Protein AF-A0A814JCG9-F1 (afdb_monomer_lite)

Radius of gyration: 29.74 Å; chains: 1; bounding box: 91×69×77 Å

Structure (mmCIF, N/CA/C/O backbone):
data_AF-A0A814JCG9-F1
#
_entry.id   AF-A0A814JCG9-F1
#
loop_
_atom_site.group_PDB
_atom_site.id
_atom_site.type_symbol
_atom_site.label_atom_id
_atom_site.label_alt_id
_atom_site.label_comp_id
_atom_site.label_asym_id
_atom_site.label_entity_id
_atom_site.label_seq_id
_atom_site.pdbx_PDB_ins_code
_atom_site.Cartn_x
_atom_site.Cartn_y
_atom_site.Cartn_z
_atom_site.occupancy
_atom_site.B_iso_or_equiv
_atom_site.auth_seq_id
_atom_site.auth_comp_id
_atom_site.auth_asym_id
_atom_site.auth_atom_id
_atom_site.pdbx_PDB_model_num
ATOM 1 N N . MET A 1 1 ? -32.265 27.132 -8.161 1.00 47.56 1 MET A N 1
ATOM 2 C CA . MET A 1 1 ? -31.954 26.602 -9.508 1.00 47.56 1 MET A CA 1
ATOM 3 C C . MET A 1 1 ? -32.590 27.454 -10.585 1.00 47.56 1 MET A C 1
ATOM 5 O O . MET A 1 1 ? -31.844 28.057 -11.340 1.00 47.56 1 MET A O 1
ATOM 9 N N . ILE A 1 2 ? -33.918 27.601 -10.576 1.00 60.59 2 ILE A N 1
ATOM 10 C CA . ILE A 1 2 ? -34.645 28.432 -11.548 1.00 60.59 2 ILE A CA 1
ATOM 11 C C . ILE A 1 2 ? -34.163 29.892 -11.542 1.00 60.59 2 ILE A C 1
ATOM 13 O O . ILE A 1 2 ? -33.773 30.413 -12.579 1.00 60.59 2 ILE A O 1
ATOM 17 N N . GLU A 1 3 ? -34.081 30.522 -10.365 1.00 50.41 3 GLU A N 1
ATOM 18 C CA . GLU A 1 3 ? -33.690 31.939 -10.248 1.00 50.41 3 GLU A CA 1
ATOM 19 C C . GLU A 1 3 ? -32.188 32.201 -10.460 1.00 50.41 3 GLU A C 1
ATOM 21 O O . GLU A 1 3 ? -31.817 33.239 -10.993 1.00 50.41 3 GLU A O 1
ATOM 26 N N . ASN A 1 4 ? -31.318 31.258 -10.075 1.00 42.62 4 ASN A N 1
ATOM 27 C CA . ASN A 1 4 ? -29.864 31.487 -10.028 1.00 42.62 4 ASN A CA 1
ATOM 28 C C . ASN A 1 4 ? -29.079 30.859 -11.193 1.00 42.62 4 ASN A C 1
ATOM 30 O O . ASN A 1 4 ? -27.949 31.268 -11.436 1.00 42.62 4 ASN A O 1
ATOM 34 N N . ASN A 1 5 ? -29.644 29.867 -11.897 1.00 46.78 5 ASN A N 1
ATOM 35 C CA . ASN A 1 5 ? -28.917 29.060 -12.890 1.00 46.78 5 ASN A CA 1
ATOM 36 C C . ASN A 1 5 ? -29.642 28.969 -14.251 1.00 46.78 5 ASN A C 1
ATOM 38 O O . ASN A 1 5 ? -29.221 28.194 -15.105 1.00 46.78 5 ASN A O 1
ATOM 42 N N . GLY A 1 6 ? -30.747 29.697 -14.456 1.00 54.34 6 GLY A N 1
ATOM 43 C CA . GLY A 1 6 ? -31.464 29.750 -15.740 1.00 54.34 6 GLY A CA 1
ATOM 44 C C . GLY A 1 6 ? -32.166 28.452 -16.178 1.00 54.34 6 GLY A C 1
ATOM 45 O O . GLY A 1 6 ? -32.612 28.361 -17.319 1.00 54.34 6 GLY A O 1
ATOM 46 N N . THR A 1 7 ? -32.273 27.452 -15.298 1.00 62.78 7 THR A N 1
ATOM 47 C CA . THR A 1 7 ? -33.024 26.205 -15.543 1.00 62.78 7 THR A CA 1
ATOM 48 C C . THR A 1 7 ? -34.526 26.463 -15.458 1.00 62.78 7 THR A C 1
ATOM 50 O O . THR A 1 7 ? -34.973 27.243 -14.615 1.00 62.78 7 THR A O 1
ATOM 53 N N . LYS A 1 8 ? -35.339 25.831 -16.311 1.00 77.19 8 LYS A N 1
ATOM 54 C CA . LYS A 1 8 ? -36.787 26.071 -16.290 1.00 77.19 8 LYS A CA 1
ATOM 55 C C . LYS A 1 8 ? -37.430 25.190 -15.228 1.00 77.19 8 LYS A C 1
ATOM 57 O O . LYS A 1 8 ? -37.039 24.046 -15.035 1.00 77.19 8 LYS A O 1
ATOM 62 N N . ALA A 1 9 ? -38.457 25.709 -14.559 1.00 80.06 9 ALA A N 1
ATOM 63 C CA . ALA A 1 9 ? -39.228 24.939 -13.582 1.00 80.06 9 ALA A CA 1
ATOM 64 C C . ALA A 1 9 ? -39.777 23.630 -14.181 1.00 80.06 9 ALA A C 1
ATOM 66 O O . ALA A 1 9 ? -39.804 22.601 -13.508 1.00 80.06 9 ALA A O 1
ATOM 67 N N . ALA A 1 10 ? -40.110 23.664 -15.474 1.00 82.56 10 ALA A N 1
ATOM 68 C CA . ALA A 1 10 ? -40.616 22.539 -16.250 1.00 82.56 10 ALA A CA 1
ATOM 69 C C . ALA A 1 10 ? -39.631 21.360 -16.381 1.00 82.56 10 ALA A C 1
ATOM 71 O O . ALA A 1 10 ? -40.060 20.254 -16.695 1.00 82.56 10 ALA A O 1
ATOM 72 N N . ASP A 1 11 ? -38.338 21.575 -16.122 1.00 79.88 11 ASP A N 1
ATOM 73 C CA . ASP A 1 11 ? -37.295 20.553 -16.269 1.00 79.88 11 ASP A CA 1
ATOM 74 C C . ASP A 1 11 ? -37.143 19.675 -15.008 1.00 79.88 11 ASP A C 1
ATOM 76 O O . ASP A 1 11 ? -36.337 18.747 -14.984 1.00 79.88 11 ASP A O 1
ATOM 80 N N . PHE A 1 12 ? -37.898 19.959 -13.939 1.00 75.44 12 PHE A N 1
ATOM 81 C CA . PHE A 1 12 ? -37.776 19.277 -12.649 1.00 75.44 12 PHE A CA 1
ATOM 82 C C . PHE A 1 12 ? -38.872 18.235 -12.424 1.00 75.44 12 PHE A C 1
ATOM 84 O O . PHE A 1 12 ? -40.057 18.537 -12.557 1.00 75.44 12 PHE A O 1
ATOM 91 N N . HIS A 1 13 ? -38.472 17.037 -11.985 1.00 85.94 13 HIS A N 1
ATOM 92 C CA . HIS A 1 13 ? -39.360 15.992 -11.470 1.00 85.94 13 HIS A CA 1
ATOM 93 C C . HIS A 1 13 ? -39.052 15.733 -9.991 1.00 85.94 13 HIS A C 1
ATOM 95 O O . HIS A 1 13 ? -37.948 15.324 -9.642 1.00 85.94 13 HIS A O 1
ATOM 101 N N . VAL A 1 14 ? -40.026 15.985 -9.121 1.00 79.94 14 VAL A N 1
ATOM 102 C CA . VAL A 1 14 ? -39.952 15.716 -7.682 1.00 79.94 14 VAL A CA 1
ATOM 103 C C . VAL A 1 14 ? -40.661 14.398 -7.385 1.00 79.94 14 VAL A C 1
ATOM 105 O O . VAL A 1 14 ? -41.837 14.256 -7.698 1.00 79.94 14 VAL A O 1
ATOM 108 N N . ILE A 1 15 ? -39.971 13.433 -6.784 1.00 81.88 15 ILE A N 1
ATOM 109 C CA . ILE A 1 15 ? -40.561 12.161 -6.350 1.00 81.88 15 ILE A CA 1
ATOM 110 C C . ILE A 1 15 ? -40.419 12.094 -4.837 1.00 81.88 15 ILE A C 1
ATOM 112 O O . ILE A 1 15 ? -39.309 12.258 -4.335 1.00 81.88 15 ILE A O 1
ATOM 116 N N . ASP A 1 16 ? -41.518 11.883 -4.117 1.00 72.38 16 ASP A N 1
ATOM 117 C CA . ASP A 1 16 ? -41.474 11.878 -2.655 1.00 72.38 16 ASP A CA 1
ATOM 118 C C . ASP A 1 16 ? -42.528 10.942 -2.056 1.00 72.38 16 ASP A C 1
ATOM 120 O O . ASP A 1 16 ? -43.611 10.779 -2.626 1.00 72.38 16 ASP A O 1
ATOM 124 N N . HIS A 1 17 ? -42.217 10.327 -0.914 1.00 75.62 17 HIS A N 1
ATOM 125 C CA . HIS A 1 17 ? -42.997 9.238 -0.321 1.00 75.62 17 HIS A CA 1
ATOM 126 C C . HIS A 1 17 ? -43.702 9.650 0.981 1.00 75.62 17 HIS A C 1
ATOM 128 O O . HIS A 1 17 ? -43.148 10.367 1.819 1.00 75.62 17 HIS A O 1
ATOM 134 N N . SER A 1 18 ? -44.917 9.143 1.198 1.00 72.38 18 SER A N 1
ATOM 135 C CA . SER A 1 18 ? -45.689 9.339 2.423 1.00 72.38 18 SER A CA 1
ATOM 136 C C . SER A 1 18 ? -45.964 10.816 2.723 1.00 72.38 18 SER A C 1
ATOM 138 O O . SER A 1 18 ? -46.528 11.528 1.894 1.00 72.38 18 SER A O 1
ATOM 140 N N . LEU A 1 19 ? -45.601 11.311 3.910 1.00 72.12 19 LEU A N 1
ATOM 141 C CA . LEU A 1 19 ? -45.735 12.731 4.248 1.00 72.12 19 LEU A CA 1
ATOM 142 C C . LEU A 1 19 ? -44.965 13.635 3.263 1.00 72.12 19 LEU A C 1
ATOM 144 O O . LEU A 1 19 ? -45.388 14.760 2.992 1.00 72.12 19 LEU A O 1
ATOM 148 N N . GLY A 1 20 ? -43.868 13.127 2.695 1.00 72.38 20 GLY A N 1
ATOM 149 C CA . GLY A 1 20 ? -43.043 13.832 1.721 1.00 72.38 20 GLY A CA 1
ATOM 150 C C . GLY A 1 20 ? -43.800 14.202 0.446 1.00 72.38 20 GLY A C 1
ATOM 151 O O . GLY A 1 20 ? -43.599 15.285 -0.098 1.00 72.38 20 GLY A O 1
ATOM 152 N N . SER A 1 21 ? -44.792 13.411 0.029 1.00 79.88 21 SER A N 1
ATOM 153 C CA . SER A 1 21 ? -45.622 13.757 -1.132 1.00 79.88 21 SER A CA 1
ATOM 154 C C . SER A 1 21 ? -46.377 15.085 -0.939 1.00 79.88 21 SER A C 1
ATOM 156 O O . SER A 1 21 ? -46.539 15.854 -1.886 1.00 79.88 21 SER A O 1
ATOM 158 N N . TYR A 1 22 ? -46.778 15.418 0.294 1.00 79.25 22 TYR A N 1
ATOM 159 C CA . TYR A 1 22 ? -47.397 16.712 0.618 1.00 79.25 22 TYR A CA 1
ATOM 160 C C . TYR A 1 22 ? -46.386 17.860 0.647 1.00 79.25 22 TYR A C 1
ATOM 162 O O . TYR A 1 22 ? -46.714 18.991 0.278 1.00 79.25 22 TYR A O 1
ATOM 170 N N . ILE A 1 23 ? -45.144 17.569 1.039 1.00 78.69 23 ILE A N 1
ATOM 171 C CA . ILE A 1 23 ? -44.028 18.520 0.981 1.00 78.69 23 ILE A CA 1
ATOM 172 C C . ILE A 1 23 ? -43.690 18.838 -0.481 1.00 78.69 23 ILE A C 1
ATOM 174 O O . ILE A 1 23 ? -43.517 20.010 -0.821 1.00 78.69 23 ILE A O 1
ATOM 178 N N . ALA A 1 24 ? -43.687 17.832 -1.360 1.00 81.88 24 ALA A N 1
ATOM 179 C CA . ALA A 1 24 ? -43.536 18.015 -2.800 1.00 81.88 24 ALA A CA 1
ATOM 180 C C . ALA A 1 24 ? -44.654 18.899 -3.379 1.00 81.88 24 ALA A C 1
ATOM 182 O O . ALA A 1 24 ? -44.363 19.846 -4.110 1.00 81.88 24 ALA A O 1
ATOM 183 N N . GLY A 1 25 ? -45.910 18.681 -2.969 1.00 81.00 25 GLY A N 1
ATOM 184 C CA . GLY A 1 25 ? -47.028 19.561 -3.334 1.00 81.00 25 GLY A CA 1
ATOM 185 C C . GLY A 1 25 ? -46.833 21.002 -2.854 1.00 81.00 25 GLY A C 1
ATOM 186 O O . GLY A 1 25 ? -46.975 21.962 -3.608 1.00 81.00 25 GLY A O 1
ATOM 187 N N . CYS A 1 26 ? -46.387 21.177 -1.609 1.00 79.75 26 CYS A N 1
ATOM 188 C CA . CYS A 1 26 ? -46.010 22.478 -1.056 1.00 79.75 26 CYS A CA 1
ATOM 189 C C . CYS A 1 26 ? -44.882 23.175 -1.839 1.00 79.75 26 CYS A C 1
ATOM 191 O O . CYS A 1 26 ? -44.876 24.409 -1.916 1.00 79.75 26 CYS A O 1
ATOM 193 N N . ALA A 1 27 ? -43.922 22.424 -2.380 1.00 78.94 27 ALA A N 1
ATOM 194 C CA . ALA A 1 27 ? -42.872 22.965 -3.238 1.00 78.94 27 ALA A CA 1
ATOM 195 C C . ALA A 1 27 ? -43.447 23.410 -4.590 1.00 78.94 27 ALA A C 1
ATOM 197 O O . ALA A 1 27 ? -43.184 24.532 -5.018 1.00 78.94 27 ALA A O 1
ATOM 198 N N . GLY A 1 28 ? -44.300 22.582 -5.195 1.00 83.00 28 GLY A N 1
ATOM 199 C CA . GLY A 1 28 ? -45.026 22.887 -6.424 1.00 83.00 28 GLY A CA 1
ATOM 200 C C . GLY A 1 28 ? -45.833 24.185 -6.368 1.00 83.00 28 GLY A C 1
ATOM 201 O O . GLY A 1 28 ? -45.657 25.072 -7.199 1.00 83.00 28 GLY A O 1
ATOM 202 N N . LYS A 1 29 ? -46.599 24.390 -5.290 1.00 82.38 29 LYS A N 1
ATOM 203 C CA . LYS A 1 29 ? -47.368 25.633 -5.062 1.00 82.38 29 LYS A CA 1
ATOM 204 C C . LYS A 1 29 ? -46.521 26.901 -4.993 1.00 82.38 29 LYS A C 1
ATOM 206 O O . LYS A 1 29 ? -47.017 27.994 -5.251 1.00 82.38 29 LYS A O 1
ATOM 211 N N . ARG A 1 30 ? -45.260 26.774 -4.577 1.00 80.44 30 ARG A N 1
ATOM 212 C CA . ARG A 1 30 ? -44.331 27.904 -4.431 1.00 80.44 30 ARG A CA 1
ATOM 213 C C . ARG A 1 30 ? -43.476 28.117 -5.679 1.00 80.44 30 ARG A C 1
ATOM 215 O O . ARG A 1 30 ? -42.821 29.150 -5.780 1.00 80.44 30 ARG A O 1
ATOM 222 N N . VAL A 1 31 ? -43.481 27.169 -6.618 1.00 81.00 31 VAL A N 1
ATOM 223 C CA . VAL A 1 31 ? -42.652 27.184 -7.825 1.00 81.00 31 VAL A CA 1
ATOM 224 C C . VAL A 1 31 ? -43.546 27.081 -9.057 1.00 81.00 31 VAL A C 1
ATOM 226 O O . VAL A 1 31 ? -43.929 26.000 -9.497 1.00 81.00 31 VAL A O 1
ATOM 229 N N . VAL A 1 32 ? -43.856 28.237 -9.644 1.00 80.12 32 VAL A N 1
ATOM 230 C CA . VAL A 1 32 ? -44.742 28.325 -10.811 1.00 80.12 32 VAL A CA 1
ATOM 231 C C . VAL A 1 32 ? -44.135 27.579 -12.005 1.00 80.12 32 VAL A C 1
ATOM 233 O O . VAL A 1 32 ? -43.017 27.871 -12.431 1.00 80.12 32 VAL A O 1
ATOM 236 N N . GLY A 1 33 ? -44.899 26.637 -12.568 1.00 80.56 33 GLY A N 1
ATOM 237 C CA . GLY A 1 33 ? -44.522 25.882 -13.768 1.00 80.56 33 GLY A CA 1
ATOM 238 C C . GLY A 1 33 ? -43.599 24.686 -13.520 1.00 80.56 33 GLY A C 1
ATOM 239 O O . GLY A 1 33 ? -42.881 24.297 -14.439 1.00 80.56 33 GLY A O 1
ATOM 240 N N . LEU A 1 34 ? -43.583 24.127 -12.303 1.00 85.44 34 LEU A N 1
ATOM 241 C CA . LEU A 1 34 ? -42.811 22.925 -11.967 1.00 85.44 34 LEU A CA 1
ATOM 242 C C . LEU A 1 34 ? -43.152 21.756 -12.910 1.00 85.44 34 LEU A C 1
ATOM 244 O O . LEU A 1 34 ? -44.320 21.529 -13.193 1.00 85.44 34 LEU A O 1
ATOM 248 N N . GLY A 1 35 ? -42.153 21.015 -13.392 1.00 83.00 35 GLY A N 1
ATOM 249 C CA . GLY A 1 35 ? -42.321 19.985 -14.425 1.00 83.00 35 GLY A CA 1
ATOM 250 C C . GLY A 1 35 ? -43.193 18.810 -14.006 1.00 83.00 35 GLY A C 1
ATOM 251 O O . GLY A 1 35 ? -44.208 18.524 -14.641 1.00 83.00 35 GLY A O 1
ATOM 252 N N . ARG A 1 36 ? -42.814 18.116 -12.934 1.00 87.38 36 ARG A N 1
ATOM 253 C CA . ARG A 1 36 ? -43.552 16.949 -12.457 1.00 87.38 36 ARG A CA 1
ATOM 254 C C . ARG A 1 36 ? -43.433 16.732 -10.956 1.00 87.38 36 ARG A C 1
ATOM 256 O O . ARG A 1 36 ? -42.362 16.936 -10.390 1.00 87.38 36 ARG A O 1
ATOM 263 N N . ILE A 1 37 ? -44.494 16.221 -10.337 1.00 84.25 37 ILE A N 1
ATOM 264 C CA . ILE A 1 37 ? -44.458 15.618 -9.000 1.00 84.25 37 ILE A CA 1
ATOM 265 C C . ILE A 1 37 ? -44.995 14.183 -9.079 1.00 84.25 37 ILE A C 1
ATOM 267 O O . ILE A 1 37 ? -46.083 13.983 -9.601 1.00 84.25 37 ILE A O 1
ATOM 271 N N . SER A 1 38 ? -44.272 13.202 -8.531 1.00 82.12 38 SER A N 1
ATOM 272 C CA . SER A 1 38 ? -44.800 11.860 -8.251 1.00 82.12 38 SER A CA 1
ATOM 273 C C . SER A 1 38 ? -44.864 11.626 -6.743 1.00 82.12 38 SER A C 1
ATOM 275 O O . SER A 1 38 ? -43.833 11.471 -6.088 1.00 82.12 38 SER A O 1
ATOM 277 N N . GLY A 1 39 ? -46.072 11.607 -6.186 1.00 79.50 39 GLY A N 1
ATOM 278 C CA . GLY A 1 39 ? -46.306 11.256 -4.788 1.00 79.50 39 GLY A CA 1
ATOM 279 C C . GLY A 1 39 ? -46.424 9.744 -4.621 1.00 79.50 39 GLY A C 1
ATOM 280 O O . GLY A 1 39 ? -47.354 9.149 -5.154 1.00 79.50 39 GLY A O 1
ATOM 281 N N . LEU A 1 40 ? -45.507 9.115 -3.892 1.00 72.25 40 LEU A N 1
ATOM 282 C CA . LEU A 1 40 ? -45.556 7.686 -3.583 1.00 72.25 40 LEU A CA 1
ATOM 283 C C . LEU A 1 40 ? -46.268 7.492 -2.231 1.00 72.25 40 LEU A C 1
ATOM 285 O O . LEU A 1 40 ? -45.784 7.967 -1.211 1.00 72.25 40 LEU A O 1
ATOM 289 N N . ASP A 1 41 ? -47.424 6.835 -2.205 1.00 67.44 41 ASP A N 1
ATOM 290 C CA . ASP A 1 41 ? -48.246 6.616 -0.997 1.00 67.44 41 ASP A CA 1
ATOM 291 C C . ASP A 1 41 ? -48.487 7.833 -0.087 1.00 67.44 41 ASP A C 1
ATOM 293 O O . ASP A 1 41 ? -48.177 7.770 1.106 1.00 67.44 41 ASP A O 1
ATOM 297 N N . PRO A 1 42 ? -49.071 8.941 -0.575 1.00 70.88 42 PRO A N 1
ATOM 298 C CA . PRO A 1 42 ? -49.378 10.084 0.281 1.00 70.88 42 PRO A CA 1
ATOM 299 C C . PRO A 1 42 ? -50.212 9.673 1.510 1.00 70.88 42 PRO A C 1
ATOM 301 O O . PRO A 1 42 ? -51.210 8.962 1.392 1.00 70.88 42 PRO A O 1
ATOM 304 N N . THR A 1 43 ? -49.798 10.114 2.702 1.00 68.50 43 THR A N 1
ATOM 305 C CA . THR A 1 43 ? -50.458 9.784 3.984 1.00 68.50 43 THR A CA 1
ATOM 306 C C . THR A 1 43 ? -51.875 10.368 4.084 1.00 68.50 43 THR A C 1
ATOM 308 O O . THR A 1 43 ? -52.043 11.559 4.312 1.00 68.50 43 THR A O 1
ATOM 311 N N . GLY A 1 44 ? -52.906 9.523 4.015 1.00 55.88 44 GLY A N 1
ATOM 312 C CA . GLY A 1 44 ? -54.311 9.945 4.137 1.00 55.88 44 GLY A CA 1
ATOM 313 C C . GLY A 1 44 ? -54.698 10.633 5.464 1.00 55.88 44 GLY A C 1
ATOM 314 O O . GLY A 1 44 ? -55.284 11.722 5.437 1.00 55.88 44 GLY A O 1
ATOM 315 N N . PRO A 1 45 ? -54.365 10.071 6.646 1.00 55.44 45 PRO A N 1
ATOM 316 C CA . PRO A 1 45 ? -54.723 10.673 7.931 1.00 55.44 45 PRO A CA 1
ATOM 317 C C . PRO A 1 45 ? -54.247 12.126 8.058 1.00 55.44 45 PRO A C 1
ATOM 319 O O . PRO A 1 45 ? -53.071 12.412 7.857 1.00 55.44 45 PRO A O 1
ATOM 322 N N . TYR A 1 46 ? -55.162 13.027 8.431 1.00 58.56 46 TYR A N 1
ATOM 323 C CA . TYR A 1 46 ? -54.960 14.483 8.559 1.00 58.56 46 TYR A CA 1
ATOM 324 C C . TYR A 1 46 ? -54.800 15.278 7.251 1.00 58.56 46 TYR A C 1
ATOM 326 O O . TYR A 1 46 ? -54.765 16.506 7.318 1.00 58.56 46 TYR A O 1
ATOM 334 N N . PHE A 1 47 ? -54.758 14.626 6.084 1.00 64.69 47 PHE A N 1
ATOM 335 C CA . PHE A 1 47 ? -54.664 15.282 4.768 1.00 64.69 47 PHE A CA 1
ATOM 336 C C . PHE A 1 47 ? -55.829 14.934 3.826 1.00 64.69 47 PHE A C 1
ATOM 338 O O . PHE A 1 47 ? -56.022 15.581 2.795 1.00 64.69 47 PHE A O 1
ATOM 345 N N . GLU A 1 48 ? -56.640 13.939 4.176 1.00 62.56 48 GLU A N 1
ATOM 346 C CA . GLU A 1 48 ? -57.907 13.649 3.510 1.00 62.56 48 GLU A CA 1
ATOM 347 C C . GLU A 1 48 ? -58.926 14.769 3.734 1.00 62.56 48 GLU A C 1
ATOM 349 O O . GLU A 1 48 ? -59.123 15.242 4.853 1.00 62.56 48 GLU A O 1
ATOM 354 N N . ASN A 1 49 ? -59.601 15.180 2.656 1.00 62.84 49 ASN A N 1
ATOM 355 C CA . ASN A 1 49 ? -60.603 16.254 2.653 1.00 62.84 49 ASN A CA 1
ATOM 356 C C . ASN A 1 49 ? -60.106 17.596 3.217 1.00 62.84 49 ASN A C 1
ATOM 358 O O . ASN A 1 49 ? -60.914 18.450 3.585 1.00 62.84 49 ASN A O 1
ATOM 362 N N . THR A 1 50 ? -58.790 17.802 3.276 1.00 70.62 50 THR A N 1
ATOM 363 C CA . THR A 1 50 ? -58.219 19.091 3.650 1.00 70.62 50 THR A CA 1
ATOM 364 C C . THR A 1 50 ? -58.114 20.012 2.444 1.00 70.62 50 THR A C 1
ATOM 366 O O . THR A 1 50 ? -58.196 19.597 1.281 1.00 70.62 50 THR A O 1
ATOM 369 N N . ASP A 1 51 ? -57.977 21.302 2.730 1.00 76.81 51 ASP A N 1
ATOM 370 C CA . ASP A 1 51 ? -57.816 22.322 1.704 1.00 76.81 51 ASP A CA 1
ATOM 371 C C . ASP A 1 51 ? -56.620 21.980 0.789 1.00 76.81 51 ASP A C 1
ATOM 373 O O . ASP A 1 51 ? -55.564 21.595 1.307 1.00 76.81 51 ASP A O 1
ATOM 377 N N . PRO A 1 52 ? -56.741 22.115 -0.551 1.00 77.25 52 PRO A N 1
ATOM 378 C CA . PRO A 1 52 ? -55.620 21.947 -1.474 1.00 77.25 52 PRO A CA 1
ATOM 379 C C . PRO A 1 52 ? -54.342 22.656 -1.018 1.00 77.25 52 PRO A C 1
ATOM 381 O O . PRO A 1 52 ? -53.261 22.120 -1.231 1.00 77.25 52 PRO A O 1
ATOM 384 N N . ALA A 1 53 ? -54.438 23.794 -0.318 1.00 73.06 53 ALA A N 1
ATOM 385 C CA . ALA A 1 53 ? -53.308 24.537 0.242 1.00 73.06 53 ALA A CA 1
ATOM 386 C C . ALA A 1 53 ? -52.382 23.712 1.155 1.00 73.06 53 ALA A C 1
ATOM 388 O O . ALA A 1 53 ? -51.197 24.037 1.258 1.00 73.06 53 ALA A O 1
ATOM 389 N N . VAL A 1 54 ? -52.889 22.659 1.804 1.00 69.50 54 VAL A N 1
ATOM 390 C CA . VAL A 1 54 ? -52.135 21.843 2.773 1.00 69.50 54 VAL A CA 1
ATOM 391 C C . VAL A 1 54 ? -51.929 20.391 2.335 1.00 69.50 54 VAL A C 1
ATOM 393 O O . VAL A 1 54 ? -51.341 19.617 3.086 1.00 69.50 54 VAL A O 1
ATOM 396 N N . ARG A 1 55 ? -52.364 20.014 1.126 1.00 73.75 55 ARG A N 1
ATOM 397 C CA . ARG A 1 55 ? -52.196 18.661 0.565 1.00 73.75 55 ARG A CA 1
ATOM 398 C C . ARG A 1 55 ? -51.627 18.691 -0.857 1.00 73.75 55 ARG A C 1
ATOM 400 O O . ARG A 1 55 ? -51.517 19.754 -1.453 1.00 73.75 55 ARG A O 1
ATOM 407 N N . LEU A 1 56 ? -51.249 17.531 -1.389 1.00 80.94 56 LEU A N 1
ATOM 408 C CA . LEU A 1 56 ? -50.772 17.376 -2.756 1.00 80.94 56 LEU A CA 1
ATOM 409 C C . LEU A 1 56 ? -51.979 17.502 -3.679 1.00 80.94 56 LEU A C 1
ATOM 411 O O . LEU A 1 56 ? -53.000 16.840 -3.466 1.00 80.94 56 LEU A O 1
ATOM 415 N N . ASP A 1 57 ? -51.856 18.371 -4.666 1.00 84.81 57 ASP A N 1
ATOM 416 C CA . ASP A 1 57 ? -52.925 18.720 -5.585 1.00 84.81 57 ASP A CA 1
ATOM 417 C C . ASP A 1 57 ? -52.450 18.573 -7.040 1.00 84.81 57 ASP A C 1
ATOM 419 O O . ASP A 1 57 ? -51.284 18.851 -7.329 1.00 84.81 57 ASP A O 1
ATOM 423 N N . PRO A 1 58 ? -53.322 18.163 -7.981 1.00 81.50 58 PRO A N 1
ATOM 424 C CA . PRO A 1 58 ? -52.972 18.058 -9.395 1.00 81.50 58 PRO A CA 1
ATOM 425 C C . PRO A 1 58 ? -52.412 19.340 -10.023 1.00 81.50 58 PRO A C 1
ATOM 427 O O . PRO A 1 58 ? -51.749 19.267 -11.054 1.00 81.50 58 PRO A O 1
ATOM 430 N N . THR A 1 59 ? -52.677 20.505 -9.424 1.00 83.06 59 THR A N 1
ATOM 431 C CA . THR A 1 59 ? -52.180 21.807 -9.893 1.00 83.06 59 THR A CA 1
ATOM 432 C C . THR A 1 59 ? -50.769 22.152 -9.410 1.00 83.06 59 THR A C 1
ATOM 434 O O . THR A 1 59 ? -50.202 23.148 -9.860 1.00 83.06 59 THR A O 1
ATOM 437 N N . ASP A 1 60 ? -50.171 21.331 -8.540 1.00 82.50 60 ASP A N 1
ATOM 438 C CA . ASP A 1 60 ? -48.866 21.617 -7.937 1.00 82.50 60 ASP A CA 1
ATOM 439 C C . ASP A 1 60 ? -47.694 21.482 -8.942 1.00 82.50 60 ASP A C 1
ATOM 441 O O . ASP A 1 60 ? -46.601 21.981 -8.692 1.00 82.50 60 ASP A O 1
ATOM 445 N N . ALA A 1 61 ? -47.892 20.852 -10.104 1.00 87.88 61 ALA A N 1
ATOM 446 C CA . ALA A 1 61 ? -46.926 20.802 -11.208 1.00 87.88 61 ALA A CA 1
ATOM 447 C C . ALA A 1 61 ? -47.644 20.663 -12.565 1.00 87.88 61 ALA A C 1
ATOM 449 O O . ALA A 1 61 ? -48.846 20.416 -12.615 1.00 87.88 61 ALA A O 1
ATOM 450 N N . LEU A 1 62 ? -46.910 20.773 -13.680 1.00 82.62 62 LEU A N 1
ATOM 451 C CA . LEU A 1 62 ? -47.426 20.511 -15.032 1.00 82.62 62 LEU A CA 1
ATOM 452 C C . LEU A 1 62 ? -47.939 19.071 -15.171 1.00 82.62 62 LEU A C 1
ATOM 454 O O . LEU A 1 62 ? -48.854 18.814 -15.951 1.00 82.62 62 LEU A O 1
ATOM 458 N N . PHE A 1 63 ? -47.358 18.141 -14.414 1.00 73.44 63 PHE A N 1
ATOM 459 C CA . PHE A 1 63 ? -47.871 16.790 -14.255 1.00 73.44 63 PHE A CA 1
ATOM 460 C C . PHE A 1 63 ? -47.725 16.349 -12.800 1.00 73.44 63 PHE A C 1
ATOM 462 O O . PHE A 1 63 ? -46.620 16.320 -12.268 1.00 73.44 63 PHE A O 1
ATOM 469 N N . VAL A 1 64 ? -48.824 15.988 -12.149 1.00 78.50 64 VAL A N 1
ATOM 470 C CA . VAL A 1 64 ? -48.787 15.385 -10.816 1.00 78.50 64 VAL A CA 1
ATOM 471 C C . VAL A 1 64 ? -49.400 14.004 -10.915 1.00 78.50 64 VAL A C 1
ATOM 473 O O . VAL A 1 64 ? -50.551 13.861 -11.327 1.00 78.50 64 VAL A O 1
ATOM 476 N N . ASP A 1 65 ? -48.636 12.991 -10.537 1.00 77.81 65 ASP A N 1
ATOM 477 C CA . ASP A 1 65 ? -49.133 11.637 -10.378 1.00 77.81 65 ASP A CA 1
ATOM 478 C C . ASP A 1 65 ? -48.959 11.162 -8.945 1.00 77.81 65 ASP A C 1
ATOM 480 O O . ASP A 1 65 ? -48.036 11.545 -8.229 1.00 77.81 65 ASP A O 1
ATOM 484 N N . VAL A 1 66 ? -49.896 10.330 -8.516 1.00 69.06 66 VAL A N 1
ATOM 485 C CA . VAL A 1 66 ? -49.842 9.678 -7.220 1.00 69.06 66 VAL A CA 1
ATOM 486 C C . VAL A 1 66 ? -49.841 8.184 -7.460 1.00 69.06 66 VAL A C 1
ATOM 488 O O . VAL A 1 66 ? -50.716 7.653 -8.143 1.00 69.06 66 VAL A O 1
ATOM 491 N N . ILE A 1 67 ? -48.839 7.519 -6.907 1.00 68.06 67 ILE A N 1
ATOM 492 C CA . ILE A 1 67 ? -48.662 6.079 -6.992 1.00 68.06 67 ILE A CA 1
ATOM 493 C C . ILE A 1 67 ? -48.953 5.538 -5.598 1.00 68.06 67 ILE A C 1
ATOM 495 O O . ILE A 1 67 ? -48.140 5.674 -4.689 1.00 68.06 67 ILE A O 1
ATOM 499 N N . HIS A 1 68 ? -50.144 4.973 -5.417 1.00 54.50 68 HIS A N 1
ATOM 500 C CA . HIS A 1 68 ? -50.521 4.292 -4.181 1.00 54.50 68 HIS A CA 1
ATOM 501 C C . HIS A 1 68 ? -50.066 2.828 -4.248 1.00 54.50 68 HIS A C 1
ATOM 503 O O . HIS A 1 68 ? -50.503 2.084 -5.125 1.00 54.50 68 HIS A O 1
ATOM 509 N N . THR A 1 69 ? -49.217 2.406 -3.316 1.00 47.97 69 THR A N 1
ATOM 510 C CA . THR A 1 69 ? -48.819 1.015 -3.074 1.00 47.97 69 THR A CA 1
ATOM 511 C C . THR A 1 69 ? -49.624 0.340 -1.945 1.00 47.97 69 THR A C 1
ATOM 513 O O . THR A 1 69 ? -49.535 -0.882 -1.800 1.00 47.97 69 THR A O 1
ATOM 516 N N . ASP A 1 70 ? -50.474 1.077 -1.203 1.00 48.28 70 ASP A N 1
ATOM 517 C CA . ASP A 1 70 ? -51.413 0.549 -0.184 1.00 48.28 70 ASP A CA 1
ATOM 518 C C . ASP A 1 70 ? -52.891 0.924 -0.456 1.00 48.28 70 ASP A C 1
ATOM 520 O O . ASP A 1 70 ? -53.500 1.749 0.225 1.00 48.28 70 ASP A O 1
ATOM 524 N N . GLY A 1 71 ? -53.490 0.324 -1.491 1.00 39.88 71 GLY A N 1
ATOM 525 C CA . GLY A 1 71 ? -54.931 0.411 -1.746 1.00 39.88 71 GLY A CA 1
ATOM 526 C C . GLY A 1 71 ? -55.712 -0.657 -0.973 1.00 39.88 71 GLY A C 1
ATOM 527 O O . GLY A 1 71 ? -55.708 -1.828 -1.358 1.00 39.88 71 GLY A O 1
ATOM 528 N N . ALA A 1 72 ? -56.435 -0.274 0.083 1.00 37.50 72 ALA A N 1
ATOM 529 C CA . ALA A 1 72 ? -57.502 -1.117 0.621 1.00 37.50 72 ALA A CA 1
ATOM 530 C C . ALA A 1 72 ? -58.595 -1.298 -0.451 1.00 37.50 72 ALA A C 1
ATOM 532 O O . ALA A 1 72 ? -58.964 -0.344 -1.131 1.00 37.50 72 ALA A O 1
ATOM 533 N N . HIS A 1 73 ? -59.078 -2.536 -0.608 1.00 35.91 73 HIS A N 1
ATOM 534 C CA . HIS A 1 73 ? -60.060 -2.976 -1.605 1.00 35.91 73 HIS A CA 1
ATOM 535 C C . HIS A 1 73 ? -61.082 -1.903 -2.027 1.00 35.91 73 HIS A C 1
ATOM 537 O O . HIS A 1 73 ? -62.041 -1.660 -1.303 1.00 35.91 73 HIS A O 1
ATOM 543 N N . ASN A 1 74 ? -60.925 -1.366 -3.242 1.00 33.81 74 ASN A N 1
ATOM 544 C CA . ASN A 1 74 ? -62.021 -1.026 -4.156 1.00 33.81 74 ASN A CA 1
ATOM 545 C C . ASN A 1 74 ? -61.508 -0.991 -5.614 1.00 33.81 74 ASN A C 1
ATOM 547 O O . ASN A 1 74 ? -60.926 -0.022 -6.073 1.00 33.81 74 ASN A O 1
ATOM 551 N N . LEU A 1 75 ? -61.708 -2.141 -6.269 1.00 32.06 75 LEU A N 1
ATOM 552 C CA . LEU A 1 75 ? -61.748 -2.503 -7.696 1.00 32.06 75 LEU A CA 1
ATOM 553 C C . LEU A 1 75 ? -60.969 -1.723 -8.796 1.00 32.06 75 LEU A C 1
ATOM 555 O O . LEU A 1 75 ? -61.265 -0.581 -9.118 1.00 32.06 75 LEU A O 1
ATOM 559 N N . LEU A 1 76 ? -60.217 -2.555 -9.541 1.00 32.12 76 LEU A N 1
ATOM 560 C CA . LEU A 1 76 ? -59.820 -2.542 -10.965 1.00 32.12 76 LEU A CA 1
ATOM 561 C C . LEU A 1 76 ? -58.524 -1.821 -11.419 1.00 32.12 76 LEU A C 1
ATOM 563 O O . LEU A 1 76 ? -58.487 -0.610 -11.580 1.00 32.12 76 LEU A O 1
ATOM 567 N N . LEU A 1 77 ? -57.570 -2.682 -11.837 1.00 28.89 77 LEU A N 1
ATOM 568 C CA . LEU A 1 77 ? -56.449 -2.516 -12.792 1.00 28.89 77 LEU A CA 1
ATOM 569 C C . LEU A 1 77 ? -55.029 -2.207 -12.240 1.00 28.89 77 LEU A C 1
ATOM 571 O O . LEU A 1 77 ? -54.558 -1.086 -12.316 1.00 28.89 77 LEU A O 1
ATOM 575 N N . GLY A 1 78 ? -54.328 -3.273 -11.809 1.00 30.72 78 GLY A N 1
ATOM 576 C CA . GLY A 1 78 ? -52.998 -3.698 -12.313 1.00 30.72 78 GLY A CA 1
ATOM 577 C C . GLY A 1 78 ? -51.686 -2.989 -11.893 1.00 30.72 78 GLY A C 1
ATOM 578 O O . GLY A 1 78 ? -51.404 -1.922 -12.416 1.00 30.72 78 GLY A O 1
ATOM 579 N N . LEU A 1 79 ? -50.830 -3.741 -11.158 1.00 28.97 79 LEU A N 1
ATOM 580 C CA . LEU A 1 79 ? -49.348 -3.631 -10.957 1.00 28.97 79 LEU A CA 1
ATOM 581 C C . LEU A 1 79 ? -48.852 -2.435 -10.097 1.00 28.97 79 LEU A C 1
ATOM 583 O O . LEU A 1 79 ? -49.355 -1.337 -10.252 1.00 28.97 79 LEU A O 1
ATOM 587 N N . ASP A 1 80 ? -47.869 -2.494 -9.183 1.00 32.31 80 ASP A N 1
ATOM 588 C CA . ASP A 1 80 ? -46.933 -3.510 -8.667 1.00 32.31 80 ASP A CA 1
ATOM 589 C C . ASP A 1 80 ? -46.492 -3.090 -7.230 1.00 32.31 80 ASP A C 1
ATOM 591 O O . ASP A 1 80 ? -46.345 -1.904 -6.937 1.00 32.31 80 ASP A O 1
ATOM 595 N N . TYR A 1 81 ? -46.300 -4.058 -6.324 1.00 38.84 81 TYR A N 1
ATOM 596 C CA . TYR A 1 81 ? -46.150 -3.916 -4.855 1.00 38.84 81 TYR A CA 1
ATOM 597 C C . TYR A 1 81 ? -44.686 -4.055 -4.381 1.00 38.84 81 TYR A C 1
ATOM 599 O O . TYR A 1 81 ? -44.131 -5.132 -4.602 1.00 38.84 81 TYR A O 1
ATOM 607 N N . ILE A 1 82 ? -44.072 -3.102 -3.638 1.00 39.19 82 ILE A N 1
ATOM 608 C CA . ILE A 1 82 ? -42.701 -3.328 -3.088 1.00 39.19 82 ILE A CA 1
ATOM 609 C C . ILE A 1 82 ? -42.428 -3.023 -1.590 1.00 39.19 82 ILE A C 1
ATOM 611 O O . ILE A 1 82 ? -41.786 -3.867 -0.967 1.00 39.19 82 ILE A O 1
ATOM 615 N N . GLU A 1 83 ? -42.862 -1.951 -0.917 1.00 39.31 83 GLU A N 1
ATOM 616 C CA . GLU A 1 83 ? -42.129 -1.584 0.328 1.00 39.31 83 GLU A CA 1
ATOM 617 C C . GLU A 1 83 ? -42.568 -2.228 1.664 1.00 39.31 83 GLU A C 1
ATOM 619 O O . GLU A 1 83 ? -41.717 -2.669 2.438 1.00 39.31 83 GLU A O 1
ATOM 624 N N . ARG A 1 84 ? -43.863 -2.351 1.989 1.00 36.44 84 ARG A N 1
ATOM 625 C CA . ARG A 1 84 ? -4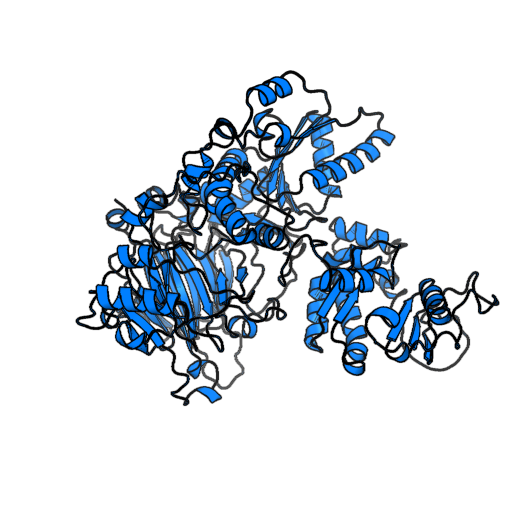4.262 -2.692 3.382 1.00 36.44 84 ARG A CA 1
ATOM 626 C C . ARG A 1 84 ? -44.410 -4.175 3.716 1.00 36.44 84 ARG A C 1
ATOM 628 O O . ARG A 1 84 ? -44.265 -4.559 4.878 1.00 36.44 84 ARG A O 1
ATOM 635 N N . LYS A 1 85 ? -44.708 -5.030 2.735 1.00 37.00 85 LYS A N 1
ATOM 636 C CA . LYS A 1 85 ? -44.892 -6.471 2.984 1.00 37.00 85 LYS A CA 1
ATOM 637 C C . LYS A 1 85 ? -43.582 -7.248 2.984 1.00 37.00 85 LYS A C 1
ATOM 639 O O . LYS A 1 85 ? -43.524 -8.271 3.650 1.00 37.00 85 LYS A O 1
ATOM 644 N N . PHE A 1 86 ? -42.539 -6.788 2.293 1.00 42.88 86 PHE A N 1
ATOM 645 C CA . PHE A 1 86 ? -41.312 -7.573 2.148 1.00 42.88 86 PHE A CA 1
ATOM 646 C C . PHE A 1 86 ? -40.493 -7.635 3.445 1.00 42.88 86 PHE A C 1
ATOM 648 O O . PHE A 1 86 ? -40.151 -8.728 3.884 1.00 42.88 86 PHE A O 1
ATOM 655 N N . LEU A 1 87 ? -40.284 -6.500 4.123 1.00 40.06 87 LEU A N 1
ATOM 656 C CA . LEU A 1 87 ? -39.606 -6.470 5.428 1.00 40.06 87 LEU A CA 1
ATOM 657 C C . LEU A 1 87 ? -40.366 -7.288 6.492 1.00 40.06 87 LEU A C 1
ATOM 659 O O . LEU A 1 87 ? -39.749 -8.041 7.239 1.00 40.06 87 LEU A O 1
ATOM 663 N N . LYS A 1 88 ? -41.709 -7.242 6.485 1.00 38.59 88 LYS A N 1
ATOM 664 C CA . LYS A 1 88 ? -42.577 -8.070 7.352 1.00 38.59 88 LYS A CA 1
ATOM 665 C C . LYS A 1 88 ? -42.655 -9.551 6.957 1.00 38.59 88 LYS A C 1
ATOM 667 O O . LYS A 1 88 ? -42.929 -10.387 7.808 1.00 38.59 88 LYS A O 1
ATOM 672 N N . ALA A 1 89 ? -42.488 -9.891 5.679 1.00 43.50 89 ALA A N 1
ATOM 673 C CA . ALA A 1 89 ? -42.513 -11.278 5.210 1.00 43.50 89 ALA A CA 1
ATOM 674 C C . ALA A 1 89 ? -41.162 -11.977 5.421 1.00 43.50 89 ALA A C 1
ATOM 676 O O . ALA A 1 89 ? -41.147 -13.185 5.650 1.00 43.50 89 ALA A O 1
ATOM 677 N N . TYR A 1 90 ? -40.055 -11.227 5.377 1.00 45.00 90 TYR A N 1
ATOM 678 C CA . TYR A 1 90 ? -38.710 -11.738 5.650 1.00 45.00 90 TYR A CA 1
ATOM 679 C C . TYR A 1 90 ? -38.442 -11.865 7.161 1.00 45.00 90 TYR A C 1
ATOM 681 O O . TYR A 1 90 ? -37.878 -12.863 7.600 1.00 45.00 90 TYR A O 1
ATOM 689 N N . TYR A 1 91 ? -38.943 -10.928 7.977 1.00 42.91 91 TYR A N 1
ATOM 690 C CA . TYR A 1 91 ? -38.914 -11.029 9.437 1.00 42.91 91 TYR A CA 1
ATOM 691 C C . TYR A 1 91 ? -40.276 -11.456 9.997 1.00 42.91 91 TYR A C 1
ATOM 693 O O . TYR A 1 91 ? -41.172 -10.645 10.212 1.00 42.91 91 TYR A O 1
ATOM 701 N N . ARG A 1 92 ? -40.409 -12.738 10.355 1.00 42.81 92 ARG A N 1
ATOM 702 C CA . ARG A 1 92 ? -41.473 -13.232 11.258 1.00 42.81 92 ARG A CA 1
ATOM 703 C C . ARG A 1 92 ? -41.268 -12.796 12.727 1.00 42.81 92 ARG A C 1
ATOM 705 O O . ARG A 1 92 ? -41.783 -13.446 13.634 1.00 42.81 92 ARG A O 1
ATOM 712 N N . SER A 1 93 ? -40.526 -11.719 12.987 1.00 43.00 93 SER A N 1
ATOM 713 C CA . SER A 1 93 ? -40.262 -11.177 14.324 1.00 43.00 93 SER A CA 1
ATOM 714 C C . SER A 1 93 ? -40.501 -9.661 14.372 1.00 43.00 93 SER A C 1
ATOM 716 O O . SER A 1 93 ? -40.385 -8.965 13.370 1.00 43.00 93 SER A O 1
ATOM 718 N N . ASN A 1 94 ? -40.901 -9.181 15.552 1.00 43.66 94 ASN A N 1
ATOM 719 C CA . ASN A 1 94 ? -41.496 -7.875 15.889 1.00 43.66 94 ASN A CA 1
ATOM 720 C C . ASN A 1 94 ? -40.665 -6.596 15.573 1.00 43.66 94 ASN A C 1
ATOM 722 O O . ASN A 1 94 ? -40.557 -5.726 16.436 1.00 43.66 94 ASN A O 1
ATOM 726 N N . ILE A 1 95 ? -40.083 -6.423 14.383 1.00 48.34 95 ILE A N 1
ATOM 727 C CA . ILE A 1 95 ? -39.383 -5.178 14.007 1.00 48.34 95 ILE A CA 1
ATOM 728 C C . ILE A 1 95 ? -40.401 -4.186 13.424 1.00 48.34 95 ILE A C 1
ATOM 730 O O . ILE A 1 95 ? -41.073 -4.478 12.434 1.00 48.34 95 ILE A O 1
ATOM 734 N N . ILE A 1 96 ? -40.558 -3.033 14.084 1.00 49.00 96 ILE A N 1
ATOM 735 C CA . ILE A 1 96 ? -41.660 -2.083 13.846 1.00 49.00 96 ILE A CA 1
ATOM 736 C C . ILE A 1 96 ? -41.230 -0.879 12.973 1.00 49.00 96 ILE A C 1
ATOM 738 O O . ILE A 1 96 ? -42.103 -0.260 12.365 1.00 49.00 96 ILE A O 1
ATOM 742 N N . ASP A 1 97 ? -39.930 -0.583 12.799 1.00 54.53 97 ASP A N 1
ATOM 743 C CA . ASP A 1 97 ? -39.459 0.533 11.951 1.00 54.53 97 ASP A CA 1
ATOM 744 C C . ASP A 1 97 ? -38.042 0.353 11.343 1.00 54.53 97 ASP A C 1
ATOM 746 O O . ASP A 1 97 ? -37.284 -0.542 11.718 1.00 54.53 97 ASP A O 1
ATOM 750 N N . GLY A 1 98 ? -37.695 1.203 10.361 1.00 51.09 98 GLY A N 1
ATOM 751 C CA . GLY A 1 98 ? -36.407 1.186 9.647 1.00 51.09 98 GLY A CA 1
ATOM 752 C C . GLY A 1 98 ? -35.218 1.761 10.429 1.00 51.09 98 GLY A C 1
ATOM 753 O O . GLY A 1 98 ? -34.077 1.429 10.118 1.00 51.09 98 GLY A O 1
ATOM 754 N N . HIS A 1 99 ? -35.459 2.558 11.476 1.00 50.84 99 HIS A N 1
ATOM 755 C CA . HIS A 1 99 ? -34.401 3.011 12.384 1.00 50.84 99 HIS A CA 1
ATOM 756 C C . HIS A 1 99 ? -33.846 1.840 13.199 1.00 50.84 99 HIS A C 1
ATOM 758 O O . HIS A 1 99 ? -32.630 1.705 13.328 1.00 50.84 99 HIS A O 1
ATOM 764 N N . SER A 1 100 ? -34.727 0.952 13.667 1.00 62.84 100 SER A N 1
ATOM 765 C CA . SER A 1 100 ? -34.349 -0.287 14.343 1.00 62.84 100 SER A CA 1
ATOM 766 C C . SER A 1 100 ? -33.534 -1.208 13.433 1.00 62.84 100 SER A C 1
ATOM 768 O O . SER A 1 100 ? -32.594 -1.841 13.904 1.00 62.84 100 SER A O 1
ATOM 770 N N . LEU A 1 101 ? -33.831 -1.246 12.128 1.00 66.88 101 LEU A N 1
ATOM 771 C CA . LEU A 1 101 ? -33.062 -2.043 11.168 1.00 66.88 101 LEU A CA 1
ATOM 772 C C . LEU A 1 101 ? -31.656 -1.468 10.932 1.00 66.88 101 LEU A C 1
ATOM 774 O O . LEU A 1 101 ? -30.686 -2.221 10.967 1.00 66.88 101 LEU A O 1
ATOM 778 N N . THR A 1 102 ? -31.522 -0.149 10.746 1.00 63.56 102 THR A N 1
ATOM 779 C CA . THR A 1 102 ? -30.207 0.516 10.636 1.00 63.56 102 THR A CA 1
ATOM 780 C C . THR A 1 102 ? -29.387 0.330 11.909 1.00 63.56 102 THR A C 1
ATOM 782 O O . THR A 1 102 ? -28.190 0.066 11.837 1.00 63.56 102 THR A O 1
ATOM 785 N N . GLU A 1 103 ? -30.018 0.421 13.081 1.00 65.31 103 GLU A N 1
ATOM 786 C CA . GLU A 1 103 ? -29.359 0.147 14.358 1.00 65.31 103 GLU A CA 1
ATOM 787 C C . GLU A 1 103 ? -28.899 -1.317 14.447 1.00 65.31 103 GLU A C 1
ATOM 789 O O . GLU A 1 103 ? -27.764 -1.579 14.835 1.00 65.31 103 GLU A O 1
ATOM 794 N N . GLN A 1 104 ? -29.741 -2.280 14.062 1.00 67.12 104 GLN A N 1
ATOM 795 C CA . GLN A 1 104 ? -29.383 -3.703 14.033 1.00 67.12 104 GLN A CA 1
ATOM 796 C C . GLN A 1 104 ? -28.221 -3.984 13.073 1.00 67.12 104 GLN A C 1
ATOM 798 O O . GLN A 1 104 ? -27.267 -4.655 13.464 1.00 67.12 104 GLN A O 1
ATOM 803 N N . ALA A 1 105 ? -28.245 -3.415 11.865 1.00 71.38 105 ALA A N 1
ATOM 804 C CA . ALA A 1 105 ? -27.165 -3.565 10.891 1.00 71.38 105 ALA A CA 1
ATOM 805 C C . ALA A 1 105 ? -25.847 -2.944 11.385 1.00 71.38 105 ALA A C 1
ATOM 807 O O . ALA A 1 105 ? -24.804 -3.592 11.335 1.00 71.38 105 ALA A O 1
ATOM 808 N N . SER A 1 106 ? -25.898 -1.741 11.968 1.00 69.62 106 SER A N 1
ATOM 809 C CA . SER A 1 106 ? -24.747 -1.093 12.624 1.00 69.62 106 SER A CA 1
ATOM 810 C C . SER A 1 106 ? -24.220 -1.849 13.843 1.00 69.62 106 SER A C 1
ATOM 812 O O . SER A 1 106 ? -23.090 -1.615 14.267 1.00 69.62 106 SER A O 1
ATOM 814 N N . ASN A 1 107 ? -25.011 -2.771 14.392 1.00 69.19 107 ASN A N 1
ATOM 815 C CA . ASN A 1 107 ? -24.622 -3.668 15.476 1.00 69.19 107 ASN A CA 1
ATOM 816 C C . ASN A 1 107 ? -24.210 -5.068 14.985 1.00 69.19 107 ASN A C 1
ATOM 818 O O . ASN A 1 107 ? -24.022 -5.952 15.820 1.00 69.19 107 ASN A O 1
ATOM 822 N N . GLY A 1 108 ? -24.082 -5.281 13.670 1.00 59.59 108 GLY A N 1
ATOM 823 C CA . GLY A 1 108 ? -23.616 -6.540 13.085 1.00 59.59 108 GLY A CA 1
ATOM 824 C C . GLY A 1 108 ? -24.690 -7.612 12.863 1.00 59.59 108 GLY A C 1
ATOM 825 O O . GLY A 1 108 ? -24.337 -8.763 12.625 1.00 59.59 108 GLY A O 1
ATOM 826 N N . ASP A 1 109 ? -25.988 -7.290 12.935 1.00 75.44 109 ASP A N 1
ATOM 827 C CA . ASP A 1 109 ? -27.038 -8.271 12.620 1.00 75.44 109 ASP A CA 1
ATOM 828 C C . ASP A 1 109 ? -26.976 -8.661 11.133 1.00 75.44 109 ASP A C 1
ATOM 830 O O . ASP A 1 109 ? -27.236 -7.846 10.242 1.00 75.44 109 ASP A O 1
ATOM 834 N N . GLN A 1 110 ? -26.627 -9.922 10.861 1.00 67.62 110 GLN A N 1
ATOM 835 C CA . GLN A 1 110 ? -26.443 -10.426 9.497 1.00 67.62 110 GLN A CA 1
ATOM 836 C C . GLN A 1 110 ? -27.713 -10.322 8.653 1.00 67.62 110 GLN A C 1
ATOM 838 O O . GLN A 1 110 ? -27.631 -9.997 7.469 1.00 67.62 110 GLN A O 1
ATOM 843 N N . ASN A 1 111 ? -28.886 -10.566 9.241 1.00 70.44 111 ASN A N 1
ATOM 844 C CA . ASN A 1 111 ? -30.147 -10.495 8.511 1.00 70.44 111 ASN A CA 1
ATOM 845 C C . ASN A 1 111 ? -30.484 -9.040 8.157 1.00 70.44 111 ASN A C 1
ATOM 847 O O . ASN A 1 111 ? -30.988 -8.781 7.064 1.00 70.44 111 ASN A O 1
ATOM 851 N N . ALA A 1 112 ? -30.155 -8.088 9.034 1.00 70.31 112 ALA A N 1
ATOM 852 C CA . ALA A 1 112 ? -30.373 -6.666 8.799 1.00 70.31 112 ALA A CA 1
ATOM 853 C C . ALA A 1 112 ? -29.412 -6.128 7.733 1.00 70.31 112 ALA A C 1
ATOM 855 O O . ALA A 1 112 ? -29.839 -5.417 6.823 1.00 70.31 112 ALA A O 1
ATOM 856 N N . ILE A 1 113 ? -28.133 -6.518 7.790 1.00 68.19 113 ILE A N 1
ATOM 857 C CA . ILE A 1 113 ? -27.147 -6.176 6.755 1.00 68.19 113 ILE A CA 1
ATOM 858 C C . ILE A 1 113 ? -27.570 -6.776 5.407 1.00 68.19 113 ILE A C 1
ATOM 860 O O . ILE A 1 113 ? -27.643 -6.049 4.417 1.00 68.19 113 ILE A O 1
ATOM 864 N N . GLN A 1 114 ? -27.935 -8.063 5.360 1.00 72.81 114 GLN A N 1
ATOM 865 C CA . GLN A 1 114 ? -28.443 -8.698 4.137 1.00 72.81 114 GLN A CA 1
ATOM 866 C C . GLN A 1 114 ? -29.726 -8.032 3.627 1.00 72.81 114 GLN A C 1
ATOM 868 O O . GLN A 1 114 ? -29.905 -7.885 2.418 1.00 72.81 114 GLN A O 1
ATOM 873 N N . ALA A 1 115 ? -30.612 -7.584 4.519 1.00 70.62 115 ALA A N 1
ATOM 874 C CA . ALA A 1 115 ? -31.808 -6.850 4.130 1.00 70.62 115 ALA A CA 1
ATOM 875 C C . ALA A 1 115 ? -31.455 -5.533 3.423 1.00 70.62 115 ALA A C 1
ATOM 877 O O . ALA A 1 115 ? -32.063 -5.229 2.395 1.00 70.62 115 ALA A O 1
ATOM 878 N N . PHE A 1 116 ? -30.448 -4.795 3.904 1.00 76.19 116 PHE A N 1
ATOM 879 C CA . PHE A 1 116 ? -29.943 -3.604 3.214 1.00 76.19 116 PHE A CA 1
ATOM 880 C C . PHE A 1 116 ? -29.306 -3.934 1.862 1.00 76.19 116 PHE A C 1
ATOM 882 O O . PHE A 1 116 ? -29.590 -3.239 0.888 1.00 76.19 116 PHE A O 1
ATOM 889 N N . GLN A 1 117 ? -28.536 -5.018 1.755 1.00 72.94 117 GLN A N 1
ATOM 890 C CA . GLN A 1 117 ? -27.955 -5.460 0.479 1.00 72.94 117 GLN A CA 1
ATOM 891 C C . GLN A 1 117 ? -29.044 -5.809 -0.551 1.00 72.94 117 GLN A C 1
ATOM 893 O O . GLN A 1 117 ? -29.016 -5.340 -1.690 1.00 72.94 117 GLN A O 1
ATOM 898 N N . ILE A 1 118 ? -30.065 -6.573 -0.148 1.00 72.12 118 ILE A N 1
ATOM 899 C CA . ILE A 1 118 ? -31.206 -6.922 -1.012 1.00 72.12 118 ILE A CA 1
ATOM 900 C C . ILE A 1 118 ? -32.005 -5.668 -1.385 1.00 72.12 118 ILE A C 1
ATOM 902 O O . ILE A 1 118 ? -32.398 -5.507 -2.545 1.00 72.12 118 ILE A O 1
ATOM 906 N N . PHE A 1 119 ? -32.249 -4.776 -0.422 1.00 76.62 119 PHE A N 1
ATOM 907 C CA . PHE A 1 119 ? -32.913 -3.498 -0.664 1.00 76.62 119 PHE A CA 1
ATOM 908 C C . PHE A 1 119 ? -32.148 -2.670 -1.701 1.00 76.62 119 PHE A C 1
ATOM 910 O O . PHE A 1 119 ? -32.754 -2.203 -2.660 1.00 76.62 119 PHE A O 1
ATOM 917 N N . ALA A 1 120 ? -30.826 -2.566 -1.570 1.00 75.62 120 ALA A N 1
ATOM 918 C CA . ALA A 1 120 ? -29.960 -1.845 -2.494 1.00 75.62 120 ALA A CA 1
ATOM 919 C C . ALA A 1 120 ? -30.043 -2.393 -3.928 1.00 75.62 120 ALA A C 1
ATOM 921 O O . ALA A 1 120 ? -30.206 -1.624 -4.877 1.00 75.62 120 ALA A O 1
ATOM 922 N N . GLN A 1 121 ? -30.020 -3.720 -4.092 1.00 73.44 121 GLN A N 1
ATOM 923 C CA . GLN A 1 121 ? -30.177 -4.357 -5.405 1.00 73.44 121 GLN A CA 1
ATOM 924 C C . GLN A 1 121 ? -31.556 -4.081 -6.015 1.00 73.44 121 GLN A C 1
ATOM 926 O O . GLN A 1 121 ? -31.689 -3.806 -7.207 1.00 73.44 121 GLN A O 1
ATOM 931 N N . ARG A 1 122 ? -32.620 -4.120 -5.213 1.00 73.69 122 ARG A N 1
ATOM 932 C CA . ARG A 1 122 ? -33.975 -3.847 -5.713 1.00 73.69 122 ARG A CA 1
ATOM 933 C C . ARG A 1 122 ? -34.193 -2.379 -6.037 1.00 73.69 122 ARG A C 1
ATOM 935 O O . ARG A 1 122 ? -34.774 -2.087 -7.077 1.00 73.69 122 ARG A O 1
ATOM 942 N N . LEU A 1 123 ? -33.691 -1.481 -5.193 1.00 76.81 123 LEU A N 1
ATOM 943 C CA . LEU A 1 123 ? -33.713 -0.044 -5.430 1.00 76.81 123 LEU A CA 1
ATOM 944 C C . LEU A 1 123 ? -32.982 0.293 -6.733 1.00 76.81 123 LEU A C 1
ATOM 946 O O . LEU A 1 123 ? -33.519 1.029 -7.553 1.00 76.81 123 LEU A O 1
ATOM 950 N N . GLY A 1 124 ? -31.813 -0.309 -6.971 1.00 78.81 124 GLY A N 1
ATOM 951 C CA . GLY A 1 124 ? -31.096 -0.165 -8.236 1.00 78.81 124 GLY A CA 1
ATOM 952 C C . GLY A 1 124 ? -31.960 -0.567 -9.433 1.00 78.81 124 GLY A C 1
ATOM 953 O O . GLY A 1 124 ? -32.195 0.250 -10.317 1.00 78.81 124 GLY A O 1
ATOM 954 N N . ASN A 1 125 ? -32.510 -1.785 -9.425 1.00 77.19 125 ASN A N 1
ATOM 955 C CA . ASN A 1 125 ? -33.368 -2.276 -10.512 1.00 77.19 125 ASN A CA 1
ATOM 956 C C . ASN A 1 125 ? -34.623 -1.414 -10.727 1.00 77.19 125 ASN A C 1
ATOM 958 O O . ASN A 1 125 ? -35.046 -1.228 -11.865 1.00 77.19 125 ASN A O 1
ATOM 962 N N . PHE A 1 126 ? -35.207 -0.885 -9.650 1.00 77.25 126 PHE A N 1
ATOM 963 C CA . PHE A 1 126 ? -36.351 0.018 -9.721 1.00 77.25 126 PHE A CA 1
ATOM 964 C C . PHE A 1 126 ? -35.991 1.353 -10.380 1.00 77.25 126 PHE A C 1
ATOM 966 O O . PHE A 1 126 ? -36.773 1.867 -11.172 1.00 77.25 126 PHE A O 1
ATOM 973 N N . LEU A 1 127 ? -34.817 1.911 -10.076 1.00 74.38 127 LEU A N 1
ATOM 974 C CA . LEU A 1 127 ? -34.393 3.210 -10.599 1.00 74.38 127 LEU A CA 1
ATOM 975 C C . LEU A 1 127 ? -33.964 3.152 -12.073 1.00 74.38 127 LEU A C 1
ATOM 977 O O . LEU A 1 127 ? -34.132 4.148 -12.777 1.00 74.38 127 LEU A O 1
ATOM 981 N N . VAL A 1 128 ? -33.450 2.014 -12.558 1.00 81.38 128 VAL A N 1
ATOM 982 C CA . VAL A 1 128 ? -32.904 1.856 -13.925 1.00 81.38 128 VAL A CA 1
ATOM 983 C C . VAL A 1 128 ? -33.835 2.391 -15.028 1.00 81.38 128 VAL A C 1
ATOM 985 O O . VAL A 1 128 ? -33.388 3.255 -15.786 1.00 81.38 128 VAL A O 1
ATOM 988 N N . PRO A 1 129 ? -35.125 2.001 -15.114 1.00 74.62 129 PRO A N 1
ATOM 989 C CA . PRO A 1 129 ? -36.008 2.492 -16.173 1.00 74.62 129 PRO A CA 1
ATOM 990 C C . PRO A 1 129 ? -36.207 4.011 -16.143 1.00 74.62 129 PRO A C 1
ATOM 992 O O . PRO A 1 129 ? -36.404 4.637 -17.184 1.00 74.62 129 PRO A O 1
ATOM 995 N N . TYR A 1 130 ? -36.160 4.620 -14.955 1.00 68.19 130 TYR A N 1
ATOM 996 C CA . TYR A 1 130 ? -36.286 6.066 -14.798 1.00 68.19 130 TYR A CA 1
ATOM 997 C C . TYR A 1 130 ? -34.995 6.768 -15.214 1.00 68.19 130 TYR A C 1
ATOM 999 O O . TYR A 1 130 ? -35.052 7.721 -15.988 1.00 68.19 130 TYR A O 1
ATOM 1007 N N . ILE A 1 131 ? -33.842 6.259 -14.778 1.00 75.38 131 ILE A N 1
ATOM 1008 C CA . ILE A 1 131 ? -32.528 6.788 -15.160 1.00 75.38 131 ILE A CA 1
ATOM 1009 C C . ILE A 1 131 ? -32.377 6.800 -16.682 1.00 75.38 131 ILE A C 1
ATOM 1011 O O . ILE A 1 131 ? -32.007 7.822 -17.260 1.00 75.38 131 ILE A O 1
ATOM 1015 N N . GLU A 1 132 ? -32.712 5.692 -17.342 1.00 75.88 132 GLU A N 1
ATOM 1016 C CA . GLU A 1 132 ? -32.631 5.572 -18.799 1.00 75.88 132 GLU A CA 1
ATOM 1017 C C . GLU A 1 132 ? -33.612 6.515 -19.502 1.00 75.88 132 GLU A C 1
ATOM 1019 O O . GLU A 1 132 ? -33.234 7.244 -20.424 1.00 75.88 132 GLU A O 1
ATOM 1024 N N . LYS A 1 133 ? -34.871 6.551 -19.045 1.00 67.31 133 LYS A N 1
ATOM 1025 C CA . LYS A 1 133 ? -35.919 7.380 -19.652 1.00 67.31 133 LYS A CA 1
ATOM 1026 C C . LYS A 1 133 ? -35.625 8.874 -19.541 1.00 67.31 133 LYS A C 1
ATOM 1028 O O . LYS A 1 133 ? -35.897 9.616 -20.484 1.00 67.31 133 LYS A O 1
ATOM 1033 N N . PHE A 1 134 ? -35.096 9.312 -18.403 1.00 61.38 134 PHE A N 1
ATOM 1034 C CA . PHE A 1 134 ? -34.800 10.718 -18.135 1.00 61.38 134 PHE A CA 1
ATOM 1035 C C . PHE A 1 134 ? -33.363 11.112 -18.479 1.00 61.38 134 PHE A C 1
ATOM 1037 O O . PHE A 1 134 ? -33.021 12.282 -18.325 1.00 61.38 134 PHE A O 1
ATOM 1044 N N . LYS A 1 135 ? -32.544 10.170 -18.973 1.00 68.44 135 LYS A N 1
ATOM 1045 C CA . LYS A 1 135 ? -31.109 10.372 -19.229 1.00 68.44 135 LYS A CA 1
ATOM 1046 C C . LYS A 1 135 ? -30.417 10.990 -18.011 1.00 68.44 135 LYS A C 1
ATOM 1048 O O . LYS A 1 135 ? -29.739 12.005 -18.114 1.00 68.44 135 LYS A O 1
ATOM 1053 N N . THR A 1 136 ? -30.680 10.418 -16.841 1.00 68.75 136 THR A N 1
ATOM 1054 C CA . THR A 1 136 ? -30.227 10.967 -15.564 1.00 68.75 136 THR A CA 1
ATOM 1055 C C . THR A 1 136 ? -28.713 10.830 -15.425 1.00 68.75 136 THR A C 1
ATOM 1057 O O . THR A 1 136 ? -28.196 9.717 -15.399 1.00 68.75 136 THR A O 1
ATOM 1060 N N . ASP A 1 137 ? -28.017 11.957 -15.271 1.00 57.28 137 ASP A N 1
ATOM 1061 C CA . ASP A 1 137 ? -26.562 11.988 -15.061 1.00 57.28 137 ASP A CA 1
ATOM 1062 C C . ASP A 1 137 ? -26.162 11.772 -13.586 1.00 57.28 137 ASP A C 1
ATOM 1064 O O . ASP A 1 137 ? -25.079 11.264 -13.290 1.00 57.28 137 ASP A O 1
ATOM 1068 N N . LEU A 1 138 ? -27.043 12.143 -12.647 1.00 61.12 138 LEU A N 1
ATOM 1069 C CA . LEU A 1 138 ? -26.787 12.136 -11.205 1.00 61.12 138 LEU A CA 1
ATOM 1070 C C . LEU A 1 138 ? -28.050 11.788 -10.403 1.00 61.12 138 LEU A C 1
ATOM 1072 O O . LEU A 1 138 ? -29.106 12.387 -10.596 1.00 61.12 138 LEU A O 1
ATOM 1076 N N . ILE A 1 139 ? -27.907 10.886 -9.437 1.00 71.06 139 ILE A N 1
ATOM 1077 C CA . ILE A 1 139 ? -28.893 10.559 -8.406 1.00 71.06 139 ILE A CA 1
ATOM 1078 C C . ILE A 1 139 ? -28.378 11.066 -7.065 1.00 71.06 139 ILE A C 1
ATOM 1080 O O . ILE A 1 139 ? -27.222 10.842 -6.716 1.00 71.06 139 ILE A O 1
ATOM 1084 N N . VAL A 1 140 ? -29.247 11.709 -6.288 1.00 62.75 140 VAL A N 1
ATOM 1085 C CA . VAL A 1 140 ? -28.948 12.160 -4.925 1.00 62.75 140 VAL A CA 1
ATOM 1086 C C . VAL A 1 140 ? -29.867 11.438 -3.943 1.00 62.75 140 VAL A C 1
ATOM 1088 O O . VAL A 1 140 ? -31.086 11.548 -4.040 1.00 62.75 140 VAL A O 1
ATOM 1091 N N . ILE A 1 141 ? -29.280 10.721 -2.987 1.00 68.75 141 ILE A N 1
ATOM 1092 C CA . ILE A 1 141 ? -29.972 9.964 -1.941 1.00 68.75 141 ILE A CA 1
ATOM 1093 C C . ILE A 1 141 ? -29.839 10.718 -0.615 1.00 68.75 141 ILE A C 1
ATOM 1095 O O . ILE A 1 141 ? -28.736 10.977 -0.132 1.00 68.75 141 ILE A O 1
ATOM 1099 N N . GLY A 1 142 ? -30.971 11.088 -0.023 1.00 62.88 142 GLY A N 1
ATOM 1100 C CA . GLY A 1 142 ? -31.041 11.791 1.261 1.00 62.88 142 GLY A CA 1
ATOM 1101 C C . GLY A 1 142 ? -31.965 11.095 2.262 1.00 62.88 142 GLY A C 1
ATOM 1102 O O . GLY A 1 142 ? -32.487 10.010 2.007 1.00 62.88 142 GLY A O 1
ATOM 1103 N N . GLY A 1 143 ? -32.181 11.736 3.412 1.00 62.25 143 GLY A N 1
ATOM 1104 C CA . GLY A 1 143 ? -33.106 11.250 4.440 1.00 62.25 143 GLY A CA 1
ATOM 1105 C C . GLY A 1 143 ? -32.609 10.003 5.183 1.00 62.25 143 GLY A C 1
ATOM 1106 O O . GLY A 1 143 ? -31.408 9.765 5.293 1.00 62.25 143 GLY A O 1
ATOM 1107 N N . GLY A 1 144 ? -33.535 9.201 5.719 1.00 57.38 144 GLY A N 1
ATOM 1108 C CA . GLY A 1 144 ? -33.210 8.018 6.531 1.00 57.38 144 GLY A CA 1
ATOM 1109 C C . GLY A 1 144 ? -32.382 6.954 5.799 1.00 57.38 144 GLY A C 1
ATOM 1110 O O . GLY A 1 144 ? -31.556 6.294 6.422 1.00 57.38 144 GLY A O 1
ATOM 1111 N N . ILE A 1 145 ? -32.521 6.841 4.473 1.00 64.38 145 ILE A N 1
ATOM 1112 C CA . ILE A 1 145 ? -31.738 5.905 3.645 1.00 64.38 145 ILE A CA 1
ATOM 1113 C C . ILE A 1 145 ? -30.242 6.251 3.687 1.00 64.38 145 ILE A C 1
ATOM 1115 O O . ILE A 1 145 ? -29.405 5.351 3.723 1.00 64.38 145 ILE A O 1
ATOM 1119 N N . ALA A 1 146 ? -29.890 7.540 3.764 1.00 63.97 146 ALA A N 1
ATOM 1120 C CA . ALA A 1 146 ? -28.496 7.971 3.858 1.00 63.97 146 ALA A CA 1
ATOM 1121 C C . ALA A 1 146 ? -27.808 7.487 5.151 1.00 63.97 146 ALA A C 1
ATOM 1123 O O . ALA A 1 146 ? -26.592 7.317 5.166 1.00 63.97 146 ALA A O 1
ATOM 1124 N N . GLN A 1 147 ? -28.566 7.198 6.217 1.00 60.22 147 GLN A N 1
ATOM 1125 C CA . GLN A 1 147 ? -28.016 6.652 7.468 1.00 60.22 147 GLN A CA 1
ATOM 1126 C C . GLN A 1 147 ? -27.543 5.202 7.313 1.00 60.22 147 GLN A C 1
ATOM 1128 O O . GLN A 1 147 ? -26.653 4.763 8.035 1.00 60.22 147 GLN A O 1
ATOM 1133 N N . ALA A 1 148 ? -28.110 4.469 6.355 1.00 69.94 148 ALA A N 1
ATOM 1134 C CA . ALA A 1 148 ? -27.722 3.102 6.032 1.00 69.94 148 ALA A CA 1
ATOM 1135 C C . ALA A 1 148 ? -26.773 3.026 4.822 1.00 69.94 148 ALA A C 1
ATOM 1137 O O . ALA A 1 148 ? -26.529 1.930 4.321 1.00 69.94 148 ALA A O 1
ATOM 1138 N N . TRP A 1 149 ? -26.232 4.165 4.352 1.00 71.38 149 TRP A N 1
ATOM 1139 C CA . TRP A 1 149 ? -25.447 4.256 3.113 1.00 71.38 149 TRP A CA 1
ATOM 1140 C C . TRP A 1 149 ? -24.341 3.200 3.024 1.00 71.38 149 TRP A C 1
ATOM 1142 O O . TRP A 1 149 ? -24.244 2.486 2.031 1.00 71.38 149 TRP A O 1
ATOM 1152 N N . TYR A 1 150 ? -23.568 3.031 4.097 1.00 65.81 150 TYR A N 1
ATOM 1153 C CA . TYR A 1 150 ? -22.447 2.086 4.146 1.00 65.81 150 TYR A CA 1
ATOM 1154 C C . TYR A 1 150 ? -22.858 0.614 3.961 1.00 65.81 150 TYR A C 1
ATOM 1156 O O . TYR A 1 150 ? -22.017 -0.204 3.595 1.00 65.81 150 TYR A O 1
ATOM 1164 N N . PHE A 1 151 ? -24.131 0.272 4.185 1.00 71.81 151 PHE A N 1
ATOM 1165 C CA . PHE A 1 151 ? -24.674 -1.074 3.961 1.00 71.81 151 PHE A CA 1
ATOM 1166 C C . PHE A 1 151 ? -25.270 -1.260 2.560 1.00 71.81 151 PHE A C 1
ATOM 1168 O O . PHE A 1 151 ? -25.447 -2.396 2.129 1.00 71.81 151 PHE A O 1
ATOM 1175 N N . ILE A 1 152 ? -25.591 -0.170 1.855 1.00 76.25 152 ILE A N 1
ATOM 1176 C CA . ILE A 1 152 ? -26.289 -0.195 0.556 1.00 76.25 152 ILE A CA 1
ATOM 1177 C C . ILE A 1 152 ? -25.404 0.225 -0.622 1.00 76.25 152 ILE A C 1
ATOM 1179 O O . ILE A 1 152 ? -25.682 -0.163 -1.755 1.00 76.25 152 ILE A O 1
ATOM 1183 N N . GLU A 1 153 ? -24.350 1.009 -0.377 1.00 73.81 153 GLU A N 1
ATOM 1184 C CA . GLU A 1 153 ? -23.520 1.655 -1.401 1.00 73.81 153 GLU A CA 1
ATOM 1185 C C . GLU A 1 153 ? -23.025 0.666 -2.455 1.00 73.81 153 GLU A C 1
ATOM 1187 O O . GLU A 1 153 ? -23.196 0.888 -3.655 1.00 73.81 153 GLU A O 1
ATOM 1192 N N . ASN A 1 154 ? -22.413 -0.432 -2.006 1.00 68.44 154 ASN A N 1
ATOM 1193 C CA . ASN A 1 154 ? -21.744 -1.365 -2.901 1.00 68.44 154 ASN A CA 1
ATOM 1194 C C . ASN A 1 154 ? -22.756 -2.061 -3.825 1.00 68.44 154 ASN A C 1
ATOM 1196 O O . ASN A 1 154 ? -22.639 -1.994 -5.047 1.00 68.44 154 ASN A O 1
ATOM 1200 N N . ASP A 1 155 ? -23.796 -2.658 -3.246 1.00 78.50 155 ASP A N 1
ATOM 1201 C CA . ASP A 1 155 ? -24.837 -3.390 -3.970 1.00 78.50 155 ASP A CA 1
ATOM 1202 C C . ASP A 1 155 ? -25.682 -2.500 -4.894 1.00 78.50 155 ASP A C 1
ATOM 1204 O O . ASP A 1 155 ? -26.018 -2.906 -6.015 1.00 78.50 155 ASP A O 1
ATOM 1208 N N . LEU A 1 156 ? -25.990 -1.270 -4.468 1.00 78.44 156 LEU A N 1
ATOM 1209 C CA . LEU A 1 156 ? -26.725 -0.306 -5.287 1.00 78.44 156 LEU A CA 1
ATOM 1210 C C . LEU A 1 156 ? -25.890 0.116 -6.498 1.00 78.44 156 LEU A C 1
ATOM 1212 O O . LEU A 1 156 ? -26.372 0.061 -7.631 1.00 78.44 156 LEU A O 1
ATOM 1216 N N . ASN A 1 157 ? -24.622 0.477 -6.275 1.00 70.19 157 ASN A N 1
ATOM 1217 C CA . ASN A 1 157 ? -23.710 0.866 -7.348 1.00 70.19 157 ASN A CA 1
ATOM 1218 C C . ASN A 1 157 ? -23.465 -0.285 -8.329 1.00 70.19 157 ASN A C 1
ATOM 1220 O O . ASN A 1 157 ? -23.466 -0.059 -9.538 1.00 70.19 157 ASN A O 1
ATOM 1224 N N . ILE A 1 158 ? -23.283 -1.513 -7.832 1.00 71.50 158 ILE A N 1
ATOM 1225 C CA . ILE A 1 158 ? -23.149 -2.711 -8.674 1.00 71.50 158 ILE A CA 1
ATOM 1226 C C . ILE A 1 158 ? -24.388 -2.885 -9.553 1.00 71.50 158 ILE A C 1
ATOM 1228 O O . ILE A 1 158 ? -24.259 -3.187 -10.738 1.00 71.50 158 ILE A O 1
ATOM 1232 N N . THR A 1 159 ? -25.583 -2.699 -8.992 1.00 76.38 159 THR A N 1
ATOM 1233 C CA . THR A 1 159 ? -26.832 -2.913 -9.728 1.00 76.38 159 THR A CA 1
ATOM 1234 C C . THR A 1 159 ? -27.060 -1.845 -10.789 1.00 76.38 159 THR A C 1
ATOM 1236 O O . THR A 1 159 ? -27.310 -2.184 -11.942 1.00 76.38 159 THR A O 1
ATOM 1239 N N . LEU A 1 160 ? -26.916 -0.566 -10.438 1.00 77.62 160 LEU A N 1
ATOM 1240 C CA . LEU A 1 160 ? -27.114 0.538 -11.380 1.00 77.62 160 LEU A CA 1
ATOM 1241 C C . LEU A 1 160 ? -26.124 0.474 -12.547 1.00 77.62 160 LEU A C 1
ATOM 1243 O O . LEU A 1 160 ? -26.521 0.640 -13.699 1.00 77.62 160 LEU A O 1
ATOM 1247 N N . LYS A 1 161 ? -24.861 0.128 -12.273 1.00 71.12 161 LYS A N 1
ATOM 1248 C CA . LYS A 1 161 ? -23.815 0.003 -13.301 1.00 71.12 161 LYS A CA 1
ATOM 1249 C C . LYS A 1 161 ? -24.052 -1.122 -14.306 1.00 71.12 161 LYS A C 1
ATOM 1251 O O . LYS A 1 161 ? -23.470 -1.075 -15.386 1.00 71.12 161 LYS A O 1
ATOM 1256 N N . LYS A 1 162 ? -24.873 -2.129 -13.983 1.00 72.25 162 LYS A N 1
ATOM 1257 C CA . LYS A 1 162 ? -25.216 -3.189 -14.946 1.00 72.25 162 LYS A CA 1
ATOM 1258 C C . LYS A 1 162 ? -26.055 -2.668 -16.111 1.00 72.25 162 LYS A C 1
ATOM 1260 O O . LYS A 1 162 ? -25.993 -3.270 -17.179 1.00 72.25 162 LYS A O 1
ATOM 1265 N N . SER A 1 163 ? -26.796 -1.579 -15.912 1.00 68.81 163 SER A N 1
ATOM 1266 C CA . SER A 1 163 ? -27.780 -1.100 -16.889 1.00 68.81 163 SER A CA 1
ATOM 1267 C C . SER A 1 163 ? -27.541 0.342 -17.341 1.00 68.81 163 SER A C 1
ATOM 1269 O O . SER A 1 163 ? -27.814 0.671 -18.489 1.00 68.81 163 SER A O 1
ATOM 1271 N N . CYS A 1 164 ? -26.982 1.208 -16.489 1.00 70.06 164 CYS A N 1
ATOM 1272 C CA . CYS A 1 164 ? -26.856 2.637 -16.779 1.00 70.06 164 CYS A CA 1
ATOM 1273 C C . CYS A 1 164 ? -25.604 3.275 -16.148 1.00 70.06 164 CYS A C 1
ATOM 1275 O O . CYS A 1 164 ? -25.167 2.901 -15.060 1.00 70.06 164 CYS A O 1
ATOM 1277 N N . ASN A 1 165 ? -25.027 4.274 -16.826 1.00 67.25 165 ASN A N 1
ATOM 1278 C CA . ASN A 1 165 ? -23.873 5.032 -16.336 1.00 67.25 165 ASN A CA 1
ATOM 1279 C C . ASN A 1 165 ? -24.343 6.311 -15.625 1.00 67.25 165 ASN A C 1
ATOM 1281 O O . ASN A 1 165 ? -24.375 7.378 -16.230 1.00 67.25 165 ASN A O 1
ATOM 1285 N N . VAL A 1 166 ? -24.749 6.178 -14.362 1.00 73.44 166 VAL A N 1
ATOM 1286 C CA . VAL A 1 166 ? -25.264 7.278 -13.532 1.00 73.44 166 VAL A CA 1
ATOM 1287 C C . VAL A 1 166 ? -24.388 7.475 -12.297 1.00 73.44 166 VAL A C 1
ATOM 1289 O O . VAL A 1 166 ? -23.935 6.503 -11.685 1.00 73.44 166 VAL A O 1
ATOM 1292 N N . GLN A 1 167 ? -24.134 8.727 -11.915 1.00 60.09 167 GLN A N 1
ATOM 1293 C CA . GLN A 1 167 ? -23.455 9.023 -10.654 1.00 60.09 167 GLN A CA 1
ATOM 1294 C C . GLN A 1 167 ? -24.452 8.938 -9.499 1.00 60.09 167 GLN A C 1
ATOM 1296 O O . GLN A 1 167 ? -25.550 9.474 -9.595 1.00 60.09 167 GLN A O 1
ATOM 1301 N N . VAL A 1 168 ? -24.081 8.293 -8.394 1.00 69.50 168 VAL A N 1
ATOM 1302 C CA . VAL A 1 168 ? -24.908 8.241 -7.180 1.00 69.50 168 VAL A CA 1
ATOM 1303 C C . VAL A 1 168 ? -24.202 9.007 -6.077 1.00 69.50 168 VAL A C 1
ATOM 1305 O O . VAL A 1 168 ? -23.027 8.781 -5.798 1.00 69.50 168 VAL A O 1
ATOM 1308 N N . TYR A 1 169 ? -24.929 9.922 -5.458 1.00 60.12 169 TYR A N 1
ATOM 1309 C CA . TYR A 1 169 ? -24.459 10.790 -4.396 1.00 60.12 169 TYR A CA 1
ATOM 1310 C C . TYR A 1 169 ? -25.348 10.634 -3.167 1.00 60.12 169 TYR A C 1
ATOM 1312 O O . TYR A 1 169 ? -26.552 10.430 -3.302 1.00 60.12 169 TYR A O 1
ATOM 1320 N N . PHE A 1 170 ? -24.783 10.782 -1.970 1.00 64.44 170 PHE A N 1
ATOM 1321 C CA . PHE A 1 170 ? -25.543 10.749 -0.724 1.00 64.44 170 PHE A CA 1
ATOM 1322 C C . PHE A 1 170 ? -25.358 12.046 0.072 1.00 64.44 170 PHE A C 1
ATOM 1324 O O . PHE A 1 170 ? -24.268 12.615 0.124 1.00 64.44 170 PHE A O 1
ATOM 1331 N N . SER A 1 171 ? -26.428 12.528 0.705 1.00 56.97 171 SER A N 1
ATOM 1332 C CA . SER A 1 171 ? -26.397 13.721 1.558 1.00 56.97 171 SER A CA 1
ATOM 1333 C C . SER A 1 171 ? -26.627 13.350 3.023 1.00 56.97 171 SER A C 1
ATOM 1335 O O . SER A 1 171 ? -27.652 12.767 3.366 1.00 56.97 171 SER A O 1
ATOM 1337 N N . LEU A 1 172 ? -25.686 13.744 3.893 1.00 54.41 172 LEU A N 1
ATOM 1338 C CA . LEU A 1 172 ? -25.785 13.616 5.358 1.00 54.41 172 LEU A CA 1
ATOM 1339 C C . LEU A 1 172 ? -26.549 14.777 6.018 1.00 54.41 172 LEU A C 1
ATOM 1341 O O . LEU A 1 172 ? -26.638 14.852 7.243 1.00 54.41 172 LEU A O 1
ATOM 1345 N N . SER A 1 173 ? -27.077 15.718 5.232 1.00 49.50 173 SER A N 1
ATOM 1346 C CA . SER A 1 173 ? -27.874 16.814 5.776 1.00 49.50 173 SER A CA 1
ATOM 1347 C C . SER A 1 173 ? -29.193 16.254 6.314 1.00 49.50 173 SER A C 1
ATOM 1349 O O . SER A 1 173 ? -30.044 15.820 5.542 1.00 49.50 173 SER A O 1
ATOM 1351 N N . TYR A 1 174 ? -29.338 16.247 7.645 1.00 54.09 174 TYR A N 1
ATOM 1352 C CA . TYR A 1 174 ? -30.536 15.813 8.377 1.00 54.09 174 TYR A CA 1
ATOM 1353 C C . TYR A 1 174 ? -31.838 16.465 7.862 1.00 54.09 174 TYR A C 1
ATOM 1355 O O . TYR A 1 174 ? -31.807 17.423 7.087 1.00 54.09 174 TYR A O 1
ATOM 1363 N N . GLU A 1 175 ? -32.979 15.983 8.379 1.00 44.94 175 GLU A N 1
ATOM 1364 C CA . GLU A 1 175 ? -34.397 16.320 8.098 1.00 44.94 175 GLU A CA 1
ATOM 1365 C C . GLU A 1 175 ? -34.747 17.784 7.758 1.00 44.94 175 GLU A C 1
ATOM 1367 O O . GLU A 1 175 ? -35.799 18.050 7.182 1.00 44.94 175 GLU A O 1
ATOM 1372 N N . LYS A 1 176 ? -33.880 18.757 8.049 1.00 41.06 176 LYS A N 1
ATOM 1373 C CA . LYS A 1 176 ? -34.093 20.173 7.734 1.00 41.06 176 LYS A CA 1
ATOM 1374 C C . LYS A 1 176 ? -34.092 20.519 6.243 1.00 41.06 176 LYS A C 1
ATOM 1376 O O . LYS A 1 176 ? -34.453 21.646 5.919 1.00 41.06 176 LYS A O 1
ATOM 1381 N N . THR A 1 177 ? -33.726 19.614 5.330 1.00 49.47 177 THR A N 1
ATOM 1382 C CA . THR A 1 177 ? -33.526 20.014 3.923 1.00 49.47 177 THR A CA 1
ATOM 1383 C C . THR A 1 177 ? -33.710 18.886 2.898 1.00 49.47 177 THR A C 1
ATOM 1385 O O . THR A 1 177 ? -32.855 18.650 2.049 1.00 49.47 177 THR A O 1
ATOM 1388 N N . ILE A 1 178 ? -34.851 18.200 2.951 1.00 47.25 178 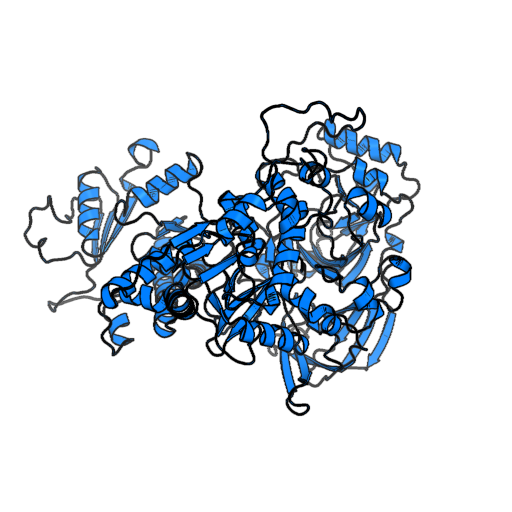ILE A N 1
ATOM 1389 C CA . ILE A 1 178 ? -35.101 16.965 2.182 1.00 47.25 178 ILE A CA 1
ATOM 1390 C C . ILE A 1 178 ? -34.984 17.145 0.650 1.00 47.25 178 ILE A C 1
ATOM 1392 O O . ILE A 1 178 ? -34.360 16.310 0.007 1.00 47.25 178 ILE A O 1
ATOM 1396 N N . CYS A 1 179 ? -35.449 18.254 0.057 1.00 43.59 179 CYS A N 1
ATOM 1397 C CA . CYS A 1 179 ? -35.267 18.504 -1.390 1.00 43.59 179 CYS A CA 1
ATOM 1398 C C . CYS A 1 179 ? -34.357 19.699 -1.703 1.00 43.59 179 CYS A C 1
ATOM 1400 O O . CYS A 1 179 ? -33.538 19.647 -2.620 1.00 43.59 179 CYS A O 1
ATOM 1402 N N . LEU A 1 180 ? -34.475 20.790 -0.938 1.00 41.28 180 LEU A N 1
ATOM 1403 C CA . LEU A 1 180 ? -33.725 22.018 -1.203 1.00 41.28 180 LEU A CA 1
ATOM 1404 C C . LEU A 1 180 ? -32.258 21.910 -0.779 1.00 41.28 180 LEU A C 1
ATOM 1406 O O . LEU A 1 180 ? -31.401 22.326 -1.543 1.00 41.28 180 LEU A O 1
ATOM 1410 N N . GLY A 1 181 ? -31.926 21.319 0.372 1.00 46.88 181 GLY A N 1
ATOM 1411 C CA . GLY A 1 181 ? -30.543 21.370 0.862 1.00 46.88 181 GLY A CA 1
ATOM 1412 C C . GLY A 1 181 ? -29.644 20.261 0.360 1.00 46.88 181 GLY A C 1
ATOM 1413 O O . GLY A 1 181 ? -28.467 20.539 0.240 1.00 46.88 181 GLY A O 1
ATOM 1414 N N . ALA A 1 182 ? -30.128 19.084 -0.043 1.00 46.56 182 ALA A N 1
ATOM 1415 C CA . ALA A 1 182 ? -29.257 18.106 -0.710 1.00 46.56 182 ALA A CA 1
ATOM 1416 C C . ALA A 1 182 ? -28.729 18.647 -2.060 1.00 46.56 182 ALA A C 1
ATOM 1418 O O . ALA A 1 182 ? -27.541 18.536 -2.366 1.00 46.56 182 ALA A O 1
ATOM 1419 N N . VAL A 1 183 ? -29.588 19.335 -2.824 1.00 48.25 183 VAL A N 1
ATOM 1420 C CA . VAL A 1 183 ? -29.234 19.945 -4.118 1.00 48.25 183 VAL A CA 1
ATOM 1421 C C . VAL A 1 183 ? -28.536 21.304 -3.951 1.00 48.25 183 VAL A C 1
ATOM 1423 O O . VAL A 1 183 ? -27.567 21.593 -4.651 1.00 48.25 183 VAL A O 1
ATOM 1426 N N . GLN A 1 184 ? -28.964 22.143 -2.999 1.00 41.56 184 GLN A N 1
ATOM 1427 C CA . GLN A 1 184 ? -28.324 23.434 -2.699 1.00 41.56 184 GLN A CA 1
ATOM 1428 C C . GLN A 1 184 ? -26.959 23.257 -2.017 1.00 41.56 184 GLN A C 1
ATOM 1430 O O . GLN A 1 184 ? -26.053 24.038 -2.299 1.00 41.56 184 GLN A O 1
ATOM 1435 N N . GLN A 1 185 ? -26.771 22.205 -1.209 1.00 44.78 185 GLN A N 1
ATOM 1436 C CA . GLN A 1 185 ? -25.466 21.776 -0.700 1.00 44.78 185 GLN A CA 1
ATOM 1437 C C . GLN A 1 185 ? -24.566 21.362 -1.862 1.00 44.78 185 GLN A C 1
ATOM 1439 O O . GLN A 1 185 ? -23.446 21.850 -1.926 1.00 44.78 185 GLN A O 1
ATOM 1444 N N . GLN A 1 186 ? -25.057 20.585 -2.832 1.00 46.47 186 GLN A N 1
ATOM 1445 C CA . GLN A 1 186 ? -24.253 20.196 -3.992 1.00 46.47 186 GLN A CA 1
ATOM 1446 C C . GLN A 1 186 ? -23.895 21.382 -4.897 1.00 46.47 186 GLN A C 1
ATOM 1448 O O . GLN A 1 186 ? -22.752 21.499 -5.319 1.00 46.47 186 GLN A O 1
ATOM 1453 N N . LEU A 1 187 ? -24.811 22.325 -5.131 1.00 44.31 187 LEU A N 1
ATOM 1454 C CA . LEU A 1 187 ? -24.502 23.559 -5.866 1.00 44.31 187 LEU A CA 1
ATOM 1455 C C . LEU A 1 187 ? -23.562 24.486 -5.077 1.00 44.31 187 LEU A C 1
ATOM 1457 O O . LEU A 1 187 ? -22.720 25.150 -5.673 1.00 44.31 187 LEU A O 1
ATOM 1461 N N . SER A 1 188 ? -23.642 24.503 -3.742 1.00 40.81 188 SER A N 1
ATOM 1462 C CA . SER A 1 188 ? -22.663 25.203 -2.900 1.00 40.81 188 SER A CA 1
ATOM 1463 C C . SER A 1 188 ? -21.299 24.500 -2.865 1.00 40.81 188 SER A C 1
ATOM 1465 O O . SER A 1 188 ? -20.286 25.180 -2.858 1.00 40.81 188 SER A O 1
ATOM 1467 N N . ILE A 1 189 ? -21.245 23.166 -2.942 1.00 43.56 189 ILE A N 1
ATOM 1468 C CA . ILE A 1 189 ? -20.012 22.363 -3.016 1.00 43.56 189 ILE A CA 1
ATOM 1469 C C . ILE A 1 189 ? -19.362 22.489 -4.402 1.00 43.56 189 ILE A C 1
ATOM 1471 O O . ILE A 1 189 ? -18.142 22.597 -4.488 1.00 43.56 189 ILE A O 1
ATOM 1475 N N . LEU A 1 190 ? -20.166 22.552 -5.467 1.00 43.16 190 LEU A N 1
ATOM 1476 C CA . LEU A 1 190 ? -19.714 22.753 -6.846 1.00 43.16 190 LEU A CA 1
ATOM 1477 C C . LEU A 1 190 ? -19.229 24.189 -7.116 1.00 43.16 190 LEU A C 1
ATOM 1479 O O . LEU A 1 190 ? -18.357 24.365 -7.960 1.00 43.16 190 LEU A O 1
ATOM 1483 N N . PHE A 1 191 ? -19.751 25.209 -6.414 1.00 41.44 191 PHE A N 1
ATOM 1484 C CA . PHE A 1 191 ? -19.454 26.623 -6.721 1.00 41.44 191 PHE A CA 1
ATOM 1485 C C . PHE A 1 191 ? -18.868 27.471 -5.572 1.00 41.44 191 PHE A C 1
ATOM 1487 O O . PHE A 1 191 ? -18.416 28.588 -5.825 1.00 41.44 191 PHE A O 1
ATOM 1494 N N . LYS A 1 192 ? -18.841 27.001 -4.317 1.00 36.78 192 LYS A N 1
ATOM 1495 C CA . LYS A 1 192 ? -18.344 27.752 -3.144 1.00 36.78 192 LYS A CA 1
ATOM 1496 C C . LYS A 1 192 ? -17.714 26.827 -2.088 1.00 36.78 192 LYS A C 1
ATOM 1498 O O . LYS A 1 192 ? -18.337 26.493 -1.093 1.00 36.78 192 LYS A O 1
ATOM 1503 N N . SER A 1 193 ? -16.442 26.477 -2.272 1.00 37.69 193 SER A N 1
ATOM 1504 C CA . SER A 1 193 ? -15.480 26.155 -1.195 1.00 37.69 193 SER A CA 1
ATOM 1505 C C . SER A 1 193 ? -15.911 25.200 -0.050 1.00 37.69 193 SER A C 1
ATOM 1507 O O . SER A 1 193 ? -16.580 25.602 0.896 1.00 37.69 193 SER A O 1
ATOM 1509 N N . LYS A 1 194 ? -15.315 23.995 -0.025 1.00 35.94 194 LYS A N 1
ATOM 1510 C CA . LYS A 1 194 ? -14.919 23.249 1.195 1.00 35.94 194 LYS A CA 1
ATOM 1511 C C . LYS A 1 194 ? -16.002 23.003 2.274 1.00 35.94 194 LYS A C 1
ATOM 1513 O O . LYS A 1 194 ? -15.801 23.372 3.427 1.00 35.94 194 LYS A O 1
ATOM 1518 N N . ASN A 1 195 ? -17.053 22.241 1.966 1.00 37.81 195 ASN A N 1
ATOM 1519 C CA . ASN A 1 195 ? -17.680 21.374 2.978 1.00 37.81 195 ASN A CA 1
ATOM 1520 C C . ASN A 1 195 ? -17.189 19.949 2.727 1.00 37.81 195 ASN A C 1
ATOM 1522 O O . ASN A 1 195 ? -17.573 19.301 1.758 1.00 37.81 195 ASN A O 1
ATOM 1526 N N . LYS A 1 196 ? -16.213 19.543 3.537 1.00 49.31 196 LYS A N 1
ATOM 1527 C CA . LYS A 1 196 ? -15.319 18.422 3.262 1.00 49.31 196 LYS A CA 1
ATOM 1528 C C . LYS A 1 196 ? -16.025 17.101 3.553 1.00 49.31 196 LYS A C 1
ATOM 1530 O O . LYS A 1 196 ? -16.357 16.823 4.703 1.00 49.31 196 LYS A O 1
ATOM 1535 N N . PHE A 1 197 ? -16.226 16.280 2.524 1.00 65.19 197 PHE A N 1
ATOM 1536 C CA . PHE A 1 197 ? -16.409 14.839 2.706 1.00 65.19 197 PHE A CA 1
ATOM 1537 C C . PHE A 1 197 ? -15.333 14.317 3.656 1.00 65.19 197 PHE A C 1
ATOM 1539 O O . PHE A 1 197 ? -14.214 14.817 3.622 1.00 65.19 197 PHE A O 1
ATOM 1546 N N . ILE A 1 198 ? -15.625 13.303 4.475 1.00 73.94 198 ILE A N 1
ATOM 1547 C CA . ILE A 1 198 ? -14.581 12.691 5.314 1.00 73.94 198 ILE A CA 1
ATOM 1548 C C . ILE A 1 198 ? -13.409 12.229 4.437 1.00 73.94 198 ILE A C 1
ATOM 1550 O O . ILE A 1 198 ? -12.263 12.376 4.837 1.00 73.94 198 ILE A O 1
ATOM 1554 N N . ARG A 1 199 ? -13.686 11.745 3.221 1.00 85.50 199 ARG A N 1
ATOM 1555 C CA . ARG A 1 199 ? -12.705 11.221 2.266 1.00 85.50 199 ARG A CA 1
ATOM 1556 C C . ARG A 1 199 ? -12.993 11.713 0.847 1.00 85.50 199 ARG A C 1
ATOM 1558 O O . ARG A 1 199 ? -14.157 11.814 0.467 1.00 85.50 199 ARG A O 1
ATOM 1565 N N . GLN A 1 200 ? -11.952 11.994 0.062 1.00 85.12 200 GLN A N 1
ATOM 1566 C CA . GLN A 1 200 ? -12.059 12.377 -1.351 1.00 85.12 200 GLN A CA 1
ATOM 1567 C C . GLN A 1 200 ? -11.509 11.252 -2.230 1.00 85.12 200 GLN A C 1
ATOM 1569 O O . GLN A 1 200 ? -10.303 11.147 -2.447 1.00 85.12 200 GLN A O 1
ATOM 1574 N N . THR A 1 201 ? -12.405 10.390 -2.711 1.00 84.19 201 THR A N 1
ATOM 1575 C CA . THR A 1 201 ? -12.075 9.255 -3.580 1.00 84.19 201 THR A CA 1
ATOM 1576 C C . THR A 1 201 ? -13.326 8.686 -4.238 1.00 84.19 201 THR A C 1
ATOM 1578 O O . THR A 1 201 ? -14.432 8.864 -3.735 1.00 84.19 201 THR A O 1
ATOM 1581 N N . CYS A 1 202 ? -13.141 7.969 -5.345 1.00 79.19 202 CYS A N 1
ATOM 1582 C CA . CYS A 1 202 ? -14.174 7.125 -5.943 1.00 79.19 202 CYS A CA 1
ATOM 1583 C C . CYS A 1 202 ? -14.108 5.664 -5.457 1.00 79.19 202 CYS A C 1
ATOM 1585 O O . CYS A 1 202 ? -14.956 4.868 -5.856 1.00 79.19 202 CYS A O 1
ATOM 1587 N N . GLN A 1 203 ? -13.103 5.295 -4.652 1.00 81.69 203 GLN A N 1
ATOM 1588 C CA . GLN A 1 203 ? -12.915 3.934 -4.143 1.00 81.69 203 GLN A CA 1
ATOM 1589 C C . GLN A 1 203 ? -13.835 3.638 -2.956 1.00 81.69 203 GLN A C 1
ATOM 1591 O O . GLN A 1 203 ? -13.971 4.452 -2.039 1.00 81.69 203 GLN A O 1
ATOM 1596 N N . ASN A 1 204 ? -14.397 2.432 -2.932 1.00 81.94 204 ASN A N 1
ATOM 1597 C CA . ASN A 1 204 ? -15.270 1.976 -1.852 1.00 81.94 204 ASN A CA 1
ATOM 1598 C C . ASN A 1 204 ? -14.475 1.714 -0.560 1.00 81.94 204 ASN A C 1
ATOM 1600 O O . ASN A 1 204 ? -13.298 1.340 -0.599 1.00 81.94 204 ASN A O 1
ATOM 1604 N N . LEU A 1 205 ? -15.131 1.877 0.592 1.00 85.50 205 LEU A N 1
ATOM 1605 C CA . LEU A 1 205 ? -14.606 1.378 1.868 1.00 85.50 205 LEU A CA 1
ATOM 1606 C C . LEU A 1 205 ? -14.543 -0.158 1.861 1.00 85.50 205 LEU A C 1
ATOM 1608 O O . LEU A 1 205 ? -15.231 -0.810 1.073 1.00 85.50 205 LEU A O 1
ATOM 1612 N N . LEU A 1 206 ? -13.732 -0.746 2.747 1.00 89.88 206 LEU A N 1
ATOM 1613 C CA . LEU A 1 206 ? -13.815 -2.186 2.996 1.00 89.88 206 LEU A CA 1
ATOM 1614 C C . LEU A 1 206 ? -15.215 -2.508 3.548 1.00 89.88 206 LEU A C 1
ATOM 1616 O O . LEU A 1 206 ? -15.618 -1.884 4.543 1.00 89.88 206 LEU A O 1
ATOM 1620 N N . PRO A 1 207 ? -15.956 -3.455 2.946 1.00 88.69 207 PRO A N 1
ATOM 1621 C CA . PRO A 1 207 ? -17.242 -3.876 3.483 1.00 88.69 207 PRO A CA 1
ATOM 1622 C C . PRO A 1 207 ? -17.088 -4.457 4.892 1.00 88.69 207 PRO A C 1
ATOM 1624 O O . PRO A 1 207 ? -16.060 -5.036 5.226 1.00 88.69 207 PRO A O 1
ATOM 1627 N N . VAL A 1 208 ? -18.124 -4.320 5.722 1.00 88.94 208 VAL A N 1
ATOM 1628 C CA . VAL A 1 208 ? -18.141 -4.925 7.067 1.00 88.94 208 VAL A CA 1
ATOM 1629 C C . VAL A 1 208 ? -18.175 -6.451 6.978 1.00 88.94 208 VAL A C 1
ATOM 1631 O O . VAL A 1 208 ? -17.553 -7.114 7.796 1.00 88.94 208 VAL A O 1
ATOM 1634 N N . ILE A 1 209 ? -18.878 -6.999 5.981 1.00 89.56 209 ILE A N 1
ATOM 1635 C CA . ILE A 1 209 ? -19.009 -8.439 5.733 1.00 89.56 209 ILE A CA 1
ATOM 1636 C C . ILE A 1 209 ? -18.530 -8.752 4.321 1.00 89.56 209 ILE A C 1
ATOM 1638 O O . ILE A 1 209 ? -18.948 -8.091 3.365 1.00 89.56 209 ILE A O 1
ATOM 1642 N N . LYS A 1 210 ? -17.702 -9.787 4.169 1.00 87.75 210 LYS A N 1
ATOM 1643 C CA . LYS A 1 210 ? -17.323 -10.281 2.842 1.00 87.75 210 LYS A CA 1
ATOM 1644 C C . LYS A 1 210 ? -18.504 -10.979 2.174 1.00 87.75 210 LYS A C 1
ATOM 1646 O O . LYS A 1 210 ? -19.056 -11.940 2.703 1.00 87.75 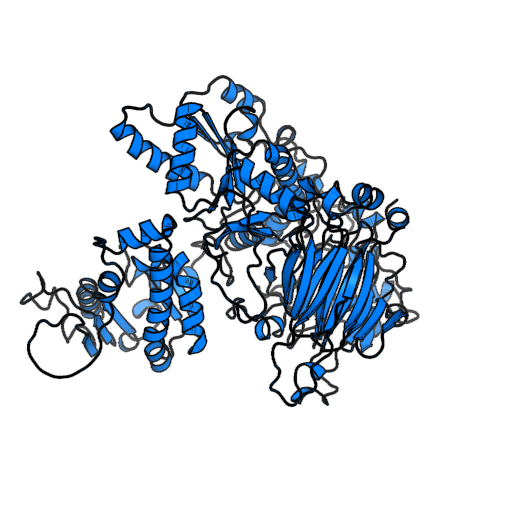210 LYS A O 1
ATOM 1651 N N . THR A 1 211 ? -18.871 -10.532 0.977 1.00 74.50 211 THR A N 1
ATOM 1652 C CA . THR A 1 211 ? -19.800 -11.271 0.120 1.00 74.50 211 THR A CA 1
ATOM 1653 C C . THR A 1 211 ? -19.078 -12.452 -0.529 1.00 74.50 211 THR A C 1
ATOM 1655 O O . THR A 1 211 ? -17.965 -12.318 -1.037 1.00 74.50 211 THR A O 1
ATOM 1658 N N . ILE A 1 212 ? -19.704 -13.633 -0.502 1.00 61.38 212 ILE A N 1
ATOM 1659 C CA . ILE A 1 212 ? -19.151 -14.876 -1.059 1.00 61.38 212 ILE A CA 1
ATOM 1660 C C . ILE A 1 212 ? -19.231 -14.804 -2.589 1.00 61.38 212 ILE A C 1
ATOM 1662 O O . ILE A 1 212 ? -20.191 -15.256 -3.206 1.00 61.38 212 ILE A O 1
ATOM 1666 N N . ASN A 1 213 ? -18.260 -14.151 -3.213 1.00 55.31 213 ASN A N 1
ATOM 1667 C CA . ASN A 1 213 ? -17.974 -14.257 -4.639 1.00 55.31 213 ASN A CA 1
ATOM 1668 C C . ASN A 1 213 ? -16.529 -13.769 -4.838 1.00 55.31 213 ASN A C 1
ATOM 1670 O O . ASN A 1 213 ? -16.124 -12.761 -4.275 1.00 55.31 213 ASN A O 1
ATOM 1674 N N . THR A 1 214 ? -15.694 -14.438 -5.623 1.00 56.47 214 THR A N 1
ATOM 1675 C CA . THR A 1 214 ? -15.819 -14.375 -7.078 1.00 56.47 214 THR A CA 1
ATOM 1676 C C . THR A 1 214 ? -14.945 -15.437 -7.753 1.00 56.47 214 THR A C 1
ATOM 1678 O O . THR A 1 214 ? -13.850 -15.751 -7.302 1.00 56.47 214 THR A O 1
ATOM 1681 N N . ASN A 1 215 ? -15.374 -15.911 -8.924 1.00 61.03 215 ASN A N 1
ATOM 1682 C CA . ASN A 1 215 ? -14.523 -16.642 -9.873 1.00 61.03 215 ASN A CA 1
ATOM 1683 C C . ASN A 1 215 ? -13.463 -15.740 -10.559 1.00 61.03 215 ASN A C 1
ATOM 1685 O O . ASN A 1 215 ? -12.884 -16.146 -11.568 1.00 61.03 215 ASN A O 1
ATOM 1689 N N . HIS A 1 216 ? -13.229 -14.531 -10.042 1.00 77.31 216 HIS A N 1
ATOM 1690 C CA . HIS A 1 216 ? -12.457 -13.439 -10.637 1.00 77.31 216 HIS A CA 1
ATOM 1691 C C . HIS A 1 216 ? -11.509 -12.838 -9.591 1.00 77.31 216 HIS A C 1
ATOM 1693 O O . HIS A 1 216 ? -11.527 -13.264 -8.443 1.00 77.31 216 HIS A O 1
ATOM 1699 N N . TYR A 1 217 ? -10.720 -11.840 -9.993 1.00 86.62 217 TYR A N 1
ATOM 1700 C CA . TYR A 1 217 ? -9.826 -11.094 -9.110 1.00 86.62 217 TYR A CA 1
ATOM 1701 C C . TYR A 1 217 ? -10.527 -10.618 -7.820 1.00 86.62 217 TYR A C 1
ATOM 1703 O O . TYR A 1 217 ? -11.505 -9.857 -7.876 1.00 86.62 217 TYR A O 1
ATOM 1711 N N . ASP A 1 218 ? -10.017 -11.049 -6.666 1.00 87.94 218 ASP A N 1
ATOM 1712 C CA . ASP A 1 218 ? -10.532 -10.687 -5.345 1.00 87.94 218 ASP A CA 1
ATOM 1713 C C . ASP A 1 218 ? -9.973 -9.324 -4.907 1.00 87.94 218 ASP A C 1
ATOM 1715 O O . ASP A 1 218 ? -8.772 -9.155 -4.717 1.00 87.94 218 ASP A O 1
ATOM 1719 N N . LEU A 1 219 ? -10.842 -8.330 -4.722 1.00 88.25 219 LEU A N 1
ATOM 1720 C CA . LEU A 1 219 ? -10.439 -7.002 -4.243 1.00 88.25 219 LEU A CA 1
ATOM 1721 C C . LEU A 1 219 ? -10.217 -6.966 -2.720 1.00 88.25 219 LEU A C 1
ATOM 1723 O O . LEU A 1 219 ? -9.532 -6.077 -2.214 1.00 88.25 219 LEU A O 1
ATOM 1727 N N . TYR A 1 220 ? -10.799 -7.918 -1.985 1.00 91.62 220 TYR A N 1
ATOM 1728 C CA . TYR A 1 220 ? -10.782 -7.965 -0.523 1.00 91.62 220 TYR A CA 1
ATOM 1729 C C . TYR A 1 220 ? -10.284 -9.335 -0.028 1.00 91.62 220 TYR A C 1
ATOM 1731 O O . TYR A 1 220 ? -11.018 -10.045 0.672 1.00 91.62 220 TYR A O 1
ATOM 1739 N N . PRO A 1 221 ? -9.045 -9.734 -0.383 1.00 93.00 221 PRO A N 1
ATOM 1740 C CA . PRO A 1 221 ? -8.467 -10.993 0.068 1.00 93.00 221 PRO A CA 1
ATOM 1741 C C . PRO A 1 221 ? -8.387 -10.991 1.595 1.00 93.00 221 PRO A C 1
ATOM 1743 O O . PRO A 1 221 ? -7.795 -10.090 2.183 1.00 93.00 221 PRO A O 1
ATOM 1746 N N . CYS A 1 222 ? -9.009 -11.980 2.236 1.00 94.06 222 CYS A N 1
ATOM 1747 C CA . CYS A 1 222 ? -9.116 -12.050 3.690 1.00 94.06 222 CYS A CA 1
ATOM 1748 C C . CYS A 1 222 ? -8.547 -13.361 4.229 1.00 94.06 222 CYS A C 1
ATOM 1750 O O . CYS A 1 222 ? -8.530 -14.382 3.536 1.00 94.06 222 CYS A O 1
ATOM 1752 N N . HIS A 1 223 ? -8.099 -13.314 5.479 1.00 94.88 223 HIS A N 1
ATOM 1753 C CA . HIS A 1 223 ? -7.510 -14.441 6.189 1.00 94.88 223 HIS A CA 1
ATOM 1754 C C . HIS A 1 223 ? -8.323 -14.737 7.438 1.00 94.88 223 HIS A C 1
ATOM 1756 O O . HIS A 1 223 ? -8.453 -13.892 8.321 1.00 94.88 223 HIS A O 1
ATOM 1762 N N . GLU A 1 224 ? -8.870 -15.942 7.499 1.00 92.94 224 GLU A N 1
ATOM 1763 C CA . GLU A 1 224 ? -9.685 -16.376 8.625 1.00 92.94 224 GLU A CA 1
ATOM 1764 C C . GLU A 1 224 ? -8.852 -16.464 9.910 1.00 92.94 224 GLU A C 1
ATOM 1766 O O . GLU A 1 224 ? -7.758 -17.041 9.919 1.00 92.94 224 GLU A O 1
ATOM 1771 N N . ILE A 1 225 ? -9.362 -15.873 10.991 1.00 94.25 225 ILE A N 1
ATOM 1772 C CA . ILE A 1 225 ? -8.753 -15.977 12.316 1.00 94.25 225 ILE A CA 1
ATOM 1773 C C . ILE A 1 225 ? -8.998 -17.378 12.893 1.00 94.25 225 ILE A C 1
ATOM 1775 O O . ILE A 1 225 ? -10.092 -17.918 12.754 1.00 94.25 225 ILE A O 1
ATOM 1779 N N . PRO A 1 226 ? -8.011 -17.975 13.581 1.00 87.50 226 PRO A N 1
ATOM 1780 C CA . PRO A 1 226 ? -8.147 -19.341 14.089 1.00 87.50 226 PRO A CA 1
ATOM 1781 C C . PRO A 1 226 ? -9.096 -19.453 15.292 1.00 87.50 226 PRO A C 1
ATOM 1783 O O . PRO A 1 226 ? -9.588 -20.537 15.595 1.00 87.50 226 PRO A O 1
ATOM 1786 N N . ILE A 1 227 ? -9.304 -18.357 16.026 1.00 90.00 227 ILE A N 1
ATOM 1787 C CA . ILE A 1 227 ? -10.131 -18.302 17.233 1.00 90.00 227 ILE A CA 1
ATOM 1788 C C . ILE A 1 227 ? -10.649 -16.880 17.443 1.00 90.00 227 ILE A C 1
ATOM 1790 O O . ILE A 1 227 ? -10.005 -15.919 17.028 1.00 90.00 227 ILE A O 1
ATOM 1794 N N . GLY A 1 228 ? -11.770 -16.753 18.154 1.00 92.44 228 GLY A N 1
ATOM 1795 C CA . GLY A 1 228 ? -12.370 -15.474 18.522 1.00 92.44 228 GLY A CA 1
ATOM 1796 C C . GLY A 1 228 ? -13.228 -14.887 17.408 1.00 92.44 228 GLY A C 1
ATOM 1797 O O . GLY A 1 228 ? -13.495 -15.545 16.414 1.00 92.44 228 GLY A O 1
ATOM 1798 N N . ASN A 1 229 ? -13.677 -13.650 17.612 1.00 95.00 229 ASN A N 1
ATOM 1799 C CA . ASN A 1 229 ? -14.590 -12.953 16.710 1.00 95.00 229 ASN A CA 1
ATOM 1800 C C . ASN A 1 229 ? -14.143 -11.506 16.506 1.00 95.00 229 ASN A C 1
ATOM 1802 O O . ASN A 1 229 ? -13.423 -10.942 17.342 1.00 95.00 229 ASN A O 1
ATOM 1806 N N . ILE A 1 230 ? -14.612 -10.905 15.415 1.00 97.94 230 ILE A N 1
ATOM 1807 C CA . ILE A 1 230 ? -14.456 -9.478 15.140 1.00 97.94 230 ILE A CA 1
ATOM 1808 C C . ILE A 1 230 ? -15.737 -8.773 15.599 1.00 97.94 230 ILE A C 1
ATOM 1810 O O . ILE A 1 230 ? -16.839 -9.088 15.155 1.00 97.94 230 ILE A O 1
ATOM 1814 N N . GLY A 1 231 ? -15.593 -7.818 16.516 1.00 97.19 231 GLY A N 1
ATOM 1815 C CA . GLY A 1 231 ? -16.695 -6.991 16.991 1.00 97.19 231 GLY A CA 1
ATOM 1816 C C . GLY A 1 231 ? -17.042 -5.880 16.001 1.00 97.19 231 GLY A C 1
ATOM 1817 O O . GLY A 1 231 ? -16.169 -5.362 15.296 1.00 97.19 231 GLY A O 1
ATOM 1818 N N . ILE A 1 232 ? -18.321 -5.494 15.963 1.00 95.56 232 ILE A N 1
ATOM 1819 C CA . ILE A 1 232 ? -18.861 -4.518 15.004 1.00 95.56 232 ILE A CA 1
ATOM 1820 C C . ILE A 1 232 ? -19.523 -3.346 15.724 1.00 95.56 232 ILE A C 1
ATOM 1822 O O . ILE A 1 232 ? -20.369 -3.515 16.606 1.00 95.56 232 ILE A O 1
ATOM 1826 N N . GLY A 1 233 ? -19.172 -2.145 15.273 1.00 92.12 233 GLY A N 1
ATOM 1827 C CA . GLY A 1 233 ? -19.847 -0.905 15.610 1.00 92.12 233 GLY A CA 1
ATOM 1828 C C . GLY A 1 233 ? -19.523 -0.374 17.003 1.00 92.12 233 GLY A C 1
ATOM 1829 O O . GLY A 1 233 ? -18.916 -1.031 17.855 1.00 92.12 233 GLY A O 1
ATOM 1830 N N . TYR A 1 234 ? -19.968 0.859 17.247 1.00 89.81 234 TYR A N 1
ATOM 1831 C CA . TYR A 1 234 ? -19.741 1.547 18.516 1.00 89.81 234 TYR A CA 1
ATOM 1832 C C . TYR A 1 234 ? -20.431 0.878 19.699 1.00 89.81 234 TYR A C 1
ATOM 1834 O O . TYR A 1 234 ? -19.888 0.902 20.794 1.00 89.81 234 TYR A O 1
ATOM 1842 N N . LYS A 1 235 ? -21.603 0.263 19.516 1.00 92.25 235 LYS A N 1
ATOM 1843 C CA . LYS A 1 235 ? -22.347 -0.339 20.631 1.00 92.25 235 LYS A CA 1
ATOM 1844 C C . LYS A 1 235 ? -21.555 -1.452 21.313 1.00 92.25 235 LYS A C 1
ATOM 1846 O O . LYS A 1 235 ? -21.348 -1.378 22.521 1.00 92.25 235 LYS A O 1
ATOM 1851 N N . GLN A 1 236 ? -21.087 -2.437 20.542 1.00 95.81 236 GLN A N 1
ATOM 1852 C CA . GLN A 1 236 ? -20.318 -3.561 21.081 1.00 95.81 236 GLN A CA 1
ATOM 1853 C C . GLN A 1 236 ? -18.953 -3.092 21.615 1.00 95.81 236 GLN A C 1
ATOM 1855 O O . GLN A 1 236 ? -18.513 -3.524 22.677 1.00 95.81 236 GLN A O 1
ATOM 1860 N N . LEU A 1 237 ? -18.304 -2.146 20.922 1.00 98.00 237 LEU A N 1
ATOM 1861 C CA . LEU A 1 237 ? -17.037 -1.572 21.382 1.00 98.00 237 LEU A CA 1
ATOM 1862 C C . LEU A 1 237 ? -17.201 -0.833 22.721 1.00 98.00 237 LEU A C 1
ATOM 1864 O O . LEU A 1 237 ? -16.410 -1.015 23.646 1.00 98.00 237 LEU A O 1
ATOM 1868 N N . ASN A 1 238 ? -18.246 -0.012 22.847 1.00 97.31 238 ASN A N 1
ATOM 1869 C CA . ASN A 1 238 ? -18.546 0.753 24.055 1.00 97.31 238 ASN A CA 1
ATOM 1870 C C . ASN A 1 238 ? -18.992 -0.150 25.211 1.00 97.31 238 ASN A C 1
ATOM 1872 O O . ASN A 1 238 ? -18.728 0.187 26.363 1.00 97.31 238 ASN A O 1
ATOM 1876 N N . GLU A 1 239 ? -19.620 -1.294 24.929 1.00 96.75 239 GLU A N 1
ATOM 1877 C CA . GLU A 1 239 ? -19.908 -2.340 25.920 1.00 96.75 239 GLU A CA 1
ATOM 1878 C C . GLU A 1 239 ? -18.631 -2.860 26.578 1.00 96.75 239 GLU A C 1
ATOM 1880 O O . GLU A 1 239 ? -18.521 -2.847 27.810 1.00 96.75 239 GLU A O 1
ATOM 1885 N N . GLU A 1 240 ? -17.635 -3.225 25.772 1.00 97.88 240 GLU A N 1
ATOM 1886 C CA . GLU A 1 240 ? -16.341 -3.665 26.290 1.00 97.88 240 GLU A CA 1
ATOM 1887 C C . GLU A 1 240 ? -15.579 -2.538 26.991 1.00 97.88 240 GLU A C 1
ATOM 1889 O O . GLU A 1 240 ? -15.078 -2.731 28.102 1.00 97.88 240 GLU A O 1
ATOM 1894 N N . MET A 1 241 ? -15.534 -1.334 26.413 1.00 97.94 241 MET A N 1
ATOM 1895 C CA . MET A 1 241 ? -14.881 -0.186 27.056 1.00 97.94 241 MET A CA 1
ATOM 1896 C C . MET A 1 241 ? -15.536 0.167 28.397 1.00 97.94 241 MET A C 1
ATOM 1898 O O . MET A 1 241 ? -14.832 0.420 29.375 1.00 97.94 241 MET A O 1
ATOM 1902 N N . PHE A 1 242 ? -16.867 0.120 28.485 1.00 96.50 242 PHE A N 1
ATOM 1903 C CA . PHE A 1 242 ? -17.604 0.329 29.731 1.00 96.50 242 PHE A CA 1
ATOM 1904 C C . PHE A 1 242 ? -17.229 -0.718 30.788 1.00 96.50 242 PHE A C 1
ATOM 1906 O O . PHE A 1 242 ? -16.926 -0.352 31.926 1.00 96.50 242 PHE A O 1
ATOM 1913 N N . ARG A 1 243 ? -17.175 -2.005 30.413 1.00 96.06 243 ARG A N 1
ATOM 1914 C CA . ARG A 1 243 ? -16.750 -3.094 31.308 1.00 96.06 243 ARG A CA 1
ATOM 1915 C C . ARG A 1 243 ? -15.326 -2.877 31.824 1.00 96.06 243 ARG A C 1
ATOM 1917 O O . ARG A 1 243 ? -15.073 -3.030 33.021 1.00 96.06 243 ARG A O 1
ATOM 1924 N N . LEU A 1 244 ? -14.403 -2.482 30.947 1.00 97.31 244 LEU A N 1
ATOM 1925 C CA . LEU A 1 244 ? -13.019 -2.173 31.317 1.00 97.31 244 LEU A CA 1
ATOM 1926 C C . LEU A 1 244 ? -12.943 -0.983 32.287 1.00 97.31 244 LEU A C 1
ATOM 1928 O O . LEU A 1 244 ? -12.208 -1.052 33.273 1.00 97.31 244 LEU A O 1
ATOM 1932 N N . ILE A 1 245 ? -13.742 0.067 32.074 1.00 95.75 245 ILE A N 1
ATOM 1933 C CA . ILE A 1 245 ? -13.830 1.217 32.988 1.00 95.75 245 ILE A CA 1
ATOM 1934 C C . ILE A 1 245 ? -14.399 0.801 34.352 1.00 95.75 245 ILE A C 1
ATOM 1936 O O . ILE A 1 245 ? -13.882 1.236 35.383 1.00 95.75 245 ILE A O 1
ATOM 1940 N N . GLU A 1 246 ? -15.427 -0.054 34.400 1.00 92.88 246 GLU A N 1
ATOM 1941 C CA . GLU A 1 246 ? -15.999 -0.527 35.670 1.00 92.88 246 GLU A CA 1
ATOM 1942 C C . GLU A 1 246 ? -14.955 -1.268 36.523 1.00 92.88 246 GLU A C 1
ATOM 1944 O O . GLU A 1 246 ? -14.895 -1.027 37.736 1.00 92.88 246 GLU A O 1
ATOM 1949 N N . ILE A 1 247 ? -14.116 -2.098 35.889 1.00 94.75 247 ILE A N 1
ATOM 1950 C CA . ILE A 1 247 ? -13.083 -2.917 36.544 1.00 94.75 247 ILE A CA 1
ATOM 1951 C C . ILE A 1 247 ? -11.854 -2.082 36.923 1.00 94.75 247 ILE A C 1
ATOM 1953 O O . ILE A 1 247 ? -11.411 -2.121 38.069 1.00 94.75 247 ILE A O 1
ATOM 1957 N N . HIS A 1 248 ? -11.299 -1.328 35.974 1.00 95.25 248 HIS A N 1
ATOM 1958 C CA . HIS A 1 248 ? -9.979 -0.706 36.119 1.00 95.25 248 HIS A CA 1
ATOM 1959 C C . HIS A 1 248 ? -10.030 0.769 36.523 1.00 95.25 248 HIS A C 1
ATOM 1961 O O . HIS A 1 248 ? -9.011 1.314 36.935 1.00 95.25 248 HIS A O 1
ATOM 1967 N N . LYS A 1 249 ? -11.192 1.428 36.409 1.00 94.00 249 LYS A N 1
ATOM 1968 C CA . LYS A 1 249 ? -11.422 2.872 36.639 1.00 94.00 249 LYS A CA 1
ATOM 1969 C C . LYS A 1 249 ? -10.670 3.829 35.708 1.00 94.00 249 LYS A C 1
ATOM 1971 O O . LYS A 1 249 ? -11.041 4.997 35.647 1.00 94.00 249 LYS A O 1
ATOM 1976 N N . ILE A 1 250 ? -9.670 3.353 34.977 1.00 95.88 250 ILE A N 1
ATOM 1977 C CA . ILE A 1 250 ? -8.922 4.085 33.959 1.00 95.88 250 ILE A CA 1
ATOM 1978 C C . ILE A 1 250 ? -8.896 3.276 32.659 1.00 95.88 250 ILE A C 1
ATOM 1980 O O . ILE A 1 250 ? -8.628 2.074 32.672 1.00 95.88 250 ILE A O 1
ATOM 1984 N N . LEU A 1 251 ? -9.165 3.946 31.540 1.00 98.12 251 LEU A N 1
ATOM 1985 C CA . LEU A 1 251 ? -9.056 3.394 30.190 1.00 98.12 251 LEU A CA 1
ATOM 1986 C C . LEU A 1 251 ? -8.120 4.271 29.357 1.00 98.12 251 LEU A C 1
ATOM 1988 O O . LEU A 1 251 ? -8.226 5.497 29.396 1.00 98.12 251 LEU A O 1
ATOM 1992 N N . LEU A 1 252 ? -7.213 3.652 28.603 1.00 98.56 252 LEU A N 1
ATOM 1993 C CA . LEU A 1 252 ? -6.325 4.358 27.681 1.00 98.56 252 LEU A CA 1
ATOM 1994 C C . LEU A 1 252 ? -6.796 4.120 26.249 1.00 98.56 252 LEU A C 1
ATOM 1996 O O . LEU A 1 252 ? -6.987 2.973 25.852 1.00 98.56 252 LEU A O 1
ATOM 2000 N N . ILE A 1 253 ? -6.940 5.190 25.476 1.00 98.38 253 ILE A N 1
ATOM 2001 C CA . ILE A 1 253 ? -7.271 5.152 24.054 1.00 98.38 253 ILE A CA 1
ATOM 2002 C C . ILE A 1 253 ? -6.150 5.871 23.302 1.00 98.38 253 ILE A C 1
ATOM 2004 O O . ILE A 1 253 ? -6.078 7.097 23.297 1.00 98.38 253 ILE A O 1
ATOM 2008 N N . ASP A 1 254 ? -5.256 5.095 22.701 1.00 98.00 254 ASP A N 1
ATOM 2009 C CA . ASP A 1 254 ? -4.147 5.584 21.876 1.00 98.00 254 ASP A CA 1
ATOM 2010 C C . ASP A 1 254 ? -4.442 5.282 20.398 1.00 98.00 254 ASP A C 1
ATOM 2012 O O . ASP A 1 254 ? -5.411 4.584 20.084 1.00 98.00 254 ASP A O 1
ATOM 2016 N N . GLY A 1 255 ? -3.643 5.797 19.470 1.00 95.94 255 GLY A N 1
ATOM 2017 C CA . GLY A 1 255 ? -3.911 5.522 18.062 1.00 95.94 255 GLY A CA 1
ATOM 2018 C C . GLY A 1 255 ? -2.969 6.166 17.064 1.00 95.94 255 GLY A C 1
ATOM 2019 O O . GLY A 1 255 ? -2.041 6.900 17.413 1.00 95.94 255 GLY A O 1
ATOM 2020 N N . PHE A 1 256 ? -3.227 5.850 15.801 1.00 95.56 256 PHE A N 1
ATOM 2021 C CA . PHE A 1 256 ? -2.434 6.283 14.660 1.00 95.56 256 PHE A CA 1
ATOM 2022 C C . PHE A 1 256 ? -2.897 7.643 14.117 1.00 95.56 256 PHE A C 1
ATOM 2024 O O . PHE A 1 256 ? -3.981 8.146 14.442 1.00 95.56 256 PHE A O 1
ATOM 2031 N N . VAL A 1 257 ? -2.062 8.259 13.279 1.00 93.31 257 VAL A N 1
ATOM 2032 C CA . VAL A 1 257 ? -2.376 9.532 12.619 1.00 93.31 257 VAL A CA 1
ATOM 2033 C C . VAL A 1 257 ? -3.627 9.411 11.738 1.00 93.31 257 VAL A C 1
ATOM 2035 O O . VAL A 1 257 ? -3.823 8.421 11.040 1.00 93.31 257 VAL A O 1
ATOM 2038 N N . GLY A 1 258 ? -4.505 10.419 11.796 1.00 89.06 258 GLY A N 1
ATOM 2039 C CA . GLY A 1 258 ? -5.798 10.431 11.094 1.00 89.06 258 GLY A CA 1
ATOM 2040 C C . GLY A 1 258 ? -6.992 9.908 11.894 1.00 89.06 258 GLY A C 1
ATOM 2041 O O . GLY A 1 258 ? -8.123 9.988 11.407 1.00 89.06 258 GLY A O 1
ATOM 2042 N N . THR A 1 259 ? -6.769 9.414 13.113 1.00 90.62 259 THR A N 1
ATOM 2043 C CA . THR A 1 259 ? -7.832 8.938 14.007 1.00 90.62 259 THR A CA 1
ATOM 2044 C C . THR A 1 259 ? -8.730 10.082 14.491 1.00 90.62 259 THR A C 1
ATOM 2046 O O . THR A 1 259 ? -8.251 11.115 14.968 1.00 90.62 259 THR A O 1
ATOM 2049 N N . TYR A 1 260 ? -10.051 9.878 14.447 1.00 86.88 260 TYR A N 1
ATOM 2050 C CA . TYR A 1 260 ? -11.044 10.808 14.999 1.00 86.88 260 TYR A CA 1
ATOM 2051 C C . TYR A 1 260 ? -11.342 10.512 16.470 1.00 86.88 260 TYR A C 1
ATOM 2053 O O . TYR A 1 260 ? -12.435 10.088 16.831 1.00 86.88 260 TYR A O 1
ATOM 2061 N N . PHE A 1 261 ? -10.359 10.756 17.339 1.00 84.94 261 PHE A N 1
ATOM 2062 C CA . PHE A 1 261 ? -10.477 10.523 18.785 1.00 84.94 261 PHE A CA 1
ATOM 2063 C C . PHE A 1 261 ? -11.727 11.160 19.413 1.00 84.94 261 PHE A C 1
ATOM 2065 O O . PHE A 1 261 ? -12.353 10.560 20.284 1.00 84.94 261 PHE A O 1
ATOM 2072 N N . ASP A 1 262 ? -12.123 12.342 18.939 1.00 81.50 262 ASP A N 1
ATOM 2073 C CA . ASP A 1 262 ? -13.301 13.060 19.430 1.00 81.50 262 ASP A CA 1
ATOM 2074 C C . ASP A 1 262 ? -14.610 12.279 19.208 1.00 81.50 262 ASP A C 1
ATOM 2076 O O . ASP A 1 262 ? -15.487 12.299 20.071 1.00 81.50 262 ASP A O 1
ATOM 2080 N N . GLU A 1 263 ? -14.724 11.535 18.101 1.00 83.56 263 GLU A N 1
ATOM 2081 C CA . GLU A 1 263 ? -15.888 10.689 17.799 1.00 83.56 263 GLU A CA 1
ATOM 2082 C C . GLU A 1 263 ? -15.976 9.509 18.777 1.00 83.56 263 GLU A C 1
ATOM 2084 O O . GLU A 1 263 ? -17.024 9.268 19.376 1.00 83.56 263 GLU A O 1
ATOM 2089 N N . TYR A 1 264 ? -14.851 8.835 19.039 1.00 89.00 264 TYR A N 1
ATOM 2090 C CA . TYR A 1 264 ? -14.789 7.747 20.021 1.00 89.00 264 TYR A CA 1
ATOM 2091 C C . TYR A 1 264 ? -15.087 8.231 21.445 1.00 89.00 264 TYR A C 1
ATOM 2093 O O . TYR A 1 264 ? -15.808 7.557 22.183 1.00 89.00 264 TYR A O 1
ATOM 2101 N N . ALA A 1 265 ? -14.574 9.403 21.836 1.00 82.50 265 ALA A N 1
ATOM 2102 C CA . ALA A 1 265 ? -14.899 10.005 23.128 1.00 82.50 265 ALA A CA 1
ATOM 2103 C C . ALA A 1 265 ? -16.394 10.334 23.237 1.00 82.50 265 ALA A C 1
ATOM 2105 O O . ALA A 1 265 ? -17.015 10.043 24.263 1.00 82.50 265 ALA A O 1
ATOM 2106 N N . TYR A 1 266 ? -16.976 10.913 22.183 1.00 82.12 266 TYR A N 1
ATOM 2107 C CA . TYR A 1 266 ? -18.394 11.253 22.132 1.00 82.12 266 TYR A CA 1
ATOM 2108 C C . TYR A 1 266 ? -19.286 10.013 22.268 1.00 82.12 266 TYR A C 1
ATOM 2110 O O . TYR A 1 266 ? -20.138 9.977 23.162 1.00 82.12 266 TYR A O 1
ATOM 2118 N N . GLU A 1 267 ? -19.065 8.986 21.443 1.00 87.38 267 GLU A N 1
ATOM 2119 C CA . GLU A 1 267 ? -19.878 7.765 21.449 1.00 87.38 267 GLU A CA 1
ATOM 2120 C C . GLU A 1 267 ? -19.749 6.996 22.770 1.00 87.38 267 GLU A C 1
ATOM 2122 O O . GLU A 1 267 ? -20.758 6.570 23.342 1.00 87.38 267 GLU A O 1
ATOM 2127 N N . LEU A 1 268 ? -18.536 6.891 23.326 1.00 91.50 268 LEU A N 1
ATOM 2128 C CA . LEU A 1 268 ? -18.327 6.274 24.636 1.00 91.50 268 LEU A CA 1
ATOM 2129 C C . LEU A 1 268 ? -19.024 7.062 25.750 1.00 91.50 268 LEU A C 1
ATOM 2131 O O . LEU A 1 268 ? -19.693 6.469 26.596 1.00 91.50 268 LEU A O 1
ATOM 2135 N N . ASN A 1 269 ? -18.902 8.392 25.767 1.00 83.69 269 ASN A N 1
ATOM 2136 C CA . ASN A 1 269 ? -19.550 9.222 26.782 1.00 83.69 269 ASN A CA 1
ATOM 2137 C C . ASN A 1 269 ? -21.080 9.118 26.699 1.00 83.69 269 ASN A C 1
ATOM 2139 O O . ASN A 1 269 ? -21.755 8.995 27.724 1.00 83.69 269 ASN A O 1
ATOM 2143 N N . LYS A 1 270 ? -21.636 9.134 25.484 1.00 83.94 270 LYS A N 1
ATOM 2144 C CA . LYS A 1 270 ? -23.066 8.922 25.236 1.00 83.94 270 LYS A CA 1
ATOM 2145 C C . LYS A 1 270 ? -23.521 7.578 25.812 1.00 83.94 270 LYS A C 1
ATOM 2147 O O . LYS A 1 270 ? -24.419 7.559 26.655 1.00 83.94 270 LYS A O 1
ATOM 2152 N N . TYR A 1 271 ? -22.837 6.492 25.451 1.00 89.44 271 TYR A N 1
ATOM 2153 C CA . TYR A 1 271 ? -23.128 5.147 25.953 1.00 89.44 271 TYR A CA 1
ATOM 2154 C C . TYR A 1 271 ? -23.011 5.055 27.484 1.00 89.44 271 TYR A C 1
ATOM 2156 O O . TYR A 1 271 ? -23.899 4.536 28.165 1.00 89.44 271 TYR A O 1
ATOM 2164 N N . TYR A 1 272 ? -21.935 5.602 28.055 1.00 85.75 272 TYR A N 1
ATOM 2165 C CA . TYR A 1 272 ? -21.682 5.589 29.494 1.00 85.75 272 TYR A CA 1
ATOM 2166 C C . TYR A 1 272 ? -22.800 6.324 30.257 1.00 85.75 272 TYR A C 1
ATOM 2168 O O . TYR A 1 272 ? -23.364 5.768 31.201 1.00 85.75 272 TYR A O 1
ATOM 2176 N N . ASN A 1 273 ? -23.213 7.514 29.805 1.00 82.56 273 ASN A N 1
ATOM 2177 C CA . ASN A 1 273 ? -24.290 8.295 30.431 1.00 82.56 273 ASN A CA 1
ATOM 2178 C C . ASN A 1 273 ? -25.649 7.575 30.428 1.00 82.56 273 ASN A C 1
ATOM 2180 O O . ASN A 1 273 ? -26.410 7.681 31.397 1.00 82.56 273 ASN A O 1
ATOM 2184 N N . GLU A 1 274 ? -25.956 6.807 29.382 1.00 86.56 274 GLU A N 1
ATOM 2185 C CA . GLU A 1 274 ? -27.158 5.964 29.342 1.00 86.56 274 GLU A CA 1
ATOM 2186 C C . GLU A 1 274 ? -27.129 4.853 30.403 1.00 86.56 274 GLU A C 1
ATOM 2188 O O . GLU A 1 274 ? -28.173 4.496 30.964 1.00 86.56 274 GLU A O 1
ATOM 2193 N N . LYS A 1 275 ? -25.941 4.325 30.726 1.00 86.50 275 LYS A N 1
ATOM 2194 C CA . LYS A 1 275 ? -25.755 3.306 31.770 1.00 86.50 275 LYS A CA 1
ATOM 2195 C C . LYS A 1 275 ? -25.732 3.898 33.178 1.00 86.50 275 LYS A C 1
ATOM 2197 O O . LYS A 1 275 ? -26.338 3.299 34.068 1.00 86.50 275 LYS A O 1
ATOM 2202 N N . ILE A 1 276 ? -25.120 5.070 33.395 1.00 80.69 276 ILE A N 1
ATOM 2203 C CA . ILE A 1 276 ? -25.100 5.733 34.716 1.00 80.69 276 ILE A CA 1
ATOM 2204 C C . ILE A 1 276 ? -26.521 5.969 35.230 1.00 80.69 276 ILE A C 1
ATOM 2206 O O . ILE A 1 276 ? -26.800 5.655 36.389 1.00 80.69 276 ILE A O 1
ATOM 2210 N N . LYS A 1 277 ? -27.431 6.471 34.377 1.00 74.38 277 LYS A N 1
ATOM 2211 C CA . LYS A 1 277 ? -28.837 6.730 34.748 1.00 74.38 277 LYS A CA 1
ATOM 2212 C C . LYS A 1 277 ? -29.529 5.503 35.352 1.00 74.38 277 LYS A C 1
ATOM 2214 O O . LYS A 1 277 ? -30.486 5.652 36.101 1.00 74.38 277 LYS A O 1
ATOM 2219 N N . LYS A 1 278 ? -29.038 4.299 35.041 1.00 70.50 278 LYS A N 1
ATOM 2220 C CA . LYS A 1 278 ? -29.562 3.019 35.531 1.00 70.50 278 LYS A CA 1
ATOM 2221 C C . LYS A 1 278 ? -28.809 2.468 36.753 1.00 70.50 278 LYS A C 1
ATOM 2223 O O . LYS A 1 278 ? -29.343 1.586 37.414 1.00 70.50 278 LYS A O 1
ATOM 2228 N N . LYS A 1 279 ? -27.588 2.942 37.042 1.00 73.56 279 LYS A N 1
ATOM 2229 C CA . LYS A 1 279 ? -26.662 2.345 38.031 1.00 73.56 279 LYS A CA 1
ATOM 2230 C C . LYS A 1 279 ? -26.115 3.306 39.107 1.00 73.56 279 LYS A C 1
ATOM 2232 O O . LYS A 1 279 ? -25.361 2.858 39.962 1.00 73.56 279 LYS A O 1
ATOM 2237 N N . ASN A 1 280 ? -26.476 4.594 39.092 1.00 73.00 280 ASN A N 1
ATOM 2238 C CA . ASN A 1 280 ? -25.999 5.616 40.045 1.00 73.00 280 ASN A CA 1
ATOM 2239 C C . ASN A 1 280 ? -24.454 5.715 40.145 1.00 73.00 280 ASN A C 1
ATOM 2241 O O . ASN A 1 280 ? -23.880 5.792 41.228 1.00 73.00 280 ASN A O 1
ATOM 2245 N N . LEU A 1 281 ? -23.781 5.657 38.993 1.00 75.31 281 LEU A N 1
ATOM 2246 C CA . LEU A 1 281 ? -22.323 5.753 38.849 1.00 75.31 281 LEU A CA 1
ATOM 2247 C C . LEU A 1 281 ? -21.840 7.217 38.768 1.00 75.31 281 LEU A C 1
ATOM 2249 O O . LEU A 1 281 ? -22.598 8.117 38.417 1.00 75.31 281 LEU A O 1
ATOM 2253 N N . SER A 1 282 ? -20.556 7.458 39.041 1.00 79.75 282 SER A N 1
ATOM 2254 C CA . SER A 1 282 ? -19.916 8.765 38.817 1.00 79.75 282 SER A CA 1
ATOM 2255 C C . SER A 1 282 ? -19.732 9.061 37.324 1.00 79.75 282 SER A C 1
ATOM 2257 O O . SER A 1 282 ? -19.502 8.138 36.536 1.00 79.75 282 SER A O 1
ATOM 2259 N N . SER A 1 283 ? -19.791 10.345 36.952 1.00 82.50 283 SER A N 1
ATOM 2260 C CA . SER A 1 283 ? -19.511 10.828 35.592 1.00 82.50 283 SER A CA 1
ATOM 2261 C C . SER A 1 283 ? -18.115 10.426 35.112 1.00 82.50 283 SER A C 1
ATOM 2263 O O . SER A 1 283 ? -17.175 10.363 35.902 1.00 82.50 283 SER A O 1
ATOM 2265 N N . LEU A 1 284 ? -17.988 10.187 33.806 1.00 85.69 284 LEU A N 1
ATOM 2266 C CA . LEU A 1 284 ? -16.723 9.842 33.164 1.00 85.69 284 LEU A CA 1
ATOM 2267 C C . LEU A 1 284 ? -15.921 11.107 32.836 1.00 85.69 284 LEU A C 1
ATOM 2269 O O . LEU A 1 284 ? -16.454 12.039 32.233 1.00 85.69 284 LEU A O 1
ATOM 2273 N N . ILE A 1 285 ? -14.645 11.134 33.217 1.00 85.12 285 ILE A N 1
ATOM 2274 C CA . ILE A 1 285 ? -13.739 12.262 32.950 1.00 85.12 285 ILE A CA 1
ATOM 2275 C C . ILE A 1 285 ? -12.821 11.914 31.778 1.00 85.12 285 ILE A C 1
ATOM 2277 O O . ILE A 1 285 ? -12.238 10.835 31.753 1.00 85.12 285 ILE A O 1
ATOM 2281 N N . PHE A 1 286 ? -12.656 12.832 30.826 1.00 87.19 286 PHE A N 1
ATOM 2282 C CA . PHE A 1 286 ? -11.771 12.650 29.674 1.00 87.19 286 PHE A CA 1
ATOM 2283 C C . PHE A 1 286 ? -10.547 13.559 29.780 1.00 87.19 286 PHE A C 1
ATOM 2285 O O . PHE A 1 286 ? -10.678 14.753 30.050 1.00 87.19 286 PHE A O 1
ATOM 2292 N N . TYR A 1 287 ? -9.366 13.000 29.523 1.00 83.81 287 TYR A N 1
ATOM 2293 C CA . TYR A 1 287 ? -8.114 13.741 29.399 1.00 83.81 287 TYR A CA 1
ATOM 2294 C C . TYR A 1 287 ? -7.528 13.523 28.006 1.00 83.81 287 TYR A C 1
ATOM 2296 O O . TYR A 1 287 ? -7.207 12.396 27.637 1.00 83.81 287 TYR A O 1
ATOM 2304 N N . ASP A 1 288 ? -7.382 14.605 27.244 1.00 85.94 288 ASP A N 1
ATOM 2305 C CA . ASP A 1 288 ? -6.879 14.564 25.872 1.00 85.94 288 ASP A CA 1
ATOM 2306 C C . ASP A 1 288 ? -5.367 14.805 25.816 1.00 85.94 288 ASP A C 1
ATOM 2308 O O . ASP A 1 288 ? -4.869 15.868 26.214 1.00 85.94 288 ASP A O 1
ATOM 2312 N N . THR A 1 289 ? -4.631 13.830 25.291 1.00 86.00 289 THR A N 1
ATOM 2313 C CA . THR A 1 289 ? -3.172 13.880 25.216 1.00 86.00 289 THR A CA 1
ATOM 2314 C C . THR A 1 289 ? -2.624 14.840 24.178 1.00 86.00 289 THR A C 1
ATOM 2316 O O . THR A 1 289 ? -1.489 15.309 24.302 1.00 86.00 289 THR A O 1
ATOM 2319 N N . ARG A 1 290 ? -3.442 15.236 23.199 1.00 84.38 290 ARG A N 1
ATOM 2320 C CA . ARG A 1 290 ? -3.052 16.229 22.189 1.00 84.38 290 ARG A CA 1
ATOM 2321 C C . ARG A 1 290 ? -2.686 17.575 22.830 1.00 84.38 290 ARG A C 1
ATOM 2323 O O . ARG A 1 290 ? -1.858 18.308 22.298 1.00 84.38 290 ARG A O 1
ATOM 2330 N N . THR A 1 291 ? -3.214 17.868 24.023 1.00 80.94 291 THR A N 1
ATOM 2331 C CA . THR A 1 291 ? -2.943 19.102 24.793 1.00 80.94 291 THR A CA 1
ATOM 2332 C C . THR A 1 291 ? -1.509 19.225 25.337 1.00 80.94 291 THR A C 1
ATOM 2334 O O . THR A 1 291 ? -1.088 20.307 25.779 1.00 80.94 291 THR A O 1
ATOM 2337 N N . PHE A 1 292 ? -0.738 18.135 25.312 1.00 81.94 292 PHE A N 1
ATOM 2338 C CA . PHE A 1 292 ? 0.654 18.101 25.758 1.00 81.94 292 PHE A CA 1
ATOM 2339 C C . PHE A 1 292 ? 1.653 17.730 24.657 1.00 81.94 292 PHE A C 1
ATOM 2341 O O . PHE A 1 292 ? 2.799 17.408 24.967 1.00 81.94 292 PHE A O 1
ATOM 2348 N N . LEU A 1 293 ? 1.267 17.839 23.384 1.00 82.56 293 LEU A N 1
ATOM 2349 C CA . LEU A 1 293 ? 2.213 17.753 22.271 1.00 82.56 293 LEU A CA 1
ATOM 2350 C C . LEU A 1 293 ? 3.124 18.998 22.221 1.00 82.56 293 LEU A C 1
ATOM 2352 O O . LEU A 1 293 ? 2.665 20.132 22.359 1.00 82.56 293 LEU A O 1
ATOM 2356 N N . LYS A 1 294 ? 4.429 18.786 22.016 1.00 82.25 294 LYS A N 1
ATOM 2357 C CA . LYS A 1 294 ? 5.489 19.810 21.927 1.00 82.25 294 LYS A CA 1
ATOM 2358 C C . LYS A 1 294 ? 6.000 19.961 20.496 1.00 82.25 294 LYS A C 1
ATOM 2360 O O . LYS A 1 294 ? 7.155 19.671 20.203 1.00 82.25 294 LYS A O 1
ATOM 2365 N N . ILE A 1 295 ? 5.147 20.430 19.595 1.00 72.88 295 ILE A N 1
ATOM 2366 C CA . ILE A 1 295 ? 5.479 20.468 18.163 1.00 72.88 295 ILE A CA 1
ATOM 2367 C C . ILE A 1 295 ? 6.554 21.537 17.838 1.00 72.88 295 ILE A C 1
ATOM 2369 O O . ILE A 1 295 ? 7.280 21.387 16.863 1.00 72.88 295 ILE A O 1
ATOM 2373 N N . ASP A 1 296 ? 6.739 22.565 18.673 1.00 65.19 296 ASP A N 1
ATOM 2374 C CA . ASP A 1 296 ? 7.528 23.765 18.315 1.00 65.19 296 ASP A CA 1
ATOM 2375 C C . ASP A 1 296 ? 8.914 23.884 18.995 1.00 65.19 296 ASP A C 1
ATOM 2377 O O . ASP A 1 296 ? 9.753 24.693 18.617 1.00 65.19 296 ASP A O 1
ATOM 2381 N N . ILE A 1 297 ? 9.212 23.083 20.022 1.00 55.78 297 ILE A N 1
ATOM 2382 C CA . ILE A 1 297 ? 10.244 23.487 21.001 1.00 55.78 297 ILE A CA 1
ATOM 2383 C C . ILE A 1 297 ? 11.687 23.412 20.465 1.00 55.78 297 ILE A C 1
ATOM 2385 O O . ILE A 1 297 ? 12.549 24.120 20.974 1.00 55.78 297 ILE A O 1
ATOM 2389 N N . ASN A 1 298 ? 11.968 22.605 19.431 1.00 59.69 298 ASN A N 1
ATOM 2390 C CA . ASN A 1 298 ? 13.351 22.331 19.012 1.00 59.69 298 ASN A CA 1
ATOM 2391 C C . ASN A 1 298 ? 13.637 22.430 17.498 1.00 59.69 298 ASN A C 1
ATOM 2393 O O . ASN A 1 298 ? 14.759 22.127 17.099 1.00 59.69 298 ASN A O 1
ATOM 2397 N N . ASN A 1 299 ? 12.666 22.783 16.640 1.00 70.19 299 ASN A N 1
ATOM 2398 C CA . ASN A 1 299 ? 12.800 22.808 15.165 1.00 70.19 299 ASN A CA 1
ATOM 2399 C C . ASN A 1 299 ? 13.379 21.520 14.507 1.00 70.19 299 ASN A C 1
ATOM 2401 O O . ASN A 1 299 ? 13.677 21.525 13.311 1.00 70.19 299 ASN A O 1
ATOM 2405 N N . LYS A 1 300 ? 13.528 20.400 15.236 1.00 80.88 300 LYS A N 1
ATOM 2406 C CA . LYS A 1 300 ? 14.182 19.164 14.750 1.00 80.88 300 LYS A CA 1
ATOM 2407 C C . LYS A 1 300 ? 13.502 18.596 13.505 1.00 80.88 300 LYS A C 1
ATOM 2409 O O . LYS A 1 300 ? 14.172 18.050 12.637 1.00 80.88 300 LYS A O 1
ATOM 2414 N N . GLN A 1 301 ? 12.186 18.756 13.396 1.00 86.31 301 GLN A N 1
ATOM 2415 C CA . GLN A 1 301 ? 11.382 18.298 12.265 1.00 86.31 301 GLN A CA 1
ATOM 2416 C C . GLN A 1 301 ? 11.831 18.935 10.943 1.00 86.31 301 GLN A C 1
ATOM 2418 O O . GLN A 1 301 ? 11.880 18.253 9.921 1.00 86.31 301 GLN A O 1
ATOM 2423 N N . LYS A 1 302 ? 12.229 20.218 10.962 1.00 82.94 302 LYS A N 1
ATOM 2424 C CA . LYS A 1 302 ? 12.690 20.939 9.763 1.00 82.94 302 LYS A CA 1
ATOM 2425 C C . LYS A 1 302 ? 13.960 20.316 9.170 1.00 82.94 302 LYS A C 1
ATOM 2427 O O . LYS A 1 302 ? 14.117 20.306 7.955 1.00 82.94 302 LYS A O 1
ATOM 2432 N N . LEU A 1 303 ? 14.825 19.719 10.000 1.00 85.50 303 LEU A N 1
ATOM 2433 C CA . LEU A 1 303 ? 16.029 19.013 9.535 1.00 85.50 303 LEU A CA 1
ATOM 2434 C C . LEU A 1 303 ? 15.692 17.772 8.696 1.00 85.50 303 LEU A C 1
ATOM 2436 O O . LEU A 1 303 ? 16.427 17.436 7.770 1.00 85.50 303 LEU A O 1
ATOM 2440 N N . TYR A 1 304 ? 14.585 17.099 9.015 1.00 88.56 304 TYR A N 1
ATOM 2441 C CA . TYR A 1 304 ? 14.119 15.918 8.289 1.00 88.56 304 TYR A CA 1
ATOM 2442 C C . TYR A 1 304 ? 13.289 16.291 7.069 1.00 88.56 304 TYR A C 1
ATOM 2444 O O . TYR A 1 304 ? 13.435 15.678 6.020 1.00 88.56 304 TYR A O 1
ATOM 2452 N N . LEU A 1 305 ? 12.465 17.333 7.149 1.00 85.62 305 LEU A N 1
ATOM 2453 C CA . LEU A 1 305 ? 11.713 17.790 5.982 1.00 85.62 305 LEU A CA 1
ATOM 2454 C C . LEU A 1 305 ? 12.602 18.474 4.936 1.00 85.62 305 LEU A C 1
ATOM 2456 O O . LEU A 1 305 ? 12.198 18.539 3.783 1.00 85.62 305 LEU A O 1
ATOM 2460 N N . GLN A 1 306 ? 13.814 18.918 5.284 1.00 74.50 306 GLN A N 1
ATOM 2461 C CA . GLN A 1 306 ? 14.708 19.638 4.365 1.00 74.50 306 GLN A CA 1
ATOM 2462 C C . GLN A 1 306 ? 14.007 20.869 3.743 1.00 74.50 306 GLN A C 1
ATOM 2464 O O . GLN A 1 306 ? 13.056 21.406 4.314 1.00 74.50 306 GLN A O 1
ATOM 2469 N N . TYR A 1 307 ? 14.485 21.346 2.589 1.00 63.12 307 TYR A N 1
ATOM 2470 C CA . TYR A 1 307 ? 13.931 22.490 1.860 1.00 63.12 307 TYR A CA 1
ATOM 2471 C C . TYR A 1 307 ? 12.409 22.388 1.661 1.00 63.12 307 TYR A C 1
ATOM 2473 O O . TYR A 1 307 ? 11.884 21.353 1.237 1.00 63.12 307 TYR A O 1
ATOM 2481 N N . SER A 1 308 ? 11.702 23.494 1.903 1.00 57.78 308 SER A N 1
ATOM 2482 C CA . SER A 1 308 ? 10.236 23.567 1.847 1.00 57.78 308 SER A CA 1
ATOM 2483 C C . SER A 1 308 ? 9.646 23.270 0.464 1.00 57.78 308 SER A C 1
ATOM 2485 O O . SER A 1 308 ? 8.508 22.824 0.392 1.00 57.78 308 SER A O 1
ATOM 2487 N N . LYS A 1 309 ? 10.409 23.458 -0.624 1.00 64.56 309 LYS A N 1
ATOM 2488 C CA . LYS A 1 309 ? 9.938 23.276 -2.011 1.00 64.56 309 LYS A CA 1
ATOM 2489 C C . LYS A 1 309 ? 10.129 21.862 -2.595 1.00 64.56 309 LYS A C 1
ATOM 2491 O O . LYS A 1 309 ? 9.490 21.528 -3.587 1.00 64.56 309 LYS A O 1
ATOM 2496 N N . SER A 1 310 ? 10.970 21.005 -2.003 1.00 78.50 310 SER A N 1
ATOM 2497 C CA . SER A 1 310 ? 11.203 19.639 -2.517 1.00 78.50 310 SER A CA 1
ATOM 2498 C C . SER A 1 310 ? 10.147 18.653 -2.016 1.00 78.50 310 SER A C 1
ATOM 2500 O O . SER A 1 310 ? 9.825 18.663 -0.831 1.00 78.50 310 SER A O 1
ATOM 2502 N N . ILE A 1 311 ? 9.661 17.740 -2.867 1.00 83.88 311 ILE A N 1
ATOM 2503 C CA . ILE A 1 311 ? 8.802 16.620 -2.426 1.00 83.88 311 ILE A CA 1
ATOM 2504 C C . ILE A 1 311 ? 9.535 15.651 -1.481 1.00 83.88 311 ILE A C 1
ATOM 2506 O O . ILE A 1 311 ? 8.886 14.924 -0.732 1.00 83.88 311 ILE A O 1
ATOM 2510 N N . PHE A 1 312 ? 10.872 15.646 -1.495 1.00 89.31 312 PHE A N 1
ATOM 2511 C CA . PHE A 1 312 ? 11.695 14.735 -0.704 1.00 89.31 312 PHE A CA 1
ATOM 2512 C C . PHE A 1 312 ? 12.085 15.320 0.655 1.00 89.31 312 PHE A C 1
ATOM 2514 O O . PHE A 1 312 ? 12.165 16.535 0.844 1.00 89.31 312 PHE A O 1
ATOM 2521 N N . GLY A 1 313 ? 12.352 14.417 1.591 1.00 90.62 313 GLY A N 1
ATOM 2522 C CA . GLY A 1 313 ? 12.909 14.669 2.911 1.00 90.62 313 GLY A CA 1
ATOM 2523 C C . GLY A 1 313 ? 13.789 13.494 3.343 1.00 90.62 313 GLY A C 1
ATOM 2524 O O . GLY A 1 313 ? 14.133 12.618 2.550 1.00 90.62 313 GLY A O 1
ATOM 2525 N N . LYS A 1 314 ? 14.150 13.469 4.620 1.00 91.88 314 LYS A N 1
ATOM 2526 C CA . LYS A 1 314 ? 14.927 12.423 5.279 1.00 91.88 314 LYS A CA 1
ATOM 2527 C C . LYS A 1 314 ? 14.060 11.724 6.316 1.00 91.88 314 LYS A C 1
ATOM 2529 O O . LYS A 1 314 ? 13.369 12.396 7.074 1.00 91.88 314 LYS A O 1
ATOM 2534 N N . LEU A 1 315 ? 14.115 10.397 6.378 1.00 92.06 315 LEU A N 1
ATOM 2535 C CA . LEU A 1 315 ? 13.349 9.624 7.359 1.00 92.06 315 LEU A CA 1
ATOM 2536 C C . LEU A 1 315 ? 13.762 9.965 8.800 1.00 92.06 315 LEU A C 1
ATOM 2538 O O . LEU A 1 315 ? 14.945 9.895 9.152 1.00 92.06 315 LEU A O 1
ATOM 2542 N N . ALA A 1 316 ? 12.783 10.269 9.655 1.00 92.62 316 ALA A N 1
ATOM 2543 C CA . ALA A 1 316 ? 12.969 10.610 11.067 1.00 92.62 316 ALA A CA 1
ATOM 2544 C C . ALA A 1 316 ? 13.215 9.411 11.996 1.00 92.62 316 ALA A C 1
ATOM 2546 O O . ALA A 1 316 ? 12.680 9.338 13.100 1.00 92.62 316 ALA A O 1
ATOM 2547 N N . ASN A 1 317 ? 14.088 8.491 11.585 1.00 87.62 317 ASN A N 1
ATOM 2548 C CA . ASN A 1 317 ? 14.361 7.240 12.304 1.00 87.62 317 ASN A CA 1
ATOM 2549 C C . ASN A 1 317 ? 14.993 7.435 13.698 1.00 87.62 317 ASN A C 1
ATOM 2551 O O . ASN A 1 317 ? 14.943 6.528 14.527 1.00 87.62 317 ASN A O 1
ATOM 2555 N N . ASN A 1 318 ? 15.583 8.606 13.963 1.00 88.94 318 ASN A N 1
ATOM 2556 C CA . ASN A 1 318 ? 16.259 8.906 15.230 1.00 88.94 318 ASN A CA 1
ATOM 2557 C C . ASN A 1 318 ? 15.412 9.745 16.199 1.00 88.94 318 ASN A C 1
ATOM 2559 O O . ASN A 1 318 ? 15.911 10.095 17.267 1.00 88.94 318 ASN A O 1
ATOM 2563 N N . LEU A 1 319 ? 14.177 10.107 15.837 1.00 91.56 319 LEU A N 1
ATOM 2564 C CA . LEU A 1 319 ? 13.267 10.797 16.751 1.00 91.56 319 LEU A CA 1
ATOM 2565 C C . LEU A 1 319 ? 12.405 9.781 17.512 1.00 91.56 319 LEU A C 1
ATOM 2567 O O . LEU A 1 319 ? 11.996 8.753 16.968 1.00 91.56 319 LEU A O 1
ATOM 2571 N N . ASN A 1 320 ? 12.123 10.068 18.780 1.00 91.44 320 ASN A N 1
ATOM 2572 C CA . ASN A 1 320 ? 11.242 9.276 19.629 1.00 91.44 320 ASN A CA 1
ATOM 2573 C C . ASN A 1 320 ? 9.982 10.082 19.967 1.00 91.44 320 ASN A C 1
ATOM 2575 O O . ASN A 1 320 ? 10.074 11.215 20.433 1.00 91.44 320 ASN A O 1
ATOM 2579 N N . PHE A 1 321 ? 8.797 9.488 19.785 1.00 93.62 321 PHE A N 1
ATOM 2580 C CA . PHE A 1 321 ? 7.532 10.184 20.038 1.00 93.62 321 PHE A CA 1
ATOM 2581 C C . PHE A 1 321 ? 7.442 10.755 21.463 1.00 93.62 321 PHE A C 1
ATOM 2583 O O . PHE A 1 321 ? 7.083 11.916 21.654 1.00 93.62 321 PHE A O 1
ATOM 2590 N N . LYS A 1 322 ? 7.813 9.959 22.470 1.00 92.75 322 LYS A N 1
ATOM 2591 C CA . LYS A 1 322 ? 7.748 10.349 23.879 1.00 92.75 322 LYS A CA 1
ATOM 2592 C C . LYS A 1 322 ? 8.758 11.439 24.217 1.00 92.75 322 LYS A C 1
ATOM 2594 O O . LYS A 1 322 ? 8.399 12.421 24.859 1.00 92.75 322 LYS A O 1
ATOM 2599 N N . ASP A 1 323 ? 10.011 11.255 23.819 1.00 90.62 323 ASP A N 1
ATOM 2600 C CA . ASP A 1 323 ? 11.092 12.129 24.281 1.00 90.62 323 ASP A CA 1
ATOM 2601 C C . ASP A 1 323 ? 11.145 13.448 23.500 1.00 90.62 323 ASP A C 1
ATOM 2603 O O . ASP A 1 323 ? 11.476 14.489 24.070 1.00 90.62 323 ASP A O 1
ATOM 2607 N N . ASP A 1 324 ? 10.782 13.428 22.213 1.00 90.69 324 ASP A N 1
ATOM 2608 C CA . ASP A 1 324 ? 10.868 14.604 21.346 1.00 90.69 324 ASP A CA 1
ATOM 2609 C C . ASP A 1 324 ? 9.552 15.385 21.229 1.00 90.69 324 ASP A C 1
ATOM 2611 O O . ASP A 1 324 ? 9.604 16.597 21.015 1.00 90.69 324 ASP A O 1
ATOM 2615 N N . PHE A 1 325 ? 8.385 14.740 21.387 1.00 90.50 325 PHE A N 1
ATOM 2616 C CA . PHE A 1 325 ? 7.088 15.367 21.085 1.00 90.50 325 PHE A CA 1
ATOM 2617 C C . PHE A 1 325 ? 6.107 15.428 22.258 1.00 90.50 325 PHE A C 1
ATOM 2619 O O . PHE A 1 325 ? 5.070 16.074 22.118 1.00 90.50 325 PHE A O 1
ATOM 2626 N N . ILE A 1 326 ? 6.405 14.836 23.419 1.00 89.44 326 ILE A N 1
ATOM 2627 C CA . ILE A 1 326 ? 5.518 14.886 24.593 1.00 89.44 326 ILE A CA 1
ATOM 2628 C C . ILE A 1 326 ? 6.068 15.825 25.665 1.00 89.44 326 ILE A C 1
ATOM 2630 O O . ILE A 1 326 ? 7.231 15.765 26.072 1.00 89.44 326 ILE A O 1
ATOM 2634 N N . ASP A 1 327 ? 5.206 16.692 26.198 1.00 87.81 327 ASP A N 1
ATOM 2635 C CA . ASP A 1 327 ? 5.518 17.477 27.381 1.00 87.81 327 ASP A CA 1
ATOM 2636 C C . ASP A 1 327 ? 5.532 16.617 28.640 1.00 87.81 327 ASP A C 1
ATOM 2638 O O . ASP A 1 327 ? 4.518 16.462 29.317 1.00 87.81 327 ASP A O 1
ATOM 2642 N N . LEU A 1 328 ? 6.713 16.100 28.983 1.00 89.81 328 LEU A N 1
ATOM 2643 C CA . LEU A 1 328 ? 6.914 15.283 30.179 1.00 89.81 328 LEU A CA 1
ATOM 2644 C C . LEU A 1 328 ? 6.462 15.972 31.478 1.00 89.81 328 LEU A C 1
ATOM 2646 O O . LEU A 1 328 ? 6.012 15.278 32.388 1.00 89.81 328 LEU A O 1
ATOM 2650 N N . ASN A 1 329 ? 6.507 17.307 31.573 1.00 86.31 329 ASN A N 1
ATOM 2651 C CA . ASN A 1 329 ? 6.026 18.017 32.762 1.00 86.31 329 ASN A CA 1
ATOM 2652 C C . ASN A 1 329 ? 4.499 17.941 32.864 1.00 86.31 329 ASN A C 1
ATOM 2654 O O . ASN A 1 329 ? 3.975 17.568 33.913 1.00 86.31 329 ASN A O 1
ATOM 2658 N N . LYS A 1 330 ? 3.784 18.226 31.766 1.00 86.38 330 LYS A N 1
ATOM 2659 C CA . LYS A 1 330 ? 2.318 18.085 31.706 1.00 86.38 330 LYS A CA 1
ATOM 2660 C C . LYS A 1 330 ? 1.887 16.629 31.875 1.00 86.38 330 LYS A C 1
ATOM 2662 O O . LYS A 1 330 ? 0.942 16.362 32.612 1.00 86.38 330 LYS A O 1
ATOM 2667 N N . LEU A 1 331 ? 2.605 15.691 31.255 1.00 87.94 331 LEU A N 1
ATOM 2668 C CA . LEU A 1 331 ? 2.360 14.256 31.385 1.00 87.94 331 LEU A CA 1
ATOM 2669 C C . LEU A 1 331 ? 2.483 13.806 32.849 1.00 87.94 331 LEU A C 1
ATOM 2671 O O . LEU A 1 331 ? 1.586 13.144 33.365 1.00 87.94 331 LEU A O 1
ATOM 2675 N N . ASN A 1 332 ? 3.568 14.181 33.534 1.00 87.94 332 ASN A N 1
ATOM 2676 C CA . ASN A 1 332 ? 3.786 13.830 34.939 1.00 87.94 332 ASN A CA 1
ATOM 2677 C C . ASN A 1 332 ? 2.788 14.528 35.871 1.00 87.94 332 ASN A C 1
ATOM 2679 O O . ASN A 1 332 ? 2.314 13.917 36.827 1.00 87.94 332 ASN A O 1
ATOM 2683 N N . TYR A 1 333 ? 2.424 15.779 35.579 1.00 83.75 333 TYR A N 1
ATOM 2684 C CA . TYR A 1 333 ? 1.372 16.476 36.313 1.00 83.75 333 TYR A CA 1
ATOM 2685 C C . TYR A 1 333 ? 0.034 15.741 36.195 1.00 83.75 333 TYR A C 1
ATOM 2687 O O . TYR A 1 333 ? -0.609 15.488 37.212 1.00 83.75 333 TYR A O 1
ATOM 2695 N N . LEU A 1 334 ? -0.349 15.332 34.982 1.00 86.19 334 LEU A N 1
ATOM 2696 C CA . LEU A 1 334 ? -1.573 14.572 34.752 1.00 86.19 334 LEU A CA 1
ATOM 2697 C C . LEU A 1 334 ? -1.552 13.236 35.504 1.00 86.19 334 LEU A C 1
ATOM 2699 O O . LEU A 1 334 ? -2.501 12.947 36.226 1.00 86.19 334 LEU A O 1
ATOM 2703 N N . LYS A 1 335 ? -0.454 12.469 35.418 1.00 89.31 335 LYS A N 1
ATOM 2704 C CA . LYS A 1 335 ? -0.281 11.197 36.151 1.00 89.31 335 LYS A CA 1
ATOM 2705 C C . LYS A 1 335 ? -0.556 11.324 37.649 1.00 89.31 335 LYS A C 1
ATOM 2707 O O . LYS A 1 335 ? -1.153 10.425 38.232 1.00 89.31 335 LYS A O 1
ATOM 2712 N N . ASN A 1 336 ? -0.137 12.432 38.255 1.00 88.44 336 ASN A N 1
ATOM 2713 C CA . ASN A 1 336 ? -0.270 12.661 39.692 1.00 88.44 336 ASN A CA 1
ATOM 2714 C C . ASN A 1 336 ? -1.640 13.235 40.105 1.00 88.44 336 ASN A C 1
ATOM 2716 O O . ASN A 1 336 ? -1.913 13.311 41.299 1.00 88.44 336 ASN A O 1
ATOM 2720 N N . ASN A 1 337 ? -2.490 13.646 39.154 1.00 86.19 337 ASN A N 1
ATOM 2721 C CA . ASN A 1 337 ? -3.739 14.377 39.418 1.00 86.19 337 ASN A CA 1
ATOM 2722 C C . ASN A 1 337 ? -4.954 13.790 38.668 1.00 86.19 337 ASN A C 1
ATOM 2724 O O . ASN A 1 337 ? -5.884 14.515 38.304 1.00 86.19 337 ASN A O 1
ATOM 2728 N N . LEU A 1 338 ? -4.958 12.478 38.420 1.00 88.06 338 LEU A N 1
ATOM 2729 C CA . LEU A 1 338 ? -6.096 11.803 37.795 1.00 88.06 338 LEU A CA 1
ATOM 2730 C C . LEU A 1 338 ? -7.291 11.716 38.746 1.00 88.06 338 LEU A C 1
ATOM 2732 O O . LEU A 1 338 ? -7.170 11.304 39.898 1.00 88.06 338 LEU A O 1
ATOM 2736 N N . SER A 1 339 ? -8.462 12.054 38.218 1.00 86.56 339 SER A N 1
ATOM 2737 C CA . SER A 1 339 ? -9.755 11.770 38.839 1.00 86.56 339 SER A CA 1
ATOM 2738 C C . SER A 1 339 ? -10.377 10.530 38.202 1.00 86.56 339 SER A C 1
ATOM 2740 O O . SER A 1 339 ? -10.166 10.276 37.019 1.00 86.56 339 SER A O 1
ATOM 2742 N N . TYR A 1 340 ? -11.139 9.755 38.974 1.00 89.38 340 TYR A N 1
ATOM 2743 C CA . TYR A 1 340 ? -11.685 8.468 38.537 1.00 89.38 340 TYR A CA 1
ATOM 2744 C C . TYR A 1 340 ? -13.221 8.439 38.633 1.00 89.38 340 TYR A C 1
ATOM 2746 O O . TYR A 1 340 ? -13.769 9.023 39.570 1.00 89.38 340 TYR A O 1
ATOM 2754 N N . PRO A 1 341 ? -13.920 7.713 37.738 1.00 91.69 341 PRO A N 1
ATOM 2755 C CA . PRO A 1 341 ? -13.378 7.004 36.578 1.00 91.69 341 PRO A CA 1
ATOM 2756 C C . PRO A 1 341 ? -12.974 7.960 35.443 1.00 91.69 341 PRO A C 1
ATOM 2758 O O . PRO A 1 341 ? -13.620 8.989 35.232 1.00 91.69 341 PRO A O 1
ATOM 2761 N N . CYS A 1 342 ? -11.924 7.617 34.693 1.00 90.88 342 CYS A N 1
ATOM 2762 C CA . CYS A 1 342 ? -11.464 8.434 33.568 1.00 90.88 342 CYS A CA 1
ATOM 2763 C C . CYS A 1 342 ? -11.031 7.649 32.328 1.00 90.88 342 CYS A C 1
ATOM 2765 O O . CYS A 1 342 ? -10.703 6.463 32.376 1.00 90.88 342 CYS A O 1
ATOM 2767 N N . VAL A 1 343 ? -11.007 8.370 31.210 1.00 95.19 343 VAL A N 1
ATOM 2768 C CA . VAL A 1 343 ? -10.448 7.953 29.929 1.00 95.19 343 VAL A CA 1
ATOM 2769 C C . VAL A 1 343 ? -9.329 8.917 29.560 1.00 95.19 343 VAL A C 1
ATOM 2771 O O . VAL A 1 343 ? -9.533 10.131 29.524 1.00 95.19 343 VAL A O 1
ATOM 2774 N N . ILE A 1 344 ? -8.151 8.378 29.270 1.00 96.31 344 ILE A N 1
ATOM 2775 C CA . ILE A 1 344 ? -7.063 9.130 28.645 1.00 96.31 344 ILE A CA 1
ATOM 2776 C C . ILE A 1 344 ? -7.116 8.827 27.156 1.00 96.31 344 ILE A C 1
ATOM 2778 O O . ILE A 1 344 ? -7.027 7.658 26.783 1.00 96.31 344 ILE A O 1
ATOM 2782 N N . ILE A 1 345 ? -7.263 9.844 26.315 1.00 94.62 345 ILE A N 1
ATOM 2783 C CA . ILE A 1 345 ? -7.475 9.661 24.881 1.00 94.62 345 ILE A CA 1
ATOM 2784 C C . ILE A 1 345 ? -6.530 10.522 24.044 1.00 94.62 345 ILE A C 1
ATOM 2786 O O . ILE A 1 345 ? -6.280 11.677 24.373 1.00 94.62 345 ILE A O 1
ATOM 2790 N N . GLY A 1 346 ? -6.028 9.950 22.952 1.00 89.94 346 GLY A N 1
ATOM 2791 C CA . GLY A 1 346 ? -5.159 10.605 21.982 1.00 89.94 346 GLY A CA 1
ATOM 2792 C C . GLY A 1 346 ? -3.782 9.938 21.880 1.00 89.94 346 GLY A C 1
ATOM 2793 O O . GLY A 1 346 ? -3.448 9.047 22.670 1.00 89.94 346 GLY A O 1
ATOM 2794 N N . PRO A 1 347 ? -2.948 10.376 20.920 1.00 93.38 347 PRO A N 1
ATOM 2795 C CA . PRO A 1 347 ? -1.625 9.807 20.722 1.00 93.38 347 PRO A CA 1
ATOM 2796 C C . PRO A 1 347 ? -0.767 9.979 21.985 1.00 93.38 347 PRO A C 1
ATOM 2798 O O . PRO A 1 347 ? -0.653 11.080 22.535 1.00 93.38 347 PRO A O 1
ATOM 2801 N N . GLY A 1 348 ? -0.180 8.887 22.475 1.00 93.69 348 GLY A N 1
ATOM 2802 C CA . GLY A 1 348 ? 0.626 8.878 23.702 1.00 93.69 348 GLY A CA 1
ATOM 2803 C C . GLY A 1 348 ? -0.164 8.714 25.005 1.00 93.69 348 GLY A C 1
ATOM 2804 O O . GLY A 1 348 ? 0.443 8.770 26.080 1.00 93.69 348 GLY A O 1
ATOM 2805 N N . ALA A 1 349 ? -1.482 8.468 24.953 1.00 95.75 349 ALA A N 1
ATOM 2806 C CA . ALA A 1 349 ? -2.283 8.054 26.119 1.00 95.75 349 ALA A CA 1
ATOM 2807 C C . ALA A 1 349 ? -1.664 6.854 26.848 1.00 95.75 349 ALA A C 1
ATOM 2809 O O . ALA A 1 349 ? -1.676 6.777 28.081 1.00 95.75 349 ALA A O 1
ATOM 2810 N N . SER A 1 350 ? -1.027 5.971 26.083 1.00 96.12 350 SER A N 1
ATOM 2811 C CA . SER A 1 350 ? -0.209 4.858 26.556 1.00 96.12 350 SER A CA 1
ATOM 2812 C C . SER A 1 350 ? 0.828 5.198 27.624 1.00 96.12 350 SER A C 1
ATOM 2814 O O . SER A 1 350 ? 1.139 4.353 28.465 1.00 96.12 350 SER A O 1
ATOM 2816 N N . PHE A 1 351 ? 1.379 6.411 27.619 1.00 95.19 351 PHE A N 1
ATOM 2817 C CA . PHE A 1 351 ? 2.459 6.778 28.528 1.00 95.19 351 PHE A CA 1
ATOM 2818 C C . PHE A 1 351 ? 1.987 7.122 29.938 1.00 95.19 351 PHE A C 1
ATOM 2820 O O . PHE A 1 351 ? 2.838 7.217 30.830 1.00 95.19 351 PHE A O 1
ATOM 2827 N N . ILE A 1 352 ? 0.678 7.305 30.162 1.00 92.94 352 ILE A N 1
ATOM 2828 C CA . ILE A 1 352 ? 0.116 7.603 31.487 1.00 92.94 352 ILE A CA 1
ATOM 2829 C C . ILE A 1 352 ? 0.291 6.423 32.435 1.00 92.94 352 ILE A C 1
ATOM 2831 O O . ILE A 1 352 ? 0.781 6.598 33.552 1.00 92.94 352 ILE A O 1
ATOM 2835 N N . ASN A 1 353 ? -0.068 5.225 31.987 1.00 88.19 353 ASN A N 1
ATOM 2836 C CA . ASN A 1 353 ? -0.065 4.036 32.821 1.00 88.19 353 ASN A CA 1
ATOM 2837 C C . ASN A 1 353 ? 0.202 2.790 31.961 1.00 88.19 353 ASN A C 1
ATOM 2839 O O . ASN A 1 353 ? -0.429 2.596 30.930 1.00 88.19 353 ASN A O 1
ATOM 2843 N N . GLN A 1 354 ? 1.141 1.936 32.370 1.00 86.19 354 GLN A N 1
ATOM 2844 C CA . GLN A 1 354 ? 1.510 0.759 31.574 1.00 86.19 354 GLN A CA 1
ATOM 2845 C C . GLN A 1 354 ? 0.602 -0.457 31.803 1.00 86.19 354 GLN A C 1
ATOM 2847 O O . GLN A 1 354 ? 0.558 -1.334 30.945 1.00 86.19 354 GLN A O 1
ATOM 2852 N N . THR A 1 355 ? -0.113 -0.518 32.928 1.00 90.00 355 THR A N 1
ATOM 2853 C CA . THR A 1 355 ? -0.905 -1.686 33.349 1.00 90.00 355 THR A CA 1
ATOM 2854 C C . THR A 1 355 ? -2.397 -1.551 33.059 1.00 90.00 355 THR A C 1
ATOM 2856 O O . THR A 1 355 ? -3.133 -2.528 33.164 1.00 90.00 355 THR A O 1
ATOM 2859 N N . SER A 1 356 ? -2.858 -0.350 32.710 1.00 96.31 356 SER A N 1
ATOM 2860 C CA . SER A 1 356 ? -4.266 -0.088 32.404 1.00 96.31 356 SER A CA 1
ATOM 2861 C C . SER A 1 356 ? -4.641 -0.598 31.010 1.00 96.31 356 SER A C 1
ATOM 2863 O O . SER A 1 356 ? -3.786 -0.582 30.117 1.00 96.31 356 SER A O 1
ATOM 2865 N N . PRO A 1 357 ? -5.907 -1.005 30.793 1.00 98.25 357 PRO A N 1
ATOM 2866 C CA . PRO A 1 357 ? -6.368 -1.462 29.489 1.00 98.25 357 PRO A CA 1
ATOM 2867 C C . PRO A 1 357 ? -6.111 -0.430 28.388 1.00 98.25 357 PRO A C 1
ATOM 2869 O O . PRO A 1 357 ? -6.376 0.763 28.569 1.00 98.25 357 PRO A O 1
ATOM 2872 N N . LEU A 1 358 ? -5.608 -0.907 27.249 1.00 98.69 358 LEU A N 1
ATOM 2873 C CA . LEU A 1 358 ? -5.278 -0.096 26.080 1.00 98.69 358 LEU A CA 1
ATOM 2874 C C . LEU A 1 358 ? -6.194 -0.442 24.909 1.00 98.69 358 LEU A C 1
ATOM 2876 O O . LEU A 1 358 ? -6.152 -1.558 24.392 1.00 98.69 358 LEU A O 1
ATOM 2880 N N . ILE A 1 359 ? -6.937 0.545 24.437 1.00 98.69 359 ILE A N 1
ATOM 2881 C CA . ILE A 1 359 ? -7.576 0.530 23.126 1.00 98.69 359 ILE A CA 1
ATOM 2882 C C . ILE A 1 359 ? -6.621 1.227 22.160 1.00 98.69 359 ILE A C 1
ATOM 2884 O O . ILE A 1 359 ? -6.201 2.354 22.427 1.00 98.69 359 ILE A O 1
ATOM 2888 N N . TYR A 1 360 ? -6.251 0.558 21.073 1.00 98.50 360 TYR A N 1
ATOM 2889 C CA . TYR A 1 360 ? -5.456 1.163 20.009 1.00 98.50 360 TYR A CA 1
ATOM 2890 C C . TYR A 1 360 ? -6.305 1.309 18.753 1.00 98.50 360 TYR A C 1
ATOM 2892 O O . TYR A 1 360 ? -6.812 0.315 18.232 1.00 98.50 360 TYR A O 1
ATOM 2900 N N . ILE A 1 361 ? -6.467 2.543 18.286 1.00 97.94 361 ILE A N 1
ATOM 2901 C CA . ILE A 1 361 ? -7.249 2.863 17.094 1.00 97.94 361 ILE A CA 1
ATOM 2902 C C . ILE A 1 361 ? -6.292 3.122 15.935 1.00 97.94 361 ILE A C 1
ATOM 2904 O O . ILE A 1 361 ? -5.464 4.031 15.997 1.00 97.94 361 ILE A O 1
ATOM 2908 N N . ASP A 1 362 ? -6.401 2.319 14.886 1.00 96.19 362 ASP A N 1
ATOM 2909 C CA . ASP A 1 362 ? -5.554 2.413 13.702 1.00 96.19 362 ASP A CA 1
ATOM 2910 C C . ASP A 1 362 ? -6.364 2.884 12.488 1.00 96.19 362 ASP A C 1
ATOM 2912 O O . ASP A 1 362 ? -7.597 2.774 12.437 1.00 96.19 362 ASP A O 1
ATOM 2916 N N . LEU A 1 363 ? -5.655 3.428 11.504 1.00 93.62 363 LEU A N 1
ATOM 2917 C CA . LEU A 1 363 ? -6.216 3.856 10.231 1.00 93.62 363 LEU A CA 1
ATOM 2918 C C . LEU A 1 363 ? -5.253 3.466 9.114 1.00 93.62 363 LEU A C 1
ATOM 2920 O O . LEU A 1 363 ? -4.070 3.805 9.144 1.00 93.62 363 LEU A O 1
ATOM 2924 N N . THR A 1 364 ? -5.775 2.786 8.100 1.00 91.44 364 THR A N 1
ATOM 2925 C CA . THR A 1 364 ? -4.986 2.401 6.932 1.00 91.44 364 THR A CA 1
ATOM 2926 C C . THR A 1 364 ? -4.519 3.645 6.167 1.00 91.44 364 THR A C 1
ATOM 2928 O O . THR A 1 364 ? -5.231 4.649 6.054 1.00 91.44 364 THR A O 1
ATOM 2931 N N . LYS A 1 365 ? -3.292 3.610 5.639 1.00 91.00 365 LYS A N 1
ATOM 2932 C CA . LYS A 1 365 ? -2.650 4.797 5.047 1.00 91.00 365 LYS A CA 1
ATOM 2933 C C . LYS A 1 365 ? -3.361 5.308 3.794 1.00 91.00 365 LYS A C 1
ATOM 2935 O O . LYS A 1 365 ? -3.441 6.519 3.600 1.00 91.00 365 LYS A O 1
ATOM 2940 N N . ASN A 1 366 ? -3.958 4.422 3.000 1.00 89.19 366 ASN A N 1
ATOM 2941 C CA . ASN A 1 366 ? -4.810 4.799 1.870 1.00 89.19 366 ASN A CA 1
ATOM 2942 C C . ASN A 1 366 ? -6.050 5.607 2.314 1.00 89.19 366 ASN A C 1
ATOM 2944 O O . ASN A 1 366 ? -6.430 6.576 1.660 1.00 89.19 366 ASN A O 1
ATOM 2948 N N . GLU A 1 367 ? -6.664 5.274 3.452 1.00 91.56 367 GLU A N 1
ATOM 2949 C CA . GLU A 1 367 ? -7.779 6.060 3.988 1.00 91.56 367 GLU A CA 1
ATOM 2950 C C . GLU A 1 367 ? -7.318 7.395 4.552 1.00 91.56 367 GLU A C 1
ATOM 2952 O O . GLU A 1 367 ? -7.962 8.419 4.311 1.00 91.56 367 GLU A O 1
ATOM 2957 N N . LEU A 1 368 ? -6.174 7.417 5.238 1.00 93.31 368 LEU A N 1
ATOM 2958 C CA . LEU A 1 368 ? -5.539 8.666 5.649 1.00 93.31 368 LEU A CA 1
ATOM 2959 C C . LEU A 1 368 ? -5.264 9.568 4.439 1.00 93.31 368 LEU A C 1
ATOM 2961 O O . LEU A 1 368 ? -5.581 10.755 4.477 1.00 93.31 368 LEU A O 1
ATOM 2965 N N . TYR A 1 369 ? -4.759 9.006 3.341 1.00 91.19 369 TYR A N 1
ATOM 2966 C CA . TYR A 1 369 ? -4.540 9.718 2.087 1.00 91.19 369 TYR A CA 1
ATOM 2967 C C . TYR A 1 369 ? -5.828 10.361 1.560 1.00 91.19 369 TYR A C 1
ATOM 2969 O O . TYR A 1 369 ? -5.837 11.551 1.236 1.00 91.19 369 TYR A O 1
ATOM 2977 N N . TYR A 1 370 ? -6.944 9.630 1.543 1.00 90.19 370 TYR A N 1
ATOM 2978 C CA . TYR A 1 370 ? -8.225 10.186 1.102 1.00 90.19 370 TYR A CA 1
ATOM 2979 C C . TYR A 1 370 ? -8.785 11.256 2.040 1.00 90.19 370 TYR A C 1
ATOM 2981 O O . TYR A 1 370 ? -9.408 12.212 1.563 1.00 90.19 370 TYR A O 1
ATOM 2989 N N . ARG A 1 371 ? -8.547 11.137 3.351 1.00 90.25 371 ARG A N 1
ATOM 2990 C CA . ARG A 1 371 ? -8.876 12.187 4.326 1.00 90.25 371 ARG A CA 1
ATOM 2991 C C . ARG A 1 371 ? -8.006 13.432 4.125 1.00 90.25 371 ARG A C 1
ATOM 2993 O O . ARG A 1 371 ? -8.503 14.551 4.216 1.00 90.25 371 ARG A O 1
ATOM 3000 N N . ILE A 1 372 ? -6.733 13.270 3.768 1.00 90.12 372 ILE A N 1
ATOM 3001 C CA . ILE A 1 372 ? -5.812 14.377 3.450 1.00 90.12 372 ILE A CA 1
ATOM 3002 C C . ILE A 1 372 ? -6.230 15.087 2.158 1.00 90.12 372 ILE A C 1
ATOM 3004 O O . ILE A 1 372 ? -6.260 16.318 2.131 1.00 90.12 372 ILE A O 1
ATOM 3008 N N . LEU A 1 373 ? -6.616 14.344 1.110 1.00 87.25 373 LEU A N 1
ATOM 3009 C CA . LEU A 1 373 ? -7.172 14.927 -0.119 1.00 87.25 373 LEU A CA 1
ATOM 3010 C C . LEU A 1 373 ? -8.416 15.770 0.189 1.00 87.25 373 LEU A C 1
ATOM 3012 O O . LEU A 1 373 ? -8.499 16.928 -0.221 1.00 87.25 373 LEU A O 1
ATOM 3016 N N . ALA A 1 374 ? -9.316 15.235 1.019 1.00 84.56 374 ALA A N 1
ATOM 3017 C CA . ALA A 1 374 ? -10.473 15.973 1.509 1.00 84.56 374 ALA A CA 1
ATOM 3018 C C . ALA A 1 374 ? -10.126 17.078 2.524 1.00 84.56 374 ALA A C 1
ATOM 3020 O O . ALA A 1 374 ? -10.990 17.877 2.882 1.00 84.56 374 ALA A O 1
ATOM 3021 N N . GLN A 1 375 ? -8.872 17.155 2.979 1.00 83.50 375 GLN A N 1
ATOM 3022 C CA . GLN A 1 375 ? -8.366 18.056 4.016 1.00 83.50 375 GLN A CA 1
ATOM 3023 C C . GLN A 1 375 ? -9.096 17.901 5.369 1.00 83.50 375 GLN A C 1
ATOM 3025 O O . GLN A 1 375 ? -9.324 18.891 6.067 1.00 83.50 375 GLN A O 1
ATOM 3030 N N . THR A 1 376 ? -9.520 16.694 5.731 1.00 82.69 376 THR A N 1
ATOM 3031 C CA . THR A 1 376 ? -10.177 16.353 7.013 1.00 82.69 376 THR A CA 1
ATOM 3032 C C . THR A 1 376 ? -9.241 15.657 8.000 1.00 82.69 376 THR A C 1
ATOM 3034 O O . THR A 1 376 ? -9.601 15.453 9.159 1.00 82.69 376 THR A O 1
ATOM 3037 N N . SER A 1 377 ? -8.035 15.305 7.563 1.00 88.69 377 SER A N 1
ATOM 3038 C CA . SER A 1 377 ? -6.936 14.825 8.401 1.00 88.69 377 SER A CA 1
ATOM 3039 C C . SER A 1 377 ? -5.645 15.520 7.985 1.00 88.69 377 SER A C 1
ATOM 3041 O O . SER A 1 377 ? -5.555 16.017 6.864 1.00 88.69 377 SER A O 1
ATOM 3043 N N . PHE A 1 378 ? -4.677 15.569 8.900 1.00 88.25 378 PHE A N 1
ATOM 3044 C CA . PHE A 1 378 ? -3.387 16.244 8.746 1.00 88.25 378 PHE A CA 1
ATOM 3045 C C . PHE A 1 378 ? -2.319 15.467 9.520 1.00 88.25 378 PHE A C 1
ATOM 3047 O O . PHE A 1 378 ? -2.657 14.679 10.410 1.00 88.25 378 PHE A O 1
ATOM 3054 N N . SER A 1 379 ? -1.049 15.702 9.200 1.00 90.50 379 SER A N 1
ATOM 3055 C CA . SER A 1 379 ? 0.064 15.230 10.029 1.00 90.50 379 SER A CA 1
ATOM 3056 C C . SER A 1 379 ? -0.044 15.798 11.454 1.00 90.50 379 SER A C 1
ATOM 3058 O O . SER A 1 379 ? -0.378 16.971 11.644 1.00 90.50 379 SER A O 1
ATOM 3060 N N . TYR A 1 380 ? 0.246 14.975 12.467 1.00 88.31 380 TYR A N 1
ATOM 3061 C CA . TYR A 1 380 ? 0.318 15.428 13.861 1.00 88.31 380 TYR A CA 1
ATOM 3062 C C . TYR A 1 380 ? 1.640 16.125 14.172 1.00 88.31 380 TYR A C 1
ATOM 3064 O O . TYR A 1 380 ? 1.700 16.939 15.094 1.00 88.31 380 TYR A O 1
ATOM 3072 N N . LEU A 1 381 ? 2.703 15.778 13.444 1.00 89.81 381 LEU A N 1
ATOM 3073 C CA . LEU A 1 381 ? 4.068 16.227 13.730 1.00 89.81 381 LEU A CA 1
ATOM 3074 C C . LEU A 1 381 ? 4.554 17.322 12.776 1.00 89.81 381 LEU A C 1
ATOM 3076 O O . LEU A 1 381 ? 5.710 17.747 12.869 1.00 89.81 381 LEU A O 1
ATOM 3080 N N . LYS A 1 382 ? 3.682 17.788 11.877 1.00 87.31 382 LYS A N 1
ATOM 3081 C CA . LYS A 1 382 ? 3.948 18.894 10.962 1.00 87.31 382 LYS A CA 1
ATOM 3082 C C . LYS A 1 382 ? 4.382 20.146 11.743 1.00 87.31 382 LYS A C 1
ATOM 3084 O O . LYS A 1 382 ? 3.681 20.548 12.674 1.00 87.31 382 LYS A O 1
ATOM 3089 N N . PRO A 1 383 ? 5.505 20.792 11.373 1.00 81.38 383 PRO A N 1
ATOM 3090 C CA . PRO A 1 383 ? 5.939 22.032 12.012 1.00 81.38 383 PRO A CA 1
ATOM 3091 C C . PRO A 1 383 ? 4.895 23.142 11.865 1.00 81.38 383 PRO A C 1
ATOM 3093 O O . PRO A 1 383 ? 4.297 23.295 10.799 1.00 81.38 383 PRO A O 1
ATOM 3096 N N . ILE A 1 384 ? 4.728 23.959 12.906 1.00 70.38 384 ILE A N 1
ATOM 3097 C CA . ILE A 1 384 ? 3.936 25.189 12.822 1.00 70.38 384 ILE A CA 1
ATOM 3098 C C . ILE A 1 384 ? 4.769 26.220 12.053 1.00 70.38 384 ILE A C 1
ATOM 3100 O O . ILE A 1 384 ? 5.901 26.527 12.429 1.00 70.38 384 ILE A O 1
ATOM 3104 N N . GLU A 1 385 ? 4.228 26.742 10.956 1.00 62.62 385 GLU A N 1
ATOM 3105 C CA . GLU A 1 385 ? 4.845 27.855 10.236 1.00 62.62 385 GLU A CA 1
ATOM 3106 C C . GLU A 1 385 ? 4.687 29.124 11.079 1.00 62.62 385 GLU A C 1
ATOM 3108 O O . GLU A 1 385 ? 3.587 29.648 11.256 1.00 62.62 385 GLU A O 1
ATOM 3113 N N . THR A 1 386 ? 5.784 29.613 11.656 1.00 45.31 386 THR A N 1
ATOM 3114 C CA . THR A 1 386 ? 5.823 30.966 12.202 1.00 45.31 386 THR A CA 1
ATOM 3115 C C . THR A 1 386 ? 5.906 31.933 11.022 1.00 45.31 386 THR A C 1
ATOM 3117 O O . THR A 1 386 ? 6.692 31.719 10.106 1.00 45.31 386 THR A O 1
ATOM 3120 N N . ASN A 1 387 ? 5.109 33.006 11.029 1.00 36.94 387 ASN A N 1
ATOM 3121 C CA . ASN A 1 387 ? 5.039 34.042 9.977 1.00 36.94 387 ASN A CA 1
ATOM 3122 C C . ASN A 1 387 ? 6.365 34.808 9.717 1.00 36.94 387 ASN A C 1
ATOM 3124 O O . ASN A 1 387 ? 6.354 35.890 9.135 1.00 36.94 387 ASN A O 1
ATOM 3128 N N . GLN A 1 388 ? 7.507 34.304 10.178 1.00 38.53 388 GLN A N 1
ATOM 3129 C CA . GLN A 1 388 ? 8.821 34.803 9.813 1.00 38.53 388 GLN A CA 1
ATOM 3130 C C . GLN A 1 388 ? 9.371 33.904 8.713 1.00 38.53 388 GLN A C 1
ATOM 3132 O O . GLN A 1 388 ? 9.852 32.804 8.974 1.00 38.53 388 GLN A O 1
ATOM 3137 N N . GLU A 1 389 ? 9.272 34.389 7.477 1.00 41.66 389 GLU A N 1
ATOM 3138 C CA . GLU A 1 389 ? 10.035 33.884 6.342 1.00 41.66 389 GLU A CA 1
ATOM 3139 C C . GLU A 1 389 ? 11.511 33.771 6.734 1.00 41.66 389 GLU A C 1
ATOM 3141 O O . GLU A 1 389 ? 12.253 34.758 6.744 1.00 41.66 389 GLU A O 1
ATOM 3146 N N . ASP A 1 390 ? 11.951 32.561 7.064 1.00 38.94 390 ASP A N 1
ATOM 3147 C CA . ASP A 1 390 ? 13.353 32.278 7.323 1.00 38.94 390 ASP A CA 1
ATOM 3148 C C . ASP A 1 390 ? 14.071 32.181 5.966 1.00 38.94 390 ASP A C 1
ATOM 3150 O O . ASP A 1 390 ? 14.409 31.114 5.454 1.00 38.94 390 ASP A O 1
ATOM 3154 N N . ASN A 1 391 ? 14.276 33.348 5.349 1.00 39.72 391 ASN A N 1
ATOM 3155 C CA . ASN A 1 391 ? 15.058 33.562 4.127 1.00 39.72 391 ASN A CA 1
ATOM 3156 C C . ASN A 1 391 ? 16.553 33.185 4.300 1.00 39.72 391 ASN A C 1
ATOM 3158 O O . ASN A 1 391 ? 17.348 33.387 3.382 1.00 39.72 391 ASN A O 1
ATOM 3162 N N . SER A 1 392 ? 16.948 32.647 5.460 1.00 37.62 392 SER A N 1
ATOM 3163 C CA . SER A 1 392 ? 18.327 32.328 5.847 1.00 37.62 392 SER A CA 1
ATOM 3164 C C . SER A 1 392 ? 18.816 30.944 5.388 1.00 37.62 392 SER A C 1
ATOM 3166 O O . SER A 1 392 ? 20.022 30.707 5.366 1.00 37.62 392 SER A O 1
ATOM 3168 N N . LEU A 1 393 ? 17.919 30.055 4.936 1.00 39.47 393 LEU A N 1
ATOM 3169 C CA . LEU A 1 393 ? 18.262 28.767 4.303 1.00 39.47 393 LEU A CA 1
ATOM 3170 C C . LEU A 1 393 ? 18.315 28.844 2.764 1.00 39.47 393 LEU A C 1
ATOM 3172 O O . LEU A 1 393 ? 18.185 27.832 2.077 1.00 39.47 393 LEU A O 1
ATOM 3176 N N . LYS A 1 394 ? 18.538 30.038 2.201 1.00 37.53 394 LYS A N 1
ATOM 3177 C CA . LYS A 1 394 ? 18.944 30.186 0.797 1.00 37.53 394 LYS A CA 1
ATOM 3178 C C . LYS A 1 394 ? 20.425 29.827 0.674 1.00 37.53 394 LYS A C 1
ATOM 3180 O O . LYS A 1 394 ? 21.298 30.683 0.788 1.00 37.53 394 LYS A O 1
ATOM 3185 N N . SER A 1 395 ? 20.731 28.548 0.465 1.00 35.16 395 SER A N 1
ATOM 3186 C CA . SER A 1 395 ? 22.027 28.177 -0.105 1.00 35.16 395 SER A CA 1
ATOM 3187 C C . SER A 1 395 ? 22.092 28.709 -1.537 1.00 35.16 395 SER A C 1
ATOM 3189 O O . SER A 1 395 ? 21.197 28.437 -2.329 1.00 35.16 395 SER A O 1
ATOM 3191 N N . ASN A 1 396 ? 23.157 29.437 -1.876 1.00 33.94 396 ASN A N 1
ATOM 3192 C CA . ASN A 1 396 ? 23.385 30.084 -3.179 1.00 33.94 396 ASN A CA 1
ATOM 3193 C C . ASN A 1 396 ? 23.566 29.127 -4.381 1.00 33.94 396 ASN A C 1
ATOM 3195 O O . ASN A 1 396 ? 24.003 29.566 -5.438 1.00 33.94 396 ASN A O 1
ATOM 3199 N N . ASN A 1 397 ? 23.238 27.845 -4.241 1.00 40.19 397 ASN A N 1
ATOM 3200 C CA . ASN A 1 397 ? 23.332 26.846 -5.297 1.00 40.19 397 ASN A CA 1
ATOM 3201 C C . ASN A 1 397 ? 22.031 26.038 -5.297 1.00 40.19 397 ASN A C 1
ATOM 3203 O O . ASN A 1 397 ? 21.868 25.215 -4.401 1.00 40.19 397 ASN A O 1
ATOM 3207 N N . ASP A 1 398 ? 21.105 26.323 -6.217 1.00 43.66 398 ASP A N 1
ATOM 3208 C CA . ASP A 1 398 ? 20.414 25.316 -7.049 1.00 43.66 398 ASP A CA 1
ATOM 3209 C C . ASP A 1 398 ? 19.160 25.915 -7.732 1.00 43.66 398 ASP A C 1
ATOM 3211 O O . ASP A 1 398 ? 18.288 26.511 -7.107 1.00 43.66 398 ASP A O 1
ATOM 3215 N N . ASN A 1 399 ? 19.095 25.753 -9.058 1.00 43.91 399 ASN A N 1
ATOM 3216 C CA . ASN A 1 399 ? 18.161 26.379 -10.007 1.00 43.91 399 ASN A CA 1
ATOM 3217 C C . ASN A 1 399 ? 16.749 25.731 -10.043 1.00 43.91 399 ASN A C 1
ATOM 3219 O O . ASN A 1 399 ? 16.191 25.528 -11.126 1.00 43.91 399 ASN A O 1
ATOM 3223 N N . ASP A 1 400 ? 16.165 25.370 -8.897 1.00 48.94 400 ASP A N 1
ATOM 3224 C CA . ASP A 1 400 ? 14.848 24.699 -8.790 1.00 48.94 400 ASP A CA 1
ATOM 3225 C C . ASP A 1 400 ? 13.707 25.655 -8.364 1.00 48.94 400 ASP A C 1
ATOM 3227 O O . ASP A 1 400 ? 12.759 25.276 -7.677 1.00 48.94 400 ASP A O 1
ATOM 3231 N N . ASP A 1 401 ? 13.789 26.926 -8.770 1.00 46.84 401 ASP A N 1
ATOM 3232 C CA . ASP A 1 401 ? 13.068 28.025 -8.114 1.00 46.84 401 ASP A CA 1
ATOM 3233 C C . ASP A 1 401 ? 11.548 28.158 -8.369 1.00 46.84 401 ASP A C 1
ATOM 3235 O O . ASP A 1 401 ? 10.893 28.869 -7.602 1.00 46.84 401 ASP A O 1
ATOM 3239 N N . ASP A 1 402 ? 10.943 27.433 -9.317 1.00 51.91 402 ASP A N 1
ATOM 3240 C CA . ASP A 1 402 ? 9.565 27.727 -9.775 1.00 51.91 402 ASP A CA 1
ATOM 3241 C C . ASP A 1 402 ? 8.441 26.797 -9.263 1.00 51.91 402 ASP A C 1
ATOM 3243 O O . ASP A 1 402 ? 7.273 27.032 -9.575 1.00 51.91 402 ASP A O 1
ATOM 3247 N N . TYR A 1 403 ? 8.727 25.750 -8.475 1.00 58.97 403 TYR A N 1
ATOM 3248 C CA . TYR A 1 403 ? 7.685 24.816 -8.005 1.00 58.97 403 TYR A CA 1
ATOM 3249 C C . TYR A 1 403 ? 7.381 24.966 -6.506 1.00 58.97 403 TYR A C 1
ATOM 3251 O O . TYR A 1 403 ? 8.224 24.683 -5.654 1.00 58.97 403 TYR A O 1
ATOM 3259 N N . GLU A 1 404 ? 6.154 25.374 -6.175 1.00 66.19 404 GLU A N 1
ATOM 3260 C CA . GLU A 1 404 ? 5.627 25.373 -4.807 1.00 66.19 404 GLU A CA 1
ATOM 3261 C C . GLU A 1 404 ? 4.801 24.100 -4.566 1.00 66.19 404 GLU A C 1
ATOM 3263 O O . GLU A 1 404 ? 3.882 23.778 -5.327 1.00 66.19 404 GLU A O 1
ATOM 3268 N N . LEU A 1 405 ? 5.123 23.353 -3.503 1.00 73.88 405 LEU A N 1
ATOM 3269 C CA . LEU A 1 405 ? 4.350 22.172 -3.124 1.00 73.88 405 LEU A CA 1
ATOM 3270 C C . LEU A 1 405 ? 2.918 22.575 -2.788 1.00 73.88 405 LEU A C 1
ATOM 3272 O O . LEU A 1 405 ? 2.681 23.476 -1.987 1.00 73.88 405 LEU A O 1
ATOM 3276 N N . SER A 1 406 ? 1.945 21.841 -3.325 1.00 79.81 406 SER A N 1
ATOM 3277 C CA . SER A 1 406 ? 0.575 21.994 -2.848 1.00 79.81 406 SER A CA 1
ATOM 3278 C C . SER A 1 406 ? 0.492 21.622 -1.363 1.00 79.81 406 SER A C 1
ATOM 3280 O O . SER A 1 406 ? 1.224 20.755 -0.879 1.00 79.81 406 SER A O 1
ATOM 3282 N N . SER A 1 407 ? -0.451 22.232 -0.639 1.00 80.56 407 SER A N 1
ATOM 3283 C CA . SER A 1 407 ? -0.690 21.920 0.779 1.00 80.56 407 SER A CA 1
ATOM 3284 C C . SER A 1 407 ? -0.849 20.411 1.020 1.00 80.56 407 SER A C 1
ATOM 3286 O O . SER A 1 407 ? -0.278 19.881 1.966 1.00 80.56 407 SER A O 1
ATOM 3288 N N . VAL A 1 408 ? -1.538 19.706 0.119 1.00 85.31 408 VAL A N 1
ATOM 3289 C CA . VAL A 1 408 ? -1.719 18.248 0.157 1.00 85.31 408 VAL A CA 1
ATOM 3290 C C . VAL A 1 408 ? -0.394 17.495 -0.007 1.00 85.31 408 VAL A C 1
ATOM 3292 O O . VAL A 1 408 ? -0.141 16.540 0.723 1.00 85.31 408 VAL A O 1
ATOM 3295 N N . MET A 1 409 ? 0.463 17.897 -0.953 1.00 85.50 409 MET A N 1
ATOM 3296 C CA . MET A 1 409 ? 1.777 17.266 -1.142 1.00 85.50 409 MET A CA 1
ATOM 3297 C C . MET A 1 409 ? 2.679 17.476 0.075 1.00 85.50 409 MET A C 1
ATOM 3299 O O . MET A 1 409 ? 3.384 16.554 0.480 1.00 85.50 409 MET A O 1
ATOM 3303 N N . TYR A 1 410 ? 2.621 18.658 0.690 1.00 86.69 410 TYR A N 1
ATOM 3304 C CA . TYR A 1 410 ? 3.387 18.936 1.899 1.00 86.69 410 TYR A CA 1
ATOM 3305 C C . TYR A 1 410 ? 2.906 18.108 3.103 1.00 86.69 410 TYR A C 1
ATOM 3307 O O . TYR A 1 410 ? 3.733 17.595 3.855 1.00 86.69 410 TYR A O 1
ATOM 3315 N N . GLU A 1 411 ? 1.594 17.891 3.255 1.00 90.44 411 GLU A N 1
ATOM 3316 C CA . GLU A 1 411 ? 1.065 16.956 4.262 1.00 90.44 411 GLU A CA 1
ATOM 3317 C C . GLU A 1 411 ? 1.577 15.527 4.032 1.00 90.44 411 GLU A C 1
ATOM 3319 O O . GLU A 1 411 ? 2.084 14.903 4.960 1.00 90.44 411 GLU A O 1
ATOM 3324 N N . LYS A 1 412 ? 1.531 15.022 2.789 1.00 90.88 412 LYS A N 1
ATOM 3325 C CA . LYS A 1 412 ? 2.062 13.686 2.445 1.00 90.88 412 LYS A CA 1
ATOM 3326 C C . LYS A 1 412 ? 3.551 13.558 2.770 1.00 90.88 412 LYS A C 1
ATOM 3328 O O . LYS A 1 412 ? 3.977 12.544 3.315 1.00 90.88 412 LYS A O 1
ATOM 3333 N N . LYS A 1 413 ? 4.328 14.606 2.482 1.00 90.56 413 LYS A N 1
ATOM 3334 C CA . LYS A 1 413 ? 5.746 14.690 2.844 1.00 90.56 413 LYS A CA 1
ATOM 3335 C C . LYS A 1 413 ? 5.934 14.592 4.363 1.00 90.56 413 LYS A C 1
ATOM 3337 O O . LYS A 1 413 ? 6.767 13.812 4.818 1.00 90.56 413 LYS A O 1
ATOM 3342 N N . CYS A 1 414 ? 5.149 15.329 5.149 1.00 92.12 414 CYS A N 1
ATOM 3343 C CA . CYS A 1 414 ? 5.204 15.241 6.611 1.00 92.12 414 CYS A CA 1
ATOM 3344 C C . CYS A 1 414 ? 4.874 13.827 7.099 1.00 92.12 414 CYS A C 1
ATOM 3346 O O . CYS A 1 414 ? 5.633 13.264 7.885 1.00 92.12 414 CYS A O 1
ATOM 3348 N N . LEU A 1 415 ? 3.813 13.221 6.564 1.00 94.00 415 LEU A N 1
ATOM 3349 C CA . LEU A 1 415 ? 3.419 11.864 6.926 1.00 94.00 415 LEU A CA 1
ATOM 3350 C C . LEU A 1 415 ? 4.532 10.845 6.656 1.00 94.00 415 LEU A C 1
ATOM 3352 O O . LEU A 1 415 ? 4.902 10.100 7.557 1.00 94.00 415 LEU A O 1
ATOM 3356 N N . TYR A 1 416 ? 5.104 10.842 5.450 1.00 92.81 416 TYR A N 1
ATOM 3357 C CA . TYR A 1 416 ? 6.119 9.858 5.070 1.00 92.81 416 TYR A CA 1
ATOM 3358 C C . TYR A 1 416 ? 7.424 10.015 5.862 1.00 92.81 416 TYR A C 1
ATOM 3360 O O . TYR A 1 416 ? 7.984 9.030 6.336 1.00 92.81 416 TYR A O 1
ATOM 3368 N N . PHE A 1 417 ? 7.923 11.246 6.020 1.00 92.94 417 PHE A N 1
ATOM 3369 C CA . PHE A 1 417 ? 9.249 11.478 6.604 1.00 92.94 417 PHE A CA 1
ATOM 3370 C C . PHE A 1 417 ? 9.243 11.672 8.124 1.00 92.94 417 PHE A C 1
ATOM 3372 O O . PHE A 1 417 ? 10.288 11.467 8.745 1.00 92.94 417 PHE A O 1
ATOM 3379 N N . LEU A 1 418 ? 8.109 12.046 8.730 1.00 92.56 418 LEU A N 1
ATOM 3380 C CA . LEU A 1 418 ? 7.983 12.286 10.173 1.00 92.56 418 LEU A CA 1
ATOM 3381 C C . LEU A 1 418 ? 7.004 11.313 10.832 1.00 92.56 418 LEU A C 1
ATOM 3383 O O . LEU A 1 418 ? 7.423 10.501 11.656 1.00 92.56 418 LEU A O 1
ATOM 3387 N N . ASP A 1 419 ? 5.712 11.395 10.502 1.00 94.25 419 ASP A N 1
ATOM 3388 C CA . ASP A 1 419 ? 4.677 10.687 11.261 1.00 94.25 419 ASP A CA 1
ATOM 3389 C C . ASP A 1 419 ? 4.824 9.169 11.144 1.00 94.25 419 ASP A C 1
ATOM 3391 O O . ASP A 1 419 ? 4.851 8.493 12.168 1.00 94.25 419 ASP A O 1
ATOM 3395 N N . TYR A 1 420 ? 4.965 8.614 9.937 1.00 93.81 420 TYR A N 1
ATOM 3396 C CA . TYR A 1 420 ? 5.016 7.163 9.750 1.00 93.81 420 TYR A CA 1
ATOM 3397 C C . TYR A 1 420 ? 6.209 6.514 10.466 1.00 93.81 420 TYR A C 1
ATOM 3399 O O . TYR A 1 420 ? 5.961 5.579 11.226 1.00 93.81 420 TYR A O 1
ATOM 3407 N N . PRO A 1 421 ? 7.469 6.985 10.337 1.00 92.44 421 PRO A N 1
ATOM 3408 C CA . PRO A 1 421 ? 8.592 6.395 11.070 1.00 92.44 421 PRO A CA 1
ATOM 3409 C C . PRO A 1 421 ? 8.395 6.403 12.592 1.00 92.44 421 PRO A C 1
ATOM 3411 O O . PRO A 1 421 ? 8.739 5.434 13.271 1.00 92.44 421 PRO A O 1
ATOM 3414 N N . ILE A 1 422 ? 7.808 7.476 13.129 1.00 94.31 422 ILE A N 1
ATOM 3415 C CA . ILE A 1 422 ? 7.654 7.692 14.572 1.00 94.31 422 ILE A CA 1
ATOM 3416 C C . ILE A 1 422 ? 6.457 6.908 15.128 1.00 94.31 422 ILE A C 1
ATOM 3418 O O . ILE A 1 422 ? 6.591 6.178 16.115 1.00 94.31 422 ILE A O 1
ATOM 3422 N N . PHE A 1 423 ? 5.289 7.027 14.496 1.00 94.75 423 PHE A N 1
ATOM 3423 C CA . PHE A 1 423 ? 4.070 6.360 14.944 1.00 94.75 423 PHE A CA 1
ATOM 3424 C C . PHE A 1 423 ? 4.075 4.864 14.645 1.00 94.75 423 PHE A C 1
ATOM 3426 O O . PHE A 1 423 ? 3.527 4.120 15.452 1.00 94.75 423 PHE A O 1
ATOM 3433 N N . ASN A 1 424 ? 4.722 4.391 13.570 1.00 93.69 424 ASN A N 1
ATOM 3434 C CA . ASN A 1 424 ? 4.877 2.948 13.354 1.00 93.69 424 ASN A CA 1
ATOM 3435 C C . ASN A 1 424 ? 5.713 2.328 14.473 1.00 93.69 424 ASN A C 1
ATOM 3437 O O . ASN A 1 424 ? 5.303 1.328 15.051 1.00 93.69 424 ASN A O 1
ATOM 3441 N N . LYS A 1 425 ? 6.824 2.965 14.865 1.00 93.00 425 LYS A N 1
ATOM 3442 C CA . LYS A 1 425 ? 7.629 2.496 15.999 1.00 93.00 425 LYS A CA 1
ATOM 3443 C C . LYS A 1 425 ? 6.814 2.443 17.296 1.00 93.00 425 LYS A C 1
ATOM 3445 O O . LYS A 1 425 ? 6.819 1.422 17.976 1.00 93.00 425 LYS A O 1
ATOM 3450 N N . LEU A 1 426 ? 6.063 3.505 17.607 1.00 94.31 426 LEU A N 1
ATOM 3451 C CA . LEU A 1 426 ? 5.179 3.520 18.777 1.00 94.31 426 LEU A CA 1
ATOM 3452 C C . LEU A 1 426 ? 4.135 2.397 18.709 1.00 94.31 426 LEU A C 1
ATOM 3454 O O . LEU A 1 426 ? 3.962 1.647 19.664 1.00 94.31 426 LEU A O 1
ATOM 3458 N N . LYS A 1 427 ? 3.450 2.258 17.573 1.00 94.00 427 LYS A N 1
ATOM 3459 C CA . LYS A 1 427 ? 2.428 1.234 17.331 1.00 94.00 427 LYS A CA 1
ATOM 3460 C C . LYS A 1 427 ? 2.974 -0.180 17.568 1.00 94.00 427 LYS A C 1
ATOM 3462 O O . LYS A 1 427 ? 2.321 -0.980 18.236 1.00 94.00 427 LYS A O 1
ATOM 3467 N N . GLN A 1 428 ? 4.193 -0.457 17.106 1.00 93.12 428 GLN A N 1
ATOM 3468 C CA . GLN A 1 428 ? 4.883 -1.736 17.307 1.00 93.12 428 GLN A CA 1
ATOM 3469 C C . GLN A 1 428 ? 5.253 -1.984 18.773 1.00 93.12 428 GLN A C 1
ATOM 3471 O O . GLN A 1 428 ? 5.013 -3.076 19.285 1.00 93.12 428 GLN A O 1
ATOM 3476 N N . GLU A 1 429 ? 5.776 -0.974 19.475 1.00 92.88 429 GLU A N 1
ATOM 3477 C CA . GLU A 1 429 ? 6.061 -1.054 20.917 1.00 92.88 429 GLU A CA 1
ATOM 3478 C C . GLU A 1 429 ? 4.788 -1.330 21.741 1.00 92.88 429 GLU A C 1
ATOM 3480 O O . GLU A 1 429 ? 4.838 -1.983 22.786 1.00 92.88 429 GLU A O 1
ATOM 3485 N N . LEU A 1 430 ? 3.634 -0.847 21.271 1.00 95.44 430 LEU A N 1
ATOM 3486 C CA . LEU A 1 430 ? 2.343 -0.998 21.940 1.00 95.44 430 LEU A CA 1
ATOM 3487 C C . LEU A 1 430 ? 1.632 -2.325 21.652 1.00 95.44 430 LEU A C 1
ATOM 3489 O O . LEU A 1 430 ? 0.817 -2.738 22.481 1.00 95.44 430 LEU A O 1
ATOM 3493 N N . LEU A 1 431 ? 1.935 -3.000 20.539 1.00 95.31 431 LEU A N 1
ATOM 3494 C CA . LEU A 1 431 ? 1.245 -4.216 20.087 1.00 95.31 431 LEU A CA 1
ATOM 3495 C C . LEU A 1 431 ? 1.061 -5.285 21.188 1.00 95.31 431 LEU A C 1
ATOM 3497 O O . LEU A 1 431 ? -0.073 -5.740 21.372 1.00 95.31 431 LEU A O 1
ATOM 3501 N N . PRO A 1 432 ? 2.084 -5.655 21.991 1.00 94.00 432 PRO A N 1
ATOM 3502 C CA . PRO A 1 432 ? 1.947 -6.735 22.975 1.00 94.00 432 PRO A CA 1
ATOM 3503 C C . PRO A 1 432 ? 0.982 -6.432 24.129 1.00 94.00 432 PRO A C 1
ATOM 3505 O O . PRO A 1 432 ? 0.564 -7.350 24.831 1.00 94.00 432 PRO A O 1
ATOM 3508 N N . ARG A 1 433 ? 0.644 -5.154 24.360 1.00 94.62 433 ARG A N 1
ATOM 3509 C CA . ARG A 1 433 ? -0.214 -4.719 25.478 1.00 94.62 433 ARG A CA 1
ATOM 3510 C C . ARG A 1 433 ? -1.579 -4.188 25.042 1.00 94.62 433 ARG A C 1
ATOM 3512 O O . ARG A 1 433 ? -2.357 -3.761 25.896 1.00 94.62 433 ARG A O 1
ATOM 3519 N N . MET A 1 434 ? -1.867 -4.171 23.740 1.00 97.50 434 MET A N 1
ATOM 3520 C CA . MET A 1 434 ? -3.186 -3.787 23.241 1.00 97.50 434 MET A CA 1
ATOM 3521 C C . MET A 1 434 ? -4.234 -4.719 23.853 1.00 97.50 434 MET A C 1
ATOM 3523 O O . MET A 1 434 ? -4.135 -5.938 23.766 1.00 97.50 434 MET A O 1
ATOM 3527 N N . THR A 1 435 ? -5.234 -4.145 24.512 1.00 98.50 435 THR A N 1
ATOM 3528 C CA . THR A 1 435 ? -6.404 -4.879 25.006 1.00 98.50 435 THR A CA 1
ATOM 3529 C C . THR A 1 435 ? -7.425 -5.050 23.887 1.00 98.50 435 THR A C 1
ATOM 3531 O O . THR A 1 435 ? -8.010 -6.124 23.753 1.00 98.50 435 THR A O 1
ATOM 3534 N N . ILE A 1 436 ? -7.606 -4.014 23.064 1.00 98.69 436 ILE A N 1
ATOM 3535 C CA . ILE A 1 436 ? -8.444 -4.024 21.861 1.00 98.69 436 ILE A CA 1
ATOM 3536 C C . ILE A 1 436 ? -7.704 -3.273 20.750 1.00 98.69 436 ILE A C 1
ATOM 3538 O O . ILE A 1 436 ? -7.161 -2.193 20.992 1.00 98.69 436 ILE A O 1
ATOM 3542 N N . TYR A 1 437 ? -7.705 -3.843 19.548 1.00 98.62 437 TYR A N 1
ATOM 3543 C CA . TYR A 1 437 ? -7.299 -3.177 18.312 1.00 98.62 437 TYR A CA 1
ATOM 3544 C C . TYR A 1 437 ? -8.550 -2.787 17.520 1.00 98.62 437 TYR A C 1
ATOM 3546 O O . TYR A 1 437 ? -9.470 -3.599 17.390 1.00 98.62 437 TYR A O 1
ATOM 3554 N N . VAL A 1 438 ? -8.597 -1.557 17.012 1.00 98.62 438 VAL A N 1
ATOM 3555 C CA . VAL A 1 438 ? -9.749 -1.000 16.291 1.00 98.62 438 VAL A CA 1
ATOM 3556 C C . VAL A 1 438 ? -9.323 -0.550 14.897 1.00 98.62 438 VAL A C 1
ATOM 3558 O O . VAL A 1 438 ? -8.439 0.292 14.761 1.00 98.62 438 VAL A O 1
ATOM 3561 N N . ASP A 1 439 ? -10.015 -1.054 13.879 1.00 97.81 439 ASP A N 1
ATOM 3562 C CA . ASP A 1 439 ? -9.959 -0.559 12.505 1.00 97.81 439 ASP A CA 1
ATOM 3563 C C . ASP A 1 439 ? -10.981 0.580 12.338 1.00 97.81 439 ASP A C 1
ATOM 3565 O O . ASP A 1 439 ? -12.201 0.368 12.374 1.00 97.81 439 ASP A O 1
ATOM 3569 N N . SER A 1 440 ? -10.469 1.806 12.183 1.00 93.88 440 SER A N 1
ATOM 3570 C CA . SER A 1 440 ? -11.268 3.038 12.098 1.00 93.88 440 SER A CA 1
ATOM 3571 C C . SER A 1 440 ? -11.572 3.501 10.671 1.00 93.88 440 SER A C 1
ATOM 3573 O O . SER A 1 440 ? -12.010 4.642 10.461 1.00 93.88 440 SER A O 1
ATOM 3575 N N . GLN A 1 441 ? -11.364 2.642 9.664 1.00 91.12 441 GLN A N 1
ATOM 3576 C CA . GLN A 1 441 ? -11.625 3.021 8.273 1.00 91.12 441 GLN A CA 1
ATOM 3577 C C . GLN A 1 441 ? -13.100 3.365 8.013 1.00 91.12 441 GLN A C 1
ATOM 3579 O O . GLN A 1 441 ? -13.392 4.192 7.152 1.00 91.12 441 GLN A O 1
ATOM 3584 N N . ARG A 1 442 ? -14.022 2.767 8.784 1.00 87.75 442 ARG A N 1
ATOM 3585 C CA . ARG A 1 442 ? -15.474 3.002 8.753 1.00 87.75 442 ARG A CA 1
ATOM 3586 C C . ARG A 1 442 ? -15.869 3.951 9.894 1.00 87.75 442 ARG A C 1
ATOM 3588 O O . ARG A 1 442 ? -16.029 3.464 11.012 1.00 87.75 442 ARG A O 1
ATOM 3595 N N . PRO A 1 443 ? -16.077 5.261 9.644 1.00 77.88 443 PRO A N 1
ATOM 3596 C CA . PRO A 1 443 ? -16.283 6.246 10.711 1.00 77.88 443 PRO A CA 1
ATOM 3597 C C . PRO A 1 443 ? -17.392 5.861 11.698 1.00 77.88 443 PRO A C 1
ATOM 3599 O O . PRO A 1 443 ? -17.157 5.817 12.893 1.00 77.88 443 PRO A O 1
ATOM 3602 N N . HIS A 1 444 ? -18.564 5.449 11.205 1.00 78.12 444 HIS A N 1
ATOM 3603 C CA . HIS A 1 444 ? -19.729 5.168 12.058 1.00 78.12 444 HIS A CA 1
ATOM 3604 C C . HIS A 1 444 ? -19.930 3.686 12.409 1.00 78.12 444 HIS A C 1
ATOM 3606 O O . HIS A 1 444 ? -20.883 3.331 13.101 1.00 78.12 444 HIS A O 1
ATOM 3612 N N . CYS A 1 445 ? -19.058 2.806 11.919 1.00 86.69 445 CYS A N 1
ATOM 3613 C CA . CYS A 1 445 ? -19.166 1.364 12.131 1.00 86.69 445 CYS A CA 1
ATOM 3614 C C . CYS A 1 445 ? -17.766 0.735 12.228 1.00 86.69 445 CYS A C 1
ATOM 3616 O O . CYS A 1 445 ? -17.393 -0.073 11.366 1.00 86.69 445 CYS A O 1
ATOM 3618 N N . PRO A 1 446 ? -16.962 1.124 13.238 1.00 94.31 446 PRO A N 1
ATOM 3619 C CA . PRO A 1 446 ? -15.632 0.562 13.413 1.00 94.31 446 PRO A CA 1
ATOM 3620 C C . PRO A 1 446 ? -15.730 -0.942 13.654 1.00 94.31 446 PRO A C 1
ATOM 3622 O O . PRO A 1 446 ? -16.668 -1.420 14.293 1.00 94.31 446 PRO A O 1
ATOM 3625 N N . THR A 1 447 ? -14.746 -1.689 13.175 1.00 98.00 447 THR A N 1
ATOM 3626 C CA . THR A 1 447 ? -14.590 -3.100 13.542 1.00 98.00 447 THR A CA 1
ATOM 3627 C C . THR A 1 447 ? -13.408 -3.229 14.476 1.00 98.00 447 THR A C 1
ATOM 3629 O O . THR A 1 447 ? -12.445 -2.465 14.383 1.00 98.00 447 THR A O 1
ATOM 3632 N N . TRP A 1 448 ? -13.462 -4.181 15.391 1.00 98.44 448 TRP A N 1
ATOM 3633 C CA . TRP A 1 448 ? -12.443 -4.299 16.424 1.00 98.44 448 TRP A CA 1
ATOM 3634 C C . TRP A 1 448 ? -12.226 -5.749 16.835 1.00 98.44 448 TRP A C 1
ATOM 3636 O O . TRP A 1 448 ? -13.068 -6.614 16.612 1.00 98.44 448 TRP A O 1
ATOM 3646 N N . ILE A 1 449 ? -11.072 -6.022 17.430 1.00 98.62 449 ILE A N 1
ATOM 3647 C CA . ILE A 1 449 ? -10.672 -7.360 17.862 1.00 98.62 449 ILE A CA 1
ATOM 3648 C C . ILE A 1 449 ? -9.940 -7.274 19.200 1.00 98.62 449 ILE A C 1
ATOM 3650 O O . ILE A 1 449 ? -9.189 -6.330 19.463 1.00 98.62 449 ILE A O 1
ATOM 3654 N N . HIS A 1 450 ? -10.151 -8.260 20.073 1.00 98.50 450 HIS A N 1
ATOM 3655 C CA . HIS A 1 450 ? -9.394 -8.358 21.318 1.00 98.50 450 HIS A CA 1
ATOM 3656 C C . HIS A 1 450 ? -7.908 -8.589 21.028 1.00 98.50 450 HIS A C 1
ATOM 3658 O O . HIS A 1 450 ? -7.545 -9.409 20.187 1.00 98.50 450 HIS A O 1
ATOM 3664 N N . GLY A 1 451 ? -7.028 -7.911 21.762 1.00 97.38 451 GLY A N 1
ATOM 3665 C CA . GLY A 1 451 ? -5.594 -7.941 21.480 1.00 97.38 451 GLY A CA 1
ATOM 3666 C C . GLY A 1 451 ? -4.948 -9.319 21.640 1.00 97.38 451 GLY A C 1
ATOM 3667 O O . GLY A 1 451 ? -4.016 -9.639 20.908 1.00 97.38 451 GLY A O 1
ATOM 3668 N N . HIS A 1 452 ? -5.460 -10.178 22.531 1.00 95.25 452 HIS A N 1
ATOM 3669 C CA . HIS A 1 452 ? -4.998 -11.569 22.623 1.00 95.25 452 HIS A CA 1
ATOM 3670 C C . HIS A 1 452 ? -5.292 -12.345 21.331 1.00 95.25 452 HIS A C 1
ATOM 3672 O O . HIS A 1 452 ? -4.386 -12.940 20.750 1.00 95.25 452 HIS A O 1
ATOM 3678 N N . THR A 1 453 ? -6.536 -12.261 20.854 1.00 97.31 453 THR A N 1
ATOM 3679 C CA . THR A 1 453 ? -6.983 -12.857 19.592 1.00 97.31 453 THR A CA 1
ATOM 3680 C C . THR A 1 453 ? -6.195 -12.306 18.406 1.00 97.31 453 THR A C 1
ATOM 3682 O O . THR A 1 453 ? -5.744 -13.064 17.552 1.00 97.31 453 THR A O 1
ATOM 3685 N N . PHE A 1 454 ? -5.959 -10.993 18.382 1.00 97.44 454 PHE A N 1
ATOM 3686 C CA . PHE A 1 454 ? -5.183 -10.345 17.332 1.00 97.44 454 PHE A CA 1
ATOM 3687 C C . PHE A 1 454 ? -3.746 -10.876 17.270 1.00 97.44 454 PHE A C 1
ATOM 3689 O O . PHE A 1 454 ? -3.300 -11.298 16.209 1.00 97.44 454 PHE A O 1
ATOM 3696 N N . ASN A 1 455 ? -3.043 -10.962 18.405 1.00 94.88 455 ASN A N 1
ATOM 3697 C CA . ASN A 1 455 ? -1.685 -11.518 18.450 1.00 94.88 455 ASN A CA 1
ATOM 3698 C C . ASN A 1 455 ? -1.630 -12.991 17.994 1.00 94.88 455 ASN A C 1
ATOM 3700 O O . ASN A 1 455 ? -0.684 -13.387 17.311 1.00 94.88 455 ASN A O 1
ATOM 3704 N N . GLN A 1 456 ? -2.643 -13.798 18.329 1.00 93.69 456 GLN A N 1
ATOM 3705 C CA . GLN A 1 456 ? -2.753 -15.176 17.836 1.00 93.69 456 GLN A CA 1
ATOM 3706 C C . GLN A 1 456 ? -2.972 -15.228 16.321 1.00 93.69 456 GLN A C 1
ATOM 3708 O O . GLN A 1 456 ? -2.334 -16.036 15.646 1.00 93.69 456 GLN A O 1
ATOM 3713 N N . ALA A 1 457 ? -3.812 -14.342 15.777 1.00 95.25 457 ALA A N 1
ATOM 3714 C CA . ALA A 1 457 ? -4.008 -14.220 14.336 1.00 95.25 457 ALA A CA 1
ATOM 3715 C C . ALA A 1 457 ? -2.696 -13.849 13.620 1.00 95.25 457 ALA A C 1
ATOM 3717 O O . ALA A 1 457 ? -2.351 -14.491 12.630 1.00 95.25 457 ALA A O 1
ATOM 3718 N N . LEU A 1 458 ? -1.911 -12.901 14.154 1.00 95.19 458 LEU A N 1
ATOM 3719 C CA . LEU A 1 458 ? -0.593 -12.551 13.599 1.00 95.19 458 LEU A CA 1
ATOM 3720 C C . LEU A 1 458 ? 0.360 -13.754 13.571 1.00 95.19 458 LEU A C 1
ATOM 3722 O O . LEU A 1 458 ? 1.022 -13.989 12.564 1.00 95.19 458 LEU A O 1
ATOM 3726 N N . ALA A 1 459 ? 0.415 -14.547 14.642 1.00 92.25 459 ALA A N 1
ATOM 3727 C CA . ALA A 1 459 ? 1.245 -15.750 14.669 1.00 92.25 459 ALA A CA 1
ATOM 3728 C C . ALA A 1 459 ? 0.767 -16.800 13.646 1.00 92.25 459 ALA A C 1
ATOM 3730 O O . ALA A 1 459 ? 1.584 -17.374 12.919 1.00 92.25 459 ALA A O 1
ATOM 3731 N N . TYR A 1 460 ? -0.548 -17.017 13.550 1.00 92.25 460 TYR A N 1
ATOM 3732 C CA . TYR A 1 460 ? -1.151 -17.967 12.613 1.00 92.25 460 TYR A CA 1
ATOM 3733 C C . TYR A 1 460 ? -0.888 -17.595 11.148 1.00 92.25 460 TYR A C 1
ATOM 3735 O O . TYR A 1 460 ? -0.500 -18.466 10.368 1.00 92.25 460 TYR A O 1
ATOM 3743 N N . LEU A 1 461 ? -1.000 -16.306 10.800 1.00 93.94 461 LEU A N 1
ATOM 3744 C CA . LEU A 1 461 ? -0.791 -15.784 9.443 1.00 93.94 461 LEU A CA 1
ATOM 3745 C C . LEU A 1 461 ? 0.558 -16.184 8.835 1.00 93.94 461 LEU A C 1
ATOM 3747 O O . LEU A 1 461 ? 0.661 -16.358 7.627 1.00 93.94 461 LEU A O 1
ATOM 3751 N N . THR A 1 462 ? 1.593 -16.377 9.653 1.00 92.56 462 THR A N 1
ATOM 3752 C CA . THR A 1 462 ? 2.914 -16.797 9.157 1.00 92.56 462 THR A CA 1
ATOM 3753 C C . THR A 1 462 ? 2.922 -18.184 8.513 1.00 92.56 462 THR A C 1
ATOM 3755 O O . THR A 1 462 ? 3.839 -18.485 7.755 1.00 92.56 462 THR A O 1
ATOM 3758 N N . ASN A 1 463 ? 1.906 -19.008 8.785 1.00 91.00 463 ASN A N 1
ATOM 3759 C CA . ASN A 1 463 ? 1.807 -20.399 8.339 1.00 91.00 463 ASN A CA 1
ATOM 3760 C C . ASN A 1 463 ? 0.804 -20.600 7.197 1.00 91.00 463 ASN A C 1
ATOM 3762 O O . ASN A 1 463 ? 0.474 -21.739 6.868 1.00 91.00 463 ASN A O 1
ATOM 3766 N N . VAL A 1 464 ? 0.301 -19.515 6.611 1.00 93.38 464 VAL A N 1
ATOM 3767 C CA . VAL A 1 464 ? -0.572 -19.551 5.435 1.00 93.38 464 VAL A CA 1
ATOM 3768 C C . VAL A 1 464 ? 0.027 -18.675 4.332 1.00 93.38 464 VAL A C 1
ATOM 3770 O O . VAL A 1 464 ? 0.771 -17.744 4.636 1.00 93.38 464 VAL A O 1
ATOM 3773 N N . PRO A 1 465 ? -0.253 -18.943 3.049 1.00 95.69 465 PRO A N 1
ATOM 3774 C CA . PRO A 1 465 ? 0.026 -17.992 1.987 1.00 95.69 465 PRO A CA 1
ATOM 3775 C C . PRO A 1 465 ? -0.784 -16.700 2.184 1.00 95.69 465 PRO A C 1
ATOM 3777 O O . PRO A 1 465 ? -1.994 -16.731 2.419 1.00 95.69 465 PRO A O 1
ATOM 3780 N N . ILE A 1 466 ? -0.111 -15.557 2.100 1.00 95.50 466 ILE A N 1
ATOM 3781 C CA . ILE A 1 466 ? -0.637 -14.245 2.477 1.00 95.50 466 ILE A CA 1
ATOM 3782 C C . ILE A 1 466 ? -0.886 -13.422 1.226 1.00 95.50 466 ILE A C 1
ATOM 3784 O O . ILE A 1 466 ? -0.055 -13.357 0.328 1.00 95.50 466 ILE A O 1
ATOM 3788 N N . ARG A 1 467 ? -2.009 -12.716 1.208 1.00 95.38 467 ARG A N 1
ATOM 3789 C CA . ARG A 1 467 ? -2.271 -11.656 0.245 1.00 95.38 467 ARG A CA 1
ATOM 3790 C C . ARG A 1 467 ? -2.675 -10.400 1.001 1.00 95.38 467 ARG A C 1
ATOM 3792 O O . ARG A 1 467 ? -3.466 -10.487 1.942 1.00 95.38 467 ARG A O 1
ATOM 3799 N N . VAL A 1 468 ? -2.081 -9.275 0.625 1.00 95.50 468 VAL A N 1
ATOM 3800 C CA . VAL A 1 468 ? -2.415 -7.958 1.174 1.00 95.50 468 VAL A CA 1
ATOM 3801 C C . VAL A 1 468 ? -3.604 -7.368 0.413 1.00 95.50 468 VAL A C 1
ATOM 3803 O O . VAL A 1 468 ? -3.928 -7.823 -0.684 1.00 95.50 468 VAL A O 1
ATOM 3806 N N . ARG A 1 469 ? -4.277 -6.369 0.985 1.00 94.19 469 ARG A N 1
ATOM 3807 C CA . ARG A 1 469 ? -5.349 -5.644 0.299 1.00 94.19 469 ARG A CA 1
ATOM 3808 C C . ARG A 1 469 ? -4.737 -4.793 -0.823 1.00 94.19 469 ARG A C 1
ATOM 3810 O O . ARG A 1 469 ? -3.996 -3.859 -0.501 1.00 94.19 469 ARG A O 1
ATOM 3817 N N . PRO A 1 470 ? -5.046 -5.062 -2.104 1.00 92.56 470 PRO A N 1
ATOM 3818 C CA . PRO A 1 470 ? -4.521 -4.271 -3.210 1.00 92.56 470 PRO A CA 1
ATOM 3819 C C . PRO A 1 470 ? -5.129 -2.863 -3.216 1.00 92.56 470 PRO A C 1
ATOM 3821 O O . PRO A 1 470 ? -6.276 -2.655 -2.798 1.00 92.56 470 PRO A O 1
ATOM 3824 N N . TRP A 1 471 ? -4.369 -1.889 -3.715 1.00 88.06 471 TRP A N 1
ATOM 3825 C CA . TRP A 1 471 ? -4.814 -0.501 -3.842 1.00 88.06 471 TRP A CA 1
ATOM 3826 C C . TRP A 1 471 ? -4.612 0.022 -5.267 1.00 88.06 471 TRP A C 1
ATOM 3828 O O . TRP A 1 471 ? -3.607 -0.270 -5.893 1.00 88.06 471 TRP A O 1
ATOM 3838 N N . PHE A 1 472 ? -5.568 0.797 -5.786 1.00 91.88 472 PHE A N 1
ATOM 3839 C CA . PHE A 1 472 ? -5.567 1.270 -7.174 1.00 91.88 472 PHE A CA 1
ATOM 3840 C C . PHE A 1 472 ? -5.617 2.793 -7.218 1.00 91.88 472 PHE A C 1
ATOM 3842 O O . PHE A 1 472 ? -6.538 3.402 -6.650 1.00 91.88 472 PHE A O 1
ATOM 3849 N N . GLU A 1 473 ? -4.684 3.402 -7.949 1.00 90.94 473 GLU A N 1
ATOM 3850 C CA . GLU A 1 473 ? -4.531 4.855 -8.019 1.00 90.94 473 GLU A CA 1
ATOM 3851 C C . GLU A 1 473 ? -4.603 5.375 -9.464 1.00 90.94 473 GLU A C 1
ATOM 3853 O O . GLU A 1 473 ? -4.015 4.828 -10.401 1.00 90.94 473 GLU A O 1
ATOM 3858 N N . ALA A 1 474 ? -5.379 6.445 -9.649 1.00 91.62 474 ALA A N 1
ATOM 3859 C CA . ALA A 1 474 ? -5.464 7.169 -10.911 1.00 91.62 474 ALA A CA 1
ATOM 3860 C C . ALA A 1 474 ? -4.201 8.010 -11.129 1.00 91.62 474 ALA A C 1
ATOM 3862 O O . ALA A 1 474 ? -3.599 8.506 -10.180 1.00 91.62 474 ALA A O 1
ATOM 3863 N N . GLY A 1 475 ? -3.826 8.241 -12.383 1.00 90.56 475 GLY A N 1
ATOM 3864 C CA . GLY A 1 475 ? -2.618 9.002 -12.691 1.00 90.56 475 GLY A CA 1
ATOM 3865 C C . GLY A 1 475 ? -2.693 9.703 -14.033 1.00 90.56 475 GLY A C 1
ATOM 3866 O O . GLY A 1 475 ? -3.493 9.353 -14.896 1.00 90.56 475 GLY A O 1
ATOM 3867 N N . SER A 1 476 ? -1.829 10.697 -14.235 1.00 90.75 476 SER A N 1
ATOM 3868 C CA . SER A 1 476 ? -1.805 11.494 -15.470 1.00 90.75 476 SER A CA 1
ATOM 3869 C C . SER A 1 476 ? -1.514 10.672 -16.730 1.00 90.75 476 SER A C 1
ATOM 3871 O O . SER A 1 476 ? -1.905 11.062 -17.825 1.00 90.75 476 SER A O 1
ATOM 3873 N N . TRP A 1 477 ? -0.846 9.531 -16.577 1.00 92.56 477 TRP A N 1
ATOM 3874 C CA . TRP A 1 477 ? -0.504 8.599 -17.650 1.00 92.56 477 TRP A CA 1
ATOM 3875 C C . TRP A 1 477 ? -1.379 7.343 -17.690 1.00 92.56 477 TRP A C 1
ATOM 3877 O O . TRP A 1 477 ? -1.223 6.545 -18.608 1.00 92.56 477 TRP A O 1
ATOM 3887 N N . GLY A 1 478 ? -2.270 7.170 -16.709 1.00 94.88 478 GLY A N 1
ATOM 3888 C CA . GLY A 1 478 ? -2.950 5.902 -16.466 1.00 94.88 478 GLY A CA 1
ATOM 3889 C C . GLY A 1 478 ? -3.841 5.438 -17.611 1.00 94.88 478 GLY A C 1
ATOM 3890 O O . GLY A 1 478 ? -4.478 6.255 -18.289 1.00 94.88 478 GLY A O 1
ATOM 3891 N N . GLY A 1 479 ? -3.901 4.123 -17.767 1.00 95.12 479 GLY A N 1
ATOM 3892 C CA . GLY A 1 479 ? -4.623 3.422 -18.810 1.00 95.12 479 GLY A CA 1
ATOM 3893 C C . GLY A 1 479 ? -5.992 2.880 -18.398 1.00 95.12 479 GLY A C 1
ATOM 3894 O O . GLY A 1 479 ? -6.633 3.326 -17.436 1.00 95.12 479 GLY A O 1
ATOM 3895 N N . GLN A 1 480 ? -6.479 1.946 -19.214 1.00 94.88 480 GLN A N 1
ATOM 3896 C CA . GLN A 1 480 ? -7.819 1.355 -19.126 1.00 94.88 480 GLN A CA 1
ATOM 3897 C C . GLN A 1 480 ? -7.802 -0.164 -18.906 1.00 94.88 480 GLN A C 1
ATOM 3899 O O . GLN A 1 480 ? -8.865 -0.764 -18.712 1.00 94.88 480 GLN A O 1
ATOM 3904 N N . TRP A 1 481 ? -6.633 -0.804 -18.931 1.00 94.88 481 TRP A N 1
ATOM 3905 C CA . TRP A 1 481 ? -6.540 -2.255 -18.820 1.00 94.88 481 TRP A CA 1
ATOM 3906 C C . TRP A 1 481 ? -6.974 -2.740 -17.436 1.00 94.88 481 TRP A C 1
ATOM 3908 O O . TRP A 1 481 ? -7.844 -3.612 -17.357 1.00 94.88 481 TRP A O 1
ATOM 3918 N N . LEU A 1 482 ? -6.502 -2.109 -16.354 1.00 93.56 482 LEU A N 1
ATOM 3919 C CA . LEU A 1 482 ? -6.890 -2.469 -14.980 1.00 93.56 482 LEU A CA 1
ATOM 3920 C C . LEU A 1 482 ? -8.411 -2.385 -14.776 1.00 93.56 482 LEU A C 1
ATOM 3922 O O . LEU A 1 482 ? -9.011 -3.270 -14.166 1.00 93.56 482 LEU A O 1
ATOM 3926 N N . LYS A 1 483 ? -9.067 -1.374 -15.366 1.00 90.81 483 LYS A N 1
ATOM 3927 C CA . LYS A 1 483 ? -10.537 -1.243 -15.347 1.00 90.81 483 LYS A CA 1
ATOM 3928 C C . LYS A 1 483 ? -11.229 -2.408 -16.043 1.00 90.81 483 LYS A C 1
ATOM 3930 O O . LYS A 1 483 ? -12.275 -2.862 -15.581 1.00 90.81 483 LYS A O 1
ATOM 3935 N N . SER A 1 484 ? -10.656 -2.869 -17.153 1.00 88.62 484 SER A N 1
ATOM 3936 C CA . SER A 1 484 ? -11.235 -3.931 -17.973 1.00 88.62 484 SER A CA 1
ATOM 3937 C C . SER A 1 484 ? -11.188 -5.299 -17.290 1.00 88.62 484 SER A C 1
ATOM 3939 O O . SER A 1 484 ? -12.142 -6.071 -17.423 1.00 88.62 484 SER A O 1
ATOM 3941 N N . ILE A 1 485 ? -10.122 -5.582 -16.532 1.00 84.88 485 ILE A N 1
ATOM 3942 C CA . ILE A 1 485 ? -9.931 -6.897 -15.909 1.00 84.88 485 ILE A CA 1
ATOM 3943 C C . ILE A 1 485 ? -10.498 -6.949 -14.484 1.00 84.88 485 ILE A C 1
ATOM 3945 O O . ILE A 1 485 ? -11.098 -7.953 -14.096 1.00 84.88 485 ILE A O 1
ATOM 3949 N N . CYS A 1 486 ? -10.413 -5.849 -13.730 1.00 86.12 486 CYS A N 1
ATOM 3950 C CA . CYS A 1 486 ? -10.896 -5.765 -12.354 1.00 86.12 486 CYS A CA 1
ATOM 3951 C C . CYS A 1 486 ? -12.263 -5.072 -12.297 1.00 86.12 486 CYS A C 1
ATOM 3953 O O . CYS A 1 486 ? -12.383 -3.922 -11.886 1.00 86.12 486 CYS A O 1
ATOM 3955 N N . LYS A 1 487 ? -13.344 -5.770 -12.663 1.00 78.62 487 LYS A N 1
ATOM 3956 C CA . LYS A 1 487 ? -14.700 -5.171 -12.719 1.00 78.62 487 LYS A CA 1
ATOM 3957 C C . LYS A 1 487 ? -15.208 -4.602 -11.386 1.00 78.62 487 LYS A C 1
ATOM 3959 O O . LYS A 1 487 ? -16.068 -3.724 -11.393 1.00 78.62 487 LYS A O 1
ATOM 3964 N N . ASN A 1 488 ? -14.671 -5.083 -10.266 1.00 77.06 488 ASN A N 1
ATOM 3965 C CA . ASN A 1 488 ? -15.087 -4.691 -8.919 1.00 77.06 488 ASN A CA 1
ATOM 3966 C C . ASN A 1 488 ? -14.404 -3.409 -8.403 1.00 77.06 488 ASN A C 1
ATOM 3968 O O . ASN A 1 488 ? -14.800 -2.914 -7.350 1.00 77.06 488 ASN A O 1
ATOM 3972 N N . ILE A 1 489 ? -13.418 -2.846 -9.118 1.00 85.44 489 ILE A N 1
ATOM 3973 C CA . ILE A 1 489 ? -12.866 -1.523 -8.772 1.00 85.44 489 ILE A CA 1
ATOM 3974 C C . ILE A 1 489 ? -13.792 -0.403 -9.256 1.00 85.44 489 ILE A C 1
ATOM 3976 O O . ILE A 1 489 ? -14.683 -0.605 -10.093 1.00 85.44 489 ILE A O 1
ATOM 3980 N N . SER A 1 490 ? -13.584 0.811 -8.745 1.00 83.00 490 SER A N 1
ATOM 3981 C CA . SER A 1 490 ? -14.428 1.944 -9.107 1.00 83.00 490 SER A CA 1
ATOM 3982 C C . SER A 1 490 ? -14.294 2.347 -10.575 1.00 83.00 490 SER A C 1
ATOM 3984 O O . SER A 1 490 ? -13.367 3.025 -11.003 1.00 83.00 490 SER A O 1
ATOM 3986 N N . GLN A 1 491 ? -15.312 2.009 -11.360 1.00 83.75 491 GLN A N 1
ATOM 3987 C CA . GLN A 1 491 ? -15.379 2.398 -12.772 1.00 83.75 491 GLN A CA 1
ATOM 3988 C C . GLN A 1 491 ? -15.582 3.908 -13.004 1.00 83.75 491 GLN A C 1
ATOM 3990 O O . GLN A 1 491 ? -15.452 4.367 -14.138 1.00 83.75 491 GLN A O 1
ATOM 3995 N N . LEU A 1 492 ? -15.863 4.673 -11.939 1.00 81.31 492 LEU A N 1
ATOM 3996 C CA . LEU A 1 492 ? -16.006 6.132 -11.982 1.00 81.31 492 LEU A CA 1
ATOM 3997 C C . LEU A 1 492 ? -14.656 6.852 -12.099 1.00 81.31 492 LEU A C 1
ATOM 3999 O O . LEU A 1 492 ? -14.624 8.003 -12.530 1.00 81.31 492 LEU A O 1
ATOM 4003 N N . SER A 1 493 ? -13.546 6.198 -11.732 1.00 84.69 493 SER A N 1
ATOM 4004 C CA . SER A 1 493 ? -12.218 6.762 -11.970 1.00 84.69 493 SER A CA 1
ATOM 4005 C C . SER A 1 493 ? -11.980 6.939 -13.470 1.00 84.69 493 SER A C 1
ATOM 4007 O O . SER A 1 493 ? -12.294 6.046 -14.267 1.00 84.69 493 SER A O 1
ATOM 4009 N N . LYS A 1 494 ? -11.388 8.072 -13.868 1.00 88.00 494 LYS A N 1
ATOM 4010 C CA . LYS A 1 494 ? -11.048 8.362 -15.273 1.00 88.00 494 LYS A CA 1
ATOM 4011 C C . LYS A 1 494 ? -10.152 7.267 -15.863 1.00 88.00 494 LYS A C 1
ATOM 4013 O O . LYS A 1 494 ? -10.391 6.794 -16.972 1.00 88.00 494 LYS A O 1
ATOM 4018 N N . ASN A 1 495 ? -9.149 6.854 -15.099 1.00 92.94 495 ASN A N 1
ATOM 4019 C CA . ASN A 1 495 ? -8.186 5.819 -15.447 1.00 92.94 495 ASN A CA 1
ATOM 4020 C C . ASN A 1 495 ? -7.611 5.178 -14.176 1.00 92.94 495 ASN A C 1
ATOM 4022 O O . ASN A 1 495 ? -7.951 5.589 -13.059 1.00 92.94 495 ASN A O 1
ATOM 4026 N N . TYR A 1 496 ? -6.734 4.196 -14.363 1.00 94.94 496 TYR A N 1
ATOM 4027 C CA . TYR A 1 496 ? -5.819 3.731 -13.327 1.00 94.94 496 TYR A CA 1
ATOM 4028 C C . TYR A 1 496 ? -4.416 3.670 -13.907 1.00 94.94 496 TYR A C 1
ATOM 4030 O O . TYR A 1 496 ? -4.210 3.130 -14.986 1.00 94.94 496 TYR A O 1
ATOM 4038 N N . ALA A 1 497 ? -3.478 4.294 -13.208 1.00 95.25 497 ALA A N 1
ATOM 4039 C CA . ALA A 1 497 ? -2.063 4.221 -13.535 1.00 95.25 497 ALA A CA 1
ATOM 4040 C C . ALA A 1 497 ? -1.412 3.075 -12.764 1.00 95.25 497 ALA A C 1
ATOM 4042 O O . ALA A 1 497 ? -0.642 2.314 -13.339 1.00 95.25 497 ALA A O 1
ATOM 4043 N N . TRP A 1 498 ? -1.795 2.917 -11.496 1.00 94.81 498 TRP A N 1
ATOM 4044 C CA . TRP A 1 498 ? -1.154 1.986 -10.583 1.00 94.81 498 TRP A CA 1
ATOM 4045 C C . TRP A 1 498 ? -2.105 0.936 -10.006 1.00 94.81 498 TRP A C 1
ATOM 4047 O O . TRP A 1 498 ? -3.270 1.246 -9.718 1.00 94.81 498 TRP A O 1
ATOM 4057 N N . SER A 1 499 ? -1.572 -0.266 -9.755 1.00 94.06 499 SER A N 1
ATOM 4058 C CA . SER A 1 499 ? -2.149 -1.260 -8.837 1.00 94.06 499 SER A CA 1
ATOM 4059 C C . SER A 1 499 ? -1.084 -1.767 -7.868 1.00 94.06 499 SER A C 1
ATOM 4061 O O . SER A 1 499 ? -0.231 -2.582 -8.219 1.00 94.06 499 SER A O 1
ATOM 4063 N N . TYR A 1 500 ? -1.181 -1.320 -6.620 1.00 92.44 500 TYR A N 1
ATOM 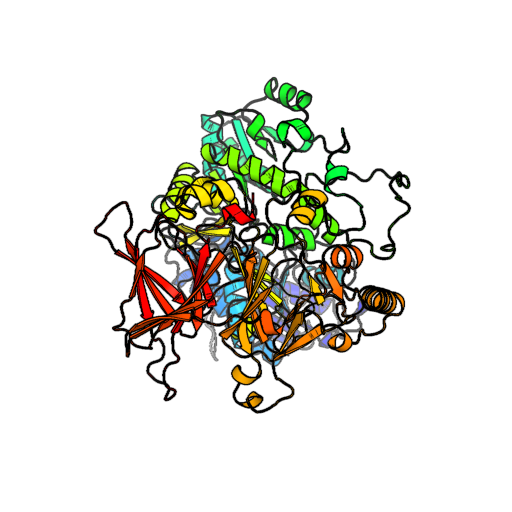4064 C CA . TYR A 1 500 ? -0.273 -1.660 -5.536 1.00 92.44 500 TYR A CA 1
ATOM 4065 C C . TYR A 1 500 ? -0.652 -3.033 -4.967 1.00 92.44 500 TYR A C 1
ATOM 4067 O O . TYR A 1 500 ? -1.426 -3.126 -4.006 1.00 92.44 500 TYR A O 1
ATOM 4075 N N . GLU A 1 501 ? -0.120 -4.101 -5.563 1.00 90.69 501 GLU A N 1
ATOM 4076 C CA . GLU A 1 501 ? -0.362 -5.485 -5.129 1.00 90.69 501 GLU A CA 1
ATOM 4077 C C . GLU A 1 501 ? 0.483 -5.894 -3.916 1.00 90.69 501 GLU A C 1
ATOM 4079 O O . GLU A 1 501 ? 0.010 -6.666 -3.088 1.00 90.69 501 GLU A O 1
ATOM 4084 N N . MET A 1 502 ? 1.730 -5.415 -3.816 1.00 91.94 502 MET A N 1
ATOM 4085 C CA . MET A 1 502 ? 2.643 -5.713 -2.699 1.00 91.94 502 MET A CA 1
ATOM 4086 C C . MET A 1 502 ? 3.555 -4.517 -2.382 1.00 91.94 502 MET A C 1
ATOM 4088 O O . MET A 1 502 ? 4.753 -4.668 -2.151 1.00 91.94 502 MET A O 1
ATOM 4092 N N . ILE A 1 503 ? 2.999 -3.306 -2.358 1.00 92.06 503 ILE A N 1
ATOM 4093 C CA . ILE A 1 503 ? 3.675 -2.114 -1.827 1.00 92.06 503 ILE A CA 1
ATOM 4094 C C . ILE A 1 503 ? 3.374 -2.043 -0.333 1.00 92.06 503 ILE A C 1
ATOM 4096 O O . ILE A 1 503 ? 2.602 -1.216 0.151 1.00 92.06 503 ILE A O 1
ATOM 4100 N N . THR A 1 504 ? 3.985 -2.954 0.420 1.00 90.00 504 THR A N 1
ATOM 4101 C CA . THR A 1 504 ? 3.666 -3.174 1.833 1.00 90.00 504 THR A CA 1
ATOM 4102 C C . THR A 1 504 ? 3.738 -1.943 2.745 1.00 90.00 504 THR A C 1
ATOM 4104 O O . THR A 1 504 ? 3.029 -1.941 3.751 1.00 90.00 504 THR A O 1
ATOM 4107 N N . PRO A 1 505 ? 4.525 -0.883 2.454 1.00 89.56 505 PRO A N 1
ATOM 4108 C CA . PRO A 1 505 ? 4.409 0.358 3.207 1.00 89.56 505 PRO A CA 1
ATOM 4109 C C . PRO A 1 505 ? 3.014 0.995 3.134 1.00 89.56 505 PRO A C 1
ATOM 4111 O O . PRO A 1 505 ? 2.674 1.720 4.060 1.00 89.56 505 PRO A O 1
ATOM 4114 N N . GLU A 1 506 ? 2.220 0.739 2.091 1.00 89.62 506 GLU A N 1
ATOM 4115 C CA . GLU A 1 506 ? 0.872 1.291 1.869 1.00 89.62 506 GLU A CA 1
ATOM 4116 C C . GLU A 1 506 ? -0.257 0.264 2.069 1.00 89.62 506 GLU A C 1
ATOM 4118 O O . GLU A 1 506 ? -1.395 0.648 2.347 1.00 89.62 506 GLU A O 1
ATOM 4123 N N . ASN A 1 507 ? 0.028 -1.037 1.943 1.00 93.19 507 ASN A N 1
ATOM 4124 C CA . ASN A 1 507 ? -0.996 -2.080 2.029 1.00 93.19 507 ASN A CA 1
ATOM 4125 C C . ASN A 1 507 ? -1.300 -2.538 3.474 1.00 93.19 507 ASN A C 1
ATOM 4127 O O . ASN A 1 507 ? -0.443 -2.548 4.364 1.00 93.19 507 ASN A O 1
ATOM 4131 N N . GLY A 1 508 ? -2.537 -2.993 3.686 1.00 94.62 508 GLY A N 1
ATOM 4132 C CA . GLY A 1 508 ? -2.971 -3.716 4.882 1.00 94.62 508 GLY A CA 1
ATOM 4133 C C . GLY A 1 508 ? -3.230 -5.202 4.621 1.00 94.62 508 GLY A C 1
ATOM 4134 O O . GLY A 1 508 ? -3.205 -5.673 3.485 1.00 94.62 508 GLY A O 1
ATOM 4135 N N . ILE A 1 509 ? -3.495 -5.954 5.685 1.00 96.69 509 ILE A N 1
ATOM 4136 C CA . ILE A 1 509 ? -3.974 -7.339 5.652 1.00 96.69 509 ILE A CA 1
ATOM 4137 C C . ILE A 1 509 ? -5.389 -7.349 6.229 1.00 96.69 509 ILE A C 1
ATOM 4139 O O . ILE A 1 509 ? -5.645 -6.736 7.264 1.00 96.69 509 ILE A O 1
ATOM 4143 N N . ILE A 1 510 ? -6.305 -8.061 5.572 1.00 97.56 510 ILE A N 1
ATOM 4144 C CA . ILE A 1 510 ? -7.684 -8.207 6.040 1.00 97.56 510 ILE A CA 1
ATOM 4145 C C . ILE A 1 510 ? -7.822 -9.539 6.781 1.00 97.56 510 ILE A C 1
ATOM 4147 O O . ILE A 1 510 ? -7.523 -10.601 6.233 1.00 97.56 510 ILE A O 1
ATOM 4151 N N . LEU A 1 511 ? -8.310 -9.485 8.015 1.00 97.75 511 LEU A N 1
ATOM 4152 C CA . LEU A 1 511 ? -8.769 -10.637 8.781 1.00 97.75 511 LEU A CA 1
ATOM 4153 C C . LEU A 1 511 ? -10.268 -10.847 8.574 1.00 97.75 511 LEU A C 1
ATOM 4155 O O . LEU A 1 511 ? -11.006 -9.881 8.368 1.00 97.75 511 LEU A O 1
ATOM 4159 N N . SER A 1 512 ? -10.708 -12.098 8.677 1.00 96.69 512 SER A N 1
ATOM 4160 C CA . SER A 1 512 ? -12.123 -12.452 8.765 1.00 96.69 512 SER A CA 1
ATOM 4161 C C . SER A 1 512 ? -12.409 -13.399 9.926 1.00 96.69 512 SER A C 1
ATOM 4163 O O . SER A 1 512 ? -11.545 -14.191 10.289 1.00 96.69 512 SER A O 1
ATOM 4165 N N . ASP A 1 513 ? -13.609 -13.337 10.499 1.00 95.50 513 ASP A N 1
ATOM 4166 C CA . ASP A 1 513 ? -14.111 -14.342 11.448 1.00 95.50 513 ASP A CA 1
ATOM 4167 C C . ASP A 1 513 ? -15.063 -15.347 10.770 1.00 95.50 513 ASP A C 1
ATOM 4169 O O . ASP A 1 513 ? -15.304 -15.270 9.563 1.00 95.50 513 ASP A O 1
ATOM 4173 N N . GLU A 1 514 ? -15.617 -16.285 11.545 1.00 91.75 514 GLU A N 1
ATOM 4174 C CA . GLU A 1 514 ? -16.562 -17.313 11.065 1.00 91.75 514 GLU A CA 1
ATOM 4175 C C . GLU A 1 514 ? -17.834 -16.724 10.420 1.00 91.75 514 GLU A C 1
ATOM 4177 O O . GLU A 1 514 ? -18.497 -17.366 9.605 1.00 91.75 514 GLU A O 1
ATOM 4182 N N . ASN A 1 515 ? -18.160 -15.476 10.763 1.00 89.94 515 ASN A N 1
ATOM 4183 C CA . ASN A 1 515 ? -19.313 -14.730 10.274 1.00 89.94 515 ASN A CA 1
ATOM 4184 C C . ASN A 1 515 ? -18.961 -13.837 9.072 1.00 89.94 515 ASN A C 1
ATOM 4186 O O . ASN A 1 515 ? -19.803 -13.062 8.611 1.00 89.94 515 ASN A O 1
ATOM 4190 N N . ASN A 1 516 ? -17.740 -13.970 8.538 1.00 91.62 516 ASN A N 1
ATOM 4191 C CA . ASN A 1 516 ? -17.170 -13.165 7.459 1.00 91.62 516 ASN A CA 1
ATOM 4192 C C . ASN A 1 516 ? -17.087 -11.664 7.774 1.00 91.62 516 ASN A C 1
ATOM 4194 O O . ASN A 1 516 ? -17.020 -10.855 6.841 1.00 91.62 516 ASN A O 1
ATOM 4198 N N . HIS A 1 517 ? -17.082 -11.273 9.051 1.00 94.75 517 HIS A N 1
ATOM 4199 C CA . HIS A 1 517 ? -16.822 -9.888 9.432 1.00 94.75 517 HIS A CA 1
ATOM 4200 C C . HIS A 1 517 ? -15.375 -9.534 9.105 1.00 94.75 517 HIS A C 1
ATOM 4202 O O . HIS A 1 517 ? -14.486 -10.343 9.347 1.00 94.75 517 HIS A O 1
ATOM 4208 N N . LEU A 1 518 ? -15.126 -8.344 8.562 1.00 96.81 518 LEU A N 1
ATOM 4209 C CA . LEU A 1 518 ? -13.805 -7.942 8.089 1.00 96.81 518 LEU A CA 1
ATOM 4210 C C . LEU A 1 518 ? -13.165 -6.894 8.995 1.00 96.81 518 LEU A C 1
ATOM 4212 O O . LEU A 1 518 ? -13.793 -5.901 9.360 1.00 96.81 518 LEU A O 1
ATOM 4216 N N . LEU A 1 519 ? -11.882 -7.085 9.285 1.00 97.69 519 LEU A N 1
ATOM 4217 C CA . LEU A 1 519 ? -11.044 -6.115 9.982 1.00 97.69 519 LEU A CA 1
ATOM 4218 C C . LEU A 1 519 ? -9.718 -5.992 9.246 1.00 97.69 519 LEU A C 1
ATOM 4220 O O . LEU A 1 519 ? -9.046 -6.995 9.022 1.00 97.69 519 LEU A O 1
ATOM 4224 N N . GLU A 1 520 ? -9.329 -4.775 8.883 1.00 97.56 520 GLU A N 1
ATOM 4225 C CA . GLU A 1 520 ? -8.025 -4.536 8.274 1.00 97.56 520 GLU A CA 1
ATOM 4226 C C . GLU A 1 520 ? -7.034 -3.986 9.286 1.00 97.56 520 GLU A C 1
ATOM 4228 O O . GLU A 1 520 ? -7.376 -3.191 10.161 1.00 97.56 520 GLU A O 1
ATOM 4233 N N . PHE A 1 521 ? -5.784 -4.402 9.136 1.00 96.25 521 PHE A N 1
ATOM 4234 C CA . PHE A 1 521 ? -4.673 -3.858 9.888 1.00 96.25 521 PHE A CA 1
ATOM 4235 C C . PHE A 1 521 ? -3.456 -3.674 8.983 1.00 96.25 521 PHE A C 1
ATOM 4237 O O . PHE A 1 521 ? -3.341 -4.277 7.917 1.00 96.25 521 PHE A O 1
ATOM 4244 N N . SER A 1 522 ? -2.545 -2.801 9.389 1.00 93.38 522 SER A N 1
ATOM 4245 C CA . SER A 1 522 ? -1.385 -2.420 8.583 1.00 93.38 522 SER A CA 1
ATOM 4246 C C . SER A 1 522 ? -0.327 -3.532 8.502 1.00 93.38 522 SER A C 1
ATOM 4248 O O . SER A 1 522 ? -0.036 -4.201 9.497 1.00 93.38 522 SER A O 1
ATOM 4250 N N . TRP A 1 523 ? 0.293 -3.713 7.326 1.00 93.88 523 TRP A N 1
ATOM 4251 C CA . TRP A 1 523 ? 1.359 -4.709 7.133 1.00 93.88 523 TRP A CA 1
ATOM 4252 C C . TRP A 1 523 ? 2.516 -4.537 8.122 1.00 93.88 523 TRP A C 1
ATOM 4254 O O . TRP A 1 523 ? 3.064 -5.527 8.604 1.00 93.88 523 TRP A O 1
ATOM 4264 N N . ASP A 1 524 ? 2.883 -3.295 8.450 1.00 91.00 524 ASP A N 1
ATOM 4265 C CA . ASP A 1 524 ? 4.031 -3.020 9.314 1.00 91.00 524 ASP A CA 1
ATOM 4266 C C . ASP A 1 524 ? 3.898 -3.657 10.710 1.00 91.00 524 ASP A C 1
ATOM 4268 O O . ASP A 1 524 ? 4.904 -4.109 11.253 1.00 91.00 524 ASP A O 1
ATOM 4272 N N . LEU A 1 525 ? 2.675 -3.798 11.241 1.00 92.75 525 LEU A N 1
ATOM 4273 C CA . LEU A 1 525 ? 2.400 -4.518 12.492 1.00 92.75 525 LEU A CA 1
ATOM 4274 C C . LEU A 1 525 ? 2.641 -6.030 12.374 1.00 92.75 525 LEU A C 1
ATOM 4276 O O . LEU A 1 525 ? 3.190 -6.659 13.286 1.00 92.75 525 LEU A O 1
ATOM 4280 N N . PHE A 1 526 ? 2.217 -6.624 11.256 1.00 94.31 526 PHE A N 1
ATOM 4281 C CA . PHE A 1 526 ? 2.457 -8.040 10.981 1.00 94.31 526 PHE A CA 1
ATOM 4282 C C . PHE A 1 526 ? 3.951 -8.304 10.814 1.00 94.31 526 PHE A C 1
ATOM 4284 O O . PHE A 1 526 ? 4.525 -9.157 11.490 1.00 94.31 526 PHE A O 1
ATOM 4291 N N . TYR A 1 527 ? 4.594 -7.537 9.937 1.00 94.12 527 TYR A N 1
ATOM 4292 C CA . TYR A 1 527 ? 5.979 -7.758 9.566 1.00 94.12 527 TYR A CA 1
ATOM 4293 C C . TYR A 1 527 ? 6.924 -7.536 10.741 1.00 94.12 527 TYR A C 1
ATOM 4295 O O . TYR A 1 527 ? 7.736 -8.411 11.021 1.00 94.12 527 TYR A O 1
ATOM 4303 N N . SER A 1 528 ? 6.778 -6.453 11.507 1.00 89.19 528 SER A N 1
ATOM 4304 C CA . SER A 1 528 ? 7.671 -6.193 12.642 1.00 89.19 528 SER A CA 1
ATOM 4305 C C . SER A 1 528 ? 7.590 -7.268 13.730 1.00 89.19 528 SER A C 1
ATOM 4307 O O . SER A 1 528 ? 8.577 -7.533 14.411 1.00 89.19 528 SER A O 1
ATOM 4309 N N . SER A 1 529 ? 6.416 -7.882 13.920 1.00 91.75 529 SER A N 1
ATOM 4310 C CA . SER A 1 529 ? 6.215 -8.921 14.935 1.00 91.75 529 SER A CA 1
ATOM 4311 C C . SER A 1 529 ? 6.594 -10.322 14.445 1.00 91.75 529 SER A C 1
ATOM 4313 O O . SER A 1 529 ? 6.891 -11.186 15.268 1.00 91.75 529 SER A O 1
ATOM 4315 N N . GLN A 1 530 ? 6.618 -10.550 13.125 1.00 94.31 530 GLN A N 1
ATOM 4316 C CA . GLN A 1 530 ? 6.779 -11.880 12.526 1.00 94.31 530 GLN A CA 1
ATOM 4317 C C . GLN A 1 530 ? 7.915 -11.999 11.491 1.00 94.31 530 GLN A C 1
ATOM 4319 O O . GLN A 1 530 ? 8.073 -13.063 10.888 1.00 94.31 530 GLN A O 1
ATOM 4324 N N . ALA A 1 531 ? 8.734 -10.961 11.285 1.00 94.88 531 ALA A N 1
ATOM 4325 C CA . ALA A 1 531 ? 9.716 -10.874 10.195 1.00 94.88 531 ALA A CA 1
ATOM 4326 C C . ALA A 1 531 ? 10.637 -12.095 10.076 1.00 94.88 531 ALA A C 1
ATOM 4328 O O . ALA A 1 531 ? 10.909 -12.532 8.963 1.00 94.88 531 ALA A O 1
ATOM 4329 N N . ASN A 1 532 ? 11.074 -12.685 11.193 1.00 94.12 532 ASN A N 1
ATOM 4330 C CA . ASN A 1 532 ? 11.890 -13.904 11.175 1.00 94.12 532 ASN A CA 1
ATOM 4331 C C . ASN A 1 532 ? 11.172 -15.062 10.455 1.00 94.12 532 ASN A C 1
ATOM 4333 O O . ASN A 1 532 ? 11.720 -15.681 9.552 1.00 94.12 532 ASN A O 1
ATOM 4337 N N . ARG A 1 533 ? 9.898 -15.308 10.781 1.00 94.69 533 ARG A N 1
ATOM 4338 C CA . ARG A 1 533 ? 9.105 -16.396 10.181 1.00 94.69 533 ARG A CA 1
ATOM 4339 C C . ARG A 1 533 ? 8.761 -16.135 8.713 1.00 94.69 533 ARG A C 1
ATOM 4341 O O . ARG A 1 533 ? 8.559 -17.076 7.949 1.00 94.69 533 ARG A O 1
ATOM 4348 N N . ILE A 1 534 ? 8.678 -14.861 8.334 1.00 95.69 534 ILE A N 1
ATOM 4349 C CA . ILE A 1 534 ? 8.406 -14.436 6.960 1.00 95.69 534 ILE A CA 1
ATOM 4350 C C . ILE A 1 534 ? 9.663 -14.589 6.105 1.00 95.69 534 ILE A C 1
ATOM 4352 O O . ILE A 1 534 ? 9.608 -15.243 5.069 1.00 95.69 534 ILE A O 1
ATOM 4356 N N . LEU A 1 535 ? 10.785 -14.012 6.541 1.00 95.81 535 LEU A N 1
ATOM 4357 C CA . LEU A 1 535 ? 12.040 -13.977 5.787 1.00 95.81 535 LEU A CA 1
ATOM 4358 C C . LEU A 1 535 ? 12.789 -15.315 5.817 1.00 95.81 535 LEU A C 1
ATOM 4360 O O . LEU A 1 535 ? 13.410 -15.678 4.820 1.00 95.81 535 LEU A O 1
ATOM 4364 N N . GLY A 1 536 ? 12.712 -16.042 6.933 1.00 94.31 536 GLY A N 1
ATOM 4365 C CA . GLY A 1 536 ? 13.382 -17.320 7.144 1.00 94.31 536 GLY A CA 1
ATOM 4366 C C . GLY A 1 536 ? 14.855 -17.144 7.472 1.00 94.31 536 GLY A C 1
ATOM 4367 O O . GLY A 1 536 ? 15.224 -16.949 8.624 1.00 94.31 536 GLY A O 1
ATOM 4368 N N . ASN A 1 537 ? 15.709 -17.244 6.458 1.00 92.94 537 ASN A N 1
ATOM 4369 C CA . ASN A 1 537 ? 17.159 -17.233 6.600 1.00 92.94 537 ASN A CA 1
ATOM 4370 C C . ASN A 1 537 ? 17.690 -16.102 7.512 1.00 92.94 537 ASN A C 1
ATOM 4372 O O . ASN A 1 537 ? 17.369 -14.929 7.317 1.00 92.94 537 ASN A O 1
ATOM 4376 N N . ASP A 1 538 ? 18.596 -16.444 8.436 1.00 91.12 538 ASP A N 1
ATOM 4377 C CA . ASP A 1 538 ? 19.150 -15.504 9.424 1.00 91.12 538 ASP A CA 1
ATOM 4378 C C . ASP A 1 538 ? 19.813 -14.268 8.796 1.00 91.12 538 ASP A C 1
ATOM 4380 O O . ASP A 1 538 ? 19.732 -13.169 9.348 1.00 91.12 538 ASP A O 1
ATOM 4384 N N . LYS A 1 539 ? 20.460 -14.410 7.630 1.00 90.75 539 LYS A N 1
ATOM 4385 C CA . LYS A 1 539 ? 21.088 -13.278 6.928 1.00 90.75 539 LYS A CA 1
ATOM 4386 C C . LYS A 1 539 ? 20.036 -12.348 6.339 1.00 90.75 539 LYS A C 1
ATOM 4388 O O . LYS A 1 539 ? 20.161 -11.133 6.465 1.00 90.75 539 LYS A O 1
ATOM 4393 N N . HIS A 1 540 ? 18.985 -12.904 5.737 1.00 93.31 540 HIS A N 1
ATOM 4394 C CA . HIS A 1 540 ? 17.855 -12.121 5.230 1.00 93.31 540 HIS A CA 1
ATOM 4395 C C . HIS A 1 540 ? 17.145 -11.395 6.372 1.00 93.31 540 HIS A C 1
ATOM 4397 O O . HIS A 1 540 ? 16.915 -10.189 6.276 1.00 93.31 540 HIS A O 1
ATOM 4403 N N . TYR A 1 541 ? 16.896 -12.081 7.490 1.00 92.69 541 TYR A N 1
ATOM 4404 C CA . TYR A 1 541 ? 16.327 -11.467 8.688 1.00 92.69 541 TYR A CA 1
ATOM 4405 C C . TYR A 1 541 ? 17.211 -10.351 9.260 1.00 92.69 541 TYR A C 1
ATOM 4407 O O . TYR A 1 541 ? 16.713 -9.263 9.544 1.00 92.69 541 TYR A O 1
ATOM 4415 N N . ARG A 1 542 ? 18.529 -10.563 9.358 1.00 90.50 542 ARG A N 1
ATOM 4416 C CA . ARG A 1 542 ? 19.487 -9.537 9.808 1.00 90.50 542 ARG A CA 1
ATOM 4417 C C . ARG A 1 542 ? 19.412 -8.259 8.968 1.00 90.50 542 ARG A C 1
ATOM 4419 O O . ARG A 1 542 ? 19.493 -7.167 9.525 1.00 90.50 542 ARG A O 1
ATOM 4426 N N . LEU A 1 543 ? 19.283 -8.390 7.648 1.00 89.62 543 LEU A N 1
ATOM 4427 C CA . LEU A 1 543 ? 19.274 -7.253 6.723 1.00 89.62 543 LEU A CA 1
ATOM 4428 C C . LEU A 1 543 ? 17.926 -6.521 6.697 1.00 89.62 543 LEU A C 1
ATOM 4430 O O . LEU A 1 543 ? 17.901 -5.290 6.670 1.00 89.62 543 LEU A O 1
ATOM 4434 N N . PHE A 1 544 ? 16.815 -7.264 6.716 1.00 92.12 544 PHE A N 1
ATOM 4435 C CA . PHE A 1 544 ? 15.490 -6.718 6.400 1.00 92.12 544 PHE A CA 1
ATOM 4436 C C . PHE A 1 544 ? 14.480 -6.770 7.555 1.00 92.12 544 PHE A C 1
ATOM 4438 O O . PHE A 1 544 ? 13.471 -6.070 7.500 1.00 92.12 544 PHE A O 1
ATOM 4445 N N . GLY A 1 545 ? 14.726 -7.549 8.612 1.00 87.00 545 GLY A N 1
ATOM 4446 C CA . GLY A 1 545 ? 13.770 -7.753 9.707 1.00 87.00 545 GLY A CA 1
ATOM 4447 C C . GLY A 1 545 ? 13.630 -6.571 10.671 1.00 87.00 545 GLY A C 1
ATOM 4448 O O . GLY A 1 545 ? 12.585 -6.403 11.284 1.00 87.00 545 GLY A O 1
ATOM 4449 N N . GLY A 1 546 ? 14.654 -5.716 10.779 1.00 76.06 546 GLY A N 1
ATOM 4450 C CA . GLY A 1 546 ? 14.616 -4.463 11.554 1.00 76.06 546 GLY A CA 1
ATOM 4451 C C . GLY A 1 546 ? 14.129 -3.247 10.752 1.00 76.06 546 GLY A C 1
ATOM 4452 O O . GLY A 1 546 ? 14.500 -2.110 11.065 1.00 76.06 546 GLY A O 1
ATOM 4453 N N . SER A 1 547 ? 13.415 -3.485 9.653 1.00 73.19 547 SER A N 1
ATOM 4454 C CA . SER A 1 547 ? 12.776 -2.479 8.802 1.00 73.19 547 SER A CA 1
ATOM 4455 C C . SER A 1 547 ? 11.257 -2.585 8.940 1.00 73.19 547 SER A C 1
ATOM 4457 O O . SER A 1 547 ? 10.744 -3.660 9.234 1.00 73.19 547 SER A O 1
ATOM 4459 N N . ASN A 1 548 ? 10.532 -1.494 8.686 1.00 71.50 548 ASN A N 1
ATOM 4460 C CA . ASN A 1 548 ? 9.073 -1.555 8.524 1.00 71.50 548 ASN A CA 1
ATOM 4461 C C . ASN A 1 548 ? 8.674 -2.076 7.136 1.00 71.50 548 ASN A C 1
ATOM 4463 O O . ASN A 1 548 ? 7.521 -2.439 6.911 1.00 71.50 548 ASN A O 1
ATOM 4467 N N . ASP A 1 549 ? 9.646 -2.130 6.228 1.00 80.75 549 ASP A N 1
ATOM 4468 C CA . ASP A 1 549 ? 9.431 -2.389 4.820 1.00 80.75 549 ASP A CA 1
ATOM 4469 C C . ASP A 1 549 ? 9.946 -3.786 4.480 1.00 80.75 549 ASP A C 1
ATOM 4471 O O . ASP A 1 549 ? 11.135 -4.090 4.631 1.00 80.75 549 ASP A O 1
ATOM 4475 N N . PHE A 1 550 ? 9.031 -4.640 4.019 1.00 93.62 550 PHE A N 1
ATOM 4476 C CA . PHE A 1 550 ? 9.367 -5.900 3.362 1.00 93.62 550 PHE A CA 1
ATOM 4477 C C . PHE A 1 550 ? 10.244 -5.598 2.133 1.00 93.62 550 PHE A C 1
ATOM 4479 O O . PHE A 1 550 ? 10.052 -4.547 1.537 1.00 93.62 550 PHE A O 1
ATOM 4486 N N . PRO A 1 551 ? 11.223 -6.433 1.739 1.00 94.12 551 PRO A N 1
ATOM 4487 C CA . PRO A 1 551 ? 12.279 -6.004 0.814 1.00 94.12 551 PRO A CA 1
ATOM 4488 C C . PRO A 1 551 ? 11.885 -5.850 -0.662 1.00 94.12 551 PRO A C 1
ATOM 4490 O O . PRO A 1 551 ? 12.561 -5.102 -1.367 1.00 94.12 551 PRO A O 1
ATOM 4493 N N . ILE A 1 552 ? 10.856 -6.558 -1.140 1.00 95.50 552 ILE A N 1
ATOM 4494 C CA . ILE A 1 552 ? 10.465 -6.598 -2.561 1.00 95.50 552 ILE A CA 1
ATOM 4495 C C . ILE A 1 552 ? 9.015 -6.132 -2.706 1.00 95.50 552 ILE A C 1
ATOM 4497 O O . ILE A 1 552 ? 8.159 -6.595 -1.954 1.00 95.50 552 ILE A O 1
ATOM 4501 N N . ARG A 1 553 ? 8.727 -5.297 -3.707 1.00 94.81 553 ARG A N 1
ATOM 4502 C CA . ARG A 1 553 ? 7.367 -4.895 -4.080 1.00 94.81 553 ARG A CA 1
ATOM 4503 C C . ARG A 1 553 ? 7.003 -5.308 -5.500 1.00 94.81 553 ARG A C 1
ATOM 4505 O O . ARG A 1 553 ? 7.879 -5.387 -6.360 1.00 94.81 553 ARG A O 1
ATOM 4512 N N . PHE A 1 554 ? 5.707 -5.539 -5.705 1.00 96.50 554 PHE A N 1
ATOM 4513 C CA . PHE A 1 554 ? 5.056 -5.750 -7.000 1.00 96.50 554 PHE A CA 1
ATOM 4514 C C . PHE A 1 554 ? 4.030 -4.626 -7.209 1.00 96.50 554 PHE A C 1
ATOM 4516 O O . PHE A 1 554 ? 3.192 -4.390 -6.328 1.00 96.50 554 PHE A O 1
ATOM 4523 N N . ASP A 1 555 ? 4.103 -3.956 -8.355 1.00 95.50 555 ASP A N 1
ATOM 4524 C CA . ASP A 1 555 ? 3.201 -2.872 -8.759 1.00 95.50 555 ASP A CA 1
ATOM 4525 C C . ASP A 1 555 ? 2.865 -2.995 -10.250 1.00 95.50 555 ASP A C 1
ATOM 4527 O O . ASP A 1 555 ? 3.738 -3.296 -11.062 1.00 95.50 555 ASP A O 1
ATOM 4531 N N . PHE A 1 556 ? 1.607 -2.778 -10.629 1.00 97.12 556 PHE A N 1
ATOM 4532 C CA . PHE A 1 556 ? 1.249 -2.688 -12.044 1.00 97.12 556 PHE A CA 1
ATOM 4533 C C . PHE A 1 556 ? 1.283 -1.246 -12.523 1.00 97.12 556 PHE A C 1
ATOM 4535 O O . PHE A 1 556 ? 0.622 -0.387 -11.950 1.00 97.12 556 PHE A O 1
ATOM 4542 N N . LEU A 1 557 ? 1.943 -1.024 -13.654 1.00 97.69 557 LEU A N 1
ATOM 4543 C CA . LEU A 1 557 ? 1.964 0.240 -14.375 1.00 97.69 557 LEU A CA 1
ATOM 4544 C C . LEU A 1 557 ? 1.161 0.072 -15.670 1.00 97.69 557 LEU A C 1
ATOM 4546 O O . LEU A 1 557 ? 1.619 -0.567 -16.620 1.00 97.69 557 LEU A O 1
ATOM 4550 N N . ASP A 1 558 ? -0.053 0.619 -15.697 1.00 97.94 558 ASP A N 1
ATOM 4551 C CA . ASP A 1 558 ? -0.973 0.541 -16.837 1.00 97.94 558 ASP A CA 1
ATOM 4552 C C . ASP A 1 558 ? -0.880 1.794 -17.725 1.00 97.94 558 ASP A C 1
ATOM 4554 O O . ASP A 1 558 ? -1.362 2.870 -17.357 1.00 97.94 558 ASP A O 1
ATOM 4558 N N . THR A 1 559 ? -0.286 1.647 -18.914 1.00 97.25 559 THR A N 1
ATOM 4559 C CA . THR A 1 559 ? -0.221 2.696 -19.950 1.00 97.25 559 THR A CA 1
ATOM 4560 C C . THR A 1 559 ? -1.143 2.408 -21.140 1.00 97.25 559 THR A C 1
ATOM 4562 O O . THR A 1 559 ? -1.062 3.072 -22.180 1.00 97.25 559 THR A O 1
ATOM 4565 N N . MET A 1 560 ? -2.041 1.428 -21.012 1.00 95.88 560 MET A N 1
ATOM 4566 C CA . MET A 1 560 ? -2.936 0.985 -22.076 1.00 95.88 560 MET A CA 1
ATOM 4567 C C . MET A 1 560 ? -3.988 2.054 -22.395 1.00 95.88 560 MET A C 1
ATOM 4569 O O . MET A 1 560 ? -4.828 2.359 -21.550 1.00 95.88 560 MET A O 1
ATOM 4573 N N . ASP A 1 561 ? -3.971 2.616 -23.610 1.00 94.50 561 ASP A N 1
ATOM 4574 C CA . ASP A 1 561 ? -4.757 3.819 -23.965 1.00 94.50 561 ASP A CA 1
ATOM 4575 C C . ASP A 1 561 ? -4.473 5.035 -23.054 1.00 94.50 561 ASP A C 1
ATOM 4577 O O . ASP A 1 561 ? -5.306 5.932 -22.902 1.00 94.50 561 ASP A O 1
ATOM 4581 N N . GLY A 1 562 ? -3.303 5.042 -22.414 1.00 94.50 562 GLY A N 1
ATOM 4582 C CA . GLY A 1 562 ? -2.801 6.119 -21.573 1.00 94.50 562 GLY A CA 1
ATOM 4583 C C . GLY A 1 562 ? -1.697 6.895 -22.284 1.00 94.50 562 GLY A C 1
ATOM 4584 O O . GLY A 1 562 ? -1.837 7.295 -23.437 1.00 94.50 562 GLY A O 1
ATOM 4585 N N . GLY A 1 563 ? -0.583 7.122 -21.591 1.00 94.44 563 GLY A N 1
ATOM 4586 C CA . GLY A 1 563 ? 0.623 7.668 -22.213 1.00 94.44 563 GLY A CA 1
ATOM 4587 C C . GLY A 1 563 ? 1.892 7.168 -21.535 1.00 94.44 563 GLY A C 1
ATOM 4588 O O . GLY A 1 563 ? 1.832 6.491 -20.513 1.00 94.44 563 GLY A O 1
ATOM 4589 N N . ASN A 1 564 ? 3.047 7.559 -22.069 1.00 96.19 564 ASN A N 1
ATOM 4590 C CA . ASN A 1 564 ? 4.360 7.203 -21.518 1.00 96.19 564 ASN A CA 1
ATOM 4591 C C . ASN A 1 564 ? 4.482 7.550 -20.026 1.00 96.19 564 ASN A C 1
ATOM 4593 O O . ASN A 1 564 ? 3.990 8.598 -19.591 1.00 96.19 564 ASN A O 1
ATOM 4597 N N . LEU A 1 565 ? 5.221 6.756 -19.254 1.00 96.62 565 LEU A N 1
ATOM 4598 C CA . LEU A 1 565 ? 5.725 7.179 -17.945 1.00 96.62 565 LEU A CA 1
ATOM 4599 C C . LEU A 1 565 ? 6.776 8.287 -18.102 1.00 96.62 565 LEU A C 1
ATOM 4601 O O . LEU A 1 565 ? 7.286 8.543 -19.192 1.00 96.62 565 LEU A O 1
ATOM 4605 N N . SER A 1 566 ? 7.081 8.991 -17.012 1.00 96.81 566 SER A N 1
ATOM 4606 C CA . SER A 1 566 ? 8.156 9.990 -17.003 1.00 96.81 566 SER A CA 1
ATOM 4607 C C . SER A 1 566 ? 9.514 9.345 -17.272 1.00 96.81 566 SER A C 1
ATOM 4609 O O . SER A 1 566 ? 9.798 8.274 -16.748 1.00 96.81 566 SER A O 1
ATOM 4611 N N . ILE A 1 567 ? 10.377 10.046 -18.008 1.00 98.19 567 ILE A N 1
ATOM 4612 C CA . ILE A 1 567 ? 11.801 9.721 -18.101 1.00 98.19 567 ILE A CA 1
ATOM 4613 C C . ILE A 1 567 ? 12.431 9.970 -16.736 1.00 98.19 567 ILE A C 1
ATOM 4615 O O . ILE A 1 567 ? 12.381 11.093 -16.218 1.00 98.19 567 ILE A O 1
ATOM 4619 N N . GLN A 1 568 ? 13.005 8.924 -16.155 1.00 97.81 568 GLN A N 1
ATOM 4620 C CA . GLN A 1 568 ? 13.399 8.921 -14.753 1.00 97.81 568 GLN A CA 1
ATOM 4621 C C . GLN A 1 568 ? 14.626 8.048 -14.480 1.00 97.81 568 GLN A C 1
ATOM 4623 O O . GLN A 1 568 ? 15.078 7.278 -15.329 1.00 97.81 568 GLN A O 1
ATOM 4628 N N . CYS A 1 569 ? 15.173 8.191 -13.277 1.00 97.75 569 CYS A N 1
ATOM 4629 C CA . CYS A 1 569 ? 16.140 7.260 -12.711 1.00 97.75 569 CYS A CA 1
ATOM 4630 C C . CYS A 1 569 ? 15.957 7.142 -11.192 1.00 97.75 569 CYS A C 1
ATOM 4632 O O . CYS A 1 569 ? 15.279 7.963 -10.565 1.00 97.75 569 CYS A O 1
ATOM 4634 N N . HIS A 1 570 ? 16.607 6.137 -10.607 1.00 97.19 570 HIS A N 1
ATOM 4635 C CA . HIS A 1 570 ? 16.664 5.943 -9.158 1.00 97.19 570 HIS A CA 1
ATOM 4636 C C . HIS A 1 570 ? 18.064 6.240 -8.616 1.00 97.19 570 HIS A C 1
ATOM 4638 O O . HIS A 1 570 ? 19.050 6.001 -9.318 1.00 97.19 570 HIS A O 1
ATOM 4644 N N . PRO A 1 571 ? 18.180 6.769 -7.390 1.00 96.06 571 PRO A N 1
ATOM 4645 C CA . PRO A 1 571 ? 19.467 7.056 -6.758 1.00 96.06 571 PRO A CA 1
ATOM 4646 C C . PRO A 1 571 ? 20.283 5.794 -6.471 1.00 96.06 571 PRO A C 1
ATOM 4648 O O . PRO A 1 571 ? 19.721 4.734 -6.217 1.00 96.06 571 PRO A O 1
ATOM 4651 N N . ASN A 1 572 ? 21.611 5.897 -6.401 1.00 95.19 572 ASN A N 1
ATOM 4652 C CA . ASN A 1 572 ? 22.405 4.803 -5.831 1.00 95.19 572 ASN A CA 1
ATOM 4653 C C . ASN A 1 572 ? 22.247 4.707 -4.302 1.00 95.19 572 ASN A C 1
ATOM 4655 O O . ASN A 1 572 ? 21.758 5.621 -3.631 1.00 95.19 572 ASN A O 1
ATOM 4659 N N . LEU A 1 573 ? 22.703 3.586 -3.738 1.00 93.62 573 LEU A N 1
ATOM 4660 C CA . LEU A 1 573 ? 22.596 3.291 -2.308 1.00 93.62 573 LEU A CA 1
ATOM 4661 C C . LEU A 1 573 ? 23.263 4.347 -1.411 1.00 93.62 573 LEU A C 1
ATOM 4663 O O . LEU A 1 573 ? 22.701 4.731 -0.383 1.00 93.62 573 LEU A O 1
ATOM 4667 N N . GLN A 1 574 ? 24.439 4.848 -1.797 1.00 94.88 574 GLN A N 1
ATOM 4668 C CA . GLN A 1 574 ? 25.142 5.872 -1.022 1.00 94.88 574 GLN A CA 1
ATOM 4669 C C . GLN A 1 574 ? 24.347 7.183 -1.002 1.00 94.88 574 GLN A C 1
ATOM 4671 O O . GLN A 1 574 ? 24.170 7.793 0.054 1.00 94.88 574 GLN A O 1
ATOM 4676 N N . TYR A 1 575 ? 23.817 7.589 -2.157 1.00 95.19 575 TYR A N 1
ATOM 4677 C CA . TYR A 1 575 ? 22.995 8.783 -2.291 1.00 95.19 575 TYR A CA 1
ATOM 4678 C C . TYR A 1 575 ? 21.726 8.682 -1.439 1.00 95.19 575 TYR A C 1
ATOM 4680 O O . TYR A 1 575 ? 21.400 9.637 -0.728 1.00 95.19 575 TYR A O 1
ATOM 4688 N N . MET A 1 576 ? 21.066 7.518 -1.447 1.00 93.69 576 MET A N 1
ATOM 4689 C CA . MET A 1 576 ? 19.895 7.220 -0.613 1.00 93.69 576 MET A CA 1
ATOM 4690 C C . MET A 1 576 ? 20.175 7.382 0.882 1.00 93.69 576 MET A C 1
ATOM 4692 O O . MET A 1 576 ? 19.454 8.101 1.581 1.00 93.69 576 MET A O 1
ATOM 4696 N N . ARG A 1 577 ? 21.264 6.779 1.369 1.00 92.00 577 ARG A N 1
ATOM 4697 C CA . ARG A 1 577 ? 21.663 6.836 2.784 1.00 92.00 577 ARG A CA 1
ATOM 4698 C C . ARG A 1 577 ? 21.979 8.260 3.231 1.00 92.00 577 ARG A C 1
ATOM 4700 O O . ARG A 1 577 ? 21.488 8.717 4.267 1.00 92.00 577 ARG A O 1
ATOM 4707 N N . THR A 1 578 ? 22.784 8.983 2.452 1.00 91.25 578 THR A N 1
ATOM 4708 C CA . THR A 1 578 ? 23.237 10.329 2.824 1.00 91.25 578 THR A CA 1
ATOM 4709 C C . THR A 1 578 ? 22.098 11.350 2.771 1.00 91.25 578 THR A C 1
ATOM 4711 O O . THR A 1 578 ? 21.892 12.076 3.752 1.00 91.25 578 THR A O 1
ATOM 4714 N N . ASN A 1 579 ? 21.334 11.372 1.672 1.00 90.44 579 ASN A N 1
ATOM 4715 C CA . ASN A 1 579 ? 20.341 12.418 1.413 1.00 90.44 579 ASN A CA 1
ATOM 4716 C C . ASN A 1 579 ? 18.973 12.117 2.033 1.00 90.44 579 ASN A C 1
ATOM 4718 O O . ASN A 1 579 ? 18.329 13.044 2.512 1.00 90.44 579 ASN A O 1
ATOM 4722 N N . PHE A 1 580 ? 18.542 10.853 2.088 1.00 91.69 580 PHE A N 1
ATOM 4723 C CA . PHE A 1 580 ? 17.170 10.507 2.490 1.00 91.69 580 PHE A CA 1
ATOM 4724 C C . PHE A 1 580 ? 17.080 9.599 3.724 1.00 91.69 580 PHE A C 1
ATOM 4726 O O . PHE A 1 580 ? 16.006 9.450 4.301 1.00 91.69 580 PHE A O 1
ATOM 4733 N N . GLY A 1 581 ? 18.208 9.067 4.210 1.00 90.00 581 GLY A N 1
ATOM 4734 C CA . GLY A 1 581 ? 18.248 8.255 5.435 1.00 90.00 581 GLY A CA 1
ATOM 4735 C C . GLY A 1 581 ? 17.701 6.836 5.267 1.00 90.00 581 GLY A C 1
ATOM 4736 O O . GLY A 1 581 ? 17.434 6.164 6.262 1.00 90.00 581 GLY A O 1
ATOM 4737 N N . GLU A 1 582 ? 17.547 6.399 4.021 1.00 90.38 582 GLU A N 1
ATOM 4738 C CA . GLU A 1 582 ? 17.080 5.067 3.649 1.00 90.38 582 GLU A CA 1
ATOM 4739 C C . GLU A 1 582 ? 18.191 4.019 3.763 1.00 90.38 582 GLU A C 1
ATOM 4741 O O . GLU A 1 582 ? 19.377 4.330 3.619 1.00 90.38 582 GLU A O 1
ATOM 4746 N N . LYS A 1 583 ? 17.817 2.761 4.028 1.00 89.00 583 LYS A N 1
ATOM 4747 C CA . LYS A 1 583 ? 18.782 1.656 4.223 1.00 89.00 583 LYS A CA 1
ATOM 4748 C C . LYS A 1 583 ? 19.149 0.935 2.929 1.00 89.00 583 LYS A C 1
ATOM 4750 O O . LYS A 1 583 ? 20.266 0.419 2.825 1.00 89.00 583 LYS A O 1
ATOM 4755 N N . ILE A 1 584 ? 18.212 0.911 1.985 1.00 91.06 584 ILE A N 1
ATOM 4756 C CA . ILE A 1 584 ? 18.304 0.275 0.669 1.00 91.06 584 ILE A CA 1
ATOM 4757 C C . ILE A 1 584 ? 17.892 1.284 -0.409 1.00 91.06 584 ILE A C 1
ATOM 4759 O O . ILE A 1 584 ? 17.323 2.328 -0.093 1.00 91.06 584 ILE A O 1
ATOM 4763 N N . THR A 1 585 ? 18.201 0.998 -1.672 1.00 92.94 585 THR A N 1
ATOM 4764 C CA . THR A 1 585 ? 17.769 1.831 -2.802 1.00 92.94 585 THR A CA 1
ATOM 4765 C C . THR A 1 585 ? 16.675 1.156 -3.625 1.00 92.94 585 THR A C 1
ATOM 4767 O O . THR A 1 585 ? 16.405 -0.028 -3.441 1.00 92.94 585 THR A O 1
ATOM 4770 N N . GLN A 1 586 ? 16.040 1.925 -4.509 1.00 92.06 586 GLN A N 1
ATOM 4771 C CA . GLN A 1 586 ? 15.052 1.456 -5.469 1.00 92.06 586 GLN A CA 1
ATOM 4772 C C . GLN A 1 586 ? 15.761 0.868 -6.696 1.00 92.06 586 GLN A C 1
ATOM 4774 O O . GLN A 1 586 ? 16.128 1.568 -7.638 1.00 92.06 586 GLN A O 1
ATOM 4779 N N . ASP A 1 587 ? 15.982 -0.438 -6.642 1.00 93.38 587 ASP A N 1
ATOM 4780 C CA . ASP A 1 587 ? 16.399 -1.262 -7.769 1.00 93.38 587 ASP A CA 1
ATOM 4781 C C . ASP A 1 587 ? 15.181 -1.946 -8.389 1.00 93.38 587 ASP A C 1
ATOM 4783 O O . ASP A 1 587 ? 14.407 -2.583 -7.676 1.00 93.38 587 ASP A O 1
ATOM 4787 N N . GLU A 1 588 ? 15.024 -1.860 -9.704 1.00 95.62 588 GLU A N 1
ATOM 4788 C CA . GLU A 1 588 ? 13.767 -2.154 -10.394 1.00 95.62 588 GLU A CA 1
ATOM 4789 C C . GLU A 1 588 ? 13.953 -3.123 -11.565 1.00 95.62 588 GLU A C 1
ATOM 4791 O O . GLU A 1 588 ? 15.048 -3.302 -12.107 1.00 95.62 588 GLU A O 1
ATOM 4796 N N . THR A 1 589 ? 12.860 -3.758 -11.966 1.00 98.06 589 THR A N 1
ATOM 4797 C CA . THR A 1 589 ? 12.742 -4.542 -13.190 1.00 98.06 589 THR A CA 1
ATOM 4798 C C . THR A 1 589 ? 11.341 -4.381 -13.775 1.00 98.06 589 THR A C 1
ATOM 4800 O O . THR A 1 589 ? 10.374 -4.197 -13.035 1.00 98.06 589 THR A O 1
ATOM 4803 N N . TYR A 1 590 ? 11.231 -4.481 -15.101 1.00 98.50 590 TYR A N 1
ATOM 4804 C CA . TYR A 1 590 ? 9.956 -4.490 -15.818 1.00 98.50 590 TYR A CA 1
ATOM 4805 C C . TYR A 1 590 ? 9.699 -5.862 -16.409 1.00 98.50 590 TYR A C 1
ATOM 4807 O O . TYR A 1 590 ? 10.437 -6.306 -17.289 1.00 98.50 590 TYR A O 1
ATOM 4815 N N . TYR A 1 591 ? 8.627 -6.504 -15.959 1.00 98.44 591 TYR A N 1
ATOM 4816 C CA . TYR A 1 591 ? 8.061 -7.669 -16.620 1.00 98.44 591 TYR A CA 1
ATOM 4817 C C . TYR A 1 591 ? 6.836 -7.241 -17.426 1.00 98.44 591 TYR A C 1
ATOM 4819 O O . TYR A 1 591 ? 5.891 -6.676 -16.876 1.00 98.44 591 TYR A O 1
ATOM 4827 N N . ILE A 1 592 ? 6.840 -7.483 -18.732 1.00 98.25 592 ILE A N 1
ATOM 4828 C CA . ILE A 1 592 ? 5.745 -7.049 -19.605 1.00 98.25 592 ILE A CA 1
ATOM 4829 C C . ILE A 1 592 ? 4.603 -8.057 -19.512 1.00 98.25 592 ILE A C 1
ATOM 4831 O O . ILE A 1 592 ? 4.736 -9.198 -19.941 1.00 98.25 592 ILE A O 1
ATOM 4835 N N . VAL A 1 593 ? 3.477 -7.640 -18.944 1.00 96.75 593 VAL A N 1
ATOM 4836 C CA . VAL A 1 593 ? 2.328 -8.523 -18.685 1.00 96.75 593 VAL A CA 1
ATOM 4837 C C . VAL A 1 593 ? 1.375 -8.527 -19.869 1.00 96.75 593 VAL A C 1
ATOM 4839 O O . VAL A 1 593 ? 0.853 -9.572 -20.247 1.00 96.75 593 VAL A O 1
ATOM 4842 N N . GLU A 1 594 ? 1.149 -7.357 -20.461 1.00 96.00 594 GLU A N 1
ATOM 4843 C CA . GLU A 1 594 ? 0.257 -7.202 -21.603 1.00 96.00 594 GLU A CA 1
ATOM 4844 C C . GLU A 1 594 ? 0.765 -6.101 -22.536 1.00 96.00 594 GLU A C 1
ATOM 4846 O O . GLU A 1 594 ? 1.368 -5.121 -22.099 1.00 96.00 594 GLU A O 1
ATOM 4851 N N . THR A 1 595 ? 0.484 -6.244 -23.828 1.00 96.69 595 THR A N 1
ATOM 4852 C CA . THR A 1 595 ? 0.755 -5.220 -24.847 1.00 96.69 595 THR A CA 1
ATOM 4853 C C . THR A 1 595 ? -0.509 -4.951 -25.652 1.00 96.69 595 THR A C 1
ATOM 4855 O O . THR A 1 595 ? -1.367 -5.823 -25.796 1.00 96.69 595 THR A O 1
ATOM 4858 N N . LYS A 1 596 ? -0.645 -3.753 -26.218 1.00 95.12 596 LYS A N 1
ATOM 4859 C CA . LYS A 1 596 ? -1.832 -3.367 -26.995 1.00 95.12 596 LYS A CA 1
ATOM 4860 C C . LYS A 1 596 ? -2.113 -4.332 -28.147 1.00 95.12 596 LYS A C 1
ATOM 4862 O O . LYS A 1 596 ? -3.268 -4.699 -28.354 1.00 95.12 596 LYS A O 1
ATOM 4867 N N . GLN A 1 597 ? -1.067 -4.787 -28.838 1.00 92.94 597 GLN A N 1
ATOM 4868 C CA . GLN A 1 597 ? -1.163 -5.726 -29.961 1.00 92.94 597 GLN A CA 1
ATOM 4869 C C . GLN A 1 597 ? -1.648 -7.124 -29.540 1.00 92.94 597 GLN A C 1
ATOM 4871 O O . GLN A 1 597 ? -2.303 -7.804 -30.330 1.00 92.94 597 GLN A O 1
ATOM 4876 N N . HIS A 1 598 ? -1.367 -7.555 -28.307 1.00 91.12 598 HIS A N 1
ATOM 4877 C CA . HIS A 1 598 ? -1.836 -8.840 -27.779 1.00 91.12 598 HIS A CA 1
ATOM 4878 C C . HIS A 1 598 ? -3.184 -8.732 -27.040 1.00 91.12 598 HIS A C 1
ATOM 4880 O O . HIS A 1 598 ? -3.950 -9.699 -27.000 1.00 91.12 598 HIS A O 1
ATOM 4886 N N . TRP A 1 599 ? -3.532 -7.542 -26.540 1.00 89.31 599 TRP A N 1
ATOM 4887 C CA . TRP A 1 599 ? -4.745 -7.320 -25.754 1.00 89.31 599 TRP A CA 1
ATOM 4888 C C . TRP A 1 599 ? -6.040 -7.589 -26.535 1.00 89.31 599 TRP A C 1
ATOM 4890 O O . TRP A 1 599 ? -6.989 -8.158 -25.987 1.00 89.31 599 TRP A O 1
ATOM 4900 N N . LYS A 1 600 ? -6.102 -7.204 -27.819 1.00 85.12 600 LYS A N 1
ATOM 4901 C CA . LYS A 1 600 ? -7.254 -7.478 -28.697 1.00 85.12 600 LYS A CA 1
ATOM 4902 C C . LYS A 1 600 ? -6.814 -7.828 -30.115 1.00 85.12 600 LYS A C 1
ATOM 4904 O O . LYS A 1 600 ? -5.930 -7.186 -30.670 1.00 85.12 600 LYS A O 1
ATOM 4909 N N . GLU A 1 601 ? -7.517 -8.778 -30.737 1.00 84.19 601 GLU A N 1
ATOM 4910 C CA . GLU A 1 601 ? -7.226 -9.249 -32.105 1.00 84.19 601 GLU A CA 1
ATOM 4911 C C . GLU A 1 601 ? -7.239 -8.120 -33.151 1.00 84.19 601 GLU A C 1
ATOM 4913 O O . GLU A 1 601 ? -6.474 -8.166 -34.109 1.00 84.19 601 GLU A O 1
ATOM 4918 N N . GLU A 1 602 ? -8.067 -7.087 -32.964 1.00 90.12 602 GLU A N 1
ATOM 4919 C CA . GLU A 1 602 ? -8.147 -5.937 -33.878 1.00 90.12 602 GLU A CA 1
ATOM 4920 C C . GLU A 1 602 ? -6.853 -5.103 -33.938 1.00 90.12 602 GLU A C 1
ATOM 4922 O O . GLU A 1 602 ? -6.592 -4.464 -34.954 1.00 90.12 602 GLU A O 1
ATOM 4927 N N . TYR A 1 603 ? -6.021 -5.137 -32.891 1.00 88.81 603 TYR A N 1
ATOM 4928 C CA . TYR A 1 603 ? -4.773 -4.365 -32.809 1.00 88.81 603 TYR A CA 1
ATOM 4929 C C . TYR A 1 603 ? -3.541 -5.155 -33.258 1.00 88.81 603 TYR A C 1
ATOM 4931 O O . TYR A 1 603 ? -2.464 -4.582 -33.409 1.00 88.81 603 TYR A O 1
ATOM 4939 N N . LYS A 1 604 ? -3.683 -6.465 -33.483 1.00 86.88 604 LYS A N 1
ATOM 4940 C CA . LYS A 1 604 ? -2.568 -7.402 -33.665 1.00 86.88 604 LYS A CA 1
ATOM 4941 C C . LYS A 1 604 ? -1.591 -7.026 -34.782 1.00 86.88 604 LYS A C 1
ATOM 4943 O O . LYS A 1 604 ? -0.406 -7.306 -34.663 1.00 86.88 604 LYS A O 1
ATOM 4948 N N . ASN A 1 605 ? -2.087 -6.407 -35.853 1.00 88.56 605 ASN A N 1
ATOM 4949 C CA . ASN A 1 605 ? -1.295 -6.061 -37.038 1.00 88.56 605 ASN A CA 1
ATOM 4950 C C . ASN A 1 605 ? -1.030 -4.550 -37.178 1.00 88.56 605 ASN A C 1
ATOM 4952 O O . ASN A 1 605 ? -0.571 -4.119 -38.234 1.00 88.56 605 ASN A O 1
ATOM 4956 N N . ASP A 1 606 ? -1.348 -3.734 -36.167 1.00 89.81 606 ASP A N 1
ATOM 4957 C CA . ASP A 1 606 ? -1.075 -2.295 -36.211 1.00 89.81 606 ASP A CA 1
ATOM 4958 C C . ASP A 1 606 ? 0.286 -1.994 -35.572 1.00 89.81 606 ASP A C 1
ATOM 4960 O O . ASP A 1 606 ? 0.427 -1.952 -34.348 1.00 89.81 606 ASP A O 1
ATOM 4964 N N . GLU A 1 607 ? 1.306 -1.790 -36.406 1.00 86.25 607 GLU A N 1
ATOM 4965 C CA . GLU A 1 607 ? 2.671 -1.463 -35.970 1.00 86.25 607 GLU A CA 1
ATOM 4966 C C . GLU A 1 607 ? 2.755 -0.139 -35.194 1.00 86.25 607 GLU A C 1
ATOM 4968 O O . GLU A 1 607 ? 3.672 0.050 -34.398 1.00 86.25 607 GLU A O 1
ATOM 4973 N N . LYS A 1 608 ? 1.788 0.777 -35.355 1.00 86.88 608 LYS A N 1
ATOM 4974 C CA . LYS A 1 608 ? 1.768 2.036 -34.586 1.00 86.88 608 LYS A CA 1
ATOM 4975 C C . LYS A 1 608 ? 1.420 1.824 -33.116 1.00 86.88 608 LYS A C 1
ATOM 4977 O O . LYS A 1 608 ? 1.607 2.734 -32.317 1.00 86.88 608 LYS A O 1
ATOM 4982 N N . LEU A 1 609 ? 0.890 0.651 -32.777 1.00 90.19 609 LEU A N 1
ATOM 4983 C CA . LEU A 1 609 ? 0.507 0.264 -31.422 1.00 90.19 609 LEU A CA 1
ATOM 4984 C C . LEU A 1 609 ? 1.556 -0.634 -30.754 1.00 90.19 609 LEU A C 1
ATOM 4986 O O . LEU A 1 609 ? 1.281 -1.210 -29.699 1.00 90.19 609 LEU A O 1
ATOM 4990 N N . SER A 1 610 ? 2.735 -0.790 -31.364 1.00 91.75 610 SER A N 1
ATOM 4991 C CA . SER A 1 610 ? 3.831 -1.548 -30.770 1.00 91.75 610 SER A CA 1
ATOM 4992 C C . SER A 1 610 ? 4.262 -0.932 -29.442 1.00 91.75 610 SER A C 1
ATOM 4994 O O . SER A 1 610 ? 4.475 0.272 -29.333 1.00 91.75 610 SER A O 1
ATOM 4996 N N . ALA A 1 611 ? 4.386 -1.784 -28.428 1.00 96.50 611 ALA A N 1
ATOM 4997 C CA . ALA A 1 611 ? 4.873 -1.395 -27.118 1.00 96.50 611 ALA A CA 1
ATOM 4998 C C . ALA A 1 611 ? 6.400 -1.258 -27.123 1.00 96.50 611 ALA A C 1
ATOM 5000 O O . ALA A 1 611 ? 7.111 -1.931 -27.877 1.00 96.50 611 ALA A O 1
ATOM 5001 N N . HIS A 1 612 ? 6.910 -0.380 -26.265 1.00 96.75 612 HIS A N 1
ATOM 5002 C CA . HIS A 1 612 ? 8.343 -0.135 -26.147 1.00 96.75 612 HIS A CA 1
ATOM 5003 C C . HIS A 1 612 ? 8.732 0.388 -24.766 1.00 96.75 612 HIS A C 1
ATOM 5005 O O . HIS A 1 612 ? 7.951 1.051 -24.082 1.00 96.75 612 HIS A O 1
ATOM 5011 N N . VAL A 1 613 ? 9.972 0.123 -24.367 1.00 97.94 613 VAL A N 1
ATOM 5012 C CA . VAL A 1 613 ? 10.587 0.617 -23.132 1.00 97.94 613 VAL A CA 1
ATOM 5013 C C . VAL A 1 613 ? 11.745 1.538 -23.502 1.00 97.94 613 VAL A C 1
ATOM 5015 O O . VAL A 1 613 ? 12.636 1.160 -24.265 1.00 97.94 613 VAL A O 1
ATOM 5018 N N . TYR A 1 614 ? 11.755 2.745 -22.941 1.00 98.38 614 TYR A N 1
ATOM 5019 C CA . TYR A 1 614 ? 12.916 3.625 -23.000 1.00 98.38 614 TYR A CA 1
ATOM 5020 C C . TYR A 1 614 ? 13.911 3.160 -21.939 1.00 98.38 614 TYR A C 1
ATOM 5022 O O . TYR A 1 614 ? 13.561 3.143 -20.759 1.00 98.38 614 TYR A O 1
ATOM 5030 N N . LEU A 1 615 ? 15.123 2.756 -22.322 1.00 98.38 615 LEU A N 1
ATOM 5031 C CA . LEU A 1 615 ? 16.075 2.158 -21.379 1.00 98.38 615 LEU A CA 1
ATOM 5032 C C . LEU A 1 615 ? 17.528 2.368 -21.807 1.00 98.38 615 LEU A C 1
ATOM 5034 O O . LEU A 1 615 ? 17.968 1.878 -22.842 1.00 98.38 615 LEU A O 1
ATOM 5038 N N . GLY A 1 616 ? 18.305 3.037 -20.955 1.00 98.06 616 GLY A N 1
ATOM 5039 C CA . GLY A 1 616 ? 19.723 3.293 -21.208 1.00 98.06 616 GLY A CA 1
ATOM 5040 C C . GLY A 1 616 ? 19.976 4.370 -22.270 1.00 98.06 616 GLY A C 1
ATOM 5041 O O . GLY A 1 616 ? 19.103 4.755 -23.044 1.00 98.06 616 GLY A O 1
ATOM 5042 N N . PHE A 1 617 ? 21.203 4.883 -22.297 1.00 97.94 617 PHE A N 1
ATOM 5043 C CA . PHE A 1 617 ? 21.611 5.933 -23.232 1.00 97.94 617 PHE A CA 1
ATOM 5044 C C . PHE A 1 617 ? 22.136 5.348 -24.544 1.00 97.94 617 PHE A C 1
ATOM 5046 O O . PHE A 1 617 ? 22.669 4.236 -24.568 1.00 97.94 617 PHE A O 1
ATOM 5053 N N . HIS A 1 618 ? 22.051 6.112 -25.631 1.00 96.00 618 HIS A N 1
ATOM 5054 C CA . HIS A 1 618 ? 22.809 5.820 -26.849 1.00 96.00 618 HIS A CA 1
ATOM 5055 C C . HIS A 1 618 ? 24.327 5.928 -26.620 1.00 96.00 618 HIS A C 1
ATOM 5057 O O . HIS A 1 618 ? 24.803 6.481 -25.621 1.00 96.00 618 HIS A O 1
ATOM 5063 N N . ASP A 1 619 ? 25.109 5.396 -27.558 1.00 89.94 619 ASP A N 1
ATOM 5064 C CA . ASP A 1 619 ? 26.555 5.580 -27.539 1.00 89.94 619 ASP A CA 1
ATOM 5065 C C . ASP A 1 619 ? 26.937 7.053 -27.710 1.00 89.94 619 ASP A C 1
ATOM 5067 O O . ASP A 1 619 ? 26.343 7.783 -28.499 1.00 89.94 619 ASP A O 1
ATOM 5071 N N . ASN A 1 620 ? 27.959 7.481 -26.964 1.00 87.62 620 ASN A N 1
ATOM 5072 C CA . ASN A 1 620 ? 28.532 8.831 -27.015 1.00 87.62 620 ASN A CA 1
ATOM 5073 C C . ASN A 1 620 ? 27.571 9.985 -26.663 1.00 87.62 620 ASN A C 1
ATOM 5075 O O . ASN A 1 620 ? 27.826 11.125 -27.052 1.00 87.62 620 ASN A O 1
ATOM 5079 N N . VAL A 1 621 ? 26.498 9.731 -25.902 1.00 94.94 621 VAL A N 1
ATOM 5080 C CA . VAL A 1 621 ? 25.668 10.808 -25.336 1.00 94.94 621 VAL A CA 1
ATOM 5081 C C . VAL A 1 621 ? 26.535 11.756 -24.508 1.00 94.94 621 VAL A C 1
ATOM 5083 O O . VAL A 1 621 ? 27.249 11.322 -23.605 1.00 94.94 621 VAL A O 1
ATOM 5086 N N . ASN A 1 622 ? 26.444 13.054 -24.800 1.00 96.31 622 ASN A N 1
ATOM 5087 C CA . ASN A 1 622 ? 27.093 14.100 -24.022 1.00 96.31 622 ASN A CA 1
ATOM 5088 C C . ASN A 1 622 ? 26.222 14.458 -22.796 1.00 96.31 622 ASN A C 1
ATOM 5090 O O . ASN A 1 622 ? 25.112 14.969 -22.984 1.00 96.31 622 ASN A O 1
ATOM 5094 N N . PRO A 1 623 ? 26.699 14.228 -21.554 1.00 96.88 623 PRO A N 1
ATOM 5095 C CA . PRO A 1 623 ? 25.931 14.517 -20.342 1.00 96.88 623 PRO A CA 1
ATOM 5096 C C . PRO A 1 623 ? 25.518 15.984 -20.198 1.00 96.88 623 PRO A C 1
ATOM 5098 O O . PRO A 1 623 ? 24.386 16.258 -19.808 1.00 96.88 623 PRO A O 1
ATOM 5101 N N . GLU A 1 624 ? 26.406 16.918 -20.549 1.00 97.38 624 GLU A N 1
ATOM 5102 C CA . GLU A 1 624 ? 26.138 18.356 -20.437 1.00 97.38 624 GLU A CA 1
ATOM 5103 C C . GLU A 1 624 ? 25.076 18.784 -21.451 1.00 97.38 624 GLU A C 1
ATOM 5105 O O . GLU A 1 624 ? 24.146 19.516 -21.131 1.00 97.38 624 GLU A O 1
ATOM 5110 N N . GLU A 1 625 ? 25.156 18.264 -22.677 1.00 97.62 625 GLU A N 1
ATOM 5111 C CA . GLU A 1 625 ? 24.151 18.545 -23.700 1.00 97.62 625 GLU A CA 1
ATOM 5112 C C . GLU A 1 625 ? 22.762 18.037 -23.286 1.00 97.62 625 GLU A C 1
ATOM 5114 O O . GLU A 1 625 ? 21.766 18.744 -23.447 1.00 97.62 625 GLU A O 1
ATOM 5119 N N . PHE A 1 626 ? 22.693 16.826 -22.724 1.00 98.06 626 PHE A N 1
ATOM 5120 C CA . PHE A 1 626 ? 21.450 16.260 -22.205 1.00 98.06 626 PHE A CA 1
ATOM 5121 C C . PHE A 1 626 ? 20.887 17.097 -21.048 1.00 98.06 626 PHE A C 1
ATOM 5123 O O . PHE A 1 626 ? 19.696 17.416 -21.045 1.00 98.06 626 PHE A O 1
ATOM 5130 N N . HIS A 1 627 ? 21.739 17.521 -20.109 1.00 98.00 627 HIS A N 1
ATOM 5131 C CA . HIS A 1 627 ? 21.349 18.393 -18.997 1.00 98.00 627 HIS A CA 1
ATOM 5132 C C . HIS A 1 627 ? 20.772 19.721 -19.492 1.00 98.00 627 HIS A C 1
ATOM 5134 O O . HIS A 1 627 ? 19.657 20.089 -19.116 1.00 98.00 627 HIS A O 1
ATOM 5140 N N . GLN A 1 628 ? 21.472 20.398 -20.406 1.00 97.19 628 GLN A N 1
ATOM 5141 C CA . GLN A 1 628 ? 21.003 21.654 -20.996 1.00 97.19 628 GLN A CA 1
ATOM 5142 C C . GLN A 1 628 ? 19.696 21.472 -21.776 1.00 97.19 628 GLN A C 1
ATOM 5144 O O . GLN A 1 628 ? 18.831 22.353 -21.738 1.00 97.19 628 GLN A O 1
ATOM 5149 N N . ALA A 1 629 ? 19.505 20.331 -22.445 1.00 97.12 629 ALA A N 1
ATOM 5150 C CA . ALA A 1 629 ? 18.259 20.021 -23.141 1.00 97.12 629 ALA A CA 1
ATOM 5151 C C . ALA A 1 629 ? 17.075 19.859 -22.168 1.00 97.12 629 ALA A C 1
ATOM 5153 O O . ALA A 1 629 ? 15.991 20.383 -22.441 1.00 97.12 629 ALA A O 1
ATOM 5154 N N . LEU A 1 630 ? 17.278 19.210 -21.015 1.00 96.69 630 LEU A N 1
ATOM 5155 C CA . LEU A 1 630 ? 16.267 19.096 -19.954 1.00 96.69 630 LEU A CA 1
ATOM 5156 C C . LEU A 1 630 ? 15.906 20.467 -19.366 1.00 96.69 630 LEU A C 1
ATOM 5158 O O . LEU A 1 630 ? 14.725 20.812 -19.270 1.00 96.69 630 LEU A O 1
ATOM 5162 N N . LEU A 1 631 ? 16.913 21.276 -19.023 1.00 94.69 631 LEU A N 1
ATOM 5163 C CA . LEU A 1 631 ? 16.710 22.619 -18.471 1.00 94.69 631 LEU A CA 1
ATOM 5164 C C . LEU A 1 631 ? 15.995 23.542 -19.465 1.00 94.69 631 LEU A C 1
ATOM 5166 O O . LEU A 1 631 ? 15.058 24.251 -19.091 1.00 94.69 631 LEU A O 1
ATOM 5170 N N . SER A 1 632 ? 16.389 23.494 -20.739 1.00 93.88 632 SER A N 1
ATOM 5171 C CA . SER A 1 632 ? 15.752 24.272 -21.808 1.00 93.88 632 SER A CA 1
ATOM 5172 C C . SER A 1 632 ? 14.311 23.821 -22.041 1.00 93.88 632 SER A C 1
ATOM 5174 O O . SER A 1 632 ? 13.426 24.663 -22.165 1.00 93.88 632 SER A O 1
ATOM 5176 N N . SER A 1 633 ? 14.047 22.508 -22.033 1.00 93.88 633 SER A N 1
ATOM 5177 C CA . SER A 1 633 ? 12.691 21.953 -22.132 1.00 93.88 633 SER A CA 1
ATOM 5178 C C . SER A 1 633 ? 11.784 22.469 -21.013 1.00 93.88 633 SER A C 1
ATOM 5180 O O . SER A 1 633 ? 10.674 22.927 -21.293 1.00 93.88 633 SER A O 1
ATOM 5182 N N . ARG A 1 634 ? 12.280 22.460 -19.766 1.00 88.94 634 ARG A N 1
ATOM 5183 C CA . ARG A 1 634 ? 11.564 22.968 -18.588 1.00 88.94 634 ARG A CA 1
ATOM 5184 C C . ARG A 1 634 ? 11.280 24.468 -18.696 1.00 88.94 634 ARG A C 1
ATOM 5186 O O . ARG A 1 634 ? 10.134 24.869 -18.528 1.00 88.94 634 ARG A O 1
ATOM 5193 N N . ARG A 1 635 ? 12.303 25.276 -18.999 1.00 89.25 635 ARG A N 1
ATOM 5194 C CA . ARG A 1 635 ? 12.217 26.748 -19.044 1.00 89.25 635 ARG A CA 1
ATOM 5195 C C . ARG A 1 635 ? 11.377 27.265 -20.212 1.00 89.25 635 ARG A C 1
ATOM 5197 O O . ARG A 1 635 ? 10.677 28.259 -20.076 1.00 89.25 635 ARG A O 1
ATOM 5204 N N . GLU A 1 636 ? 11.490 26.632 -21.374 1.00 91.44 636 GLU A N 1
ATOM 5205 C CA . GLU A 1 636 ? 10.876 27.113 -22.619 1.00 91.44 636 GLU A CA 1
ATOM 5206 C C . GLU A 1 636 ? 9.589 26.361 -22.979 1.00 91.44 636 GLU A C 1
ATOM 5208 O O . GLU A 1 636 ? 9.009 26.629 -24.030 1.00 91.44 636 GLU A O 1
ATOM 5213 N N . HIS A 1 637 ? 9.162 25.398 -22.151 1.00 89.62 637 HIS A N 1
ATOM 5214 C CA . HIS A 1 637 ? 8.036 24.496 -22.418 1.00 89.62 637 HIS A CA 1
ATOM 5215 C C . HIS A 1 637 ? 8.108 23.835 -23.806 1.00 89.62 637 HIS A C 1
ATOM 5217 O O . HIS A 1 637 ? 7.105 23.676 -24.505 1.00 89.62 637 HIS A O 1
ATOM 5223 N N . LYS A 1 638 ? 9.314 23.430 -24.219 1.00 92.44 638 LYS A N 1
ATOM 5224 C CA . LYS A 1 638 ? 9.555 22.734 -25.493 1.00 92.44 638 LYS A CA 1
ATOM 5225 C C . LYS A 1 638 ? 9.733 21.244 -25.270 1.00 92.44 638 LYS A C 1
ATOM 5227 O O . LYS A 1 638 ? 10.386 20.833 -24.314 1.00 92.44 638 LYS A O 1
ATOM 5232 N N . LYS A 1 639 ? 9.154 20.420 -26.146 1.00 94.69 639 LYS A N 1
ATOM 5233 C CA . LYS A 1 639 ? 9.297 18.963 -26.046 1.00 94.69 639 LYS A CA 1
ATOM 5234 C C . LYS A 1 639 ? 10.757 18.552 -26.238 1.00 94.69 639 LYS A C 1
ATOM 5236 O O . LYS A 1 639 ? 11.429 19.053 -27.137 1.00 94.69 639 LYS A O 1
ATOM 5241 N N . LEU A 1 640 ? 11.220 17.629 -25.401 1.00 95.38 640 LEU A N 1
ATOM 5242 C CA . LEU A 1 640 ? 12.530 17.008 -25.540 1.00 95.38 640 LEU A CA 1
ATOM 5243 C C . LEU A 1 640 ? 12.452 15.911 -26.607 1.00 95.38 640 LEU A C 1
ATOM 5245 O O . LEU A 1 640 ? 11.544 15.082 -26.571 1.00 95.38 640 LEU A O 1
ATOM 5249 N N . ASN A 1 641 ? 13.419 15.870 -27.525 1.00 95.69 641 ASN A N 1
ATOM 5250 C CA . ASN A 1 641 ? 13.609 14.704 -28.384 1.00 95.69 641 ASN A CA 1
ATOM 5251 C C . ASN A 1 641 ? 14.305 13.600 -27.572 1.00 95.69 641 ASN A C 1
ATOM 5253 O O . ASN A 1 641 ? 15.531 13.553 -27.509 1.00 95.69 641 ASN A O 1
ATOM 5257 N N . VAL A 1 642 ? 13.512 12.766 -26.899 1.00 96.88 642 VAL A N 1
ATOM 5258 C CA . VAL A 1 642 ? 13.991 11.710 -25.992 1.00 96.88 642 VAL A CA 1
ATOM 5259 C C . VAL A 1 642 ? 14.869 10.690 -26.718 1.00 96.88 642 VAL A C 1
ATOM 5261 O O . VAL A 1 642 ? 15.956 10.377 -26.235 1.00 96.88 642 VAL A O 1
ATOM 5264 N N . GLU A 1 643 ? 14.451 10.244 -27.903 1.00 96.19 643 GLU A N 1
ATOM 5265 C CA . GLU A 1 643 ? 15.142 9.219 -28.705 1.00 96.19 643 GLU A CA 1
ATOM 5266 C C . GLU A 1 643 ? 16.501 9.677 -29.243 1.00 96.19 643 GLU A C 1
ATOM 5268 O O . GLU A 1 643 ? 17.325 8.865 -29.641 1.00 96.19 643 GLU A O 1
ATOM 5273 N N . LYS A 1 644 ? 16.795 10.981 -29.209 1.00 96.44 644 LYS A N 1
ATOM 5274 C CA . LYS A 1 644 ? 18.154 11.469 -29.473 1.00 96.44 644 LYS A CA 1
ATOM 5275 C C . LYS A 1 644 ? 19.156 10.974 -28.422 1.00 96.44 644 LYS A C 1
ATOM 5277 O O . LYS A 1 644 ? 20.335 10.813 -28.727 1.00 96.44 644 LYS A O 1
ATOM 5282 N N . TYR A 1 645 ? 18.707 10.789 -27.182 1.00 97.69 645 TYR A N 1
ATOM 5283 C CA . TYR A 1 645 ? 19.572 10.513 -26.034 1.00 97.69 645 TYR A CA 1
ATOM 5284 C C . TYR A 1 645 ? 19.371 9.101 -25.477 1.00 97.69 645 TYR A C 1
ATOM 5286 O O . TYR A 1 645 ? 20.335 8.464 -25.053 1.00 97.69 645 TYR A O 1
ATOM 5294 N N . ILE A 1 646 ? 18.135 8.605 -25.469 1.00 98.00 646 ILE A N 1
ATOM 5295 C CA . ILE A 1 646 ? 17.728 7.393 -24.752 1.00 98.00 646 ILE A CA 1
ATOM 5296 C C . ILE A 1 646 ? 17.259 6.348 -25.762 1.00 98.00 646 ILE A C 1
ATOM 5298 O O . ILE A 1 646 ? 16.476 6.665 -26.654 1.00 98.00 646 ILE A O 1
ATOM 5302 N N . GLN A 1 647 ? 17.707 5.103 -25.595 1.00 97.75 647 GLN A N 1
ATOM 5303 C CA . GLN A 1 647 ? 17.318 4.009 -26.482 1.00 97.75 647 GLN A CA 1
ATOM 5304 C C . GLN A 1 647 ? 15.834 3.679 -26.293 1.00 97.75 647 GLN A C 1
ATOM 5306 O O . GLN A 1 647 ? 15.366 3.577 -25.159 1.00 97.75 647 GLN A O 1
ATOM 5311 N N . CYS A 1 648 ? 15.116 3.475 -27.396 1.00 96.31 648 CYS A N 1
ATOM 5312 C CA . CYS A 1 648 ? 13.734 3.002 -27.414 1.00 96.31 648 CYS A CA 1
ATOM 5313 C C . CYS A 1 648 ? 13.724 1.542 -27.878 1.00 96.31 648 CYS A C 1
ATOM 5315 O O . CYS A 1 648 ? 14.058 1.251 -29.027 1.00 96.31 648 CYS A O 1
ATOM 5317 N N . ILE A 1 649 ? 13.411 0.617 -26.971 1.00 96.00 649 ILE A N 1
ATOM 5318 C CA . ILE A 1 649 ? 13.508 -0.823 -27.219 1.00 96.00 649 ILE A CA 1
ATOM 5319 C C . ILE A 1 649 ? 12.096 -1.404 -27.361 1.00 96.00 649 ILE A C 1
ATOM 5321 O O . ILE A 1 649 ? 11.311 -1.268 -26.423 1.00 96.00 649 ILE A O 1
ATOM 5325 N N . PRO A 1 650 ? 11.762 -2.097 -28.465 1.00 95.44 650 PRO A N 1
ATOM 5326 C CA . PRO A 1 650 ? 10.476 -2.783 -28.605 1.00 95.44 650 PRO A CA 1
ATOM 5327 C C . PRO A 1 650 ? 10.258 -3.810 -27.491 1.00 95.44 650 PRO A C 1
ATOM 5329 O O . PRO A 1 650 ? 11.200 -4.527 -27.149 1.00 95.44 650 PRO A O 1
ATOM 5332 N N . SER A 1 651 ? 9.044 -3.918 -26.958 1.00 95.94 651 SER A N 1
ATOM 5333 C CA . SER A 1 651 ? 8.685 -4.878 -25.908 1.00 95.94 651 SER A CA 1
ATOM 5334 C C . SER A 1 651 ? 7.565 -5.826 -26.342 1.00 95.94 651 SER A C 1
ATOM 5336 O O . SER A 1 651 ? 6.615 -5.430 -27.016 1.00 95.94 651 SER A O 1
ATOM 5338 N N . ASN A 1 652 ? 7.674 -7.090 -25.932 1.00 95.19 652 ASN A N 1
ATOM 5339 C CA . ASN A 1 652 ? 6.664 -8.131 -26.122 1.00 95.19 652 ASN A CA 1
ATOM 5340 C C . ASN A 1 652 ? 6.175 -8.655 -24.771 1.00 95.19 652 ASN A C 1
ATOM 5342 O O . ASN A 1 652 ? 6.859 -8.502 -23.760 1.00 95.19 652 ASN A O 1
ATOM 5346 N N . ILE A 1 653 ? 5.015 -9.319 -24.757 1.00 95.62 653 ILE A N 1
ATOM 5347 C CA . ILE A 1 653 ? 4.545 -10.031 -23.561 1.00 95.62 653 ILE A CA 1
ATOM 5348 C C . ILE A 1 653 ? 5.633 -10.988 -23.056 1.00 95.62 653 ILE A C 1
ATOM 5350 O O . ILE A 1 653 ? 6.301 -11.663 -23.841 1.00 95.62 653 ILE A O 1
ATOM 5354 N N . HIS A 1 654 ? 5.811 -11.025 -21.741 1.00 96.25 654 HIS A N 1
ATOM 5355 C CA . HIS A 1 654 ? 6.800 -11.830 -21.024 1.00 96.25 654 HIS A CA 1
ATOM 5356 C C . HIS A 1 654 ? 8.272 -11.468 -21.262 1.00 96.25 654 HIS A C 1
ATOM 5358 O O . HIS A 1 654 ? 9.152 -12.199 -20.783 1.00 96.25 654 HIS A O 1
ATOM 5364 N N . ASP A 1 655 ? 8.560 -10.349 -21.940 1.00 97.50 655 ASP A N 1
ATOM 5365 C CA . ASP A 1 655 ? 9.886 -9.730 -21.894 1.00 97.50 655 ASP A CA 1
ATOM 5366 C C . ASP A 1 655 ? 10.191 -9.255 -20.466 1.00 97.50 655 ASP A C 1
ATOM 5368 O O . ASP A 1 655 ? 9.311 -8.786 -19.737 1.00 97.50 655 ASP A O 1
ATOM 5372 N N . PHE A 1 656 ? 11.462 -9.357 -20.074 1.00 98.19 656 PHE A N 1
ATOM 5373 C CA . PHE A 1 656 ? 11.933 -8.968 -18.748 1.00 98.19 656 PHE A CA 1
ATOM 5374 C C . PHE A 1 656 ? 13.144 -8.033 -18.856 1.00 98.19 656 PHE A C 1
ATOM 5376 O O . PHE A 1 656 ? 14.208 -8.425 -19.343 1.00 98.19 656 PHE A O 1
ATOM 5383 N N . PHE A 1 657 ? 12.980 -6.783 -18.423 1.00 98.44 657 PHE A N 1
ATOM 5384 C CA . PHE A 1 657 ? 13.999 -5.734 -18.474 1.00 98.44 657 PHE A CA 1
ATOM 5385 C C . PHE A 1 657 ? 14.540 -5.416 -17.080 1.00 98.44 657 PHE A C 1
ATOM 5387 O O . PHE A 1 657 ? 13.804 -5.376 -16.095 1.00 98.44 657 PHE A O 1
ATOM 5394 N N . LEU A 1 658 ? 15.840 -5.157 -17.008 1.00 98.25 658 LEU A N 1
ATOM 5395 C CA . LEU A 1 658 ? 16.600 -4.954 -15.786 1.00 98.25 658 LEU A CA 1
ATOM 5396 C C . LEU A 1 658 ? 16.914 -3.469 -15.604 1.00 98.25 658 LEU A C 1
ATOM 5398 O O . LEU A 1 658 ? 17.568 -2.855 -16.444 1.00 98.25 658 LEU A O 1
ATOM 5402 N N . ILE A 1 659 ? 16.501 -2.891 -14.481 1.00 98.06 659 ILE A N 1
ATOM 5403 C CA . ILE A 1 659 ? 16.646 -1.459 -14.204 1.00 98.06 659 ILE A CA 1
ATOM 5404 C C . ILE A 1 659 ? 17.411 -1.301 -12.880 1.00 98.06 659 ILE A C 1
ATOM 5406 O O . ILE A 1 659 ? 16.840 -1.002 -11.830 1.00 98.06 659 ILE A O 1
ATOM 5410 N N . PRO A 1 660 ? 18.736 -1.537 -12.865 1.00 96.88 660 PRO A N 1
ATOM 5411 C CA . PRO A 1 660 ? 19.530 -1.201 -11.690 1.00 96.88 660 PRO A CA 1
ATOM 5412 C C . PRO A 1 660 ? 19.453 0.305 -11.412 1.00 96.88 660 PRO A C 1
ATOM 5414 O O . PRO A 1 660 ? 19.366 1.107 -12.350 1.00 96.88 660 PRO A O 1
ATOM 5417 N N . ASN A 1 661 ? 19.546 0.698 -10.142 1.00 96.19 661 ASN A N 1
ATOM 5418 C CA . ASN A 1 661 ? 19.654 2.093 -9.713 1.00 96.19 661 ASN A CA 1
ATOM 5419 C C . ASN A 1 661 ? 20.672 2.861 -10.566 1.00 96.19 661 ASN A C 1
ATOM 5421 O O . ASN A 1 661 ? 21.632 2.253 -11.017 1.00 96.19 661 ASN A O 1
ATOM 5425 N N . GLU A 1 662 ? 20.495 4.165 -10.794 1.00 97.44 662 GLU A N 1
ATOM 5426 C CA . GLU A 1 662 ? 21.283 5.046 -11.689 1.00 97.44 662 GLU A CA 1
ATOM 5427 C C . GLU A 1 662 ? 20.945 4.936 -13.198 1.00 97.44 662 GLU A C 1
ATOM 5429 O O . GLU A 1 662 ? 21.594 5.570 -14.033 1.00 97.44 662 GLU A O 1
ATOM 5434 N N . THR A 1 663 ? 19.974 4.095 -13.590 1.00 98.25 663 THR A N 1
ATOM 5435 C CA . THR A 1 663 ? 19.631 3.850 -15.009 1.00 98.25 663 THR A CA 1
ATOM 5436 C C . THR A 1 663 ? 18.551 4.810 -15.474 1.00 98.25 663 THR A C 1
ATOM 5438 O O . THR A 1 663 ? 17.515 4.918 -14.823 1.00 98.25 663 THR A O 1
ATOM 5441 N N . ILE A 1 664 ? 18.765 5.463 -16.619 1.00 98.50 664 ILE A N 1
ATOM 5442 C CA . ILE A 1 664 ? 17.717 6.230 -17.297 1.00 98.50 664 ILE A CA 1
ATOM 5443 C C . ILE A 1 664 ? 16.689 5.276 -17.911 1.00 98.50 664 ILE A C 1
ATOM 5445 O O . ILE A 1 664 ? 17.070 4.354 -18.640 1.00 98.50 664 ILE A O 1
ATOM 5449 N N . HIS A 1 665 ? 15.408 5.474 -17.617 1.00 98.50 665 HIS A N 1
ATOM 5450 C CA . HIS A 1 665 ? 14.352 4.614 -18.143 1.00 98.50 665 HIS A CA 1
ATOM 5451 C C . HIS A 1 665 ? 12.970 5.289 -18.154 1.00 98.50 665 HIS A C 1
ATOM 5453 O O . HIS A 1 665 ? 12.773 6.331 -17.524 1.00 98.50 665 HIS A O 1
ATOM 5459 N N . ALA A 1 666 ? 12.029 4.689 -18.889 1.00 98.12 666 ALA A N 1
ATOM 5460 C CA . ALA A 1 666 ? 10.581 4.876 -18.775 1.00 98.12 666 ALA A CA 1
ATOM 5461 C C . ALA A 1 666 ? 9.831 3.742 -19.492 1.00 98.12 666 ALA A C 1
ATOM 5463 O O . ALA A 1 666 ? 10.233 3.314 -20.577 1.00 98.12 666 ALA A O 1
ATOM 5464 N N . SER A 1 667 ? 8.691 3.316 -18.947 1.00 97.44 667 SER A N 1
ATOM 5465 C CA . SER A 1 667 ? 7.723 2.520 -19.711 1.00 97.44 667 SER A CA 1
ATOM 5466 C C . SER A 1 667 ? 7.014 3.404 -20.747 1.00 97.44 667 SER A C 1
ATOM 5468 O O . SER A 1 667 ? 6.534 4.495 -20.422 1.00 97.44 667 SER A O 1
ATOM 5470 N N . GLY A 1 668 ? 6.978 2.960 -22.004 1.00 97.19 668 GLY A N 1
ATOM 5471 C CA . GLY A 1 668 ? 6.207 3.609 -23.061 1.00 97.19 668 GLY A CA 1
ATOM 5472 C C . GLY A 1 668 ? 4.706 3.324 -22.960 1.00 97.19 668 GLY A C 1
ATOM 5473 O O . GLY A 1 668 ? 4.261 2.507 -22.151 1.00 97.19 668 GLY A O 1
ATOM 5474 N N . GLU A 1 669 ? 3.919 3.999 -23.792 1.00 96.06 669 GLU A N 1
ATOM 5475 C CA . GLU A 1 669 ? 2.490 3.733 -23.969 1.00 96.06 669 GLU A CA 1
ATOM 5476 C C . GLU A 1 669 ? 2.202 2.318 -24.503 1.00 96.06 669 GLU A C 1
ATOM 5478 O O . GLU A 1 669 ? 3.108 1.599 -24.929 1.00 96.06 669 GLU A O 1
ATOM 5483 N N . ASN A 1 670 ? 0.920 1.932 -24.493 1.00 97.12 670 ASN A N 1
ATOM 5484 C CA . ASN A 1 670 ? 0.416 0.703 -25.118 1.00 97.12 670 ASN A CA 1
ATOM 5485 C C . ASN A 1 670 ? 0.844 -0.612 -24.440 1.00 97.12 670 ASN A C 1
ATOM 5487 O O . ASN A 1 670 ? 0.852 -1.663 -25.086 1.00 97.12 670 ASN A O 1
ATOM 5491 N N . GLN A 1 671 ? 1.142 -0.600 -23.138 1.00 97.75 671 GLN A N 1
ATOM 5492 C CA . GLN A 1 671 ? 1.485 -1.820 -22.401 1.00 97.75 671 GLN A CA 1
ATOM 5493 C C . GLN A 1 671 ? 1.069 -1.783 -20.931 1.00 97.75 671 GLN A C 1
ATOM 5495 O O . GLN A 1 671 ? 0.714 -0.744 -20.375 1.00 97.75 671 GLN A O 1
ATOM 5500 N N . VAL A 1 672 ? 1.134 -2.951 -20.305 1.00 97.94 672 VAL A N 1
ATOM 5501 C CA . VAL A 1 672 ? 1.036 -3.109 -18.859 1.00 97.94 672 VAL A CA 1
ATOM 5502 C C . VAL A 1 672 ? 2.304 -3.776 -18.372 1.00 97.94 672 VAL A C 1
ATOM 5504 O O . VAL A 1 672 ? 2.678 -4.859 -18.831 1.00 97.94 672 VAL A O 1
ATOM 5507 N N . VAL A 1 673 ? 2.955 -3.112 -17.429 1.00 98.25 673 VAL A N 1
ATOM 5508 C CA . VAL A 1 673 ? 4.189 -3.578 -16.814 1.00 98.25 673 VAL A CA 1
ATOM 5509 C C . VAL A 1 673 ? 3.887 -4.026 -15.396 1.00 98.25 673 VAL A C 1
ATOM 5511 O O . VAL A 1 673 ? 3.247 -3.297 -14.647 1.00 98.25 673 VAL A O 1
ATOM 5514 N N . LEU A 1 674 ? 4.373 -5.203 -15.023 1.00 98.25 674 LEU A N 1
ATOM 5515 C CA . LEU A 1 674 ? 4.593 -5.551 -13.629 1.00 98.25 674 LEU A CA 1
ATOM 5516 C C . LEU A 1 674 ? 5.988 -5.056 -13.244 1.00 98.25 674 LEU A C 1
ATOM 5518 O O . LEU A 1 674 ? 7.006 -5.611 -13.670 1.00 98.25 674 LEU A O 1
ATOM 5522 N N . GLU A 1 675 ? 6.017 -3.983 -12.468 1.00 97.88 675 GLU A N 1
ATOM 5523 C CA . GLU A 1 675 ? 7.214 -3.483 -11.815 1.00 97.88 675 GLU A CA 1
ATOM 5524 C C . GLU A 1 675 ? 7.525 -4.386 -10.622 1.00 97.88 675 GLU A C 1
ATOM 5526 O O . GLU A 1 675 ? 6.722 -4.531 -9.696 1.00 97.88 675 GLU A O 1
ATOM 5531 N N . ILE A 1 676 ? 8.704 -5.002 -10.653 1.00 97.69 676 ILE A N 1
ATOM 5532 C CA . ILE A 1 676 ? 9.231 -5.782 -9.536 1.00 97.69 676 ILE A CA 1
ATOM 5533 C C . ILE A 1 676 ? 10.469 -5.052 -9.057 1.00 97.69 676 ILE A C 1
ATOM 5535 O O . ILE A 1 676 ? 11.427 -4.900 -9.818 1.00 97.69 676 ILE A O 1
ATOM 5539 N N . SER A 1 677 ? 10.446 -4.569 -7.819 1.00 95.94 677 SER A N 1
ATOM 5540 C CA . SER A 1 677 ? 11.506 -3.697 -7.327 1.00 95.94 677 SER A CA 1
ATOM 5541 C C . SER A 1 677 ? 11.808 -3.888 -5.846 1.00 95.94 677 SER A C 1
ATOM 5543 O O . SER A 1 677 ? 11.043 -4.483 -5.088 1.00 95.94 677 SER A O 1
ATOM 5545 N N . ALA A 1 678 ? 12.926 -3.317 -5.411 1.00 94.62 678 ALA A N 1
ATOM 5546 C CA . ALA A 1 678 ? 13.155 -3.022 -4.008 1.00 94.62 678 ALA A CA 1
ATOM 5547 C C . ALA A 1 678 ? 12.107 -2.020 -3.493 1.00 94.62 678 ALA A C 1
ATOM 5549 O O . ALA A 1 678 ? 11.651 -1.149 -4.237 1.00 94.62 678 ALA A O 1
ATOM 5550 N N . THR A 1 679 ? 11.738 -2.127 -2.219 1.00 91.56 679 THR A N 1
ATOM 5551 C CA . THR A 1 679 ? 10.542 -1.452 -1.690 1.00 91.56 679 THR A CA 1
ATOM 5552 C C . THR A 1 679 ? 10.531 0.076 -1.635 1.00 91.56 679 THR A C 1
ATOM 5554 O O . THR A 1 679 ? 9.436 0.600 -1.844 1.00 91.56 679 THR A O 1
ATOM 5557 N N . PRO A 1 680 ? 11.632 0.834 -1.424 1.00 89.25 680 PRO A N 1
ATOM 5558 C CA . PRO A 1 680 ? 11.555 2.298 -1.450 1.00 89.25 680 PRO A CA 1
ATOM 5559 C C . PRO A 1 680 ? 10.906 2.778 -2.754 1.00 89.25 680 PRO A C 1
ATOM 5561 O O . PRO A 1 680 ? 11.420 2.475 -3.826 1.00 89.25 680 PRO A O 1
ATOM 5564 N N . TYR A 1 681 ? 9.754 3.453 -2.678 1.00 85.81 681 TYR A N 1
ATOM 5565 C CA . TYR A 1 681 ? 8.863 3.682 -3.837 1.00 85.81 681 TYR A CA 1
ATOM 5566 C C . TYR A 1 681 ? 8.679 5.147 -4.202 1.00 85.81 681 TYR A C 1
ATOM 5568 O O . TYR A 1 681 ? 8.305 5.474 -5.325 1.00 85.81 681 TYR A O 1
ATOM 5576 N N . ILE A 1 682 ? 8.988 6.057 -3.281 1.00 88.38 682 ILE A N 1
ATOM 5577 C CA . ILE A 1 682 ? 8.816 7.485 -3.537 1.00 88.38 682 ILE A CA 1
ATOM 5578 C C . ILE A 1 682 ? 10.019 8.109 -4.263 1.00 88.38 682 ILE A C 1
ATOM 5580 O O . ILE A 1 682 ? 9.896 9.211 -4.789 1.00 88.38 682 ILE A O 1
ATOM 5584 N N . TYR A 1 683 ? 11.172 7.428 -4.333 1.00 91.12 683 TYR A N 1
ATOM 5585 C CA . TYR A 1 683 ? 12.453 7.979 -4.811 1.00 91.12 683 TYR A CA 1
ATOM 5586 C C . TYR A 1 683 ? 12.652 7.809 -6.318 1.00 91.12 683 TYR A C 1
ATOM 5588 O O . TYR A 1 683 ? 13.610 7.203 -6.804 1.00 91.12 683 TYR A O 1
ATOM 5596 N N . THR A 1 684 ? 11.730 8.402 -7.063 1.00 93.50 684 THR A N 1
ATOM 5597 C CA . THR A 1 684 ? 11.781 8.467 -8.522 1.00 93.50 684 THR A CA 1
ATOM 5598 C C . THR A 1 684 ? 12.201 9.866 -8.956 1.00 93.50 684 THR A C 1
ATOM 5600 O O . THR A 1 684 ? 11.433 10.820 -8.811 1.00 93.50 684 THR A O 1
ATOM 5603 N N . PHE A 1 685 ? 13.410 10.009 -9.503 1.00 95.25 685 PHE A N 1
ATOM 5604 C CA . PHE A 1 685 ? 13.888 11.295 -10.009 1.00 95.25 685 PHE A CA 1
ATOM 5605 C C . PHE A 1 685 ? 13.395 11.519 -11.429 1.00 95.25 685 PHE A C 1
ATOM 5607 O O . PHE A 1 685 ? 13.978 11.028 -12.397 1.00 95.25 685 PHE A O 1
ATOM 5614 N N . LYS A 1 686 ? 12.304 12.276 -11.550 1.00 95.19 686 LYS A N 1
ATOM 5615 C CA . LYS A 1 686 ? 11.707 12.611 -12.845 1.00 95.19 686 LYS A CA 1
ATOM 5616 C C . LYS A 1 686 ? 12.556 13.668 -13.538 1.00 95.19 686 LYS A C 1
ATOM 5618 O O . LYS A 1 686 ? 12.667 14.790 -13.054 1.00 95.19 686 LYS A O 1
ATOM 5623 N N . LEU A 1 687 ? 13.143 13.320 -14.673 1.00 96.62 687 LEU A N 1
ATOM 5624 C CA . LEU A 1 687 ? 13.974 14.218 -15.476 1.00 96.62 687 LEU A CA 1
ATOM 5625 C C . LEU A 1 687 ? 13.132 14.930 -16.537 1.00 96.62 687 LEU A C 1
ATOM 5627 O O . LEU A 1 687 ? 13.278 16.132 -16.740 1.00 96.62 687 LEU A O 1
ATOM 5631 N N . TYR A 1 688 ? 12.216 14.203 -17.176 1.00 97.00 688 TYR A N 1
ATOM 5632 C CA . TYR A 1 688 ? 11.315 14.746 -18.186 1.00 97.00 688 TYR A CA 1
ATOM 5633 C C . TYR A 1 688 ? 9.968 14.028 -18.161 1.00 97.00 688 TYR A C 1
ATOM 5635 O O . TYR A 1 688 ? 9.903 12.812 -18.005 1.00 97.00 688 TYR A O 1
ATOM 5643 N N . ASP A 1 689 ? 8.883 14.780 -18.337 1.00 94.25 689 ASP A N 1
ATOM 5644 C CA . ASP A 1 689 ? 7.526 14.240 -18.263 1.00 94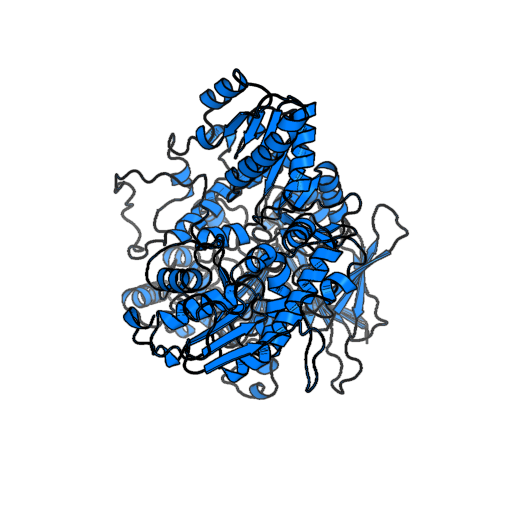.25 689 ASP A CA 1
ATOM 5645 C C . ASP A 1 689 ? 6.625 14.671 -19.426 1.00 94.25 689 ASP A C 1
ATOM 5647 O O . ASP A 1 689 ? 5.447 14.975 -19.253 1.00 94.25 689 ASP A O 1
ATOM 5651 N N . TRP A 1 690 ? 7.183 14.744 -20.635 1.00 94.81 690 TRP A N 1
ATOM 5652 C CA . TRP A 1 690 ? 6.401 14.967 -21.863 1.00 94.81 690 TRP A CA 1
ATOM 5653 C C . TRP A 1 690 ? 5.604 16.284 -21.893 1.00 94.81 690 TRP A C 1
ATOM 5655 O O . TRP A 1 690 ? 4.723 16.450 -22.734 1.00 94.81 690 TRP A O 1
ATOM 5665 N N . LEU A 1 691 ? 5.934 17.228 -20.996 1.00 89.44 691 LEU A N 1
ATOM 5666 C CA . LEU A 1 691 ? 5.180 18.463 -20.719 1.00 89.44 691 LEU A CA 1
ATOM 5667 C C . LEU A 1 691 ? 3.709 18.215 -20.354 1.00 89.44 691 LEU A C 1
ATOM 5669 O O . LEU A 1 691 ? 2.835 19.035 -20.633 1.00 89.44 691 LEU A O 1
ATOM 5673 N N . ARG A 1 692 ? 3.434 17.056 -19.760 1.00 88.44 692 ARG A N 1
ATOM 5674 C CA . ARG A 1 692 ? 2.093 16.646 -19.374 1.00 88.44 692 ARG A CA 1
ATOM 5675 C C . ARG A 1 692 ? 1.650 17.350 -18.096 1.00 88.44 692 ARG A C 1
ATOM 5677 O O . ARG A 1 692 ? 2.434 17.542 -17.166 1.00 88.44 692 ARG A O 1
ATOM 5684 N N . LEU A 1 693 ? 0.363 17.675 -18.059 1.00 84.00 693 LEU A N 1
ATOM 5685 C CA . LEU A 1 693 ? -0.311 18.157 -16.863 1.00 84.00 693 LEU A CA 1
ATOM 5686 C C . LEU A 1 693 ? -0.775 16.979 -15.996 1.00 84.00 693 LEU A C 1
ATOM 5688 O O . LEU A 1 693 ? -1.097 15.897 -16.499 1.00 84.00 693 LEU A O 1
ATOM 5692 N N . ASP A 1 694 ? -0.777 17.172 -14.685 1.00 78.94 694 ASP A N 1
ATOM 5693 C CA . ASP A 1 694 ? -1.409 16.264 -13.742 1.00 78.94 694 ASP A CA 1
ATOM 5694 C C . ASP A 1 694 ? -2.943 16.361 -13.797 1.00 78.94 694 ASP A C 1
ATOM 5696 O O . ASP A 1 694 ? -3.522 16.998 -14.675 1.00 78.94 694 ASP A O 1
ATOM 5700 N N . LEU A 1 695 ? -3.617 15.654 -12.888 1.00 75.50 695 LEU A N 1
ATOM 5701 C CA . LEU A 1 695 ? -5.081 15.643 -12.828 1.00 75.50 695 LEU A CA 1
ATOM 5702 C C . LEU A 1 695 ? -5.675 16.981 -12.345 1.00 75.50 695 LEU A C 1
ATOM 5704 O O . LEU A 1 695 ? -6.883 17.162 -12.471 1.00 75.50 695 LEU A O 1
ATOM 5708 N N . ASP A 1 696 ? -4.840 17.891 -11.834 1.00 72.25 696 ASP A N 1
ATOM 5709 C CA . ASP A 1 696 ? -5.199 19.231 -11.360 1.00 72.25 696 ASP A CA 1
ATOM 5710 C C . ASP A 1 696 ? -4.718 20.330 -12.338 1.00 72.25 696 ASP A C 1
ATOM 5712 O O . ASP A 1 696 ? -4.592 21.498 -11.957 1.00 72.25 696 ASP A O 1
ATOM 5716 N N . ASP A 1 697 ? -4.427 19.957 -13.591 1.00 77.31 697 ASP A N 1
ATOM 5717 C CA . ASP A 1 697 ? -3.952 20.832 -14.669 1.00 77.31 697 ASP A CA 1
ATOM 5718 C C . ASP A 1 697 ? -2.622 21.563 -14.368 1.00 77.31 697 ASP A C 1
ATOM 5720 O O . ASP A 1 697 ? -2.354 22.650 -14.892 1.00 77.31 697 ASP A O 1
ATOM 5724 N N . ARG A 1 698 ? -1.742 20.969 -13.546 1.00 77.00 698 ARG A N 1
ATOM 5725 C CA . ARG A 1 698 ? -0.404 21.505 -13.223 1.00 77.00 698 ARG A CA 1
ATOM 5726 C C . ARG A 1 698 ? 0.708 20.657 -13.827 1.00 77.00 698 ARG A C 1
ATOM 5728 O O . ARG A 1 698 ? 0.582 19.447 -13.969 1.00 77.00 698 ARG A O 1
ATOM 5735 N N . LEU A 1 699 ? 1.847 21.270 -14.149 1.00 81.56 699 LEU A N 1
ATOM 5736 C CA . LEU A 1 699 ? 3.038 20.501 -14.520 1.00 81.56 699 LEU A CA 1
ATOM 5737 C C . LEU A 1 699 ? 3.531 19.689 -13.320 1.00 81.56 699 LEU A C 1
ATOM 5739 O O . LEU A 1 699 ? 3.644 20.212 -12.209 1.00 81.56 699 LEU A O 1
ATOM 5743 N N . ARG A 1 700 ? 3.867 18.415 -13.553 1.00 82.88 700 ARG A N 1
ATOM 5744 C CA . ARG A 1 700 ? 4.427 17.568 -12.497 1.00 82.88 700 ARG A CA 1
ATOM 5745 C C . ARG A 1 700 ? 5.837 18.038 -12.115 1.00 82.88 700 ARG A C 1
ATOM 5747 O O . ARG A 1 700 ? 6.617 18.392 -13.002 1.00 82.88 700 ARG A O 1
ATOM 5754 N N . PRO A 1 701 ? 6.195 17.996 -10.821 1.00 82.81 701 PRO A N 1
ATOM 5755 C CA . PRO A 1 701 ? 7.528 18.377 -10.378 1.00 82.81 701 PRO A CA 1
ATOM 5756 C C . PRO A 1 701 ? 8.599 17.461 -10.980 1.00 82.81 701 PRO A C 1
ATOM 5758 O O . PRO A 1 701 ? 8.432 16.239 -11.045 1.00 82.81 701 PRO A O 1
ATOM 5761 N N . LEU A 1 702 ? 9.700 18.081 -11.408 1.00 89.94 702 LEU A N 1
ATOM 5762 C CA . LEU A 1 702 ? 10.892 17.426 -11.945 1.00 89.94 702 LEU A CA 1
ATOM 5763 C C . LEU A 1 702 ? 12.043 17.539 -10.938 1.00 89.94 702 LEU A C 1
ATOM 5765 O O . LEU A 1 702 ? 12.123 18.500 -10.179 1.00 89.94 702 LEU A O 1
ATOM 5769 N N . ASN A 1 703 ? 12.954 16.573 -10.961 1.00 91.69 703 ASN A N 1
ATOM 5770 C CA . ASN A 1 703 ? 14.101 16.460 -10.062 1.00 91.69 703 ASN A CA 1
ATOM 5771 C C . ASN A 1 703 ? 15.396 16.335 -10.876 1.00 91.69 703 ASN A C 1
ATOM 5773 O O . ASN A 1 703 ? 16.171 15.395 -10.685 1.00 91.69 703 ASN A O 1
ATOM 5777 N N . ILE A 1 704 ? 15.599 17.261 -11.821 1.00 93.75 704 ILE A N 1
ATOM 5778 C CA . ILE A 1 704 ? 16.672 17.179 -12.821 1.00 93.75 704 ILE A CA 1
ATOM 5779 C C . ILE A 1 704 ? 18.039 17.058 -12.144 1.00 93.75 704 ILE A C 1
ATOM 5781 O O . ILE A 1 704 ? 18.778 16.129 -12.448 1.00 93.75 704 ILE A O 1
ATOM 5785 N N . GLU A 1 705 ? 18.346 17.917 -11.171 1.00 92.44 705 GLU A N 1
ATOM 5786 C CA . GLU A 1 705 ? 19.652 17.913 -10.496 1.00 92.44 705 GLU A CA 1
ATOM 5787 C C . GLU A 1 705 ? 19.907 16.632 -9.690 1.00 92.44 705 GLU A C 1
ATOM 5789 O O . GLU A 1 705 ? 21.005 16.072 -9.727 1.00 92.44 705 GLU A O 1
ATOM 5794 N N . HIS A 1 706 ? 18.891 16.120 -8.988 1.00 93.56 706 HIS A N 1
ATOM 5795 C CA . HIS A 1 706 ? 18.986 14.829 -8.300 1.00 93.56 706 HIS A CA 1
ATOM 5796 C C . HIS A 1 706 ? 19.270 13.688 -9.285 1.00 93.56 706 HIS A C 1
ATOM 5798 O O . HIS A 1 706 ? 20.139 12.852 -9.022 1.00 93.56 706 HIS A O 1
ATOM 5804 N N . GLY A 1 707 ? 18.569 13.678 -10.423 1.00 95.69 707 GLY A N 1
ATOM 5805 C CA . GLY A 1 707 ? 18.775 12.694 -11.478 1.00 95.69 707 GLY A CA 1
ATOM 5806 C C . GLY A 1 707 ? 20.172 12.794 -12.089 1.00 95.69 707 GLY A C 1
ATOM 5807 O O . GLY A 1 707 ? 20.899 11.806 -12.093 1.00 95.69 707 GLY A O 1
ATOM 5808 N N . MET A 1 708 ? 20.609 13.987 -12.501 1.00 97.44 708 MET A N 1
ATOM 5809 C CA . MET A 1 708 ? 21.936 14.215 -13.091 1.00 97.44 708 MET A CA 1
ATOM 5810 C C . MET A 1 708 ? 23.082 13.778 -12.168 1.00 97.44 708 MET A C 1
ATOM 5812 O O . MET A 1 708 ? 24.048 13.184 -12.644 1.00 97.44 708 MET A O 1
ATOM 5816 N N . LYS A 1 709 ? 22.950 13.970 -10.847 1.00 96.69 709 LYS A N 1
ATOM 5817 C CA . LYS A 1 709 ? 23.923 13.496 -9.839 1.00 96.69 709 LYS A CA 1
ATOM 5818 C C . LYS A 1 709 ? 23.990 11.965 -9.706 1.00 96.69 709 LYS A C 1
ATOM 5820 O O . LYS A 1 709 ? 24.929 11.462 -9.096 1.00 96.69 709 LYS A O 1
ATOM 5825 N N . ASN A 1 710 ? 23.009 11.236 -10.237 1.00 97.44 710 ASN A N 1
ATOM 5826 C CA . ASN A 1 710 ? 22.889 9.782 -10.110 1.00 97.44 710 ASN A CA 1
ATOM 5827 C C . ASN A 1 710 ? 22.902 9.043 -11.454 1.00 97.44 710 ASN A C 1
ATOM 5829 O O . ASN A 1 710 ? 22.837 7.827 -11.448 1.00 97.44 710 ASN A O 1
ATOM 5833 N N . LEU A 1 711 ? 22.951 9.700 -12.612 1.00 98.00 711 LEU A N 1
ATOM 5834 C CA . LEU A 1 711 ? 22.856 8.993 -13.893 1.00 98.00 711 LEU A CA 1
ATOM 5835 C C . LEU A 1 711 ? 24.161 8.294 -14.290 1.00 98.00 711 LEU A C 1
ATOM 5837 O O . LEU A 1 711 ? 25.231 8.902 -14.334 1.00 98.00 711 LEU A O 1
ATOM 5841 N N . LYS A 1 712 ? 24.054 7.027 -14.707 1.00 96.38 712 LYS A N 1
ATOM 5842 C CA . LYS A 1 712 ? 25.134 6.295 -15.384 1.00 96.38 712 LYS A CA 1
ATOM 5843 C C . LYS A 1 712 ? 24.968 6.327 -16.901 1.00 96.38 712 LYS A C 1
ATOM 5845 O O . LYS A 1 712 ? 24.278 5.500 -17.496 1.00 96.38 712 LYS A O 1
ATOM 5850 N N . PHE A 1 713 ? 25.680 7.255 -17.539 1.00 96.62 713 PHE A N 1
ATOM 5851 C CA . PHE A 1 713 ? 25.644 7.487 -18.990 1.00 96.62 713 PHE A CA 1
ATOM 5852 C C . PHE A 1 713 ? 26.214 6.348 -19.847 1.00 96.62 713 PHE A C 1
ATOM 5854 O O . PHE A 1 713 ? 26.002 6.319 -21.057 1.00 96.62 713 PHE A O 1
ATOM 5861 N N . ASN A 1 714 ? 26.925 5.392 -19.248 1.00 94.25 714 ASN A N 1
ATOM 5862 C CA . ASN A 1 714 ? 27.479 4.229 -19.943 1.00 94.25 714 ASN A CA 1
ATOM 5863 C C . ASN A 1 714 ? 26.535 3.012 -19.975 1.00 94.25 714 ASN A C 1
ATOM 5865 O O . ASN A 1 714 ? 26.899 1.997 -20.563 1.00 94.25 714 ASN A O 1
ATOM 5869 N N . ARG A 1 715 ? 25.338 3.084 -19.375 1.00 94.56 715 ARG A N 1
ATOM 5870 C CA . ARG A 1 715 ? 24.360 1.991 -19.460 1.00 94.56 715 ARG A CA 1
ATOM 5871 C C . ARG A 1 715 ? 23.678 1.948 -20.819 1.00 94.56 715 ARG A C 1
ATOM 5873 O O . ARG A 1 715 ? 23.272 2.984 -21.351 1.00 94.56 715 ARG A O 1
ATOM 5880 N N . ARG A 1 716 ? 23.545 0.736 -21.357 1.00 94.44 716 ARG A N 1
ATOM 5881 C CA . ARG A 1 716 ? 22.952 0.443 -22.665 1.00 94.44 716 ARG A CA 1
ATOM 5882 C C . ARG A 1 716 ? 21.748 -0.462 -22.491 1.00 94.44 716 ARG A C 1
ATOM 5884 O O . ARG A 1 716 ? 21.819 -1.432 -21.743 1.00 94.44 716 ARG A O 1
ATOM 5891 N N . GLY A 1 717 ? 20.669 -0.138 -23.186 1.00 87.50 717 GLY A N 1
ATOM 5892 C CA . GLY A 1 717 ? 19.392 -0.821 -23.067 1.00 87.50 717 GLY A CA 1
ATOM 5893 C C . GLY A 1 717 ? 19.435 -2.293 -23.463 1.00 87.50 717 GLY A C 1
ATOM 5894 O O . GLY A 1 717 ? 18.922 -3.142 -22.741 1.00 87.50 717 GLY A O 1
ATOM 5895 N N . GLU A 1 718 ? 20.123 -2.617 -24.559 1.00 83.62 718 GLU A N 1
ATOM 5896 C CA . GLU A 1 718 ? 20.245 -3.998 -25.055 1.00 83.62 718 GLU A CA 1
ATOM 5897 C C . GLU A 1 718 ? 20.884 -4.960 -24.037 1.00 83.62 718 GLU A C 1
ATOM 5899 O O . GLU A 1 718 ? 20.488 -6.119 -23.941 1.00 83.62 718 GLU A O 1
ATOM 5904 N N . GLN A 1 719 ? 21.832 -4.475 -23.227 1.00 91.38 719 GLN A N 1
ATOM 5905 C CA . GLN A 1 719 ? 22.502 -5.261 -22.177 1.00 91.38 719 GLN A CA 1
ATOM 5906 C C . GLN A 1 719 ? 21.633 -5.458 -20.929 1.00 91.38 719 GLN A C 1
ATOM 5908 O O . GLN A 1 719 ? 21.989 -6.216 -20.028 1.00 91.38 719 GLN A O 1
ATOM 5913 N N . LEU A 1 720 ? 20.514 -4.742 -20.860 1.00 95.31 720 LEU A N 1
ATOM 5914 C CA . LEU A 1 720 ? 19.589 -4.725 -19.738 1.00 95.31 720 LEU A CA 1
ATOM 5915 C C . LEU A 1 720 ? 18.298 -5.491 -20.051 1.00 95.31 720 LEU A C 1
ATOM 5917 O O . LEU A 1 720 ? 17.334 -5.401 -19.300 1.00 95.31 720 LEU A O 1
ATOM 5921 N N . ARG A 1 721 ? 18.266 -6.282 -21.126 1.00 96.44 721 ARG A N 1
ATOM 5922 C CA . ARG A 1 721 ? 17.223 -7.287 -21.357 1.00 96.44 721 ARG A CA 1
ATOM 5923 C C . ARG A 1 721 ? 17.673 -8.631 -20.786 1.00 96.44 721 ARG A C 1
ATOM 5925 O O . ARG A 1 721 ? 18.718 -9.153 -21.177 1.00 96.44 721 ARG A O 1
ATOM 5932 N N . CYS A 1 722 ? 16.881 -9.198 -19.881 1.00 96.62 722 CYS A N 1
ATOM 5933 C CA . CYS A 1 722 ? 17.163 -10.497 -19.281 1.00 96.62 722 CYS A CA 1
ATOM 5934 C C . CYS A 1 722 ? 17.168 -11.606 -20.344 1.00 96.62 722 CYS A C 1
ATOM 5936 O O . CYS A 1 722 ? 16.360 -11.599 -21.272 1.00 96.62 722 CYS A O 1
ATOM 5938 N N . GLN A 1 723 ? 18.070 -12.572 -20.173 1.00 95.69 723 GLN A N 1
ATOM 5939 C CA . GLN A 1 723 ? 18.115 -13.806 -20.951 1.00 95.69 723 GLN A CA 1
ATOM 5940 C C . GLN A 1 723 ? 17.698 -14.967 -20.034 1.00 95.69 723 GLN A C 1
ATOM 5942 O O . GLN A 1 723 ? 18.488 -15.350 -19.167 1.00 95.69 723 GLN A O 1
ATOM 5947 N N . PRO A 1 724 ? 16.468 -15.500 -20.172 1.00 96.31 724 PRO A N 1
ATOM 5948 C CA . PRO A 1 724 ? 15.988 -16.622 -19.369 1.00 96.31 724 PRO A CA 1
ATOM 5949 C C . PRO A 1 724 ? 16.862 -17.870 -19.531 1.00 96.31 724 PRO A C 1
ATOM 5951 O O . PRO A 1 724 ? 17.296 -18.193 -20.637 1.00 96.31 724 PRO A O 1
ATOM 5954 N N . ILE A 1 725 ? 17.072 -18.605 -18.440 1.00 97.44 725 ILE A N 1
ATOM 5955 C CA . ILE A 1 725 ? 17.844 -19.853 -18.418 1.00 97.44 725 ILE A CA 1
ATOM 5956 C C . ILE A 1 725 ? 16.922 -20.985 -17.969 1.00 97.44 725 ILE A C 1
ATOM 5958 O O . ILE A 1 725 ? 16.442 -20.977 -16.837 1.00 97.44 725 ILE A O 1
ATOM 5962 N N . THR A 1 726 ? 16.679 -21.980 -18.820 1.00 96.94 726 THR A N 1
ATOM 5963 C CA . THR A 1 726 ? 15.897 -23.166 -18.438 1.00 96.94 726 THR A CA 1
ATOM 5964 C C . THR A 1 726 ? 16.669 -24.005 -17.420 1.00 96.94 726 THR A C 1
ATOM 5966 O O . THR A 1 726 ? 17.738 -24.537 -17.716 1.00 96.94 726 THR A O 1
ATOM 5969 N N . MET A 1 727 ? 16.112 -24.137 -16.218 1.00 95.94 727 MET A N 1
ATOM 5970 C CA . MET A 1 727 ? 16.691 -24.895 -15.104 1.00 95.94 727 MET A CA 1
ATOM 5971 C C . MET A 1 727 ? 16.170 -26.329 -15.059 1.00 95.94 727 MET A C 1
ATOM 5973 O O . MET A 1 727 ? 16.920 -27.263 -14.771 1.00 95.94 727 MET A O 1
ATOM 5977 N N . LYS A 1 728 ? 14.873 -26.506 -15.328 1.00 94.31 728 LYS A N 1
ATOM 5978 C CA . LYS A 1 728 ? 14.207 -27.808 -15.324 1.00 94.31 728 LYS A CA 1
ATOM 5979 C C . LYS A 1 728 ? 13.130 -27.838 -16.399 1.00 94.31 728 LYS A C 1
ATOM 5981 O O . LYS A 1 728 ? 12.418 -26.861 -16.591 1.00 94.31 728 LYS A O 1
ATOM 5986 N N . PHE A 1 729 ? 12.988 -28.978 -17.060 1.00 94.56 729 PHE A N 1
ATOM 5987 C CA . PHE A 1 729 ? 11.937 -29.219 -18.038 1.00 94.56 729 PHE A CA 1
ATOM 5988 C C . PHE A 1 729 ? 11.367 -30.623 -17.826 1.00 94.56 729 PHE A C 1
ATOM 5990 O O . PHE A 1 729 ? 12.104 -31.610 -17.874 1.00 94.56 729 PHE A O 1
ATOM 5997 N N . GLU A 1 730 ? 10.066 -30.711 -17.564 1.00 91.75 730 GLU A N 1
ATOM 5998 C CA . GLU A 1 730 ? 9.304 -31.958 -17.577 1.00 91.75 730 GLU A CA 1
ATOM 5999 C C . GLU A 1 730 ? 8.304 -31.903 -18.732 1.00 91.75 730 GLU A C 1
ATOM 6001 O O . GLU A 1 730 ? 7.346 -31.128 -18.704 1.00 91.75 730 GLU A O 1
ATOM 6006 N N . GLN A 1 731 ? 8.534 -32.745 -19.742 1.00 88.56 731 GLN A N 1
ATOM 6007 C CA . GLN A 1 731 ? 7.702 -32.817 -20.940 1.00 88.56 731 GLN A CA 1
ATOM 6008 C C . GLN A 1 731 ? 6.217 -33.009 -20.588 1.00 88.56 731 GLN A C 1
ATOM 6010 O O . GLN A 1 731 ? 5.882 -33.800 -19.704 1.00 88.56 731 GLN A O 1
ATOM 6015 N N . ASP A 1 732 ? 5.347 -32.270 -21.285 1.00 84.88 732 ASP A N 1
ATOM 6016 C CA . ASP A 1 732 ? 3.884 -32.255 -21.114 1.00 84.88 732 ASP A CA 1
ATOM 6017 C C . ASP A 1 732 ? 3.406 -31.879 -19.697 1.00 84.88 732 ASP A C 1
ATOM 6019 O O . ASP A 1 732 ? 2.255 -32.129 -19.326 1.00 84.88 732 ASP A O 1
ATOM 6023 N N . LYS A 1 733 ? 4.288 -31.276 -18.888 1.00 91.19 733 LYS A N 1
ATOM 6024 C CA . LYS A 1 733 ? 3.966 -30.807 -17.541 1.00 91.19 733 LYS A CA 1
ATOM 6025 C C . LYS A 1 733 ? 4.373 -29.361 -17.317 1.00 91.19 733 LYS A C 1
ATOM 6027 O O . LYS A 1 733 ? 3.503 -28.515 -17.143 1.00 91.19 733 LYS A O 1
ATOM 6032 N N . TYR A 1 734 ? 5.670 -29.077 -17.236 1.00 94.94 734 TYR A N 1
ATOM 6033 C CA . TYR A 1 734 ? 6.131 -27.734 -16.906 1.00 94.94 734 TYR A CA 1
ATOM 6034 C C . TYR A 1 734 ? 7.600 -27.490 -17.258 1.00 94.94 734 TYR A C 1
ATOM 6036 O O . TYR A 1 734 ? 8.426 -28.405 -17.275 1.00 94.94 734 TYR A O 1
ATOM 6044 N N . GLU A 1 735 ? 7.928 -26.220 -17.451 1.00 96.31 735 GLU A N 1
ATOM 6045 C CA . GLU A 1 735 ? 9.278 -25.690 -17.565 1.00 96.31 735 GLU A CA 1
ATOM 6046 C C . GLU A 1 735 ? 9.541 -24.690 -16.435 1.00 96.31 735 GLU A C 1
ATOM 6048 O O . GLU A 1 735 ? 8.722 -23.821 -16.142 1.00 96.31 735 GLU A O 1
ATOM 6053 N N . GLU A 1 736 ? 10.698 -24.800 -15.794 1.00 96.75 736 GLU A N 1
ATOM 6054 C CA . GLU A 1 736 ? 11.190 -23.839 -14.816 1.00 96.75 736 GLU A CA 1
ATOM 6055 C C . GLU A 1 736 ? 12.387 -23.092 -15.394 1.00 96.75 736 GLU A C 1
ATOM 6057 O O . GLU A 1 736 ? 13.411 -23.693 -15.732 1.00 96.75 736 GLU A O 1
ATOM 6062 N N . GLN A 1 737 ? 12.263 -21.773 -15.468 1.00 98.00 737 GLN A N 1
ATOM 6063 C CA . GLN A 1 737 ? 13.290 -20.869 -15.958 1.00 98.00 737 GLN A CA 1
ATOM 6064 C C . GLN A 1 737 ? 13.774 -19.963 -14.826 1.00 98.00 737 GLN A C 1
ATOM 6066 O O . GLN A 1 737 ? 12.979 -19.400 -14.075 1.00 98.00 737 GLN A O 1
ATOM 6071 N N . HIS A 1 738 ? 15.085 -19.789 -14.722 1.00 98.12 738 HIS A N 1
ATOM 6072 C CA . HIS A 1 738 ? 15.702 -18.722 -13.944 1.00 98.12 738 HIS A CA 1
ATOM 6073 C C . HIS A 1 738 ? 15.736 -17.453 -14.801 1.00 98.12 738 HIS A C 1
ATOM 6075 O O . HIS A 1 738 ? 16.164 -17.488 -15.955 1.00 98.12 738 HIS A O 1
ATOM 6081 N N . LEU A 1 739 ? 15.252 -16.343 -14.247 1.00 97.94 739 LEU A N 1
ATOM 6082 C CA . LEU A 1 739 ? 15.272 -15.021 -14.864 1.00 97.94 739 LEU A CA 1
ATOM 6083 C C . LEU A 1 739 ? 16.323 -14.159 -14.151 1.00 97.94 739 LEU A C 1
ATOM 6085 O O . LEU A 1 739 ? 15.955 -13.388 -13.264 1.00 97.94 739 LEU A O 1
ATOM 6089 N N . PRO A 1 740 ? 17.618 -14.290 -14.499 1.00 96.44 740 PRO A N 1
ATOM 6090 C CA . PRO A 1 740 ? 18.688 -13.623 -13.770 1.00 96.44 740 PRO A CA 1
ATOM 6091 C C . PRO A 1 740 ? 18.515 -12.102 -13.779 1.00 96.44 740 PRO A C 1
ATOM 6093 O O . PRO A 1 740 ? 18.449 -11.467 -14.837 1.00 96.44 740 PRO A O 1
ATOM 6096 N N . THR A 1 741 ? 18.487 -11.519 -12.584 1.00 96.88 741 THR A N 1
ATOM 6097 C CA . THR A 1 741 ? 18.479 -10.064 -12.386 1.00 96.88 741 THR A CA 1
ATOM 6098 C C . THR A 1 741 ? 19.885 -9.456 -12.416 1.00 96.88 741 THR A C 1
ATOM 6100 O O . THR A 1 741 ? 20.901 -10.158 -12.383 1.00 96.88 741 THR A O 1
ATOM 6103 N N . HIS A 1 742 ? 19.970 -8.121 -12.452 1.00 95.56 742 HIS A N 1
ATOM 6104 C CA . HIS A 1 742 ? 21.253 -7.417 -12.485 1.00 95.56 742 HIS A CA 1
ATOM 6105 C C . HIS A 1 742 ? 22.084 -7.719 -11.223 1.00 95.56 742 HIS A C 1
ATOM 6107 O O . HIS A 1 742 ? 21.550 -7.971 -10.143 1.00 95.56 742 HIS A O 1
ATOM 6113 N N . ASN A 1 743 ? 23.414 -7.648 -11.316 1.00 92.75 743 ASN A N 1
ATOM 6114 C CA . ASN A 1 743 ? 24.305 -7.942 -10.183 1.00 92.75 743 ASN A CA 1
ATOM 6115 C C . ASN A 1 743 ? 24.172 -6.957 -9.003 1.00 92.75 743 ASN A C 1
ATOM 6117 O O . ASN A 1 743 ? 24.624 -7.271 -7.912 1.00 92.75 743 ASN A O 1
ATOM 6121 N N . LEU A 1 744 ? 23.543 -5.798 -9.215 1.00 93.19 744 LEU A N 1
ATOM 6122 C CA . LEU A 1 744 ? 23.214 -4.820 -8.167 1.00 93.19 744 LEU A CA 1
ATOM 6123 C C . LEU A 1 744 ? 21.878 -5.122 -7.477 1.00 93.19 744 LEU A C 1
ATOM 6125 O O . LEU A 1 744 ? 21.596 -4.567 -6.423 1.00 93.19 744 LEU A O 1
ATOM 6129 N N . HIS A 1 745 ? 21.057 -6.000 -8.055 1.00 95.44 745 HIS A N 1
ATOM 6130 C CA . HIS A 1 745 ? 19.778 -6.394 -7.479 1.00 95.44 745 HIS A CA 1
ATOM 6131 C C . HIS A 1 745 ? 19.997 -7.472 -6.419 1.00 95.44 745 HIS A C 1
ATOM 6133 O O . HIS A 1 745 ? 20.638 -8.492 -6.687 1.00 95.44 745 HIS A O 1
ATOM 6139 N N . PHE A 1 746 ? 19.426 -7.276 -5.231 1.00 95.12 746 PHE A N 1
ATOM 6140 C CA . PHE A 1 746 ? 19.512 -8.232 -4.119 1.00 95.12 746 PHE A CA 1
ATOM 6141 C C . PHE A 1 746 ? 18.478 -9.369 -4.183 1.00 95.12 746 PHE A C 1
ATOM 6143 O O . PHE A 1 746 ? 18.515 -10.290 -3.365 1.00 95.12 746 PHE A O 1
ATOM 6150 N N . TYR A 1 747 ? 17.550 -9.308 -5.134 1.00 96.12 747 TYR A N 1
ATOM 6151 C CA . TYR A 1 747 ? 16.523 -10.316 -5.381 1.00 96.12 747 TYR A CA 1
ATOM 6152 C C . TYR A 1 747 ? 16.675 -10.907 -6.779 1.00 96.12 747 TYR A C 1
ATOM 6154 O O . TYR A 1 747 ? 17.340 -10.324 -7.636 1.00 96.12 747 TYR A O 1
ATOM 6162 N N . ASP A 1 748 ? 16.073 -12.068 -6.998 1.00 96.50 748 ASP A N 1
ATOM 6163 C CA . ASP A 1 748 ? 16.068 -12.777 -8.275 1.00 96.50 748 ASP A CA 1
ATOM 6164 C C . ASP A 1 748 ? 14.694 -13.397 -8.545 1.00 96.50 748 ASP A C 1
ATOM 6166 O O . ASP A 1 748 ? 13.838 -13.419 -7.652 1.00 96.50 748 ASP A O 1
ATOM 6170 N N . LEU A 1 749 ? 14.477 -13.863 -9.776 1.00 97.44 749 LEU A N 1
ATOM 6171 C CA . LEU A 1 749 ? 13.182 -14.378 -10.210 1.00 97.44 749 LEU A CA 1
ATOM 6172 C C . LEU A 1 749 ? 13.280 -15.762 -10.849 1.00 97.44 749 LEU A C 1
ATOM 6174 O O . LEU A 1 749 ? 14.207 -16.087 -11.590 1.00 97.44 749 LEU A O 1
ATOM 6178 N N . GLN A 1 750 ? 12.241 -16.556 -10.628 1.00 97.44 750 GLN A N 1
ATOM 6179 C CA . GLN A 1 750 ? 11.938 -17.761 -11.386 1.00 97.44 750 GLN A CA 1
ATOM 6180 C C . GLN A 1 750 ? 10.626 -17.578 -12.145 1.00 97.44 750 GLN A C 1
ATOM 6182 O O . GLN A 1 750 ? 9.685 -16.955 -11.648 1.00 97.44 750 GLN A O 1
ATOM 6187 N N . ARG A 1 751 ? 10.561 -18.159 -13.340 1.00 97.75 751 ARG A N 1
ATOM 6188 C CA . ARG A 1 751 ? 9.353 -18.271 -14.152 1.00 97.75 751 ARG A CA 1
ATOM 6189 C C . ARG A 1 751 ? 9.011 -19.740 -14.328 1.00 97.75 751 ARG A C 1
ATOM 6191 O O . ARG A 1 751 ? 9.811 -20.509 -14.856 1.00 97.75 751 ARG A O 1
ATOM 6198 N N . LEU A 1 752 ? 7.820 -20.115 -13.885 1.00 97.12 752 LEU A N 1
ATOM 6199 C CA . LEU A 1 752 ? 7.280 -21.457 -14.024 1.00 97.12 752 LEU A CA 1
ATOM 6200 C C . LEU A 1 752 ? 6.208 -21.436 -15.114 1.00 97.12 752 LEU A C 1
ATOM 6202 O O . LEU A 1 752 ? 5.179 -20.786 -14.941 1.00 97.12 752 LEU A O 1
ATOM 6206 N N . ILE A 1 753 ? 6.465 -22.124 -16.222 1.00 96.88 753 ILE A N 1
ATOM 6207 C CA . ILE A 1 753 ? 5.551 -22.270 -17.358 1.00 96.88 753 ILE A CA 1
ATOM 6208 C C . ILE A 1 753 ? 4.917 -23.652 -17.240 1.00 96.88 753 ILE A C 1
ATOM 6210 O O . ILE A 1 753 ? 5.621 -24.656 -17.283 1.00 96.88 753 ILE A O 1
ATOM 6214 N N . ILE A 1 754 ? 3.608 -23.717 -17.040 1.00 95.50 754 ILE A N 1
ATOM 6215 C CA . ILE A 1 754 ? 2.886 -24.949 -16.723 1.00 95.50 754 ILE A CA 1
ATOM 6216 C C . ILE A 1 754 ? 1.887 -25.227 -17.838 1.00 95.50 754 ILE A C 1
ATOM 6218 O O . ILE A 1 754 ? 1.115 -24.350 -18.241 1.00 95.50 754 ILE A O 1
ATOM 6222 N N . GLU A 1 755 ? 1.882 -26.467 -18.308 1.00 92.81 755 GLU A N 1
ATOM 6223 C CA . GLU A 1 755 ? 0.904 -26.929 -19.278 1.00 92.81 755 GLU A CA 1
ATOM 6224 C C . GLU A 1 755 ? -0.507 -26.923 -18.667 1.00 92.81 755 GLU A C 1
ATOM 6226 O O . GLU A 1 755 ? -0.686 -27.187 -17.474 1.00 92.81 755 GLU A O 1
ATOM 6231 N N . PRO A 1 756 ? -1.545 -26.623 -19.459 1.00 88.19 756 PRO A N 1
ATOM 6232 C CA . PRO A 1 756 ? -2.914 -26.532 -18.976 1.00 88.19 756 PRO A CA 1
ATOM 6233 C C . PRO A 1 756 ? -3.521 -27.925 -18.752 1.00 88.19 756 PRO A C 1
ATOM 6235 O O . PRO A 1 756 ? -4.377 -28.387 -19.509 1.00 88.19 756 PRO A O 1
ATOM 6238 N N . ASN A 1 757 ? -3.084 -28.604 -17.691 1.00 85.88 757 ASN A N 1
ATOM 6239 C CA . ASN A 1 757 ? -3.579 -29.917 -17.295 1.00 85.88 757 ASN A CA 1
ATOM 6240 C C . ASN A 1 757 ? -3.768 -30.005 -15.769 1.00 85.88 757 ASN A C 1
ATOM 6242 O O . ASN A 1 757 ? -2.810 -29.943 -15.002 1.00 85.88 757 ASN A O 1
ATOM 6246 N N . GLU A 1 758 ? -5.018 -30.217 -15.340 1.00 81.00 758 GLU A N 1
ATOM 6247 C CA . GLU A 1 758 ? -5.430 -30.319 -13.927 1.00 81.00 758 GLU A CA 1
ATOM 6248 C C . GLU A 1 758 ? -4.772 -31.496 -13.178 1.00 81.00 758 GLU A C 1
ATOM 6250 O O . GLU A 1 758 ? -4.761 -31.509 -11.949 1.00 81.00 758 GLU A O 1
ATOM 6255 N N . SER A 1 759 ? -4.200 -32.486 -13.881 1.00 86.00 759 SER A N 1
ATOM 6256 C CA . SER A 1 759 ? -3.472 -33.594 -13.245 1.00 86.00 759 SER A CA 1
ATOM 6257 C C . SER A 1 759 ? -2.037 -33.241 -12.839 1.00 86.00 759 SER A C 1
ATOM 6259 O O . SER A 1 759 ? -1.350 -34.081 -12.254 1.00 86.00 759 SER A O 1
ATOM 6261 N N . ILE A 1 760 ? -1.534 -32.061 -13.213 1.00 90.44 760 ILE A N 1
ATOM 6262 C CA . ILE A 1 760 ? -0.170 -31.641 -12.889 1.00 90.44 760 ILE A CA 1
ATOM 6263 C C . ILE A 1 760 ? -0.102 -31.225 -11.420 1.00 90.44 760 ILE A C 1
ATOM 6265 O O . ILE A 1 760 ? -0.815 -30.330 -10.972 1.00 90.44 760 ILE A O 1
ATOM 6269 N N . GLU A 1 761 ? 0.822 -31.842 -10.685 1.00 91.56 761 GLU A N 1
ATOM 6270 C CA . GLU A 1 761 ? 1.198 -31.426 -9.337 1.00 91.56 761 GLU A CA 1
ATOM 6271 C C . GLU A 1 761 ? 2.686 -31.071 -9.310 1.00 91.56 761 GLU A C 1
ATOM 6273 O O . GLU A 1 761 ? 3.536 -31.896 -9.656 1.00 91.56 761 GLU A O 1
ATOM 6278 N N . ILE A 1 762 ? 3.008 -29.855 -8.866 1.00 94.00 762 ILE A N 1
ATOM 6279 C CA . ILE A 1 762 ? 4.390 -29.385 -8.724 1.00 94.00 762 ILE A CA 1
ATOM 6280 C C . ILE A 1 762 ? 4.666 -29.163 -7.244 1.00 94.00 762 ILE A C 1
ATOM 6282 O O . ILE A 1 762 ? 3.982 -28.387 -6.584 1.00 94.00 762 ILE A O 1
ATOM 6286 N N . ILE A 1 763 ? 5.674 -29.846 -6.710 1.00 93.69 763 ILE A N 1
ATOM 6287 C CA . ILE A 1 763 ? 6.103 -29.697 -5.319 1.00 93.69 763 ILE A CA 1
ATOM 6288 C C . ILE A 1 763 ? 7.304 -28.756 -5.273 1.00 93.69 763 ILE A C 1
ATOM 6290 O O . ILE A 1 763 ? 8.278 -28.973 -5.995 1.00 93.69 763 ILE A O 1
ATOM 6294 N N . ARG A 1 764 ? 7.257 -27.742 -4.403 1.00 93.62 764 ARG A N 1
ATOM 6295 C CA . ARG A 1 764 ? 8.356 -26.786 -4.219 1.00 93.62 764 ARG A CA 1
ATOM 6296 C C . ARG A 1 764 ? 8.714 -26.622 -2.752 1.00 93.62 764 ARG A C 1
ATOM 6298 O O . ARG A 1 764 ? 7.834 -26.532 -1.899 1.00 93.62 764 ARG A O 1
ATOM 6305 N N . SER A 1 765 ? 10.016 -26.558 -2.492 1.00 94.38 765 SER A N 1
ATOM 6306 C CA . SER A 1 765 ? 10.583 -26.128 -1.214 1.00 94.38 765 SER A CA 1
ATOM 6307 C C . SER A 1 765 ? 10.778 -24.616 -1.239 1.00 94.38 765 SER A C 1
ATOM 6309 O O . SER A 1 765 ? 11.155 -24.074 -2.276 1.00 94.38 765 SER A O 1
ATOM 6311 N N . THR A 1 766 ? 10.542 -23.944 -0.117 1.00 94.06 766 THR A N 1
ATOM 6312 C CA . THR A 1 766 ? 10.909 -22.530 0.073 1.00 94.06 766 THR A CA 1
ATOM 6313 C C . THR A 1 766 ? 12.382 -22.341 0.404 1.00 94.06 766 THR A C 1
ATOM 6315 O O . THR A 1 766 ? 12.887 -21.223 0.369 1.00 94.06 766 THR A O 1
ATOM 6318 N N . GLU A 1 767 ? 13.087 -23.425 0.743 1.00 94.38 767 GLU A N 1
ATOM 6319 C CA . GLU A 1 767 ? 14.501 -23.392 1.128 1.00 94.38 767 GLU A CA 1
ATOM 6320 C C . GLU A 1 767 ? 14.782 -22.373 2.247 1.00 94.38 767 GLU A C 1
ATOM 6322 O O . GLU A 1 767 ? 15.837 -21.744 2.275 1.00 94.38 767 GLU A O 1
ATOM 6327 N N . ASN A 1 768 ? 13.830 -22.193 3.171 1.00 94.69 768 ASN A N 1
ATOM 6328 C CA . ASN A 1 768 ? 13.897 -21.193 4.241 1.00 94.69 768 ASN A CA 1
ATOM 6329 C C . ASN A 1 768 ? 14.051 -19.739 3.730 1.00 94.69 768 ASN A C 1
ATOM 6331 O O . ASN A 1 768 ? 14.752 -18.926 4.337 1.00 94.69 768 ASN A O 1
ATOM 6335 N N . ARG A 1 769 ? 13.408 -19.408 2.605 1.00 95.69 769 ARG A N 1
ATOM 6336 C CA . ARG A 1 769 ? 13.230 -18.048 2.071 1.00 95.69 769 ARG A CA 1
ATOM 6337 C C . ARG A 1 769 ? 11.761 -17.844 1.724 1.00 95.69 769 ARG A C 1
ATOM 6339 O O . ARG A 1 769 ? 11.068 -18.799 1.401 1.00 95.69 769 ARG A O 1
ATOM 6346 N N . PHE A 1 770 ? 11.257 -16.619 1.760 1.00 97.12 770 PHE A N 1
ATOM 6347 C CA . PHE A 1 770 ? 9.914 -16.392 1.229 1.00 97.12 770 PHE A CA 1
ATOM 6348 C C . PHE A 1 770 ? 9.890 -16.560 -0.297 1.00 97.12 770 PHE A C 1
ATOM 6350 O O . PHE A 1 770 ? 10.895 -16.338 -0.976 1.00 97.12 770 PHE A O 1
ATOM 6357 N N . HIS A 1 771 ? 8.709 -16.857 -0.832 1.00 98.12 771 HIS A N 1
ATOM 6358 C CA . HIS A 1 771 ? 8.409 -16.753 -2.257 1.00 98.12 771 HIS A CA 1
ATOM 6359 C C . HIS A 1 771 ? 7.297 -15.728 -2.469 1.00 98.12 771 HIS A C 1
ATOM 6361 O O . HIS A 1 771 ? 6.191 -15.913 -1.964 1.00 98.12 771 HIS A O 1
ATOM 6367 N N . LEU A 1 772 ? 7.580 -14.654 -3.205 1.00 98.00 772 LEU A N 1
ATOM 6368 C CA . LEU A 1 772 ? 6.566 -13.696 -3.641 1.00 98.00 772 LEU A CA 1
ATOM 6369 C C . LEU A 1 772 ? 6.114 -14.074 -5.052 1.00 98.00 772 LEU A C 1
ATOM 6371 O O . LEU A 1 772 ? 6.910 -14.046 -5.989 1.00 98.00 772 LEU A O 1
ATOM 6375 N N . CYS A 1 773 ? 4.855 -14.462 -5.186 1.00 98.12 773 CYS A N 1
ATOM 6376 C CA . CYS A 1 773 ? 4.320 -15.115 -6.368 1.00 98.12 773 CYS A CA 1
ATOM 6377 C C . CYS A 1 773 ? 3.263 -14.251 -7.065 1.00 98.12 773 CYS A C 1
ATOM 6379 O O . CYS A 1 773 ? 2.454 -13.612 -6.395 1.00 98.12 773 CYS A O 1
ATOM 6381 N N . MET A 1 774 ? 3.214 -14.292 -8.399 1.00 96.31 774 MET A N 1
ATOM 6382 C CA . MET A 1 774 ? 2.102 -13.740 -9.188 1.00 96.31 774 MET A CA 1
ATOM 6383 C C . MET A 1 774 ? 1.822 -14.595 -10.426 1.00 96.31 774 MET A C 1
ATOM 6385 O O . MET A 1 774 ? 2.741 -14.947 -11.171 1.00 96.31 774 MET A O 1
ATOM 6389 N N . LEU A 1 775 ? 0.543 -14.890 -10.668 1.00 95.00 775 LEU A N 1
ATOM 6390 C CA . LEU A 1 775 ? 0.093 -15.546 -11.895 1.00 95.00 775 LEU A CA 1
ATOM 6391 C C . LEU A 1 775 ? -0.050 -14.515 -13.029 1.00 95.00 775 LEU A C 1
ATOM 6393 O O . LEU A 1 775 ? -0.994 -13.728 -13.031 1.00 95.00 775 LEU A O 1
ATOM 6397 N N . VAL A 1 776 ? 0.872 -14.532 -13.995 1.00 94.62 776 VAL A N 1
ATOM 6398 C CA . VAL A 1 776 ? 0.923 -13.592 -15.137 1.00 94.62 776 VAL A CA 1
ATOM 6399 C C . VAL A 1 776 ? 0.422 -14.192 -16.453 1.00 94.62 776 VAL A C 1
ATOM 6401 O O . VAL A 1 776 ? 0.308 -13.480 -17.447 1.00 94.62 776 VAL A O 1
ATOM 6404 N N . GLU A 1 777 ? 0.057 -15.474 -16.463 1.00 93.38 777 GLU A N 1
ATOM 6405 C CA . GLU A 1 777 ? -0.769 -16.092 -17.505 1.00 93.38 777 GLU A CA 1
ATOM 6406 C C . GLU A 1 777 ? -1.534 -17.290 -16.923 1.00 93.38 777 GLU A C 1
ATOM 6408 O O . GLU A 1 777 ? -1.052 -17.932 -15.990 1.00 93.38 777 GLU A O 1
ATOM 6413 N N . GLY A 1 778 ? -2.711 -17.601 -17.470 1.00 91.12 778 GLY A N 1
ATOM 6414 C CA . GLY A 1 778 ? -3.604 -18.657 -16.982 1.00 91.12 778 GLY A CA 1
ATOM 6415 C C . GLY A 1 778 ? -4.710 -18.137 -16.058 1.00 91.12 778 GLY A C 1
ATOM 6416 O O . GLY A 1 778 ? -4.685 -16.988 -15.629 1.00 91.12 778 GLY A O 1
ATOM 6417 N N . ASP A 1 779 ? -5.711 -18.975 -15.772 1.00 89.44 779 ASP A N 1
ATOM 6418 C CA . ASP A 1 779 ? -6.924 -18.553 -15.053 1.00 89.44 779 ASP A CA 1
ATOM 6419 C C . ASP A 1 779 ? -6.721 -18.492 -13.533 1.00 89.44 779 ASP A C 1
ATOM 6421 O O . ASP A 1 779 ? -7.037 -17.499 -12.872 1.00 89.44 779 ASP A O 1
ATOM 6425 N N . THR A 1 780 ? -6.298 -19.609 -12.941 1.00 92.62 780 THR A N 1
ATOM 6426 C CA . THR A 1 780 ? -6.208 -19.794 -11.491 1.00 92.62 780 THR A CA 1
ATOM 6427 C C . THR A 1 780 ? -5.184 -20.871 -11.155 1.00 92.62 780 THR A C 1
ATOM 6429 O O . THR A 1 780 ? -5.135 -21.914 -11.806 1.00 92.62 780 THR A O 1
ATOM 6432 N N . ILE A 1 781 ? -4.396 -20.643 -10.111 1.00 94.06 781 ILE A N 1
ATOM 6433 C CA . ILE A 1 781 ? -3.518 -21.648 -9.512 1.00 94.06 781 ILE A CA 1
ATOM 6434 C C . ILE A 1 781 ? -3.956 -21.954 -8.088 1.00 94.06 781 ILE A C 1
ATOM 6436 O O . ILE A 1 781 ? -4.400 -21.085 -7.341 1.00 94.06 781 ILE A O 1
ATOM 6440 N N . GLU A 1 782 ? -3.819 -23.214 -7.718 1.00 94.94 782 GLU A N 1
ATOM 6441 C CA . GLU A 1 782 ? -4.095 -23.733 -6.393 1.00 94.94 782 GLU A CA 1
ATOM 6442 C C . GLU A 1 782 ? -2.781 -24.001 -5.658 1.00 94.94 782 GLU A C 1
ATOM 6444 O O . GLU A 1 782 ? -1.874 -24.627 -6.211 1.00 94.94 782 GLU A O 1
ATOM 6449 N N . ILE A 1 783 ? -2.699 -23.551 -4.407 1.00 95.88 783 ILE A N 1
ATOM 6450 C CA . ILE A 1 783 ? -1.595 -23.799 -3.485 1.00 95.88 783 ILE A CA 1
ATOM 6451 C C . ILE A 1 783 ? -2.104 -24.655 -2.326 1.00 95.88 783 ILE A C 1
ATOM 6453 O O . ILE A 1 783 ? -2.924 -24.211 -1.521 1.00 95.88 783 ILE A O 1
ATOM 6457 N N . GLU A 1 784 ? -1.583 -25.874 -2.228 1.00 95.00 784 GLU A N 1
ATOM 6458 C CA . GLU A 1 784 ? -1.776 -26.792 -1.108 1.00 95.00 784 GLU A CA 1
ATOM 6459 C C . GLU A 1 784 ? -0.553 -26.732 -0.177 1.00 95.00 784 GLU A C 1
ATOM 6461 O O . GLU A 1 784 ? 0.591 -26.858 -0.625 1.00 95.00 784 GLU A O 1
ATOM 6466 N N . PHE A 1 785 ? -0.779 -26.553 1.123 1.00 91.81 785 PHE A N 1
ATOM 6467 C CA . PHE A 1 785 ? 0.274 -26.430 2.138 1.00 91.81 785 PHE A CA 1
ATOM 6468 C C . PHE A 1 785 ? -0.154 -27.073 3.467 1.00 91.81 785 PHE A C 1
ATOM 6470 O O . PHE A 1 785 ? -1.337 -27.329 3.704 1.00 91.81 785 PHE A O 1
ATOM 6477 N N . ASN A 1 786 ? 0.821 -27.356 4.334 1.00 81.69 786 ASN A N 1
ATOM 6478 C CA . ASN A 1 786 ? 0.588 -27.935 5.660 1.00 81.69 786 ASN A CA 1
ATOM 6479 C C . ASN A 1 786 ? 0.601 -26.837 6.730 1.00 81.69 786 ASN A C 1
ATOM 6481 O O . ASN A 1 786 ? 1.471 -25.966 6.696 1.00 81.69 786 ASN A O 1
ATOM 6485 N N . THR A 1 787 ? -0.296 -26.916 7.715 1.00 65.00 787 THR A N 1
ATOM 6486 C CA . THR A 1 787 ? -0.221 -26.076 8.919 1.00 65.00 787 THR A CA 1
ATOM 6487 C C . THR A 1 787 ? 0.579 -26.757 10.030 1.00 65.00 787 THR A C 1
ATOM 6489 O O . THR A 1 787 ? 0.617 -27.983 10.130 1.00 65.00 787 THR A O 1
ATOM 6492 N N . ILE A 1 788 ? 1.231 -25.954 10.878 1.00 57.00 788 ILE A N 1
ATOM 6493 C CA . ILE A 1 788 ? 2.082 -26.451 11.974 1.00 57.00 788 ILE A CA 1
ATOM 6494 C C . ILE A 1 788 ? 1.264 -27.193 13.041 1.00 57.00 788 ILE A C 1
ATOM 6496 O O . ILE A 1 788 ? 1.728 -28.205 13.564 1.00 57.00 788 ILE A O 1
ATOM 6500 N N . ASP A 1 789 ? 0.050 -26.723 13.344 1.00 54.81 789 ASP A N 1
ATOM 6501 C CA . ASP A 1 789 ? -0.728 -27.226 14.485 1.00 54.81 789 ASP A CA 1
ATOM 6502 C C . ASP A 1 789 ? -1.270 -28.645 14.285 1.00 54.81 789 ASP A C 1
ATOM 6504 O O . ASP A 1 789 ? -1.584 -29.320 15.259 1.00 54.81 789 ASP A O 1
ATOM 6508 N N . ASN A 1 790 ? -1.322 -29.134 13.043 1.00 46.66 790 ASN A N 1
ATOM 6509 C CA . ASN A 1 790 ? -1.614 -30.526 12.732 1.00 46.66 790 ASN A CA 1
ATOM 6510 C C . ASN A 1 790 ? -0.958 -30.886 11.394 1.00 46.66 790 ASN A C 1
ATOM 6512 O O . ASN A 1 790 ? -1.565 -30.691 10.342 1.00 46.66 790 ASN A O 1
ATOM 6516 N N . ASN A 1 791 ? 0.224 -31.516 11.432 1.00 48.94 791 ASN A N 1
ATOM 6517 C CA . ASN A 1 791 ? 0.961 -32.082 10.279 1.00 48.94 791 ASN A CA 1
ATOM 6518 C C . ASN A 1 791 ? 0.156 -33.086 9.402 1.00 48.94 791 ASN A C 1
ATOM 6520 O O . ASN A 1 791 ? 0.725 -33.757 8.543 1.00 48.94 791 ASN A O 1
ATOM 6524 N N . GLN A 1 792 ? -1.154 -33.227 9.622 1.00 50.28 792 GLN A N 1
ATOM 6525 C CA . GLN A 1 792 ? -2.076 -34.077 8.876 1.00 50.28 792 GLN A CA 1
ATOM 6526 C C . GLN A 1 792 ? -3.175 -33.304 8.126 1.00 50.28 792 GLN A C 1
ATOM 6528 O O . GLN A 1 792 ? -3.798 -33.894 7.242 1.00 50.28 792 GLN A O 1
ATOM 6533 N N . GLN A 1 793 ? -3.426 -32.020 8.421 1.00 64.50 793 GLN A N 1
ATOM 6534 C CA . GLN A 1 793 ? -4.499 -31.268 7.761 1.00 64.50 793 GLN A CA 1
ATOM 6535 C C . GLN A 1 793 ? -3.938 -30.346 6.677 1.00 64.50 793 GLN A C 1
ATOM 6537 O O . GLN A 1 793 ? -3.336 -29.308 6.946 1.00 64.50 793 GLN A O 1
ATOM 6542 N N . LYS A 1 794 ? -4.146 -30.754 5.426 1.00 80.94 794 LYS A N 1
ATOM 6543 C CA . LYS A 1 794 ? -3.806 -29.963 4.243 1.00 80.94 794 LYS A CA 1
ATOM 6544 C C . LYS A 1 794 ? -4.785 -28.802 4.100 1.00 80.94 794 LYS A C 1
ATOM 6546 O O . LYS A 1 794 ? -5.996 -29.018 4.154 1.00 80.94 794 LYS A O 1
ATOM 6551 N N . GLN A 1 795 ? -4.264 -27.600 3.886 1.00 87.94 795 GLN A N 1
ATOM 6552 C CA . GLN A 1 795 ? -5.057 -26.433 3.510 1.00 87.94 795 GLN A CA 1
ATOM 6553 C C . GLN A 1 795 ? -4.807 -26.066 2.053 1.00 87.94 795 GLN A C 1
ATOM 6555 O O . GLN A 1 795 ? -3.739 -26.340 1.506 1.00 87.94 795 GLN A O 1
ATOM 6560 N N . ILE A 1 796 ? -5.815 -25.453 1.436 1.00 91.69 796 ILE A N 1
ATOM 6561 C CA . ILE A 1 796 ? -5.808 -25.069 0.029 1.00 91.69 796 ILE A CA 1
ATOM 6562 C C . ILE A 1 796 ? -6.196 -23.593 -0.090 1.00 91.69 796 ILE A C 1
ATOM 6564 O O . ILE A 1 796 ? -7.165 -23.136 0.525 1.00 91.69 796 ILE A O 1
ATOM 6568 N N . ARG A 1 797 ? -5.448 -22.851 -0.907 1.00 92.62 797 ARG A N 1
ATOM 6569 C CA . ARG A 1 797 ? -5.785 -21.494 -1.352 1.00 92.62 797 ARG A CA 1
ATOM 6570 C C . ARG A 1 797 ? -5.714 -21.424 -2.871 1.00 92.62 797 ARG A C 1
ATOM 6572 O O . ARG A 1 797 ? -4.881 -22.086 -3.480 1.00 92.62 797 ARG A O 1
ATOM 6579 N N . GLN A 1 798 ? -6.590 -20.631 -3.471 1.00 93.69 798 GLN A N 1
ATOM 6580 C CA . GLN A 1 798 ? -6.621 -20.403 -4.912 1.00 93.69 798 GLN A CA 1
ATOM 6581 C C . GLN A 1 798 ? -6.293 -18.943 -5.199 1.00 93.69 798 GLN A C 1
ATOM 6583 O O . GLN A 1 798 ? -6.754 -18.064 -4.473 1.00 93.69 798 GLN A O 1
ATOM 6588 N N . TYR A 1 799 ? -5.514 -18.718 -6.252 1.00 93.94 799 TYR A N 1
ATOM 6589 C CA . TYR A 1 799 ? -5.095 -17.399 -6.708 1.00 93.94 799 TYR A CA 1
ATOM 6590 C C . TYR A 1 799 ? -5.392 -17.256 -8.188 1.00 93.94 799 TYR A C 1
ATOM 6592 O O . TYR A 1 799 ? -4.988 -18.093 -8.999 1.00 93.94 799 TYR A O 1
ATOM 6600 N N . ASN A 1 800 ? -6.134 -16.214 -8.528 1.00 92.75 800 ASN A N 1
ATOM 6601 C CA . ASN A 1 800 ? -6.529 -15.922 -9.894 1.00 92.75 800 ASN A CA 1
ATOM 6602 C C . ASN A 1 800 ? -5.410 -15.204 -10.654 1.00 92.75 800 ASN A C 1
ATOM 6604 O O . ASN A 1 800 ? -4.438 -14.717 -10.074 1.00 92.75 800 ASN A O 1
ATOM 6608 N N . TYR A 1 801 ? -5.584 -15.113 -11.970 1.00 91.94 801 TYR A N 1
ATOM 6609 C CA . TYR A 1 801 ? -4.795 -14.240 -12.832 1.00 91.94 801 TYR A CA 1
ATOM 6610 C C . TYR A 1 801 ? -4.595 -12.859 -12.190 1.00 91.94 801 TYR A C 1
ATOM 6612 O O . TYR A 1 801 ? -5.557 -12.312 -11.652 1.00 91.94 801 TYR A O 1
ATOM 6620 N N . ILE A 1 802 ? -3.361 -12.343 -12.260 1.00 92.38 802 ILE A N 1
ATOM 6621 C CA . ILE A 1 802 ? -2.834 -11.077 -11.709 1.00 92.38 802 ILE A CA 1
ATOM 6622 C C . ILE A 1 802 ? -2.853 -10.917 -10.182 1.00 92.38 802 ILE A C 1
ATOM 6624 O O . ILE A 1 802 ? -2.427 -9.881 -9.674 1.00 92.38 802 ILE A O 1
ATOM 6628 N N . GLU A 1 803 ? -3.311 -11.913 -9.425 1.00 93.50 803 GLU A N 1
ATOM 6629 C CA . GLU A 1 803 ? -3.251 -11.844 -7.967 1.00 93.50 803 GLU A CA 1
ATOM 6630 C C . GLU A 1 803 ? -1.832 -12.141 -7.472 1.00 93.50 803 GLU A C 1
ATOM 6632 O O . GLU A 1 803 ? -1.245 -13.184 -7.778 1.00 93.50 803 GLU A O 1
ATOM 6637 N N . THR A 1 804 ? -1.292 -11.225 -6.667 1.00 95.38 804 THR A N 1
ATOM 6638 C CA . THR A 1 804 ? -0.021 -11.440 -5.961 1.00 95.38 804 THR A CA 1
ATOM 6639 C C . THR A 1 804 ? -0.258 -12.119 -4.625 1.00 95.38 804 THR A C 1
ATOM 6641 O O . THR A 1 804 ? -1.191 -11.764 -3.908 1.00 95.38 804 THR A O 1
ATOM 6644 N N . PHE A 1 805 ? 0.605 -13.055 -4.245 1.00 96.75 805 PHE A N 1
ATOM 6645 C CA . PHE A 1 805 ? 0.579 -13.675 -2.925 1.00 96.75 805 PHE A CA 1
ATOM 6646 C C . PHE A 1 805 ? 1.981 -14.058 -2.457 1.00 96.75 805 PHE A C 1
ATOM 6648 O O . PHE A 1 805 ? 2.866 -14.388 -3.239 1.00 96.75 805 PHE A O 1
ATOM 6655 N N . LEU A 1 806 ? 2.182 -14.021 -1.149 1.00 97.69 806 LEU A N 1
ATOM 6656 C CA . LEU A 1 806 ? 3.421 -14.350 -0.470 1.00 97.69 806 LEU A CA 1
ATOM 6657 C C . LEU A 1 806 ? 3.295 -15.726 0.177 1.00 97.69 806 LEU A C 1
ATOM 6659 O O . LEU A 1 806 ? 2.378 -15.962 0.955 1.00 97.69 806 LEU A O 1
ATOM 6663 N N . ILE A 1 807 ? 4.251 -16.610 -0.071 1.00 97.62 807 ILE A N 1
ATOM 6664 C CA . ILE A 1 807 ? 4.454 -17.830 0.710 1.00 97.62 807 ILE A CA 1
ATOM 6665 C C . ILE A 1 807 ? 5.577 -17.529 1.713 1.00 97.62 807 ILE A C 1
ATOM 6667 O O . ILE A 1 807 ? 6.728 -17.365 1.292 1.00 97.62 807 ILE A O 1
ATOM 6671 N N . PRO A 1 808 ? 5.277 -17.411 3.021 1.00 96.62 808 PRO A N 1
ATOM 6672 C CA . PRO A 1 808 ? 6.292 -17.170 4.043 1.00 96.62 808 PRO A CA 1
ATOM 6673 C C . PRO A 1 808 ? 7.325 -18.298 4.099 1.00 96.62 808 PRO A C 1
ATOM 6675 O O . PRO A 1 808 ? 6.986 -19.460 3.873 1.00 96.62 808 PRO A O 1
ATOM 6678 N N . ALA A 1 809 ? 8.559 -17.983 4.498 1.00 96.19 809 ALA A N 1
ATOM 6679 C CA . ALA A 1 809 ? 9.615 -18.984 4.654 1.00 96.19 809 ALA A CA 1
ATOM 6680 C C . ALA A 1 809 ? 9.255 -20.106 5.644 1.00 96.19 809 ALA A C 1
ATOM 6682 O O . ALA A 1 809 ? 9.716 -21.233 5.486 1.00 96.19 809 ALA A O 1
ATOM 6683 N N . SER A 1 810 ? 8.407 -19.822 6.643 1.00 94.31 810 SER A N 1
ATOM 6684 C CA . SER A 1 810 ? 7.964 -20.841 7.604 1.00 94.31 810 SER A CA 1
ATOM 6685 C C . SER A 1 810 ? 7.089 -21.947 6.994 1.00 94.31 810 SER A C 1
ATOM 6687 O O . SER A 1 810 ? 6.964 -23.025 7.579 1.00 94.31 810 SER A O 1
ATOM 6689 N N . ILE A 1 811 ? 6.552 -21.737 5.785 1.00 94.06 811 ILE A N 1
ATOM 6690 C CA . ILE A 1 811 ? 5.996 -22.811 4.958 1.00 94.06 811 ILE A CA 1
ATOM 6691 C C . ILE A 1 811 ? 7.161 -23.471 4.222 1.00 94.06 811 ILE A C 1
ATOM 6693 O O . ILE A 1 811 ? 7.568 -23.020 3.159 1.00 94.06 811 ILE A O 1
ATOM 6697 N N . ASN A 1 812 ? 7.704 -24.558 4.769 1.00 91.12 812 ASN A N 1
ATOM 6698 C CA . ASN A 1 812 ? 8.882 -25.229 4.194 1.00 91.12 812 ASN A CA 1
ATOM 6699 C C . ASN A 1 812 ? 8.646 -25.767 2.774 1.00 91.12 812 ASN A C 1
ATOM 6701 O O . ASN A 1 812 ? 9.556 -25.799 1.949 1.00 91.12 812 ASN A O 1
ATOM 6705 N N . GLN A 1 813 ? 7.430 -26.241 2.505 1.00 93.81 813 GLN A N 1
ATOM 6706 C CA . GLN A 1 813 ? 7.072 -26.875 1.246 1.00 93.81 813 GLN A CA 1
ATOM 6707 C C . GLN A 1 813 ? 5.597 -26.632 0.940 1.00 93.81 813 GLN A C 1
ATOM 6709 O O . GLN A 1 813 ? 4.753 -26.670 1.835 1.00 93.81 813 GLN A O 1
ATOM 6714 N N . TYR A 1 814 ? 5.292 -26.442 -0.337 1.00 95.56 814 TYR A N 1
ATOM 6715 C CA . TYR A 1 814 ? 3.932 -26.344 -0.850 1.00 95.56 814 TYR A CA 1
ATOM 6716 C C . TYR A 1 814 ? 3.811 -27.105 -2.170 1.00 95.56 814 TYR A C 1
ATOM 6718 O O . TYR A 1 814 ? 4.804 -27.454 -2.821 1.00 95.56 814 TYR A O 1
ATOM 6726 N N . ARG A 1 815 ? 2.573 -27.392 -2.548 1.00 95.50 815 ARG A N 1
ATOM 6727 C CA . ARG A 1 815 ? 2.216 -28.022 -3.812 1.00 95.50 815 ARG A CA 1
ATOM 6728 C C . ARG A 1 815 ? 1.367 -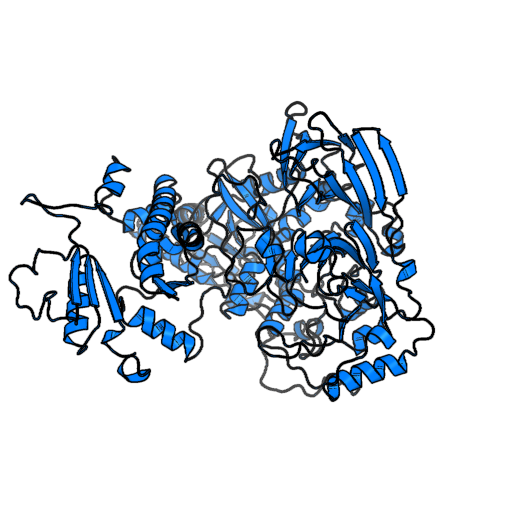27.061 -4.624 1.00 95.50 815 ARG A C 1
ATOM 6730 O O . ARG A 1 815 ? 0.460 -26.438 -4.089 1.00 95.50 815 ARG A O 1
ATOM 6737 N N . LEU A 1 816 ? 1.663 -26.975 -5.910 1.00 95.12 816 LEU A N 1
ATOM 6738 C CA . LEU A 1 816 ? 0.982 -26.125 -6.869 1.00 95.12 816 LEU A CA 1
ATOM 6739 C C . LEU A 1 816 ? 0.239 -26.974 -7.908 1.00 95.12 816 LEU A C 1
ATOM 6741 O O . LEU A 1 816 ? 0.791 -27.974 -8.381 1.00 95.12 816 LEU A O 1
ATOM 6745 N N . ARG A 1 817 ? -0.977 -26.551 -8.280 1.00 94.31 817 ARG A N 1
ATOM 6746 C CA . ARG A 1 817 ? -1.777 -27.132 -9.377 1.00 94.31 817 ARG A CA 1
ATOM 6747 C C . ARG A 1 817 ? -2.458 -26.035 -10.214 1.00 94.31 817 ARG A C 1
ATOM 6749 O O . ARG A 1 817 ? -2.959 -25.077 -9.626 1.00 94.31 817 ARG A O 1
ATOM 6756 N N . PRO A 1 818 ? -2.518 -26.143 -11.551 1.00 93.19 818 PRO A N 1
ATOM 6757 C CA . PRO A 1 818 ? -3.347 -25.256 -12.367 1.00 93.19 818 PRO A CA 1
ATOM 6758 C C . PRO A 1 818 ? -4.833 -25.651 -12.282 1.00 93.19 818 PRO A C 1
ATOM 6760 O O . PRO A 1 818 ? -5.169 -26.835 -12.287 1.00 93.19 818 PRO A O 1
ATOM 6763 N N . ILE A 1 819 ? -5.729 -24.661 -12.247 1.00 90.44 819 ILE A N 1
ATOM 6764 C CA . ILE A 1 819 ? -7.188 -24.842 -12.282 1.00 90.44 819 ILE A CA 1
ATOM 6765 C C . ILE A 1 819 ? -7.737 -24.195 -13.557 1.00 90.44 819 ILE A C 1
ATOM 6767 O O . ILE A 1 819 ? -7.588 -22.990 -13.770 1.00 90.44 819 ILE A O 1
ATOM 6771 N N . ILE A 1 820 ? -8.395 -24.990 -14.406 1.00 84.12 820 ILE A N 1
ATOM 6772 C CA . ILE A 1 820 ? -8.892 -24.557 -15.718 1.00 84.12 820 ILE A CA 1
ATOM 6773 C C . ILE A 1 820 ? -10.387 -24.247 -15.606 1.00 84.12 820 ILE A C 1
ATOM 6775 O O . ILE A 1 820 ? -11.209 -25.153 -15.458 1.00 84.12 820 ILE A O 1
ATOM 6779 N N . LYS A 1 821 ? -10.772 -22.967 -15.693 1.00 74.38 821 LYS A N 1
ATOM 6780 C CA . LYS A 1 821 ? -12.171 -22.556 -15.464 1.00 74.38 821 LYS A CA 1
ATOM 6781 C C . LYS A 1 821 ? -13.056 -22.688 -16.709 1.00 74.38 821 LYS A C 1
ATOM 6783 O O . LYS A 1 821 ? -14.245 -22.966 -16.573 1.00 74.38 821 LYS A O 1
ATOM 6788 N N . ASN A 1 822 ? -12.500 -22.549 -17.916 1.00 61.94 822 ASN A N 1
ATOM 6789 C CA . ASN A 1 822 ? -13.260 -22.581 -19.174 1.00 61.94 822 ASN A CA 1
ATOM 6790 C C . ASN A 1 822 ? -12.893 -23.789 -20.054 1.00 61.94 822 ASN A C 1
ATOM 6792 O O . ASN A 1 822 ? -12.016 -23.700 -20.909 1.00 61.94 822 ASN A O 1
ATOM 6796 N N . LYS A 1 823 ? -13.614 -24.909 -19.905 1.00 53.53 823 LYS A N 1
ATOM 6797 C CA . LYS A 1 823 ? -13.446 -26.111 -20.756 1.00 53.53 823 LYS A CA 1
ATOM 6798 C C . LYS A 1 823 ? -14.151 -26.017 -22.127 1.00 53.53 823 LYS A C 1
ATOM 6800 O O . LYS A 1 823 ? -14.055 -26.950 -22.915 1.00 53.53 823 LYS A O 1
ATOM 6805 N N . THR A 1 824 ? -14.881 -24.931 -22.411 1.00 42.25 824 THR A N 1
ATOM 6806 C CA . THR A 1 824 ? -15.904 -24.879 -23.481 1.00 42.25 824 THR A CA 1
ATOM 6807 C C . THR A 1 824 ? -15.613 -23.959 -24.673 1.00 42.25 824 THR A C 1
ATOM 6809 O O . THR A 1 824 ? -16.420 -23.941 -25.595 1.00 42.25 824 THR A O 1
ATOM 6812 N N . ASN A 1 825 ? -14.503 -23.212 -24.706 1.00 40.56 825 ASN A N 1
ATOM 6813 C CA . ASN A 1 825 ? -14.151 -22.394 -25.877 1.00 40.56 825 ASN A CA 1
ATOM 6814 C C . ASN A 1 825 ? -13.065 -23.081 -26.715 1.00 40.56 825 ASN A C 1
ATOM 6816 O O . ASN A 1 825 ? -12.031 -23.469 -26.187 1.00 40.56 825 ASN A O 1
ATOM 6820 N N . GLU A 1 826 ? -13.272 -23.163 -28.032 1.00 37.75 826 GLU A N 1
ATOM 6821 C CA . GLU A 1 826 ? -12.400 -23.797 -29.044 1.00 37.75 826 GLU A CA 1
ATOM 6822 C C . GLU A 1 826 ? -10.984 -23.185 -29.183 1.00 37.75 826 GLU A C 1
ATOM 6824 O O . GLU A 1 826 ? -10.218 -23.566 -30.070 1.00 37.75 826 GLU A O 1
ATOM 6829 N N . LYS A 1 827 ? -10.588 -22.246 -28.314 1.00 47.62 827 LYS A N 1
ATOM 6830 C CA . LYS A 1 827 ? -9.203 -21.767 -28.228 1.00 47.62 827 LYS A CA 1
ATOM 6831 C C . LYS A 1 827 ? -8.438 -22.693 -27.280 1.00 47.62 827 LYS A C 1
ATOM 6833 O O . LYS A 1 827 ? -8.867 -22.877 -26.145 1.00 47.62 827 LYS A O 1
ATOM 6838 N N . LYS A 1 828 ? -7.312 -23.266 -27.737 1.00 45.94 828 LYS A N 1
ATOM 6839 C CA . LYS A 1 828 ? -6.392 -24.039 -26.879 1.00 45.94 828 LYS A CA 1
ATOM 6840 C C . LYS A 1 828 ? -6.194 -23.296 -25.545 1.00 45.94 828 LYS A C 1
ATOM 6842 O O . LYS A 1 828 ? -5.963 -22.085 -25.594 1.00 45.94 828 LYS A O 1
ATOM 6847 N N . PRO A 1 829 ? -6.295 -23.975 -24.390 1.00 55.00 829 PRO A N 1
ATOM 6848 C CA . PRO A 1 829 ? -6.068 -23.322 -23.110 1.00 55.00 829 PRO A CA 1
ATOM 6849 C C . PRO A 1 829 ? -4.665 -22.702 -23.094 1.00 55.00 829 PRO A C 1
ATOM 6851 O O . PRO A 1 829 ? -3.705 -23.320 -23.558 1.00 55.00 829 PRO A O 1
ATOM 6854 N N . ARG A 1 830 ? -4.576 -21.448 -22.636 1.00 69.50 830 ARG A N 1
ATOM 6855 C CA . ARG A 1 830 ? -3.302 -20.736 -22.477 1.00 69.50 830 ARG A CA 1
ATOM 6856 C C . ARG A 1 830 ? -2.451 -21.455 -21.427 1.00 69.50 830 ARG A C 1
ATOM 6858 O O . ARG A 1 830 ? -3.000 -22.035 -20.488 1.00 69.50 830 ARG A O 1
ATOM 6865 N N . GLN A 1 831 ? -1.132 -21.440 -21.606 1.00 88.94 831 GLN A N 1
ATOM 6866 C CA . GLN A 1 831 ? -0.207 -21.927 -20.582 1.00 88.94 831 GLN A CA 1
ATOM 6867 C C . GLN A 1 831 ? -0.389 -21.102 -19.301 1.00 88.94 831 GLN A C 1
ATOM 6869 O O . GLN A 1 831 ? -0.835 -19.955 -19.343 1.00 88.94 831 GLN A O 1
ATOM 6874 N N . PHE A 1 832 ? -0.056 -21.684 -18.154 1.00 94.31 832 PHE A N 1
ATOM 6875 C CA . PHE A 1 832 ? -0.030 -20.946 -16.896 1.00 94.31 832 PHE A CA 1
ATOM 6876 C C . PHE A 1 832 ? 1.396 -20.472 -16.653 1.00 94.31 832 PHE A C 1
ATOM 6878 O O . PHE A 1 832 ? 2.323 -21.278 -16.692 1.00 94.31 832 PHE A O 1
ATOM 6885 N N . ILE A 1 833 ? 1.581 -19.182 -16.386 1.00 96.75 833 ILE A N 1
ATOM 6886 C CA . ILE A 1 833 ? 2.899 -18.617 -16.100 1.00 96.75 833 ILE A CA 1
ATOM 6887 C C . ILE A 1 833 ? 2.867 -17.998 -14.711 1.00 96.75 833 ILE A C 1
ATOM 6889 O O . ILE A 1 833 ? 2.191 -16.996 -14.478 1.00 96.75 833 ILE A O 1
ATOM 6893 N N . LEU A 1 834 ? 3.607 -18.603 -13.784 1.00 97.56 834 LEU A N 1
ATOM 6894 C CA . LEU A 1 834 ? 3.796 -18.100 -12.427 1.00 97.56 834 LEU A CA 1
ATOM 6895 C C . LEU A 1 834 ? 5.196 -17.498 -12.296 1.00 97.56 834 LEU A C 1
ATOM 6897 O O . LEU A 1 834 ? 6.197 -18.174 -12.546 1.00 97.56 834 LEU A O 1
ATOM 6901 N N . LEU A 1 835 ? 5.263 -16.245 -11.854 1.00 98.31 835 LEU A N 1
ATOM 6902 C CA . LEU A 1 835 ? 6.508 -15.621 -11.414 1.00 98.31 835 LEU A CA 1
ATOM 6903 C C . LEU A 1 835 ? 6.713 -15.867 -9.927 1.00 98.31 835 LEU A C 1
ATOM 6905 O O . LEU A 1 835 ? 5.756 -15.810 -9.158 1.00 98.31 835 LEU A O 1
ATOM 6909 N N . ILE A 1 836 ? 7.960 -16.121 -9.536 1.00 98.25 836 ILE A N 1
ATOM 6910 C CA . ILE A 1 836 ? 8.373 -16.327 -8.149 1.00 98.25 836 ILE A CA 1
ATOM 6911 C C . ILE A 1 836 ? 9.609 -15.464 -7.886 1.00 98.25 836 ILE A C 1
ATOM 6913 O O . ILE A 1 836 ? 10.690 -15.765 -8.388 1.00 98.25 836 ILE A O 1
ATOM 6917 N N . ALA A 1 837 ? 9.457 -14.406 -7.094 1.00 98.12 837 ALA A N 1
ATOM 6918 C CA . ALA A 1 837 ? 10.552 -13.559 -6.636 1.00 98.12 837 ALA A CA 1
ATOM 6919 C C . ALA A 1 837 ? 11.037 -13.987 -5.242 1.00 98.12 837 ALA A C 1
ATOM 6921 O O . ALA A 1 837 ? 10.239 -14.315 -4.357 1.00 98.12 837 ALA A O 1
ATOM 6922 N N . TYR A 1 838 ? 12.354 -13.960 -5.041 1.00 97.06 838 TYR A N 1
ATOM 6923 C CA . TYR A 1 838 ? 13.006 -14.317 -3.779 1.00 97.06 838 TYR A CA 1
ATOM 6924 C C . TYR A 1 838 ? 14.309 -13.535 -3.582 1.00 97.06 838 TYR A C 1
ATOM 6926 O O . TYR A 1 838 ? 14.895 -13.000 -4.522 1.00 97.06 838 TYR A O 1
ATOM 6934 N N . LEU A 1 839 ? 14.809 -13.498 -2.347 1.00 96.25 839 LEU A N 1
ATOM 6935 C CA . LEU A 1 839 ? 16.111 -12.903 -2.041 1.00 96.25 839 LEU A CA 1
ATOM 6936 C C . LEU A 1 839 ? 17.270 -13.811 -2.478 1.00 96.25 839 LEU A C 1
ATOM 6938 O O . LEU A 1 839 ? 17.245 -15.031 -2.260 1.00 96.25 839 LEU A O 1
ATOM 6942 N N . LYS A 1 840 ? 18.321 -13.207 -3.044 1.00 95.00 840 LYS A N 1
ATOM 6943 C CA . LYS A 1 840 ? 19.583 -13.896 -3.348 1.00 95.00 840 LYS A CA 1
ATOM 6944 C C . LYS A 1 840 ? 20.290 -14.310 -2.059 1.00 95.00 840 LYS A C 1
ATOM 6946 O O . LYS A 1 840 ? 20.188 -13.644 -1.030 1.00 95.00 840 LYS A O 1
ATOM 6951 N N . TRP A 1 841 ? 21.044 -15.402 -2.114 1.00 92.06 841 TRP A N 1
ATOM 6952 C CA . TRP A 1 841 ? 21.808 -15.890 -0.961 1.00 92.06 841 TRP A CA 1
ATOM 6953 C C . TRP A 1 841 ? 22.948 -14.955 -0.542 1.00 92.06 841 TRP A C 1
ATOM 6955 O O . TRP A 1 841 ? 23.329 -14.933 0.626 1.00 92.06 841 TRP A O 1
ATOM 6965 N N . ASP A 1 842 ? 23.488 -14.183 -1.480 1.00 89.75 842 ASP A N 1
ATOM 6966 C CA . ASP A 1 842 ? 24.631 -13.291 -1.294 1.00 89.75 842 ASP A CA 1
ATOM 6967 C C . ASP A 1 842 ? 24.250 -11.802 -1.268 1.00 89.75 842 ASP A C 1
ATOM 6969 O O . ASP A 1 842 ? 25.119 -10.943 -1.413 1.00 89.75 842 ASP A O 1
ATOM 6973 N N . CYS A 1 843 ? 22.972 -11.485 -1.018 1.00 89.81 843 CYS A N 1
ATOM 6974 C CA . CYS A 1 843 ? 22.463 -10.111 -0.982 1.00 89.81 843 CYS A CA 1
ATOM 6975 C C . CYS A 1 843 ? 23.189 -9.190 0.016 1.00 89.81 843 CYS A C 1
ATOM 6977 O O . CYS A 1 843 ? 23.201 -7.977 -0.171 1.00 89.81 843 CYS A O 1
ATOM 6979 N N . GLU A 1 844 ? 23.808 -9.742 1.064 1.00 83.38 844 GLU A N 1
ATOM 6980 C CA . GLU A 1 844 ? 24.582 -8.979 2.054 1.00 83.38 844 GLU A CA 1
ATOM 6981 C C . GLU A 1 844 ? 25.765 -8.225 1.439 1.00 83.38 844 GLU A C 1
ATOM 6983 O O . GLU A 1 844 ? 26.010 -7.086 1.822 1.00 83.38 844 GLU A O 1
ATOM 6988 N N . LYS A 1 845 ? 26.412 -8.789 0.409 1.00 82.25 845 LYS A N 1
ATOM 6989 C CA . LYS A 1 845 ? 27.547 -8.151 -0.282 1.00 82.25 845 LYS A CA 1
ATOM 6990 C C . LYS A 1 845 ? 27.182 -6.835 -0.971 1.00 82.25 845 LYS A C 1
ATOM 6992 O O . LYS A 1 845 ? 28.073 -6.079 -1.336 1.00 82.25 845 LYS A O 1
ATOM 6997 N N . LEU A 1 846 ? 25.894 -6.616 -1.233 1.00 78.25 846 LEU A N 1
ATOM 6998 C CA . LEU A 1 846 ? 25.385 -5.420 -1.905 1.00 78.25 846 LEU A CA 1
ATOM 6999 C C . LEU A 1 846 ? 24.994 -4.319 -0.917 1.00 78.25 846 LEU A C 1
ATOM 7001 O O . LEU A 1 846 ? 24.885 -3.159 -1.309 1.00 78.25 846 LEU A O 1
ATOM 7005 N N . LEU A 1 847 ? 24.722 -4.689 0.337 1.00 78.00 847 LEU A N 1
ATOM 7006 C CA . LEU A 1 847 ? 24.186 -3.789 1.357 1.00 78.00 847 LEU A CA 1
ATOM 7007 C C . LEU A 1 847 ? 25.219 -3.402 2.423 1.00 78.00 847 LEU A C 1
ATOM 7009 O O . LEU A 1 847 ? 25.056 -2.345 3.044 1.00 78.00 847 LEU A O 1
ATOM 7013 N N . GLU A 1 848 ? 26.239 -4.234 2.632 1.00 69.94 848 GLU A N 1
ATOM 7014 C CA . GLU A 1 848 ? 27.464 -3.911 3.380 1.00 69.94 848 GLU A CA 1
ATOM 7015 C C . GLU A 1 848 ? 28.361 -2.979 2.559 1.00 69.94 848 GLU A C 1
ATOM 7017 O O . GLU A 1 848 ? 28.777 -1.942 3.130 1.00 69.94 848 GLU A O 1
#

Secondary structure (DSSP, 8-state):
-HHHH---GGG-EEEEETHHHHHHHHHHHHSTT--EEEEES---TTTTT--GGGS--GGGSSEEEEE-S---S---------HHHHHHHH--S----HHHHHHHHHTT-HHHHHHHHHHHHHHHHHHHHHHHHHT-SEEEE-THHHHTHHHHHHHHHHHHHTT---EEEE----GGGTTHHHHHHHHHHHHS-----S---SSPPPPSB-----SS--SS-EEE-SSS--EEHHHHHHHHHHHHHHHHSEEEEEE-TT--HHHHHHHHHHHHHHHHHHH-PPPPEEEEGGGGB-SSSS-HHHHHH-STT-S-----TT--HHHHHB-HHHHHHHHHS--SSEEEESTTGGGT-SSS-EEEEE--HHHHHHHHHTTS---SSPPP--SS--GGG--S----TT-PPPHHHHHHHHIIIIIHHHHHHHHHHHGGGEEEEEE-SSTTS-EEEEHHHHHHHHHHHTTS-B----EEE--TT-BSHHHHH-TTS-TTSS-B-EEESS-TTT-EEEEE-TT-BEEEEEHHHHHHHHHHHHHBSHHHHHHHTTSSS-SEEEEEEE-TTS-PPPEEE---HHHHHHHH--SS---EEEEEEEEHHHH-GGGTT-GGG--EEEEEEPTT--HHHHHHHHHHHHHHTPPP-GGGTEEEEE--TT-EEEE-TT--EEEPSSEEEEEEEES--S--EEEE-TT-B-TTS-BPP--HHHHHTT--TT-BSGGGB---EEEEEETTTEEEEEEPPPTT-SEEEEEEEE-S-TT--EEEE-TTB-EEEEEEESSEEEEEEE-TT-TT-EEEEEEETT-EEEE-TT--EEEEEEE----SSSS-PPPEEEEEEEE-TTTHHHH-

Sequence (848 aa):
MIENNGTKAADFHVIDHSLGSYIAGCAGKRVVGLGRISGLDPTGPYFENTDPAVRLDPTDALFVDVIHTDGAHNLLLGLDYIERKFLKAYYRSNIIDGHSLTEQASNGDQNAIQAFQIFAQRLGNFLVPYIEKFKTDLIVIGGGIAQAWYFIENDLNITLKKSCNVQVYFSLSYEKTICLGAVQQQLSILFKSKNKFIRQTCQNLLPVIKTINTNHYDLYPCHEIPIGNIGIGYKQLNEEMFRLIEIHKILLIDGFVGTYFDEYAYELNKYYNEKIKKKNLSSLIFYDTRTFLKIDINNKQKLYLQYSKSIFGKLANNLNFKDDFIDLNKLNYLKNNLSYPCVIIGPGASFINQTSPLIYIDLTKNELYYRILAQTSFSYLKPIETNQEDNSLKSNNDNDDDYELSSVMYEKKCLYFLDYPIFNKLKQELLPRMTIYVDSQRPHCPTWIHGHTFNQALAYLTNVPIRVRPWFEAGSWGGQWLKSICKNISQLSKNYAWSYEMITPENGIILSDENNHLLEFSWDLFYSSQANRILGNDKHYRLFGGSNDFPIRFDFLDTMDGGNLSIQCHPNLQYMRTNFGEKITQDETYYIVETKQHWKEEYKNDEKLSAHVYLGFHDNVNPEEFHQALLSSRREHKKLNVEKYIQCIPSNIHDFFLIPNETIHASGENQVVLEISATPYIYTFKLYDWLRLDLDDRLRPLNIEHGMKNLKFNRRGEQLRCQPITMKFEQDKYEEQHLPTHNLHFYDLQRLIIEPNESIEIIRSTENRFHLCMLVEGDTIEIEFNTIDNNQQKQIRQYNYIETFLIPASINQYRLRPIIKNKTNEKKPRQFILLIAYLKWDCEKLLE

Organism: NCBI:txid392033

Foldseek 3Di:
DVVPPVDALLLDEAEAEACVLQVLLLQLVVHPAHNEYEYEAHHCPPAPPDDSNRGRDCNSHPGYHYHYQDDDDDDDDDDDHDDDVPVCVLDPDDDDDPVVLLVCVQQPNPSSLVVLLVVLLVVLVVCLVVCVVSVAQEAEAEEPNLSNCLSRVQSNVVNNVVRDNHHYHYDPDYPPQRDNCSVVVVVCVVPPDAPFDLFADLWRFDRQFDDPDDLADDLADAAAFPDDAKGKFLVVVLVVVLVLCVPPQEEEEAEAFSDPQVLNVVSNQVNNVVVCVVPVDDHEAEAEQLVFWDLEDPCVLCQQLDDQQDLAGAAPLPDACPPHTGNPVVLVVCLVDDDGSYYYHYHPSCVSDVQGAYEYEYEFVVLVLRSLVSPNGFQSNDHDDDPDPPPVPPDVDDDQPDGHDDPSSSRVSCCRRPRCSHVLVVCLVCLVRHQKYWYCSPPRMIMIDGSVSVVSRLVQQLFDWFWWNKDWDDKQQFACVCCVRVVSTRPPHPGTFKIFRFLLVRTWHWYAYPRRGIDTDGSLNSQQVCVCSFFFDPVSCVLDNPDSGDWKTKMKGHNAVGWKDFFWFWAAQVCCCPGHVDLHTKWKKWAFLWFQLRVDVVNVPPPVRFWKKFWAWDPPDDLVVLLVQLVCCVVVVDFRPSVVTTPIGTDDHGWMFTHGGQITIITGHGTMITMMITNPDPRIAGSGDRSGAIPVRHGDDHRNVSSSVRHDNPDDRVVGTWDWAFPDDDPQFWTKIWGQYDPLDQKTKIKIWTHPDQPHKDKDFCCRGKKKKAWSDAAKKKKWFAGPVDNPDIDIDMDGHGNIIMNGSNRGMIMMGGDHDDPDDPDRGHIIMMMIMTGDPPSVVNSD

pLDDT: mean 82.83, std 16.97, range [28.89, 98.69]

InterPro domains:
  IPR000600 ROK family [PF00480] (93-161)
  IPR011051 RmlC-like cupin domain superfamily [SSF51182] (462-818)
  IPR013818 Lipase [PF00151] (10-78)
  IPR014710 RmlC-like jelly roll fold [G3DSA:2.60.120.10] (459-719)
  IPR029058 Alpha/Beta hydrolase fold [G3DSA:3.40.50.1820] (1-81)
  IPR029058 Alpha/Beta hydrolase fold [SSF53474] (3-74)
  IPR043129 ATPase, nucleotide binding domain [SSF53067] (88-191)
  IPR051804 Carbohydrate Metabolism Regulated Kinase/Isomerase [PTHR42742] (469-817)